Protein AF-A0A8J3FQP3-F1 (afdb_monomer_lite)

Sequence (859 aa):
MRSQRRPSPRPSPRRLLIGLLATLLMFSGGFVAVAVTGTADAAIRRCNPGDTDWPDCLPTHAQLDGALSTPRNGAYFWTGRTGGENGTSVEVPAGEIAHDRGGITLESAIEAHGFAMPDFPAPDAQLSQADRDRIVEIWTYASRSLALHASGIVFVVTSDWRRPNNIWDTQEQPRIINENPDTVAIFQINVLTMGESLIWHRPGYTEDQVWLARAQMQAERLCPLLEAAGFPRASTWSSPTSTGAFSTVDATPIQGAYTGQYWGVSSTSSSVTYTLYQEDRASRTTNMPPSYRENIAARPTITAHLSHGGPPEYFELGWGGYPGEAGYEGLLYEPEELNCKHYDGELKRAVAAPLAGKRIRLMPLGDSITFGVQSSDGNGYRDRLHDLLDRAGATVDFVGSEQGGSMSDNDNEGHPGWRIDQVAEVAACTVPQYQPNVVTLHIGTNDANQNYQISTAADRVTSVIEKILADSPHAVVLVSQVITTGKAGLQPRIDEINFAVNDAVRGLRQAGKHVMMVSQEDVWQSDGLQDDAHPTDAGYDKMAGNFDDTLTALKDWITDPDPVRSTSPDCDPGATALGPGWRKLGVIAPGTSDPGRVELADVDGDHRDDYIKVHREGSFRVLLNQRSDTPGQPHFVDVGTYKPYGISQVPVDPDAEVPSDGFRFADLNGDGRADLINVTPTGKSSAFLNLPGTDGALNFVKWGILFDEAEIKRGHIRFADIDGDGCADLLQVGDEGNVHAYFNVPNDDPFTLPTWRMKKNWAPGAQGGTLTSLRFGDVNGDGAADYLTVGSDGSVHAYFNNGGLDAGGFTPHLNFAYASDYPREYVQFHDISGDGKADYLVVYKGGAIRAWLNRGGNQ

pLDDT: mean 74.04, std 22.8, range [21.62, 98.88]

Structure (mmCIF, N/CA/C/O backbone):
data_AF-A0A8J3FQP3-F1
#
_entry.id   AF-A0A8J3FQP3-F1
#
loop_
_atom_site.group_PDB
_atom_site.id
_atom_site.type_symbol
_atom_site.label_atom_id
_atom_site.label_alt_id
_atom_site.label_comp_id
_atom_site.label_asym_id
_atom_site.label_entity_id
_atom_site.label_seq_id
_atom_site.pdbx_PDB_ins_code
_atom_site.Cartn_x
_atom_site.Cartn_y
_atom_site.Cartn_z
_atom_site.occupancy
_atom_site.B_iso_or_equiv
_atom_site.auth_seq_id
_atom_site.auth_comp_id
_atom_site.auth_asym_id
_atom_site.auth_atom_id
_atom_site.pdbx_PDB_model_num
ATOM 1 N N . MET A 1 1 ? 79.219 2.221 52.721 1.00 32.69 1 MET A N 1
ATOM 2 C CA . MET A 1 1 ? 79.752 1.059 51.967 1.00 32.69 1 MET A CA 1
ATOM 3 C C . MET A 1 1 ? 78.556 0.196 51.572 1.00 32.69 1 MET A C 1
ATOM 5 O O . MET A 1 1 ? 77.772 -0.108 52.454 1.00 32.69 1 MET A O 1
ATOM 9 N N . ARG A 1 2 ? 78.174 0.162 50.280 1.00 30.98 2 ARG A N 1
ATOM 10 C CA . ARG A 1 2 ? 78.252 -1.016 49.367 1.00 30.98 2 ARG A CA 1
ATOM 11 C C . ARG A 1 2 ? 77.770 -2.328 50.028 1.00 30.98 2 ARG A C 1
ATOM 13 O O . ARG A 1 2 ? 78.287 -2.660 51.076 1.00 30.98 2 ARG A O 1
ATOM 20 N N . SER A 1 3 ? 76.872 -3.148 49.476 1.00 29.02 3 SER A N 1
ATOM 21 C CA . SER A 1 3 ? 76.318 -3.277 48.119 1.00 29.02 3 SER A CA 1
ATOM 22 C C . SER A 1 3 ? 75.169 -4.310 48.102 1.00 29.02 3 SER A C 1
ATOM 24 O O . SER A 1 3 ? 75.239 -5.269 48.856 1.00 29.02 3 SER A O 1
ATOM 26 N N . GLN A 1 4 ? 74.204 -4.115 47.187 1.00 31.45 4 GLN A N 1
ATOM 27 C CA . GLN A 1 4 ? 73.529 -5.077 46.276 1.00 31.45 4 GLN A CA 1
ATOM 28 C C . GLN A 1 4 ? 73.244 -6.521 46.773 1.00 31.45 4 GLN A C 1
ATOM 30 O O . GLN A 1 4 ? 74.153 -7.230 47.174 1.00 31.45 4 GLN A O 1
ATOM 35 N N . ARG A 1 5 ? 72.035 -7.083 46.614 1.00 29.34 5 ARG A N 1
ATOM 36 C CA . ARG A 1 5 ? 71.374 -7.391 45.326 1.00 29.34 5 ARG A CA 1
ATOM 37 C C . ARG A 1 5 ? 69.857 -7.629 45.495 1.00 29.34 5 ARG A C 1
ATOM 39 O O . ARG A 1 5 ? 69.413 -8.190 46.487 1.00 29.34 5 ARG A O 1
ATOM 46 N N . ARG A 1 6 ? 69.096 -7.209 44.478 1.00 30.39 6 ARG A N 1
ATOM 47 C CA . ARG A 1 6 ? 67.696 -7.569 44.133 1.00 30.39 6 ARG A CA 1
ATOM 48 C C . ARG A 1 6 ? 67.713 -8.812 43.198 1.00 30.39 6 ARG A C 1
ATOM 50 O O . ARG A 1 6 ? 68.798 -9.052 42.662 1.00 30.39 6 ARG A O 1
ATOM 57 N N . PRO A 1 7 ? 66.611 -9.571 42.948 1.00 33.78 7 PRO A N 1
ATOM 58 C CA . PRO A 1 7 ? 65.351 -9.034 42.395 1.00 33.78 7 PRO A CA 1
ATOM 59 C C . PRO A 1 7 ? 64.001 -9.636 42.876 1.00 33.78 7 PRO A C 1
ATOM 61 O O . PRO A 1 7 ? 63.887 -10.811 43.185 1.00 33.78 7 PRO A O 1
ATOM 64 N N . SER A 1 8 ? 63.008 -8.729 42.925 1.00 29.00 8 SER A N 1
ATOM 65 C CA . SER A 1 8 ? 61.578 -8.774 42.506 1.00 29.00 8 SER A CA 1
ATOM 66 C C . SER A 1 8 ? 60.904 -10.128 42.161 1.00 29.00 8 SER A C 1
ATOM 68 O O . SER A 1 8 ? 61.552 -10.954 41.529 1.00 29.00 8 SER A O 1
ATOM 70 N N . PRO A 1 9 ? 59.578 -10.302 42.407 1.00 30.58 9 PRO A N 1
ATOM 71 C CA . PRO A 1 9 ? 58.563 -9.326 42.000 1.00 30.58 9 PRO A CA 1
ATOM 72 C C . PRO A 1 9 ? 57.554 -8.831 43.041 1.00 30.58 9 PRO A C 1
ATOM 74 O O . PRO A 1 9 ? 57.414 -9.306 44.159 1.00 30.58 9 PRO A O 1
ATOM 77 N N . ARG A 1 10 ? 56.952 -7.739 42.584 1.00 25.67 10 ARG A N 1
ATOM 78 C CA . ARG A 1 10 ? 56.065 -6.719 43.146 1.00 25.67 10 ARG A CA 1
ATOM 79 C C . ARG A 1 10 ? 54.655 -6.950 42.502 1.00 25.67 10 ARG A C 1
ATOM 81 O O . ARG A 1 10 ? 54.570 -7.802 41.624 1.00 25.67 10 ARG A O 1
ATOM 88 N N . PRO A 1 11 ? 53.594 -6.167 42.788 1.00 34.72 11 PRO A N 1
ATOM 89 C CA . PRO A 1 11 ? 52.684 -6.325 43.935 1.00 34.72 11 PRO A CA 1
ATOM 90 C C . PRO A 1 11 ? 51.175 -6.190 43.471 1.00 34.72 11 PRO A C 1
ATOM 92 O O . PRO A 1 11 ? 50.920 -5.902 42.312 1.00 34.72 11 PRO A O 1
ATOM 95 N N . SER A 1 12 ? 50.145 -6.618 44.220 1.00 25.02 12 SER A N 1
ATOM 96 C CA . SER A 1 12 ? 49.260 -5.807 45.103 1.00 25.02 12 SER A CA 1
ATOM 97 C C . SER A 1 12 ? 48.110 -4.988 44.426 1.00 25.02 12 SER A C 1
ATOM 99 O O . SER A 1 12 ? 48.017 -4.986 43.205 1.00 25.02 12 SER A O 1
ATOM 101 N N . PRO A 1 13 ? 47.171 -4.362 45.188 1.00 34.47 13 PRO A N 1
ATOM 102 C CA . PRO A 1 13 ? 45.721 -4.431 44.945 1.00 34.47 13 PRO A CA 1
ATOM 103 C C . PRO A 1 13 ? 45.033 -3.032 44.887 1.00 34.47 13 PRO A C 1
ATOM 105 O O . PRO A 1 13 ? 45.696 -2.004 44.915 1.00 34.47 13 PRO A O 1
ATOM 108 N N . ARG A 1 14 ? 43.687 -3.025 44.837 1.00 25.77 14 ARG A N 1
ATOM 109 C CA . ARG A 1 14 ? 42.698 -2.014 45.311 1.00 25.77 14 ARG A CA 1
ATOM 110 C C . ARG A 1 14 ? 43.084 -0.511 45.434 1.00 25.77 14 ARG A C 1
ATOM 112 O O . ARG A 1 14 ? 43.859 -0.137 46.302 1.00 25.77 14 ARG A O 1
ATOM 119 N N . ARG A 1 15 ? 42.279 0.309 44.725 1.00 28.75 15 ARG A N 1
ATOM 120 C CA . ARG A 1 15 ? 41.677 1.636 45.057 1.00 28.75 15 ARG A CA 1
ATOM 121 C C . ARG A 1 15 ? 42.577 2.766 45.607 1.00 28.75 15 ARG A C 1
ATOM 123 O O . ARG A 1 15 ? 42.942 2.705 46.772 1.00 28.75 15 ARG A O 1
ATOM 130 N N . LEU A 1 16 ? 42.693 3.885 44.867 1.00 23.48 16 LEU A N 1
ATOM 131 C CA . LEU A 1 16 ? 42.246 5.232 45.301 1.00 23.48 16 LEU A CA 1
ATOM 132 C C . LEU A 1 16 ? 42.415 6.322 44.205 1.00 23.48 16 LEU A C 1
ATOM 134 O O . LEU A 1 16 ? 43.480 6.437 43.614 1.00 23.48 16 LEU A O 1
ATOM 138 N N . LEU A 1 17 ? 41.389 7.182 44.109 1.00 22.47 17 LEU A N 1
ATOM 139 C CA . LEU A 1 17 ? 41.417 8.645 43.890 1.00 22.47 17 LEU A CA 1
ATOM 140 C C . LEU A 1 17 ? 41.414 9.290 42.470 1.00 22.47 17 LEU A C 1
ATOM 142 O O . LEU A 1 17 ? 42.444 9.434 41.828 1.00 22.47 17 LEU A O 1
ATOM 146 N N . ILE A 1 18 ? 40.214 9.762 42.082 1.00 23.78 18 ILE A N 1
ATOM 147 C CA . ILE A 1 18 ? 39.804 11.142 41.698 1.00 23.78 18 ILE A CA 1
ATOM 148 C C . ILE A 1 18 ? 40.692 11.962 40.730 1.00 23.78 18 ILE A C 1
ATOM 150 O O . ILE A 1 18 ? 41.783 12.383 41.098 1.00 23.78 18 ILE A O 1
ATOM 154 N N . GLY A 1 19 ? 40.083 12.413 39.616 1.00 22.44 19 GLY A N 1
ATOM 155 C CA . GLY A 1 19 ? 40.128 13.837 39.226 1.00 22.44 19 GLY A CA 1
ATOM 156 C C . GLY A 1 19 ? 40.543 14.205 37.790 1.00 22.44 19 GLY A C 1
ATOM 157 O O . GLY A 1 19 ? 41.708 14.084 37.443 1.00 22.44 19 GLY A O 1
ATOM 158 N N . LEU A 1 20 ? 39.592 14.819 37.065 1.00 21.62 20 LEU A N 1
ATOM 159 C CA . LEU A 1 20 ? 39.712 15.718 35.894 1.00 21.62 20 LEU A CA 1
ATOM 160 C C . LEU A 1 20 ? 40.091 15.135 34.515 1.00 21.62 20 LEU A C 1
ATOM 162 O O . LEU A 1 20 ? 41.256 14.893 34.231 1.00 21.62 20 LEU A O 1
ATOM 166 N N . LEU A 1 21 ? 39.123 15.088 33.588 1.00 22.70 21 LEU A N 1
ATOM 167 C CA . LEU A 1 21 ? 38.858 16.148 32.588 1.00 22.70 21 LEU A CA 1
ATOM 168 C C . LEU A 1 21 ? 37.839 15.628 31.557 1.00 22.70 21 LEU A C 1
ATOM 170 O O . LEU A 1 21 ? 38.165 14.809 30.705 1.00 22.70 21 LEU A O 1
ATOM 174 N N . ALA A 1 22 ? 36.605 16.126 31.628 1.00 22.23 22 ALA A N 1
ATOM 175 C CA . ALA A 1 22 ? 35.580 15.914 30.614 1.00 22.23 22 ALA A CA 1
ATOM 176 C C . ALA A 1 22 ? 35.019 17.272 30.194 1.00 22.23 22 ALA A C 1
ATOM 178 O O . ALA A 1 22 ? 34.221 17.847 30.926 1.00 22.23 22 ALA A O 1
ATOM 179 N N . THR A 1 23 ? 35.445 17.787 29.038 1.00 22.95 23 THR A N 1
ATOM 180 C CA . THR A 1 23 ? 34.562 18.455 28.062 1.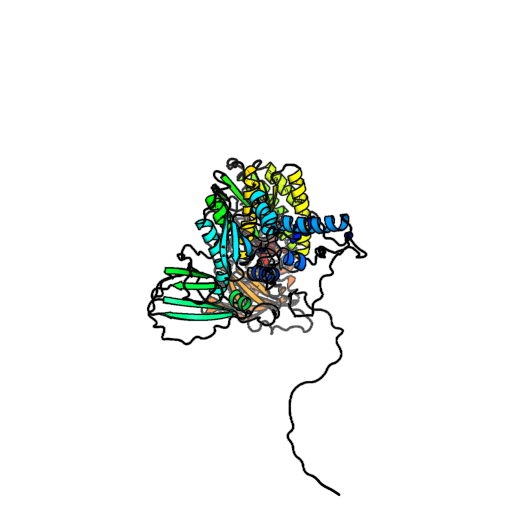00 22.95 23 THR A CA 1
ATOM 181 C C . THR A 1 23 ? 35.318 18.645 26.745 1.00 22.95 23 THR A C 1
ATOM 183 O O . THR A 1 23 ? 36.294 19.386 26.705 1.00 22.95 23 THR A O 1
ATOM 186 N N . LEU A 1 24 ? 34.903 17.928 25.696 1.00 22.06 24 LEU A N 1
ATOM 187 C CA . LEU A 1 24 ? 34.370 18.439 24.419 1.00 22.06 24 LEU A CA 1
ATOM 188 C C . LEU A 1 24 ? 34.621 17.405 23.303 1.00 22.06 24 LEU A C 1
ATOM 190 O O . LEU A 1 24 ? 35.728 17.302 22.787 1.00 22.06 24 LEU A O 1
ATOM 194 N N . LEU A 1 25 ? 33.578 16.665 22.924 1.00 22.41 25 LEU A N 1
ATOM 195 C CA . LEU A 1 25 ? 33.352 16.177 21.560 1.00 22.41 25 LEU A CA 1
ATOM 196 C C . LEU A 1 25 ? 31.883 15.751 21.465 1.00 22.41 25 LEU A C 1
ATOM 198 O O . LEU A 1 25 ? 31.471 14.735 22.019 1.00 22.41 25 LEU A O 1
ATOM 202 N N . MET A 1 26 ? 31.089 16.618 20.838 1.00 23.08 26 MET A N 1
ATOM 203 C CA . MET A 1 26 ? 29.721 16.342 20.416 1.00 23.08 26 MET A CA 1
ATOM 204 C C . MET A 1 26 ? 29.710 15.484 19.146 1.00 23.08 26 MET A C 1
ATOM 206 O O . MET A 1 26 ? 30.633 15.577 18.338 1.00 23.08 26 MET A O 1
ATOM 210 N N . PHE A 1 27 ? 28.580 14.784 18.993 1.00 25.98 27 PHE A N 1
ATOM 211 C CA . PHE A 1 27 ? 27.892 14.303 17.783 1.00 25.98 27 PHE A CA 1
ATOM 212 C C . PHE A 1 27 ? 27.745 12.776 17.696 1.00 25.98 27 PHE A C 1
ATOM 214 O O . PHE A 1 27 ? 28.558 12.080 17.100 1.00 25.98 27 PHE A O 1
ATOM 221 N N . SER A 1 28 ? 26.663 12.267 18.301 1.00 23.45 28 SER A N 1
ATOM 222 C CA . SER A 1 28 ? 26.054 10.953 18.030 1.00 23.45 28 SER A CA 1
ATOM 223 C C . SER A 1 28 ? 24.590 10.932 18.511 1.00 23.45 28 SER A C 1
ATOM 225 O O . SER A 1 28 ? 24.175 11.813 19.263 1.00 23.45 28 SER A O 1
ATOM 227 N N . GLY A 1 29 ? 23.818 9.980 17.976 1.00 25.95 29 GLY A N 1
ATOM 228 C CA . GLY A 1 29 ? 22.355 9.915 17.942 1.00 25.95 29 GLY A CA 1
ATOM 229 C C . GLY A 1 29 ? 21.610 10.026 19.274 1.00 25.95 29 GLY A C 1
ATOM 230 O O . GLY A 1 29 ? 22.061 9.565 20.319 1.00 25.95 29 GLY A O 1
ATOM 231 N N . GLY A 1 30 ? 20.420 10.620 19.201 1.00 21.86 30 GLY A N 1
ATOM 232 C CA . GLY A 1 30 ? 19.485 10.738 20.312 1.00 21.86 30 GLY A CA 1
ATOM 233 C C . GLY A 1 30 ? 18.588 9.510 20.424 1.00 21.86 30 GLY A C 1
ATOM 234 O O . GLY A 1 30 ? 17.418 9.573 20.075 1.00 21.86 30 GLY A O 1
ATOM 235 N N . PHE A 1 31 ? 19.135 8.408 20.933 1.00 23.02 31 PHE A N 1
ATOM 236 C CA . PHE A 1 31 ? 18.340 7.462 21.711 1.00 23.02 31 PHE A CA 1
ATOM 237 C C . PHE A 1 31 ? 18.042 8.132 23.055 1.00 23.02 31 PHE A C 1
ATOM 239 O O . PHE A 1 31 ? 18.968 8.374 23.832 1.00 23.02 31 PHE A O 1
ATOM 246 N N . VAL A 1 32 ? 16.773 8.392 23.375 1.00 23.17 32 VAL A N 1
ATOM 247 C CA . VAL A 1 32 ? 16.373 8.518 24.783 1.00 23.17 32 VAL A CA 1
ATOM 248 C C . VAL A 1 32 ? 16.172 7.100 25.298 1.00 23.17 32 VAL A C 1
ATOM 250 O O . VAL A 1 32 ? 15.065 6.591 25.421 1.00 23.17 32 VAL A O 1
ATOM 253 N N . ALA A 1 33 ? 17.289 6.437 25.586 1.00 22.44 33 ALA A N 1
ATOM 254 C CA . ALA A 1 33 ? 17.277 5.440 26.633 1.00 22.44 33 ALA A CA 1
ATOM 255 C C . ALA A 1 33 ? 16.957 6.201 27.923 1.00 22.44 33 ALA A C 1
ATOM 257 O O . ALA A 1 33 ? 17.767 7.021 28.365 1.00 22.44 33 ALA A O 1
ATOM 258 N N . VAL A 1 34 ? 15.805 5.940 28.546 1.00 24.98 34 VAL A N 1
ATOM 259 C CA . VAL A 1 34 ? 15.650 6.241 29.973 1.00 24.98 34 VAL A CA 1
ATOM 260 C C . VAL A 1 34 ? 16.537 5.245 30.708 1.00 24.98 34 VAL A C 1
ATOM 262 O O . VAL A 1 34 ? 16.121 4.204 31.209 1.00 24.98 34 VAL A O 1
ATOM 265 N N . ALA A 1 35 ? 17.829 5.551 30.710 1.00 21.75 35 ALA A N 1
ATOM 266 C CA . ALA A 1 35 ? 18.754 4.986 31.648 1.00 21.75 35 ALA A CA 1
ATOM 267 C C . ALA A 1 35 ? 18.282 5.452 33.026 1.00 21.75 35 ALA A C 1
ATOM 269 O O . ALA A 1 35 ? 18.516 6.591 33.425 1.00 21.75 35 ALA A O 1
ATOM 270 N N . VAL A 1 36 ? 17.658 4.556 33.789 1.00 25.92 36 VAL A N 1
ATOM 271 C CA . VAL A 1 36 ? 17.627 4.671 35.250 1.00 25.92 36 VAL A CA 1
ATOM 272 C C . VAL A 1 36 ? 19.046 4.375 35.749 1.00 25.92 36 VAL A C 1
ATOM 274 O O . VAL A 1 36 ? 19.318 3.388 36.431 1.00 25.92 36 VAL A O 1
ATOM 277 N N . THR A 1 37 ? 19.999 5.221 35.360 1.00 24.67 37 THR A N 1
ATOM 278 C CA . THR A 1 37 ? 21.215 5.423 36.128 1.00 24.67 37 THR A CA 1
ATOM 279 C C . THR A 1 37 ? 20.770 6.137 37.385 1.00 24.67 37 THR A C 1
ATOM 281 O O . THR A 1 37 ? 20.272 7.255 37.311 1.00 24.67 37 THR A O 1
ATOM 284 N N . GLY A 1 38 ? 20.906 5.473 38.532 1.00 29.91 38 GLY A N 1
ATOM 285 C CA . GLY A 1 38 ? 20.730 6.108 39.829 1.00 29.91 38 GLY A CA 1
ATOM 286 C C . GLY A 1 38 ? 21.684 7.292 39.955 1.00 29.91 38 GLY A C 1
ATOM 287 O O . GLY A 1 38 ? 22.847 7.130 40.318 1.00 29.91 38 GLY A O 1
ATOM 288 N N . THR A 1 39 ? 21.186 8.475 39.627 1.00 26.80 39 THR A N 1
ATOM 289 C CA . THR A 1 39 ? 21.735 9.764 40.022 1.00 26.80 39 THR A CA 1
ATOM 290 C C . THR A 1 39 ? 20.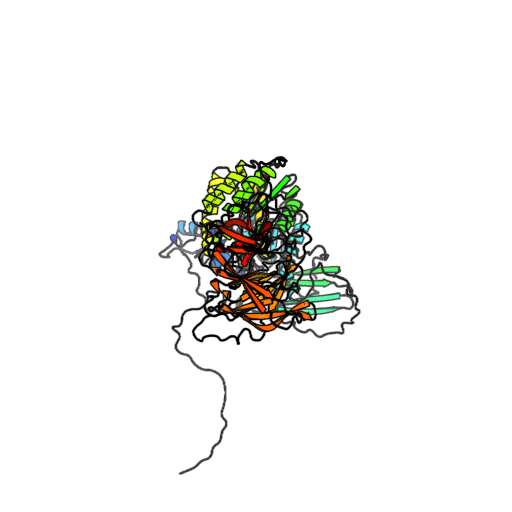832 10.299 41.121 1.00 26.80 39 THR A C 1
ATOM 292 O O . THR A 1 39 ? 19.616 10.193 41.016 1.00 26.80 39 THR A O 1
ATOM 295 N N . ALA A 1 40 ? 21.444 10.793 42.194 1.00 30.52 40 ALA A N 1
ATOM 296 C CA . ALA A 1 40 ? 20.788 11.266 43.408 1.00 30.52 40 ALA A CA 1
ATOM 297 C C . ALA A 1 40 ? 19.536 12.129 43.149 1.00 30.52 40 ALA A C 1
ATOM 299 O O . ALA A 1 40 ? 19.561 12.983 42.265 1.00 30.52 40 ALA A O 1
ATOM 300 N N . ASP A 1 41 ? 18.501 11.900 43.967 1.00 34.34 41 ASP A N 1
ATOM 301 C CA . ASP A 1 41 ? 17.242 12.647 44.072 1.00 34.34 41 ASP A CA 1
ATOM 302 C C . ASP A 1 41 ? 17.385 14.142 43.745 1.00 34.34 41 ASP A C 1
ATOM 304 O O . ASP A 1 41 ? 17.852 14.937 44.566 1.00 34.34 41 ASP A O 1
ATOM 308 N N . ALA A 1 42 ? 16.917 14.552 42.566 1.00 38.78 42 ALA A N 1
ATOM 309 C CA . ALA A 1 42 ? 16.453 15.916 42.365 1.00 38.78 42 ALA A CA 1
ATOM 310 C C . ALA A 1 42 ? 14.971 15.927 42.752 1.00 38.78 42 ALA A C 1
ATOM 312 O O . ALA A 1 42 ? 14.113 15.622 41.931 1.00 38.78 42 ALA A O 1
ATOM 313 N N . ALA A 1 43 ? 14.678 16.203 44.024 1.00 54.91 43 ALA A N 1
ATOM 314 C CA . ALA A 1 43 ? 13.304 16.312 44.502 1.00 54.91 43 ALA A CA 1
ATOM 315 C C . ALA A 1 43 ? 12.526 17.316 43.634 1.00 54.91 43 ALA A C 1
ATOM 317 O O . ALA A 1 43 ? 12.964 18.460 43.472 1.00 54.91 43 ALA A O 1
ATOM 318 N N . ILE A 1 44 ? 11.383 16.894 43.080 1.00 64.38 44 ILE A N 1
ATOM 319 C CA . ILE A 1 44 ? 10.469 17.786 42.359 1.00 64.38 44 ILE A CA 1
ATOM 320 C C . ILE A 1 44 ? 10.116 18.948 43.290 1.00 64.38 44 ILE A C 1
ATOM 322 O O . ILE A 1 44 ? 9.691 18.747 44.431 1.00 64.38 44 ILE A O 1
ATOM 326 N N . ARG A 1 45 ? 10.323 20.179 42.812 1.00 78.75 45 ARG A N 1
ATOM 327 C CA . ARG A 1 45 ? 9.964 21.391 43.552 1.00 78.75 45 ARG A CA 1
ATOM 328 C C . ARG A 1 45 ? 8.452 21.382 43.803 1.00 78.75 45 ARG A C 1
ATOM 330 O O . ARG A 1 45 ? 7.679 21.371 42.852 1.00 78.75 45 ARG A O 1
ATOM 337 N N . ARG A 1 46 ? 8.035 21.401 45.071 1.00 83.69 46 ARG A N 1
ATOM 338 C CA . ARG A 1 46 ? 6.626 21.572 45.473 1.00 83.69 46 ARG A CA 1
ATOM 339 C C . ARG A 1 46 ? 6.181 23.021 45.224 1.00 83.69 46 ARG A C 1
ATOM 341 O O . ARG A 1 46 ? 7.009 23.921 45.328 1.00 83.69 46 ARG A O 1
ATOM 348 N N . CYS A 1 47 ? 4.903 23.225 44.898 1.00 88.56 47 CYS A N 1
ATOM 349 C CA . CYS A 1 47 ? 4.268 24.543 44.752 1.00 88.56 47 CYS A CA 1
ATOM 350 C C . CYS A 1 47 ? 3.422 24.802 46.002 1.00 88.56 47 CYS A C 1
ATOM 352 O O . CYS A 1 47 ? 2.307 24.300 46.098 1.00 88.56 47 CYS A O 1
ATOM 354 N N . ASN A 1 48 ? 3.961 25.517 46.987 1.00 88.56 48 ASN A N 1
ATOM 355 C CA . ASN A 1 48 ? 3.347 25.694 48.302 1.00 88.56 48 ASN A CA 1
ATOM 356 C C . ASN A 1 48 ? 2.934 27.155 48.564 1.00 88.56 48 ASN A C 1
ATOM 358 O O . ASN A 1 48 ? 3.558 28.086 48.046 1.00 88.56 48 ASN A O 1
ATOM 362 N N . PRO A 1 49 ? 1.926 27.398 49.427 1.00 85.00 49 PRO A N 1
ATOM 363 C CA . PRO A 1 49 ? 1.606 28.748 49.879 1.00 85.00 49 PRO A CA 1
ATOM 364 C C . PRO A 1 49 ? 2.828 29.432 50.507 1.00 85.00 49 PRO A C 1
ATOM 366 O O . PRO A 1 49 ? 3.408 28.929 51.471 1.00 85.00 49 PRO A O 1
ATOM 369 N N . GLY A 1 50 ? 3.201 30.594 49.967 1.00 80.12 50 GLY A N 1
ATOM 370 C CA . GLY A 1 50 ? 4.402 31.339 50.361 1.00 80.12 50 GLY A CA 1
ATOM 371 C C . GLY A 1 50 ? 5.541 31.293 49.337 1.00 80.12 50 GLY A C 1
ATOM 372 O O . GLY A 1 50 ? 6.478 32.085 49.463 1.00 80.12 50 GLY A O 1
ATOM 373 N N . ASP A 1 51 ? 5.445 30.443 48.310 1.00 84.56 51 ASP A N 1
ATOM 374 C CA . ASP A 1 51 ? 6.336 30.495 47.151 1.00 84.56 51 ASP A CA 1
ATOM 375 C C . ASP A 1 51 ? 6.084 31.753 46.305 1.00 84.56 51 ASP A C 1
ATOM 377 O O . ASP A 1 51 ? 4.967 32.267 46.224 1.00 84.56 51 ASP A O 1
ATOM 381 N N . THR A 1 52 ? 7.133 32.269 45.657 1.00 85.75 52 THR A N 1
ATOM 382 C CA . THR A 1 52 ? 7.072 33.526 44.884 1.00 85.75 52 THR A CA 1
ATOM 383 C C . THR A 1 52 ? 6.146 33.468 43.670 1.00 85.75 52 THR A C 1
ATOM 385 O O . THR A 1 52 ? 5.730 34.507 43.169 1.00 85.75 52 THR A O 1
ATOM 388 N N . ASP A 1 53 ? 5.867 32.265 43.187 1.00 87.38 53 ASP A N 1
ATOM 389 C CA . ASP A 1 53 ? 5.023 31.924 42.045 1.00 87.38 53 ASP A CA 1
ATOM 390 C C . ASP A 1 53 ? 3.714 31.235 42.472 1.00 87.38 53 ASP A C 1
ATOM 392 O O . ASP A 1 53 ? 2.988 30.725 41.625 1.00 87.38 53 ASP A O 1
ATOM 396 N N . TRP A 1 54 ? 3.369 31.236 43.765 1.00 86.25 54 TRP A N 1
ATOM 397 C CA . TRP A 1 54 ? 2.056 30.783 44.228 1.00 86.25 54 TRP A CA 1
ATOM 398 C C . TRP A 1 54 ? 0.957 31.792 43.841 1.00 86.25 54 TRP A C 1
ATOM 400 O O . TRP A 1 54 ? 1.120 32.987 44.109 1.00 86.25 54 TRP A O 1
ATOM 410 N N . PRO A 1 55 ? -0.200 31.363 43.292 1.00 82.50 55 PRO A N 1
ATOM 411 C CA . PRO A 1 55 ? -0.614 29.992 42.961 1.00 82.50 55 PRO A CA 1
ATOM 412 C C . PRO A 1 55 ? -0.371 29.601 41.488 1.00 82.50 55 PRO A C 1
ATOM 414 O O . PRO A 1 55 ? -0.854 28.558 41.050 1.00 82.50 55 PRO A O 1
ATOM 417 N N . ASP A 1 56 ? 0.314 30.439 40.710 1.00 87.19 56 ASP A N 1
ATOM 418 C CA . ASP A 1 56 ? 0.522 30.269 39.264 1.00 87.19 56 ASP A CA 1
ATOM 419 C C . ASP A 1 56 ? 1.419 29.067 38.917 1.00 87.19 56 ASP A C 1
ATOM 421 O O . ASP A 1 56 ? 1.408 28.597 37.782 1.00 87.19 56 ASP A O 1
ATOM 425 N N . CYS A 1 57 ? 2.165 28.535 39.889 1.00 86.94 57 CYS A N 1
ATOM 426 C CA . CYS A 1 57 ? 2.926 27.294 39.745 1.00 86.94 57 CYS A CA 1
ATOM 427 C C . CYS A 1 57 ? 2.073 26.010 39.746 1.00 86.94 57 CYS A C 1
ATOM 429 O O . CYS A 1 57 ? 2.623 24.937 39.492 1.00 86.94 57 CYS A O 1
ATOM 431 N N . LEU A 1 58 ? 0.764 26.084 40.031 1.00 88.88 58 LEU A N 1
ATOM 432 C CA . LEU A 1 58 ? -0.122 24.916 40.013 1.00 88.88 58 LEU A CA 1
ATOM 433 C C . LEU A 1 58 ? -0.434 24.465 38.574 1.00 88.88 58 LEU A C 1
ATOM 435 O O . LEU A 1 58 ? -0.629 25.310 37.697 1.00 88.88 58 LEU A O 1
ATOM 439 N N . PRO A 1 59 ? -0.554 23.147 38.319 1.00 89.25 59 PRO A N 1
ATOM 440 C CA . PRO A 1 59 ? -0.990 22.652 37.019 1.00 89.25 59 PRO A CA 1
ATOM 441 C C . PRO A 1 59 ? -2.435 23.076 36.728 1.00 89.25 59 PRO A C 1
ATOM 443 O O . PRO A 1 59 ? -3.282 23.158 37.619 1.00 89.25 59 PRO A O 1
ATOM 446 N N . THR A 1 60 ? -2.733 23.325 35.455 1.00 87.69 60 THR A N 1
ATOM 447 C CA . THR A 1 60 ? -4.108 23.560 35.000 1.00 87.69 60 THR A CA 1
ATOM 448 C C . THR A 1 60 ? -4.902 22.255 34.961 1.00 87.69 60 THR A C 1
ATOM 450 O O . THR A 1 60 ? -4.344 21.171 34.795 1.00 87.69 60 THR A O 1
ATOM 453 N N . HIS A 1 61 ? -6.230 22.356 35.038 1.00 85.06 61 HIS A N 1
ATOM 454 C CA . HIS A 1 61 ? -7.137 21.211 34.894 1.00 85.06 61 HIS A CA 1
ATOM 455 C C . HIS A 1 61 ? -6.906 20.422 33.599 1.00 85.06 61 HIS A C 1
ATOM 457 O O . HIS A 1 61 ? -6.811 19.204 33.651 1.00 85.06 61 HIS A O 1
ATOM 463 N N . ALA A 1 62 ? -6.699 21.100 32.466 1.00 74.75 62 ALA A N 1
ATOM 464 C CA . ALA A 1 62 ? -6.423 20.442 31.186 1.00 74.75 62 ALA A CA 1
ATOM 465 C C . ALA A 1 62 ? -5.088 19.670 31.180 1.00 74.75 62 ALA A C 1
ATOM 467 O O . ALA A 1 62 ? -4.991 18.610 30.567 1.00 74.75 62 ALA A O 1
ATOM 468 N N . GLN A 1 63 ? -4.063 20.180 31.874 1.00 83.75 63 GLN A N 1
ATOM 469 C CA . GLN A 1 63 ? -2.795 19.461 32.042 1.00 83.75 63 GLN A CA 1
ATOM 470 C C . GLN A 1 63 ? -2.969 18.219 32.920 1.00 83.75 63 GLN A C 1
ATOM 472 O O . GLN A 1 63 ? -2.399 17.177 32.607 1.00 83.75 63 GLN A O 1
ATOM 477 N N . LEU A 1 64 ? -3.772 18.315 33.986 1.00 82.56 64 LEU A N 1
ATOM 478 C CA . LEU A 1 64 ? -4.110 17.167 34.828 1.00 82.56 64 LEU A CA 1
ATOM 479 C C . LEU A 1 64 ? -4.929 16.124 34.059 1.00 82.56 64 LEU A C 1
ATOM 481 O O . LEU A 1 64 ? -4.614 14.946 34.158 1.00 82.56 64 LEU A O 1
ATOM 485 N N . ASP A 1 65 ? -5.906 16.538 33.251 1.00 80.31 65 ASP A N 1
ATOM 486 C CA . ASP A 1 65 ? -6.725 15.626 32.444 1.00 80.31 65 ASP A CA 1
ATOM 487 C C . ASP A 1 65 ? -5.906 14.850 31.410 1.00 80.31 65 ASP A C 1
ATOM 489 O O . ASP A 1 65 ? -6.094 13.645 31.268 1.00 80.31 65 ASP A O 1
ATOM 493 N N . GLY A 1 66 ? -4.956 15.509 30.740 1.00 72.75 66 GLY A N 1
ATOM 494 C CA . GLY A 1 66 ? -4.040 14.828 29.824 1.00 72.75 66 GLY A CA 1
ATOM 495 C C . GLY A 1 66 ? -3.100 13.848 30.535 1.00 72.75 66 GLY A C 1
ATOM 496 O O . GLY A 1 66 ? -2.887 12.740 30.056 1.00 72.75 66 GLY A O 1
ATOM 497 N N . ALA A 1 67 ? -2.561 14.234 31.694 1.00 76.88 67 ALA A N 1
ATOM 498 C CA . ALA A 1 67 ? -1.577 13.432 32.423 1.00 76.88 67 ALA A CA 1
ATOM 499 C C . ALA A 1 67 ? -2.172 12.273 33.237 1.00 76.88 67 ALA A C 1
ATOM 501 O O . ALA A 1 67 ? -1.467 11.311 33.536 1.00 76.88 67 ALA A O 1
ATOM 502 N N . LEU A 1 68 ? -3.440 12.385 33.648 1.00 83.81 68 LEU A N 1
ATOM 503 C CA . LEU A 1 68 ? -4.147 11.393 34.466 1.00 83.81 68 LEU A CA 1
ATOM 504 C C . LEU A 1 68 ? -5.067 10.489 33.637 1.00 83.81 68 LEU A C 1
ATOM 506 O O . LEU A 1 68 ? -5.860 9.737 34.202 1.00 83.81 68 LEU A O 1
ATOM 510 N N . SER A 1 69 ? -4.938 10.531 32.309 1.00 78.94 69 SER A N 1
ATOM 511 C CA . SER A 1 69 ? -5.502 9.515 31.428 1.00 78.94 69 SER A CA 1
ATOM 512 C C . SER A 1 69 ? -4.740 8.200 31.599 1.00 78.94 69 SER A C 1
ATOM 514 O O . SER A 1 69 ? -3.514 8.159 31.490 1.00 78.94 69 SER A O 1
ATOM 516 N N . THR A 1 70 ? -5.453 7.118 31.906 1.00 72.00 70 THR A N 1
ATOM 517 C CA . THR A 1 70 ? -4.846 5.799 32.131 1.00 72.00 70 THR A CA 1
ATOM 518 C C . THR A 1 70 ? -5.056 4.905 30.914 1.00 72.00 70 THR A C 1
ATOM 520 O O . THR A 1 70 ? -6.166 4.904 30.372 1.00 72.00 70 THR A O 1
ATOM 523 N N . PRO A 1 71 ? -4.084 4.048 30.550 1.00 65.00 71 PRO A N 1
ATOM 524 C CA . PRO A 1 71 ? -4.367 2.894 29.706 1.00 65.00 71 PRO A CA 1
ATOM 525 C C . PRO A 1 71 ? -5.524 2.084 30.292 1.00 65.00 71 PRO A C 1
ATOM 527 O O . PRO A 1 71 ? -5.737 2.070 31.512 1.00 65.00 71 PRO A O 1
ATOM 530 N N . ARG A 1 72 ? -6.254 1.367 29.440 1.00 70.69 72 ARG A N 1
ATOM 531 C CA . ARG A 1 72 ? -7.305 0.473 29.916 1.00 70.69 72 ARG A CA 1
ATOM 532 C C . ARG A 1 72 ? -6.739 -0.536 30.925 1.00 70.69 72 ARG A C 1
ATOM 534 O O . ARG A 1 72 ? -5.674 -1.106 30.716 1.00 70.69 72 ARG A O 1
ATOM 541 N N . ASN A 1 73 ? -7.442 -0.718 32.042 1.00 74.75 73 ASN A N 1
ATOM 542 C CA . ASN A 1 73 ? -7.023 -1.500 33.214 1.00 74.75 73 ASN A CA 1
ATOM 543 C C . ASN A 1 73 ? -5.763 -1.005 33.950 1.00 74.75 73 ASN A C 1
ATOM 545 O O . ASN A 1 73 ? -5.181 -1.728 34.764 1.00 74.75 73 ASN A O 1
ATOM 549 N N . GLY A 1 74 ? -5.312 0.213 33.655 1.00 76.75 74 GLY A N 1
ATOM 550 C CA . GLY A 1 74 ? -4.082 0.786 34.191 1.00 76.75 74 GLY A CA 1
ATOM 551 C C . GLY A 1 74 ? -4.269 1.635 35.447 1.00 76.75 74 GLY A C 1
ATOM 552 O O . GLY A 1 74 ? -3.280 2.141 35.964 1.00 76.75 74 GLY A O 1
ATOM 553 N N . ALA A 1 75 ? -5.495 1.821 35.945 1.00 88.94 75 ALA A N 1
ATOM 554 C CA . ALA A 1 75 ? -5.771 2.725 37.064 1.00 88.94 75 ALA A CA 1
ATOM 555 C C . ALA A 1 75 ? -5.660 2.024 38.433 1.00 88.94 75 ALA A C 1
ATOM 557 O O . ALA A 1 75 ? -6.401 1.078 38.720 1.00 88.94 75 ALA A O 1
ATOM 558 N N . TYR A 1 76 ? -4.764 2.529 39.291 1.00 92.94 76 TYR A N 1
ATOM 559 C CA . TYR A 1 76 ? -4.534 2.038 40.654 1.00 92.94 76 TYR A CA 1
ATOM 560 C C . TYR A 1 76 ? -4.791 3.138 41.691 1.00 92.94 76 TYR A C 1
ATOM 562 O O . TYR A 1 76 ? -4.176 4.203 41.672 1.00 92.94 76 TYR A O 1
ATOM 570 N N . PHE A 1 77 ? -5.670 2.845 42.643 1.00 93.69 77 PHE A N 1
ATOM 571 C CA . PHE A 1 77 ? -6.005 3.687 43.790 1.00 93.69 77 PHE A CA 1
ATOM 572 C C . PHE A 1 77 ? -5.474 3.069 45.082 1.00 93.69 77 PHE A C 1
ATOM 574 O O . PHE A 1 77 ? -5.064 1.907 45.110 1.00 93.69 77 PHE A O 1
ATOM 581 N N . TRP A 1 78 ? -5.495 3.819 46.182 1.00 90.06 78 TRP A N 1
ATOM 582 C CA . TRP A 1 78 ? -5.061 3.305 47.480 1.00 90.06 78 TRP A CA 1
ATOM 583 C C . TRP A 1 78 ? -5.773 3.999 48.646 1.00 90.06 78 TRP A C 1
ATOM 585 O O . TRP A 1 78 ? -6.129 5.171 48.583 1.00 90.06 78 TRP A O 1
ATOM 595 N N . THR A 1 79 ? -5.977 3.286 49.759 1.00 83.69 79 THR A N 1
ATOM 596 C CA . THR A 1 79 ? -6.825 3.753 50.883 1.00 83.69 79 THR A CA 1
ATOM 597 C C . THR A 1 79 ? -6.212 4.836 51.784 1.00 83.69 79 THR A C 1
ATOM 599 O O . THR A 1 79 ? -6.727 5.109 52.872 1.00 83.69 79 THR A O 1
ATOM 602 N N . GLY A 1 80 ? -5.112 5.470 51.384 1.00 72.56 80 GLY A N 1
ATOM 603 C CA . GLY A 1 80 ? -4.445 6.480 52.204 1.00 72.56 80 GLY A CA 1
ATOM 604 C C . GLY A 1 80 ? -3.463 5.914 53.246 1.00 72.56 80 GLY A C 1
ATOM 605 O O . GLY A 1 80 ? -3.251 4.706 53.382 1.00 72.56 80 GLY A O 1
ATOM 606 N N . ARG A 1 81 ? -2.825 6.820 54.001 1.00 65.88 81 ARG A N 1
ATOM 607 C CA . ARG A 1 81 ? -1.847 6.491 55.056 1.00 65.88 81 ARG A CA 1
ATOM 608 C C . ARG A 1 81 ? -2.551 5.896 56.280 1.00 65.88 81 ARG A C 1
ATOM 610 O O . ARG A 1 81 ? -3.504 6.488 56.794 1.00 65.88 81 ARG A O 1
ATOM 617 N N . THR A 1 82 ? -2.073 4.746 56.762 1.00 56.25 82 THR A N 1
ATOM 618 C CA . THR A 1 82 ? -2.675 4.048 57.908 1.00 56.25 82 THR A CA 1
ATOM 619 C C . THR A 1 82 ? -2.101 4.540 59.241 1.00 56.25 82 THR A C 1
ATOM 621 O O . THR A 1 82 ? -0.901 4.755 59.374 1.00 56.25 82 THR A O 1
ATOM 624 N N . GLY A 1 83 ? -2.967 4.791 60.224 1.00 48.06 83 GLY A N 1
ATOM 625 C CA . GLY A 1 83 ? -2.663 5.436 61.507 1.00 48.06 83 GLY A CA 1
ATOM 626 C C . GLY A 1 83 ? -2.713 4.492 62.713 1.00 48.06 83 GLY A C 1
ATOM 627 O O . GLY A 1 83 ? -3.048 4.938 63.807 1.00 48.06 83 GLY A O 1
ATOM 628 N N . GLY A 1 84 ? -2.448 3.197 62.521 1.00 47.41 84 GLY A N 1
ATOM 629 C CA . GLY A 1 84 ? -2.288 2.224 63.613 1.00 47.41 84 GLY A CA 1
ATOM 630 C C . GLY A 1 84 ? -0.853 2.175 64.156 1.00 47.41 84 GLY A C 1
ATOM 631 O O . GLY A 1 84 ? 0.051 2.729 63.536 1.00 47.41 84 GLY A O 1
ATOM 632 N N . GLU A 1 85 ? -0.637 1.482 65.284 1.00 42.72 85 GLU A N 1
ATOM 633 C CA . GLU A 1 85 ? 0.600 1.458 66.107 1.00 42.72 85 GLU A CA 1
ATOM 634 C C . GLU A 1 85 ? 1.921 1.094 65.383 1.00 42.72 85 GLU A C 1
ATOM 636 O O . GLU A 1 85 ? 2.976 1.180 66.000 1.00 42.72 85 GLU A O 1
ATOM 641 N N . ASN A 1 86 ? 1.901 0.786 64.078 1.00 48.88 86 ASN A N 1
ATOM 642 C CA . ASN A 1 86 ? 3.086 0.562 63.235 1.00 48.88 86 ASN A CA 1
ATOM 643 C C . ASN A 1 86 ? 3.125 1.386 61.921 1.00 48.88 86 ASN A C 1
ATOM 645 O O . ASN A 1 86 ? 3.860 1.023 61.003 1.00 48.88 86 ASN A O 1
ATOM 649 N N . GLY A 1 87 ? 2.356 2.480 61.810 1.00 50.75 87 GLY A N 1
ATOM 650 C CA . GLY A 1 87 ? 2.582 3.619 60.895 1.00 50.75 87 GLY A CA 1
ATOM 651 C C . GLY A 1 87 ? 3.034 3.329 59.454 1.00 50.75 87 GLY A C 1
ATOM 652 O O . GLY A 1 87 ? 3.881 4.053 58.932 1.00 50.75 87 GLY A O 1
ATOM 653 N N . THR A 1 88 ? 2.524 2.281 58.808 1.00 52.97 88 THR A N 1
ATOM 654 C CA . THR A 1 88 ? 2.988 1.851 57.480 1.00 52.97 88 THR A CA 1
ATOM 655 C C . THR A 1 88 ? 2.105 2.464 56.390 1.00 52.97 88 THR A C 1
ATOM 657 O O . THR A 1 88 ? 0.882 2.306 56.385 1.00 52.97 88 THR A O 1
ATOM 660 N N . SER A 1 89 ? 2.713 3.231 55.481 1.00 63.22 89 SER A N 1
ATOM 661 C CA . SER A 1 89 ? 2.008 3.840 54.347 1.00 63.22 89 SER A CA 1
ATOM 662 C C . SER A 1 89 ? 1.717 2.793 53.268 1.00 63.22 89 SER A C 1
ATOM 664 O O . SER A 1 89 ? 2.617 2.038 52.910 1.00 63.22 89 SER A O 1
ATOM 666 N N . VAL A 1 90 ? 0.491 2.777 52.729 1.00 69.25 90 VAL A N 1
ATOM 667 C CA . VAL A 1 90 ? 0.116 1.954 51.557 1.00 69.25 90 VAL A CA 1
ATOM 668 C C . VAL A 1 90 ? 0.557 2.623 50.244 1.00 69.25 90 VAL A C 1
ATOM 670 O O . VAL A 1 90 ? 0.622 1.963 49.220 1.00 69.25 90 VAL A O 1
ATOM 673 N N . GLU A 1 91 ? 0.943 3.902 50.286 1.00 65.94 91 GLU A N 1
ATOM 674 C CA . GLU A 1 91 ? 1.372 4.717 49.135 1.00 65.94 91 GLU A CA 1
ATOM 675 C C . GLU A 1 91 ? 2.554 4.098 48.370 1.00 65.94 91 GLU A C 1
ATOM 677 O O . GLU A 1 91 ? 2.462 3.869 47.168 1.00 65.94 91 GLU A O 1
ATOM 682 N N . VAL A 1 92 ? 3.648 3.777 49.074 1.00 65.50 92 VAL A N 1
ATOM 683 C CA . VAL A 1 92 ? 4.862 3.220 48.449 1.00 65.50 92 VAL A CA 1
ATOM 684 C C . VAL A 1 92 ? 4.586 1.834 47.850 1.00 65.50 92 VAL A C 1
ATOM 686 O O . VAL A 1 92 ? 4.858 1.655 46.665 1.00 65.50 92 VAL A O 1
ATOM 689 N N . PRO A 1 93 ? 3.966 0.884 48.583 1.00 70.31 93 PRO A N 1
ATOM 690 C CA . PRO A 1 93 ? 3.562 -0.386 47.986 1.00 70.31 93 PRO A CA 1
ATOM 691 C C . PRO A 1 93 ? 2.576 -0.241 46.823 1.00 70.31 93 PRO A C 1
ATOM 693 O O . PRO A 1 93 ? 2.661 -1.002 45.870 1.00 70.31 93 PRO A O 1
ATOM 696 N N . ALA A 1 94 ? 1.641 0.713 46.870 1.00 77.69 94 ALA A N 1
ATOM 697 C CA . ALA A 1 94 ? 0.670 0.906 45.797 1.00 77.69 94 ALA A CA 1
ATOM 698 C C . ALA A 1 94 ? 1.329 1.394 44.504 1.00 77.69 94 ALA A C 1
ATOM 700 O O . ALA A 1 94 ? 1.001 0.883 43.436 1.00 77.69 94 ALA A O 1
ATOM 701 N N . GLY A 1 95 ? 2.275 2.334 44.601 1.00 68.56 95 GLY A N 1
ATOM 702 C CA . GLY A 1 95 ? 3.065 2.786 43.455 1.00 68.56 95 GLY A CA 1
ATOM 703 C C . GLY A 1 95 ? 3.904 1.662 42.843 1.00 68.56 95 GLY A C 1
ATOM 704 O O . GLY A 1 95 ? 3.923 1.511 41.625 1.00 68.56 95 GLY A O 1
ATOM 705 N N . GLU A 1 96 ? 4.539 0.833 43.678 1.00 68.25 96 GLU A N 1
ATOM 706 C CA . GLU A 1 96 ? 5.317 -0.331 43.227 1.00 68.25 96 GLU A CA 1
ATOM 707 C C . GLU A 1 96 ? 4.422 -1.395 42.569 1.00 68.25 96 GLU A C 1
ATOM 709 O O . GLU A 1 96 ? 4.697 -1.815 41.448 1.00 68.25 96 GLU A O 1
ATOM 714 N N . ILE A 1 97 ? 3.300 -1.760 43.202 1.00 69.94 97 ILE A N 1
ATOM 715 C CA . ILE A 1 97 ? 2.326 -2.716 42.653 1.00 69.94 97 ILE A CA 1
ATOM 716 C C . ILE A 1 97 ? 1.769 -2.219 41.319 1.00 69.94 97 ILE A C 1
ATOM 718 O O . ILE A 1 97 ? 1.664 -3.008 40.383 1.00 69.94 97 ILE A O 1
ATOM 722 N N . ALA A 1 98 ? 1.403 -0.939 41.223 1.00 74.62 98 ALA A N 1
ATOM 723 C CA . ALA A 1 98 ? 0.906 -0.353 39.985 1.00 74.62 98 ALA A CA 1
ATOM 724 C C . ALA A 1 98 ? 1.973 -0.423 38.888 1.00 74.62 98 ALA A C 1
ATOM 726 O O . ALA A 1 98 ? 1.693 -0.944 37.813 1.00 74.62 98 ALA A O 1
ATOM 727 N N . HIS A 1 99 ? 3.205 0.004 39.180 1.00 69.44 99 HIS A N 1
ATOM 728 C CA . HIS A 1 99 ? 4.316 -0.014 38.229 1.00 69.44 99 HIS A CA 1
ATOM 729 C C . HIS A 1 99 ? 4.640 -1.426 37.721 1.00 69.44 99 HIS A C 1
ATOM 731 O O . HIS A 1 99 ? 4.662 -1.655 36.511 1.00 69.44 99 HIS A O 1
ATOM 737 N N . ASP A 1 100 ? 4.818 -2.389 38.631 1.00 61.50 100 ASP A N 1
ATOM 738 C CA . ASP A 1 100 ? 5.082 -3.796 38.295 1.00 61.50 100 ASP A CA 1
ATOM 739 C C . ASP A 1 100 ? 3.934 -4.401 37.488 1.00 61.50 100 ASP A C 1
ATOM 741 O O . ASP A 1 100 ? 4.110 -5.315 36.677 1.00 61.50 100 ASP A O 1
ATOM 745 N N . ARG A 1 101 ? 2.734 -3.857 37.693 1.00 66.88 101 ARG A N 1
ATOM 746 C CA . ARG A 1 101 ? 1.540 -4.225 36.963 1.00 66.88 101 ARG A CA 1
ATOM 747 C C . ARG A 1 101 ? 1.182 -3.237 35.863 1.00 66.88 101 ARG A C 1
ATOM 749 O O . ARG A 1 101 ? -0.005 -3.138 35.552 1.00 66.88 101 ARG A O 1
ATOM 756 N N . GLY A 1 102 ? 2.162 -2.567 35.255 1.00 66.06 102 GLY A N 1
ATOM 757 C CA . GLY A 1 102 ? 1.991 -1.738 34.054 1.00 66.06 102 GLY A CA 1
ATOM 758 C C . GLY A 1 102 ? 0.891 -0.676 34.157 1.00 66.06 102 GLY A C 1
ATOM 759 O O . GLY A 1 102 ? 0.322 -0.284 33.144 1.00 66.06 102 GLY A O 1
ATOM 760 N N . GLY A 1 103 ? 0.541 -0.283 35.375 1.00 76.94 103 GLY A N 1
ATOM 761 C CA . GLY A 1 103 ? -0.462 0.713 35.701 1.00 76.94 103 GLY A CA 1
ATOM 762 C C . GLY A 1 103 ? 0.164 1.905 36.409 1.00 76.94 103 GLY A C 1
ATOM 763 O O . GLY A 1 103 ? 1.373 1.968 36.639 1.00 76.94 103 GLY A O 1
ATOM 764 N N . ILE A 1 104 ? -0.685 2.862 36.757 1.00 82.56 104 ILE A N 1
ATOM 765 C CA . ILE A 1 104 ? -0.296 4.124 37.371 1.00 82.56 104 ILE A CA 1
ATOM 766 C C . ILE A 1 104 ? -1.204 4.442 38.558 1.00 82.56 104 ILE A C 1
ATOM 768 O O . ILE A 1 104 ? -2.410 4.186 38.541 1.00 82.56 104 ILE A O 1
ATOM 772 N N . THR A 1 105 ? -0.605 5.025 39.591 1.00 89.88 105 THR A N 1
ATOM 773 C CA . THR A 1 105 ? -1.312 5.745 40.654 1.00 89.88 105 THR A CA 1
ATOM 774 C C . THR A 1 105 ? -1.349 7.239 40.353 1.00 89.88 105 THR A C 1
ATOM 776 O O . THR A 1 105 ? -0.533 7.740 39.571 1.00 89.88 105 THR A O 1
ATOM 779 N N . LEU A 1 106 ? -2.242 7.965 41.029 1.00 89.81 106 LEU A N 1
ATOM 780 C CA . LEU A 1 106 ? -2.329 9.424 40.956 1.00 89.81 106 LEU A CA 1
ATOM 781 C C . LEU A 1 106 ? -0.965 10.091 41.178 1.00 89.81 106 LEU A C 1
ATOM 783 O O . LEU A 1 106 ? -0.544 10.933 40.387 1.00 89.81 106 LEU A O 1
ATOM 787 N N . GLU A 1 107 ? -0.249 9.685 42.226 1.00 85.50 107 GLU A N 1
ATOM 788 C CA . GLU A 1 107 ? 1.050 10.254 42.576 1.00 85.50 107 GLU A CA 1
ATOM 789 C C . GLU A 1 107 ? 2.111 9.942 41.517 1.00 85.50 107 GLU A C 1
ATOM 791 O O . GLU A 1 107 ? 2.845 10.844 41.115 1.00 85.50 107 GLU A O 1
ATOM 796 N N . SER A 1 108 ? 2.153 8.702 41.014 1.00 82.81 108 SER A N 1
ATOM 797 C CA . SER A 1 108 ? 3.127 8.302 39.989 1.00 82.81 108 SER A CA 1
ATOM 798 C C . SER A 1 108 ? 2.924 9.044 38.664 1.00 82.81 108 SER A C 1
ATOM 800 O O . SER A 1 108 ? 3.894 9.417 38.008 1.00 82.81 108 SER A O 1
ATOM 802 N N . ALA A 1 109 ? 1.671 9.317 38.293 1.00 84.31 109 ALA A N 1
ATOM 803 C CA . ALA A 1 109 ? 1.330 10.037 37.073 1.00 84.31 109 ALA A CA 1
ATOM 804 C C . ALA A 1 109 ? 1.706 11.522 37.169 1.00 84.31 109 ALA A C 1
ATOM 806 O O . ALA A 1 109 ? 2.290 12.082 36.241 1.00 84.31 109 ALA A O 1
ATOM 807 N N . ILE A 1 110 ? 1.433 12.145 38.319 1.00 85.81 110 ILE A N 1
ATOM 808 C CA . ILE A 1 110 ? 1.828 13.526 38.625 1.00 85.81 110 ILE A CA 1
ATOM 809 C C . ILE A 1 110 ? 3.355 13.667 38.617 1.00 85.81 110 ILE A C 1
ATOM 811 O O . ILE A 1 110 ? 3.883 14.626 38.048 1.00 85.81 110 ILE A O 1
ATOM 815 N N . GLU A 1 111 ? 4.065 12.710 39.220 1.00 82.75 111 GLU A N 1
ATOM 816 C CA . GLU A 1 111 ? 5.528 12.687 39.272 1.00 82.75 111 GLU A CA 1
ATOM 817 C C . GLU A 1 111 ? 6.151 12.501 37.882 1.00 82.75 111 GLU A C 1
ATOM 819 O O . GLU A 1 111 ? 7.046 13.262 37.512 1.00 82.75 111 GLU A O 1
ATOM 824 N N . ALA A 1 112 ? 5.640 11.564 37.075 1.00 79.25 112 ALA A N 1
ATOM 825 C CA . ALA A 1 112 ? 6.125 11.310 35.717 1.00 79.25 112 ALA A CA 1
ATOM 826 C C . ALA A 1 112 ? 6.009 12.537 34.794 1.00 79.25 112 ALA A C 1
ATOM 828 O O . ALA A 1 112 ? 6.857 12.739 33.925 1.00 79.25 112 ALA A O 1
ATOM 829 N N . HIS A 1 113 ? 4.997 13.381 35.013 1.00 82.69 113 HIS A N 1
ATOM 830 C CA . HIS A 1 113 ? 4.781 14.622 34.262 1.00 82.69 113 HIS A CA 1
ATOM 831 C C . HIS A 1 113 ? 5.439 15.852 34.905 1.00 82.69 113 HIS A C 1
ATOM 833 O O . HIS A 1 113 ? 5.312 16.966 34.394 1.00 82.69 113 HIS A O 1
ATOM 839 N N . GLY A 1 114 ? 6.164 15.673 36.015 1.00 85.19 114 GLY A N 1
ATOM 840 C CA . GLY A 1 114 ? 6.909 16.742 36.677 1.00 85.19 114 GLY A CA 1
ATOM 841 C C . GLY A 1 114 ? 6.029 17.835 37.286 1.00 85.19 114 GLY A C 1
ATOM 842 O O . GLY A 1 114 ? 6.479 18.975 37.420 1.00 85.19 114 GLY A O 1
ATOM 843 N N . PHE A 1 115 ? 4.777 17.531 37.639 1.00 86.94 115 PHE A N 1
ATOM 844 C CA . PHE A 1 115 ? 3.862 18.529 38.186 1.00 86.94 115 PHE A CA 1
ATOM 845 C C . PHE A 1 115 ? 4.191 18.882 39.640 1.00 86.94 115 PHE A C 1
ATOM 847 O O . PHE A 1 115 ? 4.278 18.028 40.525 1.00 86.94 115 PHE A O 1
ATOM 854 N N . ALA A 1 116 ? 4.313 20.182 39.904 1.00 84.81 116 ALA A N 1
ATOM 855 C CA . ALA A 1 116 ? 4.561 20.731 41.229 1.00 84.81 116 ALA A CA 1
ATOM 856 C C . ALA A 1 116 ? 3.259 20.786 42.049 1.00 84.81 116 ALA A C 1
ATOM 858 O O . ALA A 1 116 ? 2.611 21.825 42.136 1.00 84.81 116 ALA A O 1
ATOM 859 N N . MET A 1 117 ? 2.852 19.667 42.655 1.00 87.81 117 MET A N 1
ATOM 860 C CA . MET A 1 117 ? 1.666 19.638 43.525 1.00 87.81 117 MET A CA 1
ATOM 861 C C . MET A 1 117 ? 1.965 20.171 44.937 1.00 87.81 117 MET A C 1
ATOM 863 O O . MET A 1 117 ? 3.046 19.878 45.464 1.00 87.81 117 MET A O 1
ATOM 867 N N . PRO A 1 118 ? 1.026 20.903 45.572 1.00 89.38 118 PRO A N 1
ATOM 868 C CA . PRO A 1 118 ? 1.187 21.433 46.925 1.00 89.38 118 PRO A CA 1
ATOM 869 C C . PRO A 1 118 ? 1.190 20.322 47.975 1.00 89.38 118 PRO A C 1
ATOM 871 O O . PRO A 1 118 ? 0.488 19.318 47.831 1.00 89.38 118 PRO A O 1
ATOM 874 N N . ASP A 1 119 ? 1.909 20.532 49.074 1.00 84.62 119 ASP A N 1
ATOM 875 C CA . ASP A 1 119 ? 1.834 19.656 50.238 1.00 84.62 119 ASP A CA 1
ATOM 876 C C . ASP A 1 119 ? 0.464 19.772 50.918 1.00 84.62 119 ASP A C 1
ATOM 878 O O . ASP A 1 119 ? -0.091 20.863 51.092 1.00 84.62 119 ASP A O 1
ATOM 882 N N . PHE A 1 120 ? -0.083 18.634 51.351 1.00 78.75 120 PHE A N 1
ATOM 883 C CA . PHE A 1 120 ? -1.323 18.646 52.118 1.00 78.75 120 PHE A CA 1
ATOM 884 C C . PHE A 1 120 ? -1.063 19.258 53.506 1.00 78.75 120 PHE A C 1
ATOM 886 O O . PHE A 1 120 ? -0.147 18.814 54.208 1.00 78.75 120 PHE A O 1
ATOM 893 N N . PRO A 1 121 ? -1.840 20.265 53.940 1.00 75.12 121 PRO A N 1
ATOM 894 C CA . PRO A 1 121 ? -1.512 21.010 55.144 1.00 75.12 121 PRO A CA 1
ATOM 895 C C . PRO A 1 121 ? -1.687 20.169 56.409 1.00 75.12 121 PRO A C 1
ATOM 897 O O . PRO A 1 121 ? -2.694 19.479 56.585 1.00 75.12 121 PRO A O 1
ATOM 900 N N . ALA A 1 122 ? -0.731 20.289 57.335 1.00 73.00 122 ALA A N 1
ATOM 901 C CA . ALA A 1 122 ? -0.892 19.765 58.686 1.00 73.00 122 ALA A CA 1
ATOM 902 C C . ALA A 1 122 ? -2.098 20.437 59.382 1.00 73.00 122 ALA A C 1
ATOM 904 O O . ALA A 1 122 ? -2.399 21.603 59.093 1.00 73.00 122 ALA A O 1
ATOM 905 N N . PRO A 1 123 ? -2.793 19.749 60.311 1.00 69.25 123 PRO A N 1
ATOM 906 C CA . PRO A 1 123 ? -3.965 20.306 60.993 1.00 69.25 123 PRO A CA 1
ATOM 907 C C . PRO A 1 123 ? -3.709 21.653 61.689 1.00 69.25 123 PRO A C 1
ATOM 909 O O . PRO A 1 123 ? -4.620 22.467 61.815 1.00 69.25 123 PRO A O 1
ATOM 912 N N . ASP A 1 124 ? -2.472 21.898 62.116 1.00 75.94 124 ASP A N 1
ATOM 913 C CA . ASP A 1 124 ? -1.998 23.096 62.809 1.00 75.94 124 ASP A CA 1
ATOM 914 C C . ASP A 1 124 ? -1.270 24.107 61.901 1.00 75.94 124 ASP A C 1
ATOM 916 O O . ASP A 1 124 ? -0.855 25.166 62.377 1.00 75.94 124 ASP A O 1
ATOM 920 N N . ALA A 1 125 ? -1.141 23.832 60.596 1.00 78.56 125 ALA A N 1
ATOM 921 C CA . ALA A 1 125 ? -0.494 24.742 59.653 1.00 78.56 125 ALA A CA 1
ATOM 922 C C . ALA A 1 125 ? -1.207 26.103 59.642 1.00 78.56 125 ALA A C 1
ATOM 924 O O . ALA A 1 125 ? -2.429 26.152 59.530 1.00 78.56 125 ALA A O 1
ATOM 925 N N . GLN A 1 126 ? -0.479 27.220 59.728 1.00 82.12 126 GLN A N 1
ATOM 926 C CA . GLN A 1 126 ? -1.069 28.564 59.667 1.00 82.12 126 GLN A CA 1
ATOM 927 C C . GLN A 1 126 ? -1.269 29.024 58.215 1.00 82.12 126 GLN A C 1
ATOM 929 O O . GLN A 1 126 ? -0.492 29.815 57.694 1.00 82.12 126 GLN A O 1
ATOM 934 N N . LEU A 1 127 ? -2.321 28.521 57.564 1.00 84.06 127 LEU A N 1
ATOM 935 C CA . LEU A 1 127 ? -2.721 28.910 56.204 1.00 84.06 127 LEU A CA 1
ATOM 936 C C . LEU A 1 127 ? -4.032 29.699 56.195 1.00 84.06 127 LEU A C 1
ATOM 938 O O . LEU A 1 127 ? -4.930 29.420 57.003 1.00 84.06 127 LEU A O 1
ATOM 942 N N . SER A 1 128 ? -4.151 30.641 55.251 1.00 88.38 128 SER A N 1
ATOM 943 C CA . SER A 1 128 ? -5.412 31.331 54.969 1.00 88.38 128 SER A CA 1
ATOM 944 C C . SER A 1 128 ? -6.467 30.330 54.482 1.00 88.38 128 SER A C 1
ATOM 946 O O . SER A 1 128 ? -6.130 29.288 53.919 1.00 88.38 128 SER A O 1
ATOM 948 N N . GLN A 1 129 ? -7.753 30.627 54.688 1.00 84.81 129 GLN A N 1
ATOM 949 C CA . GLN A 1 129 ? -8.816 29.733 54.215 1.00 84.81 129 GLN A CA 1
ATOM 950 C C . GLN A 1 129 ? -8.782 29.576 52.687 1.00 84.81 129 GLN A C 1
ATOM 952 O O . GLN A 1 129 ? -8.938 28.468 52.196 1.00 84.81 129 GLN A O 1
ATOM 957 N N . ALA A 1 130 ? -8.481 30.651 51.951 1.00 84.50 130 ALA A N 1
ATOM 958 C CA . ALA A 1 130 ? -8.376 30.618 50.494 1.00 84.50 130 ALA A CA 1
ATOM 959 C C . ALA A 1 130 ? -7.246 29.695 50.000 1.00 84.50 130 ALA A C 1
ATOM 961 O O . ALA A 1 130 ? -7.440 28.959 49.036 1.00 84.50 130 ALA A O 1
ATOM 962 N N . ASP A 1 131 ? -6.090 29.687 50.675 1.00 88.38 131 ASP A N 1
ATOM 963 C CA . ASP A 1 131 ? -4.991 28.776 50.323 1.00 88.38 131 ASP A CA 1
ATOM 964 C C . ASP A 1 131 ? -5.354 27.321 50.635 1.00 88.38 131 ASP A C 1
ATOM 966 O O . ASP A 1 131 ? -5.056 26.428 49.844 1.00 88.38 131 ASP A O 1
ATOM 970 N N . ARG A 1 132 ? -6.052 27.070 51.754 1.00 84.50 132 ARG A N 1
ATOM 971 C CA . ARG A 1 132 ? -6.559 25.726 52.079 1.00 84.50 132 ARG A CA 1
ATOM 972 C C . ARG A 1 132 ? -7.556 25.237 51.040 1.00 84.50 132 ARG A C 1
ATOM 974 O O . ARG A 1 132 ? -7.426 24.107 50.581 1.00 84.50 132 ARG A O 1
ATOM 981 N N . ASP A 1 133 ? -8.515 26.080 50.666 1.00 83.62 133 ASP A N 1
ATOM 982 C CA . ASP A 1 133 ? -9.538 25.742 49.677 1.00 83.62 133 ASP A CA 1
ATOM 983 C C . ASP A 1 133 ? -8.891 25.419 48.325 1.00 83.62 133 ASP A C 1
ATOM 985 O O . ASP A 1 133 ? -9.291 24.462 47.670 1.00 83.62 133 ASP A O 1
ATOM 989 N N . ARG A 1 134 ? -7.834 26.148 47.941 1.00 87.31 134 ARG A N 1
ATOM 990 C CA . ARG A 1 134 ? -7.110 25.924 46.683 1.00 87.31 134 ARG A CA 1
ATOM 991 C C . ARG A 1 134 ? -6.280 24.639 46.673 1.00 87.31 134 ARG A C 1
ATOM 993 O O . ARG A 1 134 ? -6.274 23.935 45.670 1.00 87.31 134 ARG A O 1
ATOM 1000 N N . ILE A 1 135 ? -5.624 24.298 47.785 1.00 86.12 135 ILE A N 1
ATOM 1001 C CA . ILE A 1 135 ? -4.930 23.006 47.923 1.00 86.12 135 ILE A CA 1
ATOM 1002 C C . ILE A 1 135 ? -5.936 21.853 47.846 1.00 86.12 135 ILE A C 1
ATOM 1004 O O . ILE A 1 135 ? -5.700 20.868 47.149 1.00 86.12 135 ILE A O 1
ATOM 1008 N N . VAL A 1 136 ? -7.064 21.967 48.550 1.00 83.81 136 VAL A N 1
ATOM 1009 C CA . VAL A 1 136 ? -8.109 20.937 48.527 1.00 83.81 136 VAL A CA 1
ATOM 1010 C C . VAL A 1 136 ? -8.696 20.797 47.125 1.00 83.81 136 VAL A C 1
ATOM 1012 O O . VAL A 1 136 ? -8.879 19.673 46.666 1.00 83.81 136 VAL A O 1
ATOM 1015 N N . GLU A 1 137 ? -8.955 21.904 46.431 1.00 86.12 137 GLU A N 1
ATOM 1016 C CA . GLU A 1 137 ? -9.518 21.914 45.081 1.00 86.12 137 GLU A CA 1
ATOM 1017 C C . GLU A 1 137 ? -8.623 21.189 44.071 1.00 86.12 137 GLU A C 1
ATOM 1019 O O . GLU A 1 137 ? -9.109 20.270 43.413 1.00 86.12 137 GLU A O 1
ATOM 1024 N N . ILE A 1 138 ? -7.323 21.500 44.007 1.00 86.94 138 ILE A N 1
ATOM 1025 C CA . ILE A 1 138 ? -6.436 20.901 42.998 1.00 86.94 138 ILE A CA 1
ATOM 1026 C C . ILE A 1 138 ? -6.210 19.399 43.227 1.00 86.94 138 ILE A C 1
ATOM 1028 O O . ILE A 1 138 ? -6.232 18.616 42.277 1.00 86.94 138 ILE A O 1
ATOM 1032 N N . TRP A 1 139 ? -6.071 18.964 44.487 1.00 87.12 139 TRP A N 1
ATOM 1033 C CA . TRP A 1 139 ? -5.985 17.538 44.826 1.00 87.12 139 TRP A CA 1
ATOM 1034 C C . TRP A 1 139 ? -7.307 16.807 44.563 1.00 87.12 139 TRP A C 1
ATOM 1036 O O . TRP A 1 139 ? -7.302 15.680 44.068 1.00 87.12 139 TRP A O 1
ATOM 1046 N N . THR A 1 140 ? -8.446 17.457 44.832 1.00 85.38 140 THR A N 1
ATOM 1047 C CA . THR A 1 140 ? -9.773 16.905 44.514 1.00 85.38 140 THR A CA 1
ATOM 1048 C C . THR A 1 140 ? -9.965 16.773 43.004 1.00 85.38 140 THR A C 1
ATOM 1050 O O . THR A 1 140 ? -10.507 15.767 42.549 1.00 85.38 140 THR A O 1
ATOM 1053 N N . TYR A 1 141 ? -9.506 17.753 42.219 1.00 86.06 141 TYR A N 1
ATOM 1054 C CA . TYR A 1 141 ? -9.579 17.700 40.761 1.00 86.06 141 TYR A CA 1
ATOM 1055 C C . TYR A 1 141 ? -8.714 16.575 40.196 1.00 86.06 141 TYR A C 1
ATOM 1057 O O . TYR A 1 141 ? -9.204 15.797 39.385 1.00 86.06 141 TYR A O 1
ATOM 1065 N N . ALA A 1 142 ? -7.466 16.441 40.654 1.00 87.94 142 ALA A N 1
ATOM 1066 C CA . ALA A 1 142 ? -6.580 15.359 40.226 1.00 87.94 142 ALA A CA 1
ATOM 1067 C C . ALA A 1 142 ? -7.192 13.976 40.523 1.00 87.94 142 ALA A C 1
ATOM 1069 O O . ALA A 1 142 ? -7.296 13.135 39.633 1.00 87.94 142 ALA A O 1
ATOM 1070 N N . SER A 1 143 ? -7.692 13.765 41.745 1.00 88.88 143 SER A N 1
ATOM 1071 C CA . SER A 1 143 ? -8.369 12.516 42.134 1.00 88.88 143 SER A CA 1
ATOM 1072 C C . SER A 1 143 ? -9.605 12.240 41.268 1.00 88.88 143 SER A C 1
ATOM 1074 O O . SER A 1 143 ? -9.785 11.130 40.763 1.00 88.88 143 SER A O 1
ATOM 1076 N N . ARG A 1 144 ? -10.417 13.271 40.992 1.00 87.62 144 ARG A N 1
ATOM 1077 C CA . ARG A 1 144 ? -11.556 13.175 40.068 1.00 87.62 144 ARG A CA 1
ATOM 1078 C C . ARG A 1 144 ? -11.121 12.819 38.646 1.00 87.62 144 ARG A C 1
ATOM 1080 O O . ARG A 1 144 ? -11.782 12.002 38.015 1.00 87.62 144 ARG A O 1
ATOM 1087 N N . SER A 1 145 ? -10.072 13.453 38.137 1.00 86.06 145 SER A N 1
ATOM 1088 C CA . SER A 1 145 ? -9.594 13.260 36.769 1.00 86.06 145 SER A CA 1
ATOM 1089 C C . SER A 1 145 ? -9.150 11.813 36.548 1.00 86.06 145 SER A C 1
ATOM 1091 O O . SER A 1 145 ? -9.661 11.153 35.645 1.00 86.06 145 SER A O 1
ATOM 1093 N N . LEU A 1 146 ? -8.338 11.263 37.462 1.00 89.12 146 LEU A N 1
ATOM 1094 C CA . LEU A 1 146 ? -7.957 9.848 37.424 1.00 89.12 146 LEU A CA 1
ATOM 1095 C C . LEU A 1 146 ? -9.185 8.923 37.486 1.00 89.12 146 LEU A C 1
ATOM 1097 O O . LEU A 1 146 ? -9.290 7.970 36.719 1.00 89.12 146 LEU A O 1
ATOM 1101 N N . ALA A 1 147 ? -10.141 9.211 38.376 1.00 89.56 147 ALA A N 1
ATOM 1102 C CA . ALA A 1 147 ? -11.357 8.411 38.526 1.00 89.56 147 ALA A CA 1
ATOM 1103 C C . ALA A 1 147 ? -12.258 8.411 37.281 1.00 89.56 147 ALA A C 1
ATOM 1105 O O . ALA A 1 147 ? -12.925 7.409 37.034 1.00 89.56 147 ALA A O 1
ATOM 1106 N N . LEU A 1 148 ? -12.303 9.501 36.511 1.00 84.00 148 LEU A N 1
ATOM 1107 C CA . LEU A 1 148 ? -13.141 9.611 35.312 1.00 84.00 148 LEU A CA 1
ATOM 1108 C C . LEU A 1 148 ? -12.458 9.117 34.037 1.00 84.00 148 LEU A C 1
ATOM 1110 O O . LEU A 1 148 ? -13.161 8.676 33.135 1.00 84.00 148 LEU A O 1
ATOM 1114 N N . HIS A 1 149 ? -11.127 9.162 33.967 1.00 81.38 149 HIS A N 1
ATOM 1115 C CA . HIS A 1 149 ? -10.371 8.632 32.830 1.00 81.38 149 HIS A CA 1
ATOM 1116 C C . HIS A 1 149 ? -9.928 7.172 33.013 1.00 81.38 149 HIS A C 1
ATOM 1118 O O . HIS A 1 149 ? -9.385 6.569 32.088 1.00 81.38 149 HIS A O 1
ATOM 1124 N N . ALA A 1 150 ? -10.187 6.575 34.180 1.00 83.88 150 ALA A N 1
ATOM 1125 C CA . ALA A 1 150 ? -10.053 5.138 34.380 1.00 83.88 150 ALA A CA 1
ATOM 1126 C C . ALA A 1 150 ? -11.009 4.354 33.463 1.00 83.88 150 ALA A C 1
ATOM 1128 O O . ALA A 1 150 ? -12.159 4.741 33.266 1.00 83.88 150 ALA A O 1
ATOM 1129 N N . SER A 1 151 ? -10.575 3.212 32.935 1.00 81.12 151 SER A N 1
ATOM 1130 C CA . SER A 1 151 ? -11.428 2.355 32.103 1.00 81.12 151 SER A CA 1
ATOM 1131 C C . SER A 1 151 ? -11.112 0.873 32.306 1.00 81.12 151 SER A C 1
ATOM 1133 O O . SER A 1 151 ? -9.986 0.501 32.633 1.00 81.12 151 SER A O 1
ATOM 1135 N N . GLY A 1 152 ? -12.115 0.005 32.122 1.00 80.56 152 GLY A N 1
ATOM 1136 C CA . GLY A 1 152 ? -11.959 -1.441 32.316 1.00 80.56 152 GLY A CA 1
ATOM 1137 C C . GLY A 1 152 ? -11.956 -1.850 33.793 1.00 80.56 152 GLY A C 1
ATOM 1138 O O . GLY A 1 152 ? -12.872 -1.484 34.531 1.00 80.56 152 GLY A O 1
ATOM 1139 N N . ILE A 1 153 ? -10.979 -2.648 34.214 1.00 83.69 153 ILE A N 1
ATOM 1140 C CA . ILE A 1 153 ? -10.794 -3.084 35.599 1.00 83.69 153 ILE A CA 1
ATOM 1141 C C . ILE A 1 153 ? -9.927 -2.071 36.352 1.00 83.69 153 ILE A C 1
ATOM 1143 O O . ILE A 1 153 ? -8.792 -1.798 35.976 1.00 83.69 153 ILE A O 1
ATOM 1147 N N . VAL A 1 154 ? -10.457 -1.543 37.451 1.00 92.12 154 VAL A N 1
ATOM 1148 C CA . VAL A 1 154 ? -9.744 -0.633 38.352 1.00 92.12 154 VAL A CA 1
ATOM 1149 C C . VAL A 1 154 ? -9.272 -1.392 39.584 1.00 92.12 154 VAL A C 1
ATOM 1151 O O . VAL A 1 154 ? -9.969 -2.274 40.087 1.00 92.12 154 VAL A O 1
ATOM 1154 N N . PHE A 1 155 ? -8.105 -1.025 40.106 1.00 92.44 155 PHE A N 1
ATOM 1155 C CA . PHE A 1 155 ? -7.545 -1.646 41.299 1.00 92.44 155 PHE A CA 1
ATOM 1156 C C . PHE A 1 155 ? -7.496 -0.666 42.465 1.00 92.44 155 PHE A C 1
ATOM 1158 O O . PHE A 1 155 ? -7.163 0.503 42.290 1.00 92.44 155 PHE A O 1
ATOM 1165 N N . VAL A 1 156 ? -7.769 -1.153 43.672 1.00 93.25 156 VAL A N 1
ATOM 1166 C CA . VAL A 1 156 ? -7.493 -0.432 44.916 1.00 93.25 156 VAL A CA 1
ATOM 1167 C C . VAL A 1 156 ? -6.558 -1.243 45.800 1.00 93.25 156 VAL A C 1
ATOM 1169 O O . VAL A 1 156 ? -6.842 -2.382 46.163 1.00 93.25 156 VAL A O 1
ATOM 1172 N N . VAL A 1 157 ? -5.442 -0.641 46.192 1.00 88.12 157 VAL A N 1
ATOM 1173 C CA . VAL A 1 157 ? -4.482 -1.229 47.122 1.00 88.12 157 VAL A CA 1
ATOM 1174 C C . VAL A 1 157 ? -4.858 -0.839 48.549 1.00 88.12 157 VAL A C 1
ATOM 1176 O O . VAL A 1 157 ? -5.036 0.334 48.887 1.00 88.12 157 VAL A O 1
ATOM 1179 N N . THR A 1 158 ? -5.002 -1.844 49.403 1.00 84.75 158 THR A N 1
ATOM 1180 C CA . THR A 1 158 ? -5.518 -1.709 50.769 1.00 84.75 158 THR A CA 1
ATOM 1181 C C . THR A 1 158 ? -4.653 -2.483 51.755 1.00 84.75 158 THR A C 1
ATOM 1183 O O . THR A 1 158 ? -3.840 -3.311 51.356 1.00 84.75 158 THR A O 1
ATOM 1186 N N . SER A 1 159 ? -4.845 -2.250 53.050 1.00 75.56 159 SER A N 1
ATOM 1187 C CA . SER A 1 159 ? -4.336 -3.119 54.116 1.00 75.56 159 SER A CA 1
ATOM 1188 C C . SER A 1 159 ? -5.464 -3.494 55.084 1.00 75.56 159 SER A C 1
ATOM 1190 O O . SER A 1 159 ? -6.585 -2.985 54.971 1.00 75.56 159 SER A O 1
ATOM 1192 N N . ASP A 1 160 ? -5.161 -4.357 56.060 1.00 72.12 160 ASP A N 1
ATOM 1193 C CA . ASP A 1 160 ? -6.101 -4.772 57.116 1.00 72.12 160 ASP A CA 1
ATOM 1194 C C . ASP A 1 160 ? -6.590 -3.601 57.986 1.00 72.12 160 ASP A C 1
ATOM 1196 O O . ASP A 1 160 ? -7.603 -3.709 58.678 1.00 72.12 160 ASP A O 1
ATOM 1200 N N . TRP A 1 161 ? -5.892 -2.462 57.951 1.00 70.19 161 TRP A N 1
ATOM 1201 C CA . TRP A 1 161 ? -6.306 -1.247 58.638 1.00 70.19 161 TRP A CA 1
ATOM 1202 C C . TRP A 1 161 ? -6.685 -0.168 57.626 1.00 70.19 161 TRP A C 1
ATOM 1204 O O . TRP A 1 161 ? -5.845 0.316 56.871 1.00 70.19 161 TRP A O 1
ATOM 1214 N N . ARG A 1 162 ? -7.941 0.286 57.659 1.00 68.69 162 ARG A N 1
ATOM 1215 C CA . ARG A 1 162 ? -8.414 1.430 56.866 1.00 68.69 162 ARG A CA 1
ATOM 1216 C C . ARG A 1 162 ? -8.819 2.571 57.774 1.00 68.69 162 ARG A C 1
ATOM 1218 O O . ARG A 1 162 ? -9.556 2.380 58.741 1.00 68.69 162 ARG A O 1
ATOM 1225 N N . ARG A 1 163 ? -8.363 3.779 57.444 1.00 69.88 163 ARG A N 1
ATOM 1226 C CA . ARG A 1 163 ? -8.791 4.982 58.157 1.00 69.88 163 ARG A CA 1
ATOM 1227 C C . ARG A 1 163 ? -10.281 5.216 57.878 1.00 69.88 163 ARG A C 1
ATOM 1229 O O . ARG A 1 163 ? -10.646 5.268 56.702 1.00 69.88 163 ARG A O 1
ATOM 1236 N N . PRO A 1 164 ? -11.128 5.435 58.899 1.00 75.00 164 PRO A N 1
ATOM 1237 C CA . PRO A 1 164 ? -12.488 5.908 58.670 1.00 75.00 164 PRO A CA 1
ATOM 1238 C C . PRO A 1 164 ? -12.479 7.217 57.870 1.00 75.00 164 PRO A C 1
ATOM 1240 O O . PRO A 1 164 ? -11.682 8.111 58.168 1.00 75.00 164 PRO A O 1
ATOM 1243 N N . ASN A 1 165 ? -13.377 7.339 56.891 1.00 77.25 165 ASN A N 1
ATOM 1244 C CA . ASN A 1 165 ? -13.495 8.498 55.997 1.00 77.25 165 ASN A CA 1
ATOM 1245 C C . ASN A 1 165 ? -12.240 8.768 55.141 1.00 77.25 165 ASN A C 1
ATOM 1247 O O . ASN A 1 165 ? -11.841 9.921 54.968 1.00 77.25 165 ASN A O 1
ATOM 1251 N N . ASN A 1 166 ? -11.582 7.721 54.637 1.00 80.81 166 ASN A N 1
ATOM 1252 C CA . ASN A 1 166 ? -10.517 7.888 53.645 1.00 80.81 166 ASN A CA 1
ATOM 1253 C C . ASN A 1 166 ? -11.085 8.349 52.285 1.00 80.81 166 ASN A C 1
ATOM 1255 O O . ASN A 1 166 ? -12.284 8.223 52.017 1.00 80.81 166 ASN A O 1
ATOM 1259 N N . ILE A 1 167 ? -10.217 8.923 51.445 1.00 83.56 167 ILE A N 1
ATOM 1260 C CA . ILE A 1 167 ? -10.595 9.507 50.148 1.00 83.56 167 ILE A CA 1
ATOM 1261 C C . ILE A 1 167 ? -11.159 8.446 49.201 1.00 83.56 167 ILE A C 1
ATOM 1263 O O . ILE A 1 167 ? -12.170 8.707 48.549 1.00 83.56 167 ILE A O 1
ATOM 1267 N N . TRP A 1 168 ? -10.586 7.241 49.208 1.00 89.38 168 TRP A N 1
ATOM 1268 C CA . TRP A 1 168 ? -11.078 6.127 48.407 1.00 89.38 168 TRP A CA 1
ATOM 1269 C C . TRP A 1 168 ? -12.557 5.819 48.694 1.00 89.38 168 TRP A C 1
ATOM 1271 O O . TRP A 1 168 ? -13.393 5.933 47.798 1.00 89.38 168 TRP A O 1
ATOM 1281 N N . ASP A 1 169 ? -12.905 5.535 49.953 1.00 87.94 169 ASP A N 1
ATOM 1282 C CA . ASP A 1 169 ? -14.273 5.151 50.338 1.00 87.94 169 ASP A CA 1
ATOM 1283 C C . ASP A 1 169 ? -15.286 6.302 50.165 1.00 87.94 169 ASP A C 1
ATOM 1285 O O . ASP A 1 169 ? -16.468 6.070 49.911 1.00 87.94 169 ASP A O 1
ATOM 1289 N N . THR A 1 170 ? -14.857 7.557 50.345 1.00 87.00 170 THR A N 1
ATOM 1290 C CA . THR A 1 170 ? -15.778 8.712 50.413 1.00 87.00 170 THR A CA 1
ATOM 1291 C C . THR A 1 170 ? -15.881 9.526 49.128 1.00 87.00 170 THR A C 1
ATOM 1293 O O . THR A 1 170 ? -16.849 10.272 48.978 1.00 87.00 170 THR A O 1
ATOM 1296 N N . GLN A 1 171 ? -14.909 9.424 48.220 1.00 86.19 171 GLN A N 1
ATOM 1297 C CA . GLN A 1 171 ? -14.837 10.239 47.005 1.00 86.19 171 GLN A CA 1
ATOM 1298 C C . GLN A 1 171 ? -14.569 9.388 45.762 1.00 86.19 171 GLN A C 1
ATOM 1300 O O . GLN A 1 171 ? -15.379 9.411 44.841 1.00 86.19 171 GLN A O 1
ATOM 1305 N N . GLU A 1 172 ? -13.469 8.636 45.717 1.00 92.88 172 GLU A N 1
ATOM 1306 C CA . GLU A 1 172 ? -13.014 7.981 44.478 1.00 92.88 172 GLU A CA 1
ATOM 1307 C C . GLU A 1 172 ? -13.907 6.809 44.087 1.00 92.88 172 GLU A C 1
ATOM 1309 O O . GLU A 1 172 ? -14.417 6.781 42.968 1.00 92.88 172 GLU A O 1
ATOM 1314 N N . GLN A 1 173 ? -14.188 5.889 45.013 1.00 94.56 173 GLN A N 1
ATOM 1315 C CA . GLN A 1 173 ? -15.042 4.739 44.730 1.00 94.56 173 GLN A CA 1
ATOM 1316 C C . GLN A 1 173 ? -16.465 5.166 44.321 1.00 94.56 173 GLN A C 1
ATOM 1318 O O . GLN A 1 173 ? -16.934 4.706 43.277 1.00 94.56 173 GLN A O 1
ATOM 1323 N N . PRO A 1 174 ? -17.163 6.070 45.043 1.00 93.81 174 PRO A N 1
ATOM 1324 C CA . PRO A 1 174 ? -18.457 6.570 44.585 1.00 93.81 174 PRO A CA 1
ATOM 1325 C C . PRO A 1 174 ? -18.408 7.245 43.210 1.00 93.81 174 PRO A C 1
ATOM 1327 O O . PRO A 1 174 ? -19.359 7.094 42.447 1.00 93.81 174 PRO A O 1
ATOM 1330 N N . ARG A 1 175 ? -17.332 7.965 42.864 1.00 91.44 175 ARG A N 1
ATOM 1331 C CA . ARG A 1 175 ? -17.183 8.587 41.535 1.00 91.44 175 ARG A CA 1
ATOM 1332 C C . ARG A 1 175 ? -17.011 7.549 40.438 1.00 91.44 175 ARG A C 1
ATOM 1334 O O . ARG A 1 175 ? -17.702 7.621 39.429 1.00 91.44 175 ARG A O 1
ATOM 1341 N N . ILE A 1 176 ? -16.153 6.558 40.657 1.00 92.56 176 ILE A N 1
ATOM 1342 C CA . ILE A 1 176 ? -15.948 5.459 39.708 1.00 92.56 176 ILE A CA 1
ATOM 1343 C C . ILE A 1 176 ? -17.270 4.721 39.459 1.00 92.56 176 ILE A C 1
ATOM 1345 O O . ILE A 1 176 ? -17.627 4.452 38.317 1.00 92.56 176 ILE A O 1
ATOM 1349 N N . ILE A 1 177 ? -18.030 4.438 40.520 1.00 91.12 177 ILE A N 1
ATOM 1350 C CA . ILE A 1 177 ? -19.287 3.686 40.421 1.00 91.12 177 ILE A CA 1
ATOM 1351 C C . ILE A 1 177 ? -20.399 4.503 39.747 1.00 91.12 177 ILE A C 1
ATOM 1353 O O . ILE A 1 177 ? -21.164 3.950 38.957 1.00 91.12 177 ILE A O 1
ATOM 1357 N N . ASN A 1 178 ? -20.528 5.794 40.072 1.00 87.50 178 ASN A N 1
ATOM 1358 C CA . ASN A 1 178 ? -21.704 6.587 39.690 1.00 87.50 178 ASN A CA 1
ATOM 1359 C C . ASN A 1 178 ? -21.477 7.538 38.506 1.00 87.50 178 ASN A C 1
ATOM 1361 O O . ASN A 1 178 ? -22.446 7.910 37.849 1.00 87.50 178 ASN A O 1
ATOM 1365 N N . GLU A 1 179 ? -20.239 7.966 38.248 1.00 85.69 179 GLU A N 1
ATOM 1366 C CA . GLU A 1 179 ? -19.922 9.014 37.264 1.00 85.69 179 GLU A CA 1
ATOM 1367 C C . GLU A 1 179 ? -19.092 8.499 36.078 1.00 85.69 179 GLU A C 1
ATOM 1369 O O . GLU A 1 179 ? -19.175 9.079 34.998 1.00 85.69 179 GLU A O 1
ATOM 1374 N N . ASN A 1 180 ? -18.328 7.414 36.238 1.00 83.38 180 ASN A N 1
ATOM 1375 C CA . ASN A 1 180 ? -17.504 6.843 35.172 1.00 83.38 180 ASN A CA 1
ATOM 1376 C C . ASN A 1 180 ? -18.239 5.673 34.486 1.00 83.38 180 ASN A C 1
ATOM 1378 O O . ASN A 1 180 ? -18.449 4.645 35.130 1.00 83.38 180 ASN A O 1
ATOM 1382 N N . PRO A 1 181 ? -18.635 5.764 33.201 1.00 76.06 181 PRO A N 1
ATOM 1383 C CA . PRO A 1 181 ? -19.314 4.679 32.494 1.00 76.06 181 PRO A CA 1
ATOM 1384 C C . PRO A 1 181 ? -18.389 3.553 31.987 1.00 76.06 181 PRO A C 1
ATOM 1386 O O . PRO A 1 181 ? -18.877 2.467 31.666 1.00 76.06 181 PRO A O 1
ATOM 1389 N N . ASP A 1 182 ? -17.079 3.772 31.952 1.00 77.31 182 ASP A N 1
ATOM 1390 C CA . ASP A 1 182 ? -16.108 2.907 31.278 1.00 77.31 182 ASP A CA 1
ATOM 1391 C C . ASP A 1 182 ? -15.466 1.865 32.206 1.00 77.31 182 ASP A C 1
ATOM 1393 O O . ASP A 1 182 ? -14.922 0.853 31.734 1.00 77.31 182 ASP A O 1
ATOM 1397 N N . THR A 1 183 ? -15.593 2.050 33.525 1.00 83.62 183 THR A N 1
ATOM 1398 C CA . THR A 1 183 ? -15.160 1.075 34.540 1.00 83.62 183 THR A CA 1
ATOM 1399 C C . THR A 1 183 ? -16.142 -0.099 34.663 1.00 83.62 183 THR A C 1
ATOM 1401 O O . THR A 1 183 ? -17.345 0.088 34.865 1.00 83.62 183 THR A O 1
ATOM 1404 N N . VAL A 1 184 ? -15.628 -1.325 34.570 1.00 78.56 184 VAL A N 1
ATOM 1405 C CA . VAL A 1 184 ? -16.376 -2.594 34.639 1.00 78.56 184 VAL A CA 1
ATOM 1406 C C . VAL A 1 184 ? -16.381 -3.177 36.031 1.00 78.56 184 VAL A C 1
ATOM 1408 O O . VAL A 1 184 ? -17.411 -3.666 36.478 1.00 78.56 184 VAL A O 1
ATOM 1411 N N . ALA A 1 185 ? -15.232 -3.161 36.694 1.00 85.19 185 ALA A N 1
ATOM 1412 C CA . ALA A 1 185 ? -15.057 -3.799 37.979 1.00 85.19 185 ALA A CA 1
ATOM 1413 C C . ALA A 1 185 ? -13.975 -3.103 38.787 1.00 85.19 185 ALA A C 1
ATOM 1415 O O . ALA A 1 185 ? -13.089 -2.450 38.235 1.00 85.19 185 ALA A O 1
ATOM 1416 N N . ILE A 1 186 ? -14.067 -3.265 40.099 1.00 93.88 186 ILE A N 1
ATOM 1417 C CA . ILE A 1 186 ? -13.071 -2.807 41.047 1.00 93.88 186 ILE A CA 1
ATOM 1418 C C . ILE A 1 186 ? -12.565 -4.027 41.808 1.00 93.88 186 ILE A C 1
ATOM 1420 O O . ILE A 1 186 ? -13.329 -4.680 42.527 1.00 93.88 186 ILE A O 1
ATOM 1424 N N . PHE A 1 187 ? -11.274 -4.302 41.666 1.00 88.00 187 PHE A N 1
ATOM 1425 C CA . PHE A 1 187 ? -10.570 -5.299 42.456 1.00 88.00 187 PHE A CA 1
ATOM 1426 C C . PHE A 1 187 ? -9.806 -4.630 43.583 1.00 88.00 187 PHE A C 1
ATOM 1428 O O . PHE A 1 187 ? -9.134 -3.616 43.413 1.00 88.00 187 PHE A O 1
ATOM 1435 N N . GLN A 1 188 ? -9.887 -5.234 44.751 1.00 88.06 188 GLN A N 1
ATOM 1436 C CA . GLN A 1 188 ? -9.079 -4.878 45.891 1.00 88.06 188 GLN A CA 1
ATOM 1437 C C . GLN A 1 188 ? -7.846 -5.769 45.941 1.00 88.06 188 GLN A C 1
ATOM 1439 O O . GLN A 1 188 ? -7.964 -6.979 45.802 1.00 88.06 188 GLN A O 1
ATOM 1444 N N . ILE A 1 189 ? -6.689 -5.180 46.225 1.00 81.88 189 ILE A N 1
ATOM 1445 C CA . ILE A 1 189 ? -5.438 -5.884 46.498 1.00 81.88 189 ILE A CA 1
ATOM 1446 C C . ILE A 1 189 ? -5.082 -5.624 47.959 1.00 81.88 189 ILE A C 1
ATOM 1448 O O . ILE A 1 189 ? -4.944 -4.469 48.373 1.00 81.88 189 ILE A O 1
ATOM 1452 N N . ASN A 1 190 ? -4.956 -6.673 48.768 1.00 77.88 190 ASN A N 1
ATOM 1453 C CA . ASN A 1 190 ? -4.439 -6.529 50.126 1.00 77.88 190 ASN A CA 1
ATOM 1454 C C . ASN A 1 190 ? -2.909 -6.565 50.086 1.00 77.88 190 ASN A C 1
ATOM 1456 O O . ASN A 1 190 ? -2.321 -7.572 49.721 1.00 77.88 190 ASN A O 1
ATOM 1460 N N . VAL A 1 191 ? -2.257 -5.481 50.492 1.00 71.94 191 VAL A N 1
ATOM 1461 C CA . VAL A 1 191 ? -0.795 -5.341 50.468 1.00 71.94 191 VAL A CA 1
ATOM 1462 C C . VAL A 1 191 ? -0.063 -6.336 51.382 1.00 71.94 191 VAL A C 1
ATOM 1464 O O . VAL A 1 191 ? 1.121 -6.592 51.192 1.00 71.94 191 VAL A O 1
ATOM 1467 N N . LEU A 1 192 ? -0.742 -6.888 52.394 1.00 65.44 192 LEU A N 1
ATOM 1468 C CA . LEU A 1 192 ? -0.154 -7.856 53.318 1.00 65.44 192 LEU A CA 1
ATOM 1469 C C . LEU A 1 192 ? -0.170 -9.267 52.750 1.00 65.44 192 LEU A C 1
ATOM 1471 O O . LEU A 1 192 ? 0.797 -9.988 52.951 1.00 65.44 192 LEU A O 1
ATOM 1475 N N . THR A 1 193 ? -1.245 -9.672 52.076 1.00 61.78 193 THR A N 1
ATOM 1476 C CA . THR A 1 193 ? -1.390 -11.038 51.545 1.00 61.78 193 THR A CA 1
ATOM 1477 C C . THR A 1 193 ? -1.129 -11.125 50.047 1.00 61.78 193 THR A C 1
ATOM 1479 O O . THR A 1 193 ? -1.018 -12.219 49.511 1.00 61.78 193 THR A O 1
ATOM 1482 N N . MET A 1 194 ? -1.088 -9.983 49.360 1.00 63.88 194 MET A N 1
ATOM 1483 C CA . MET A 1 194 ? -1.200 -9.855 47.904 1.00 63.88 194 MET A CA 1
ATOM 1484 C C . MET A 1 194 ? -2.466 -10.496 47.313 1.00 63.88 194 MET A C 1
ATOM 1486 O O . MET A 1 194 ? -2.586 -10.616 46.095 1.00 63.88 194 MET A O 1
ATOM 1490 N N . GLY A 1 195 ? -3.428 -10.864 48.165 1.00 62.78 195 GLY A N 1
ATOM 1491 C CA . GLY A 1 195 ? -4.696 -11.446 47.759 1.00 62.78 195 GLY A CA 1
ATOM 1492 C C . GLY A 1 195 ? -5.577 -10.414 47.068 1.00 62.78 195 GLY A C 1
ATOM 1493 O O . GLY A 1 195 ? -5.694 -9.272 47.532 1.00 62.78 195 GLY A O 1
ATOM 1494 N N . GLU A 1 196 ? -6.197 -10.839 45.971 1.00 76.06 196 GLU A N 1
ATOM 1495 C CA . GLU A 1 196 ? -7.159 -10.040 45.225 1.00 76.06 196 GLU A CA 1
ATOM 1496 C C . GLU A 1 196 ? -8.586 -10.442 45.569 1.00 76.06 196 GLU A C 1
ATOM 1498 O O . GLU A 1 196 ? -8.888 -11.621 45.733 1.00 76.06 196 GLU A O 1
ATOM 1503 N N . SER A 1 197 ? -9.481 -9.464 45.652 1.00 80.44 197 SER A N 1
ATOM 1504 C CA . SER A 1 197 ? -10.910 -9.722 45.776 1.00 80.44 197 SER A CA 1
ATOM 1505 C C . SER A 1 197 ? -11.718 -8.755 44.926 1.00 80.44 197 SER A C 1
ATOM 1507 O O . SER A 1 197 ? -11.426 -7.559 44.864 1.00 80.44 197 SER A O 1
ATOM 1509 N N . LEU A 1 198 ? -12.761 -9.265 44.277 1.00 83.50 198 LEU A N 1
ATOM 1510 C CA . LEU A 1 198 ? -13.738 -8.432 43.595 1.00 83.50 198 LEU A CA 1
ATOM 1511 C C . LEU A 1 198 ? -14.587 -7.701 44.643 1.00 83.50 198 LEU A C 1
ATOM 1513 O O . LEU A 1 198 ? -15.218 -8.336 45.485 1.00 83.50 198 LEU A O 1
ATOM 1517 N N . ILE A 1 199 ? -14.601 -6.366 44.612 1.00 90.62 199 ILE A N 1
ATOM 1518 C CA . ILE A 1 199 ? -15.390 -5.559 45.564 1.00 90.62 199 ILE A CA 1
ATOM 1519 C C . ILE A 1 199 ? -16.561 -4.829 44.910 1.00 90.62 199 ILE A C 1
ATOM 1521 O O . ILE A 1 199 ? -17.482 -4.397 45.602 1.00 90.62 199 ILE A O 1
ATOM 1525 N N . TRP A 1 200 ? -16.541 -4.688 43.586 1.00 93.38 200 TRP A N 1
ATOM 1526 C CA . TRP A 1 200 ? -17.660 -4.165 42.813 1.00 93.38 200 TRP A CA 1
ATOM 1527 C C . TRP A 1 200 ? -17.532 -4.577 41.350 1.00 93.38 200 TRP A C 1
ATOM 1529 O O . TRP A 1 200 ? -16.431 -4.587 40.805 1.00 93.38 200 TRP A O 1
ATOM 1539 N N . HIS A 1 201 ? -18.659 -4.827 40.695 1.00 87.94 201 HIS A N 1
ATOM 1540 C CA . HIS A 1 201 ? -18.747 -4.872 39.244 1.00 87.94 201 HIS A CA 1
ATOM 1541 C C . HIS A 1 201 ? -20.003 -4.143 38.775 1.00 87.94 201 HIS A C 1
ATOM 1543 O O . HIS A 1 201 ? -20.992 -4.006 39.503 1.00 87.94 201 HIS A O 1
ATOM 1549 N N . ARG A 1 202 ? -19.966 -3.662 37.537 1.00 84.31 202 ARG A N 1
ATOM 1550 C CA . ARG A 1 202 ? -21.069 -2.939 36.924 1.00 84.31 202 ARG A CA 1
ATOM 1551 C C . ARG A 1 202 ? -22.285 -3.865 36.771 1.00 84.31 202 ARG A C 1
ATOM 1553 O O . ARG A 1 202 ? -22.126 -5.034 36.398 1.00 84.31 202 ARG A O 1
ATOM 1560 N N . PRO A 1 203 ? -23.510 -3.362 37.006 1.00 76.00 203 PRO A N 1
ATOM 1561 C CA . PRO A 1 203 ? -24.722 -4.099 36.669 1.00 76.00 203 PRO A CA 1
ATOM 1562 C C . PRO A 1 203 ? -24.721 -4.502 35.186 1.00 76.00 203 PRO A C 1
ATOM 1564 O O . PRO A 1 203 ? -24.528 -3.651 34.320 1.00 76.00 203 PRO A O 1
ATOM 1567 N N . GLY A 1 204 ? -24.915 -5.793 34.903 1.00 55.00 204 GLY A N 1
ATOM 1568 C CA . GLY A 1 204 ? -24.832 -6.369 33.551 1.00 55.00 204 GLY A CA 1
ATOM 1569 C C . GLY A 1 204 ? -23.639 -7.305 33.326 1.00 55.00 204 GLY A C 1
ATOM 1570 O O . GLY A 1 204 ? -23.639 -8.037 32.345 1.00 55.00 204 GLY A O 1
ATOM 1571 N N . TYR A 1 205 ? -22.677 -7.332 34.251 1.00 50.28 205 TYR A N 1
ATOM 1572 C CA . TYR A 1 205 ? -21.579 -8.304 34.281 1.00 50.28 205 TYR A CA 1
ATOM 1573 C C . TYR A 1 205 ? -21.811 -9.309 35.415 1.00 50.28 205 TYR A C 1
ATOM 1575 O O . TYR A 1 205 ? -22.373 -8.947 36.449 1.00 50.28 205 TYR A O 1
ATOM 1583 N N . THR A 1 206 ? -21.400 -10.559 35.224 1.00 64.75 206 THR A N 1
ATOM 1584 C CA . THR A 1 206 ? -21.354 -11.585 36.280 1.00 64.75 206 THR A CA 1
ATOM 1585 C C . THR A 1 206 ? -19.970 -11.626 36.924 1.00 64.75 206 THR A C 1
ATOM 1587 O O . THR A 1 206 ? -18.986 -11.196 36.323 1.00 64.75 206 THR A O 1
ATOM 1590 N N . GLU A 1 207 ? -19.889 -12.149 38.145 1.00 62.25 207 GLU A N 1
ATOM 1591 C CA . GLU A 1 207 ? -18.620 -12.316 38.859 1.00 62.25 207 GLU A CA 1
ATOM 1592 C C . GLU A 1 207 ? -17.636 -13.202 38.072 1.00 62.25 207 GLU A C 1
ATOM 1594 O O . GLU A 1 207 ? -16.488 -12.804 37.884 1.00 62.25 207 GLU A O 1
ATOM 1599 N N . ASP A 1 208 ? -18.107 -14.311 37.492 1.00 52.31 208 ASP A N 1
ATOM 1600 C CA . ASP A 1 208 ? -17.289 -15.213 36.666 1.00 52.31 208 ASP A CA 1
ATOM 1601 C C . ASP A 1 208 ? -16.692 -14.505 35.439 1.00 52.31 208 ASP A C 1
ATOM 1603 O O . ASP A 1 208 ? -15.510 -14.657 35.139 1.00 52.31 208 ASP A O 1
ATOM 1607 N N . GLN A 1 209 ? -17.477 -13.666 34.751 1.00 50.03 209 GLN A N 1
ATOM 1608 C CA . GLN A 1 209 ? -17.000 -12.891 33.595 1.00 50.03 209 GLN A CA 1
ATOM 1609 C C . GLN A 1 209 ? -15.895 -11.902 33.975 1.00 50.03 209 GLN A C 1
ATOM 1611 O O . GLN A 1 209 ? -14.962 -11.671 33.207 1.00 50.03 209 GLN A O 1
ATOM 1616 N N . VAL A 1 210 ? -16.010 -11.300 35.157 1.00 58.25 210 VAL A N 1
ATOM 1617 C CA . VAL A 1 210 ? -15.044 -10.323 35.657 1.00 58.25 210 VAL A CA 1
ATOM 1618 C C . VAL A 1 210 ? -13.757 -11.011 36.120 1.00 58.25 210 VAL A C 1
ATOM 1620 O O . VAL A 1 210 ? -12.666 -10.511 35.843 1.00 58.25 210 VAL A O 1
ATOM 1623 N N . TRP A 1 211 ? -13.861 -12.174 36.767 1.00 60.03 211 TRP A N 1
ATOM 1624 C CA . TRP A 1 211 ? -12.703 -12.991 37.135 1.00 60.03 211 TRP A CA 1
ATOM 1625 C C . TRP A 1 211 ? -11.983 -13.580 35.920 1.00 60.03 211 TRP A C 1
ATOM 1627 O O . TRP A 1 211 ? -10.754 -13.554 35.886 1.00 60.03 211 TRP A O 1
ATOM 1637 N N . LEU A 1 212 ? -12.715 -14.010 34.889 1.00 50.12 212 LEU A N 1
ATOM 1638 C CA . LEU A 1 212 ? -12.129 -14.470 33.628 1.00 50.12 212 LEU A CA 1
ATOM 1639 C C . LEU A 1 212 ? -11.329 -13.356 32.937 1.00 50.12 212 LEU A C 1
ATOM 1641 O O . LEU A 1 212 ? -10.168 -13.561 32.581 1.00 50.12 212 LEU A O 1
ATOM 1645 N N . ALA A 1 213 ? -11.905 -12.153 32.828 1.00 53.50 213 ALA A N 1
ATOM 1646 C CA . ALA A 1 213 ? -11.202 -10.987 32.288 1.00 53.50 213 ALA A CA 1
ATOM 1647 C C . ALA A 1 213 ? -9.934 -10.668 33.100 1.00 53.50 213 ALA A C 1
ATOM 1649 O O . ALA A 1 213 ? -8.867 -10.403 32.542 1.00 53.50 213 ALA A O 1
ATOM 1650 N N . ARG A 1 214 ? -10.010 -10.766 34.435 1.00 65.69 214 ARG A N 1
ATOM 1651 C CA . ARG A 1 214 ? -8.858 -10.560 35.320 1.00 65.69 214 ARG A CA 1
ATOM 1652 C C . ARG A 1 214 ? -7.746 -11.591 35.100 1.00 65.69 214 ARG A C 1
ATOM 1654 O O . ARG A 1 214 ? -6.572 -11.216 35.179 1.00 65.69 214 ARG A O 1
ATOM 1661 N N . ALA A 1 215 ? -8.099 -12.848 34.835 1.00 52.44 215 ALA A N 1
ATOM 1662 C CA . ALA A 1 215 ? -7.156 -13.929 34.550 1.00 52.44 215 ALA A CA 1
ATOM 1663 C C . ALA A 1 215 ? -6.456 -13.732 33.197 1.00 52.44 215 ALA A C 1
ATOM 1665 O O . ALA A 1 215 ? -5.234 -13.856 33.100 1.00 52.44 215 ALA A O 1
ATOM 1666 N N . GLN A 1 216 ? -7.211 -13.335 32.172 1.00 51.31 216 GLN A N 1
ATOM 1667 C CA . GLN A 1 216 ? -6.693 -13.051 30.830 1.00 51.31 216 GLN A CA 1
ATOM 1668 C C . GLN A 1 216 ? -5.706 -11.873 30.831 1.00 51.31 216 GLN A C 1
ATOM 1670 O O . GLN A 1 216 ? -4.622 -11.994 30.261 1.00 51.31 216 GLN A O 1
ATOM 1675 N N . MET A 1 217 ? -5.976 -10.813 31.608 1.00 59.06 217 MET A N 1
ATOM 1676 C CA . MET A 1 217 ? -5.015 -9.715 31.824 1.00 59.06 217 MET A CA 1
ATOM 1677 C C . MET A 1 217 ? -3.656 -10.180 32.375 1.00 59.06 217 MET A C 1
ATOM 1679 O O . MET A 1 217 ? -2.632 -9.521 32.186 1.00 59.06 217 MET A O 1
ATOM 1683 N N . GLN A 1 218 ? -3.626 -11.275 33.143 1.00 55.38 218 GLN A N 1
ATOM 1684 C CA . GLN A 1 218 ? -2.361 -11.850 33.604 1.00 55.38 218 GLN A CA 1
ATOM 1685 C C . GLN A 1 218 ? -1.697 -12.689 32.522 1.00 55.38 218 GLN A C 1
ATOM 1687 O O . GLN A 1 218 ? -0.481 -12.594 32.355 1.00 55.38 218 GLN A O 1
ATOM 1692 N N . ALA A 1 219 ? -2.486 -13.474 31.788 1.00 49.72 219 ALA A N 1
ATOM 1693 C CA . ALA A 1 219 ? -2.006 -14.305 30.695 1.00 49.72 219 ALA A CA 1
ATOM 1694 C C . ALA A 1 219 ? -1.240 -13.481 29.648 1.00 49.72 219 ALA A C 1
ATOM 1696 O O . ALA A 1 219 ? -0.136 -13.856 29.273 1.00 49.72 219 ALA A O 1
ATOM 1697 N N . GLU A 1 220 ? -1.742 -12.309 29.259 1.00 49.91 220 GLU A N 1
ATOM 1698 C CA . GLU A 1 220 ? -1.119 -11.428 28.254 1.00 49.91 220 GLU A CA 1
ATOM 1699 C C . GLU A 1 220 ? 0.285 -10.943 28.632 1.00 49.91 220 GLU A C 1
ATOM 1701 O O . GLU A 1 220 ? 1.143 -10.770 27.770 1.00 49.91 220 GLU A O 1
ATOM 1706 N N . ARG A 1 221 ? 0.563 -10.759 29.927 1.00 50.84 221 ARG A N 1
ATOM 1707 C CA . ARG A 1 221 ? 1.917 -10.418 30.403 1.00 50.84 221 ARG A CA 1
ATOM 1708 C C . ARG A 1 221 ? 2.864 -11.601 30.383 1.00 50.84 221 ARG A C 1
ATOM 1710 O O . ARG A 1 221 ? 4.080 -11.426 30.357 1.00 50.84 221 ARG A O 1
ATOM 1717 N N . LEU A 1 222 ? 2.298 -12.796 30.451 1.00 48.56 222 LEU A N 1
ATOM 1718 C CA . LEU A 1 222 ? 3.020 -14.049 30.570 1.00 48.56 222 LEU A CA 1
ATOM 1719 C C . LEU A 1 222 ? 3.252 -14.681 29.187 1.00 48.56 222 LEU A C 1
ATOM 1721 O O . LEU A 1 222 ? 4.292 -15.305 29.004 1.00 48.56 222 LEU A O 1
ATOM 1725 N N . CYS A 1 223 ? 2.378 -14.460 28.194 1.00 49.34 223 CYS A N 1
ATOM 1726 C CA . CYS A 1 223 ? 2.497 -15.030 26.843 1.00 49.34 223 CYS A CA 1
ATOM 1727 C C . CYS A 1 223 ? 3.835 -14.669 26.145 1.00 49.34 223 CYS A C 1
ATOM 1729 O O . CYS A 1 223 ? 4.509 -15.595 25.696 1.00 49.34 223 CYS A O 1
ATOM 1731 N N . PRO A 1 224 ? 4.325 -13.408 26.140 1.00 45.62 224 PRO A N 1
ATOM 1732 C CA . PRO A 1 224 ? 5.635 -13.081 25.557 1.00 45.62 224 PRO A CA 1
ATOM 1733 C C . PRO A 1 224 ? 6.811 -13.756 26.282 1.00 45.62 224 PRO A C 1
ATOM 1735 O O . PRO A 1 224 ? 7.826 -14.088 25.672 1.00 45.62 224 PRO A O 1
ATOM 1738 N N . LEU A 1 225 ? 6.680 -13.982 27.595 1.00 45.34 225 LEU A N 1
ATOM 1739 C CA . LEU A 1 225 ? 7.696 -14.659 28.409 1.00 45.34 225 LEU A CA 1
ATOM 1740 C C . LEU A 1 225 ? 7.704 -16.175 28.167 1.00 45.34 225 LEU A C 1
ATOM 1742 O O . LEU A 1 225 ? 8.770 -16.789 28.183 1.00 45.34 225 LEU A O 1
ATOM 1746 N N . LEU A 1 226 ? 6.536 -16.772 27.915 1.00 44.53 226 LEU A N 1
ATOM 1747 C CA . LEU A 1 226 ? 6.387 -18.180 27.540 1.00 44.53 226 LEU A CA 1
ATOM 1748 C C . LEU A 1 226 ? 6.937 -18.445 26.129 1.00 44.53 226 LEU A C 1
ATOM 1750 O O . LEU A 1 226 ? 7.660 -19.423 25.936 1.00 44.53 226 LEU A O 1
ATOM 1754 N N . GLU A 1 227 ? 6.684 -17.544 25.174 1.00 46.69 227 GLU A N 1
ATOM 1755 C CA . GLU A 1 227 ? 7.262 -17.608 23.824 1.00 46.69 227 GLU A CA 1
ATOM 1756 C C . GLU A 1 227 ? 8.794 -17.460 23.857 1.00 46.69 227 GLU A C 1
ATOM 1758 O O . GLU A 1 227 ? 9.512 -18.265 23.261 1.00 46.69 227 GLU A O 1
ATOM 1763 N N . ALA A 1 228 ? 9.322 -16.500 24.628 1.00 40.41 228 ALA A N 1
ATOM 1764 C CA . ALA A 1 228 ? 10.766 -16.321 24.815 1.00 40.41 228 ALA A CA 1
ATOM 1765 C C . ALA A 1 228 ? 11.445 -17.515 25.517 1.00 40.41 228 ALA A C 1
ATOM 1767 O O . ALA A 1 228 ? 12.640 -17.750 25.325 1.00 40.41 228 ALA A O 1
ATOM 1768 N N . ALA A 1 229 ? 10.694 -18.283 26.313 1.00 39.19 229 ALA A N 1
ATOM 1769 C CA . ALA A 1 229 ? 11.152 -19.511 26.962 1.00 39.19 229 ALA A CA 1
ATOM 1770 C C . ALA A 1 229 ? 11.045 -20.764 26.065 1.00 39.19 229 ALA A C 1
ATOM 1772 O O . ALA A 1 229 ? 11.408 -21.856 26.505 1.00 39.19 229 ALA A O 1
ATOM 1773 N N . GLY A 1 230 ? 10.597 -20.622 24.811 1.00 35.16 230 GLY A N 1
ATOM 1774 C CA . GLY A 1 230 ? 10.564 -21.703 23.823 1.00 35.16 230 GLY A CA 1
ATOM 1775 C C . GLY A 1 230 ? 9.326 -22.600 23.882 1.00 35.16 230 GLY A C 1
ATOM 1776 O O . GLY A 1 230 ? 9.352 -23.691 23.309 1.00 35.16 230 GLY A O 1
ATOM 1777 N N . PHE A 1 231 ? 8.246 -22.174 24.547 1.00 37.56 231 PHE A N 1
ATOM 1778 C CA . PHE A 1 231 ? 6.965 -22.879 24.477 1.00 37.56 231 PHE A CA 1
ATOM 1779 C C . PHE A 1 231 ? 6.233 -22.532 23.163 1.00 37.56 231 PHE A C 1
ATOM 1781 O O . PHE A 1 231 ? 6.127 -21.353 22.821 1.00 37.56 231 PHE A O 1
ATOM 1788 N N . PRO A 1 232 ? 5.732 -23.526 22.403 1.00 36.44 232 PRO A N 1
ATOM 1789 C CA . PRO A 1 232 ? 4.994 -23.282 21.166 1.00 36.44 232 PRO A CA 1
ATOM 1790 C C . PRO A 1 232 ? 3.636 -22.603 21.416 1.00 36.44 232 PRO A C 1
ATOM 1792 O O . PRO A 1 232 ? 2.996 -22.818 22.446 1.00 36.44 232 PRO A O 1
ATOM 1795 N N . ARG A 1 233 ? 3.174 -21.812 20.433 1.00 36.88 233 ARG A N 1
ATOM 1796 C CA . ARG A 1 233 ? 1.835 -21.195 20.410 1.00 36.88 233 ARG A CA 1
ATOM 1797 C C . ARG A 1 233 ? 0.746 -22.264 20.578 1.00 36.88 233 ARG A C 1
ATOM 1799 O O . ARG A 1 233 ? 0.866 -23.362 20.043 1.00 36.88 233 ARG A O 1
ATOM 1806 N N . ALA A 1 234 ? -0.358 -21.931 21.252 1.00 34.59 234 ALA A N 1
ATOM 1807 C CA . ALA A 1 234 ? -1.495 -22.840 21.472 1.00 34.59 234 ALA A CA 1
ATOM 1808 C C . ALA A 1 234 ? -2.053 -23.486 20.178 1.00 34.59 234 ALA A C 1
ATOM 1810 O O . ALA A 1 234 ? -2.639 -24.562 20.223 1.00 34.59 234 ALA A O 1
ATOM 1811 N N . SER A 1 235 ? -1.804 -22.895 19.005 1.00 30.33 235 SER A N 1
ATOM 1812 C CA . SER A 1 235 ? -2.194 -23.439 17.700 1.00 30.33 235 SER A CA 1
ATOM 1813 C C . SER A 1 235 ? -1.264 -24.518 17.121 1.00 30.33 235 SER A C 1
ATOM 1815 O O . SER A 1 235 ? -1.596 -25.088 16.084 1.00 30.33 235 SER A O 1
ATOM 1817 N N . THR A 1 236 ? -0.113 -24.822 17.736 1.00 30.88 236 THR A N 1
ATOM 1818 C CA . THR A 1 236 ? 0.871 -25.791 17.202 1.00 30.88 236 THR A CA 1
ATOM 1819 C C . THR A 1 236 ? 1.116 -27.003 18.097 1.00 30.88 236 THR A C 1
ATOM 1821 O O . THR A 1 236 ? 2.108 -27.713 17.910 1.00 30.88 236 THR A O 1
ATOM 1824 N N . TRP A 1 237 ? 0.188 -27.318 19.006 1.00 28.91 237 TRP A N 1
ATOM 1825 C CA . TRP A 1 237 ? 0.187 -28.587 19.744 1.00 28.91 237 TRP A CA 1
ATOM 1826 C C . TRP A 1 237 ? -0.155 -29.749 18.800 1.00 28.91 237 TRP A C 1
ATOM 1828 O O . TRP A 1 237 ? -1.233 -30.333 18.833 1.00 28.91 237 TRP A O 1
ATOM 1838 N N . SER A 1 238 ? 0.780 -30.079 17.914 1.00 27.62 238 SER A N 1
ATOM 1839 C CA . SER A 1 238 ? 0.792 -31.343 17.192 1.00 27.62 238 SER A CA 1
ATOM 1840 C C . SER A 1 238 ? 1.416 -32.402 18.096 1.00 27.62 238 SER A C 1
ATOM 1842 O O . SER A 1 238 ? 2.430 -32.172 18.755 1.00 27.62 238 SER A O 1
ATOM 1844 N N . SER A 1 239 ? 0.768 -33.561 18.175 1.00 24.72 239 SER A N 1
ATOM 1845 C CA . SER A 1 239 ? 1.207 -34.694 18.985 1.00 24.72 239 SER A CA 1
ATOM 1846 C C . SER A 1 239 ? 2.668 -35.052 18.662 1.00 24.72 239 SER A C 1
ATOM 1848 O O . SER A 1 239 ? 2.959 -35.350 17.500 1.00 24.72 239 SER A O 1
ATOM 1850 N N . PRO A 1 240 ? 3.602 -35.092 19.632 1.00 27.03 240 PRO A N 1
ATOM 1851 C CA . PRO A 1 240 ? 4.950 -35.554 19.346 1.00 27.03 240 PRO A CA 1
ATOM 1852 C C . PRO A 1 240 ? 4.931 -37.074 19.158 1.00 27.03 240 PRO A C 1
ATOM 1854 O O . PRO A 1 240 ? 4.840 -37.844 20.116 1.00 27.03 240 PRO A O 1
ATOM 1857 N N . THR A 1 241 ? 5.066 -37.543 17.919 1.00 27.61 241 THR A N 1
ATOM 1858 C CA . THR A 1 241 ? 5.448 -38.930 17.629 1.00 27.61 241 THR A CA 1
ATOM 1859 C C . THR A 1 241 ? 6.942 -39.121 17.889 1.00 27.61 241 THR A C 1
ATOM 1861 O O . THR A 1 241 ? 7.721 -39.286 16.957 1.00 27.61 241 THR A O 1
ATOM 1864 N N . SER A 1 242 ? 7.370 -39.105 19.150 1.00 25.91 242 SER A N 1
ATOM 1865 C CA . SER A 1 242 ? 8.620 -39.764 19.546 1.00 25.91 242 SER A CA 1
ATOM 1866 C C . SER A 1 242 ? 8.679 -39.968 21.055 1.00 25.91 242 SER A C 1
ATOM 1868 O O . SER A 1 242 ? 8.784 -39.021 21.830 1.00 25.91 242 SER A O 1
ATOM 1870 N N . THR A 1 243 ? 8.670 -41.233 21.462 1.00 29.27 243 THR A N 1
ATOM 1871 C CA . THR A 1 243 ? 9.000 -41.701 22.809 1.00 29.27 243 THR A CA 1
ATOM 1872 C C . THR A 1 243 ? 10.479 -41.432 23.107 1.00 29.27 243 THR A C 1
ATOM 1874 O O . THR A 1 243 ? 11.331 -42.286 22.862 1.00 29.27 243 THR A O 1
ATOM 1877 N N . GLY A 1 244 ? 10.798 -40.241 23.608 1.00 23.94 244 GLY A N 1
ATOM 1878 C CA . GLY A 1 244 ? 12.091 -39.919 24.209 1.00 23.94 244 GLY A CA 1
ATOM 1879 C C . GLY A 1 244 ? 11.930 -39.805 25.720 1.00 23.94 244 GLY A C 1
ATOM 1880 O O . GLY A 1 244 ? 11.281 -38.884 26.202 1.00 23.94 244 GLY A O 1
ATOM 1881 N N . ALA A 1 245 ? 12.477 -40.757 26.474 1.00 23.70 245 ALA A N 1
ATOM 1882 C CA . ALA A 1 245 ? 12.470 -40.717 27.932 1.00 23.70 245 ALA A CA 1
ATOM 1883 C C . ALA A 1 245 ? 13.294 -39.517 28.435 1.00 23.70 245 ALA A C 1
ATOM 1885 O O . ALA A 1 245 ? 14.513 -39.495 28.268 1.00 23.70 245 ALA A O 1
ATOM 1886 N N . PHE A 1 246 ? 12.647 -38.542 29.076 1.00 24.75 246 PHE A N 1
ATOM 1887 C CA . PHE A 1 246 ? 13.342 -37.510 29.844 1.00 24.75 246 PHE A CA 1
ATOM 1888 C C . PHE A 1 246 ? 13.766 -38.106 31.191 1.00 24.75 246 PHE A C 1
ATOM 1890 O O . PHE A 1 246 ? 12.959 -38.286 32.100 1.00 24.75 246 PHE A O 1
ATOM 1897 N N . SER A 1 247 ? 15.044 -38.467 31.311 1.00 24.78 247 SER A N 1
ATOM 1898 C CA . SER A 1 247 ? 15.668 -38.763 32.601 1.00 24.78 247 SER A CA 1
ATOM 1899 C C . SER A 1 247 ? 15.870 -37.467 33.382 1.00 24.78 247 SER A C 1
ATOM 1901 O O . SER A 1 247 ? 16.355 -36.500 32.806 1.00 24.78 247 SER A O 1
ATOM 1903 N N . THR A 1 248 ? 15.544 -37.491 34.676 1.00 29.88 248 THR A N 1
ATOM 1904 C CA . THR A 1 248 ? 15.893 -36.511 35.723 1.00 29.88 248 THR A CA 1
ATOM 1905 C C . THR A 1 248 ? 17.061 -35.588 35.352 1.00 29.88 248 THR A C 1
ATOM 1907 O O . THR A 1 248 ? 18.210 -36.035 35.349 1.00 29.88 248 THR A O 1
ATOM 1910 N N . VAL A 1 249 ? 16.775 -34.315 35.065 1.00 27.19 249 VAL A N 1
ATOM 1911 C CA . VAL A 1 249 ? 17.797 -33.270 34.912 1.00 27.19 249 VAL A CA 1
ATOM 1912 C C . VAL A 1 249 ? 17.621 -32.249 36.027 1.00 27.19 249 VAL A C 1
ATOM 1914 O O . VAL A 1 249 ? 16.531 -31.724 36.244 1.00 27.19 249 VAL A O 1
ATOM 1917 N N . ASP A 1 250 ? 18.723 -32.026 36.736 1.00 26.95 250 ASP A N 1
ATOM 1918 C CA . ASP A 1 250 ? 18.942 -30.986 37.729 1.00 26.95 250 ASP A CA 1
ATOM 1919 C C . ASP A 1 250 ? 18.415 -29.613 37.287 1.00 26.95 250 ASP A C 1
ATOM 1921 O O . ASP A 1 250 ? 18.550 -29.222 36.124 1.00 26.95 250 ASP A O 1
ATOM 1925 N N . ALA A 1 251 ? 17.879 -28.858 38.252 1.00 29.52 251 ALA A N 1
ATOM 1926 C CA . ALA A 1 251 ? 17.528 -27.449 38.116 1.00 29.52 251 ALA A CA 1
ATOM 1927 C C . ALA A 1 251 ? 18.685 -26.668 37.468 1.00 29.52 251 ALA A C 1
ATOM 1929 O O . ALA A 1 251 ? 19.673 -26.327 38.119 1.00 29.52 251 ALA A O 1
ATOM 1930 N N . THR A 1 252 ? 18.572 -26.407 36.168 1.00 29.02 252 THR A N 1
ATOM 1931 C CA . THR A 1 252 ? 19.544 -25.628 35.405 1.00 29.02 252 THR A CA 1
ATOM 1932 C C . THR A 1 252 ? 18.904 -24.290 35.035 1.00 29.02 252 THR A C 1
ATOM 1934 O O . THR A 1 252 ? 17.863 -24.278 34.381 1.00 29.02 252 THR A O 1
ATOM 1937 N N . PRO A 1 253 ? 19.483 -23.153 35.465 1.00 30.94 253 PRO A N 1
ATOM 1938 C CA . PRO A 1 253 ? 18.992 -21.827 35.106 1.00 30.94 253 PRO A CA 1
ATOM 1939 C C . PRO A 1 253 ? 19.025 -21.628 33.584 1.00 30.94 253 PRO A C 1
ATOM 1941 O O . PRO A 1 253 ? 20.099 -21.675 32.984 1.00 30.94 253 PRO A O 1
ATOM 1944 N N . ILE A 1 254 ? 17.876 -21.365 32.957 1.00 33.53 254 ILE A N 1
ATOM 1945 C CA . ILE A 1 254 ? 17.827 -20.841 31.585 1.00 33.53 254 ILE A CA 1
ATOM 1946 C C . ILE A 1 254 ? 17.965 -19.321 31.690 1.00 33.53 254 ILE A C 1
ATOM 1948 O O . ILE A 1 254 ? 17.071 -18.641 32.189 1.00 33.53 254 ILE A O 1
ATOM 1952 N N . GLN A 1 255 ? 19.117 -18.792 31.281 1.00 30.61 255 GLN A N 1
ATOM 1953 C CA . GLN A 1 255 ? 19.431 -17.368 31.365 1.00 30.61 255 GLN A CA 1
ATOM 1954 C C . GLN A 1 255 ? 18.916 -16.654 30.102 1.00 30.61 255 GLN A C 1
ATOM 1956 O O . GLN A 1 255 ? 19.563 -16.688 29.057 1.00 30.61 255 GLN A O 1
ATOM 1961 N N . GLY A 1 256 ? 17.737 -16.031 30.185 1.00 31.44 256 GLY A N 1
ATOM 1962 C CA . GLY A 1 256 ? 17.210 -15.149 29.137 1.00 31.44 256 GLY A CA 1
ATOM 1963 C C . GLY A 1 256 ? 17.911 -13.787 29.152 1.00 31.44 256 GLY A C 1
ATOM 1964 O O . GLY A 1 256 ? 18.211 -13.239 30.216 1.00 31.44 256 GLY A O 1
ATOM 1965 N N . ALA A 1 257 ? 18.213 -13.241 27.975 1.00 31.62 257 ALA A N 1
ATOM 1966 C CA . ALA A 1 257 ? 18.930 -11.979 27.841 1.00 31.62 257 ALA A CA 1
ATOM 1967 C C . ALA A 1 257 ? 18.126 -10.801 28.447 1.00 31.62 257 ALA A C 1
ATOM 1969 O O . ALA A 1 257 ? 17.003 -10.531 28.042 1.00 31.62 257 ALA A O 1
ATOM 1970 N N . TYR A 1 258 ? 18.754 -10.080 29.386 1.00 30.53 258 TYR A N 1
ATOM 1971 C CA . TYR A 1 258 ? 18.418 -8.730 29.884 1.00 30.53 258 TYR A CA 1
ATOM 1972 C C . TYR A 1 258 ? 17.368 -8.474 30.996 1.00 30.53 258 TYR A C 1
ATOM 1974 O O . TYR A 1 258 ? 17.146 -7.300 31.287 1.00 30.53 258 TYR A O 1
ATOM 1982 N N . THR A 1 259 ? 16.822 -9.451 31.738 1.00 34.50 259 THR A N 1
ATOM 1983 C CA . THR A 1 259 ? 15.853 -9.117 32.831 1.00 34.50 259 THR A CA 1
ATOM 1984 C C . THR A 1 259 ? 16.044 -9.786 34.195 1.00 34.50 259 THR A C 1
ATOM 1986 O O . THR A 1 259 ? 15.262 -9.514 35.106 1.00 34.50 259 THR A O 1
ATOM 1989 N N . GLY A 1 260 ? 17.083 -10.601 34.402 1.00 34.28 260 GLY A N 1
ATOM 1990 C CA . GLY A 1 260 ? 17.313 -11.234 35.708 1.00 34.28 260 GLY A CA 1
ATOM 1991 C C . GLY A 1 260 ? 16.149 -12.132 36.138 1.00 34.28 260 GLY A C 1
ATOM 1992 O O . GLY A 1 260 ? 15.726 -12.059 37.276 1.00 34.28 260 GLY A O 1
ATOM 1993 N N . GLN A 1 261 ? 15.583 -12.939 35.240 1.00 39.53 261 GLN A N 1
ATOM 1994 C CA . GLN A 1 261 ? 14.543 -13.930 35.548 1.00 39.53 261 GLN A CA 1
ATOM 1995 C C . GLN A 1 261 ? 15.102 -15.362 35.426 1.00 39.53 261 GLN A C 1
ATOM 1997 O O . GLN A 1 261 ? 15.980 -15.610 34.601 1.00 39.53 261 GLN A O 1
ATOM 2002 N N . TYR A 1 262 ? 14.607 -16.298 36.243 1.00 39.31 262 TYR A N 1
ATOM 2003 C CA . TYR A 1 262 ? 14.959 -17.723 36.257 1.00 39.31 262 TYR A CA 1
ATOM 2004 C C . TYR A 1 262 ? 13.707 -18.600 36.182 1.00 39.31 262 TYR A C 1
ATOM 2006 O O . TYR A 1 262 ? 12.628 -18.175 36.568 1.00 39.31 262 TYR A O 1
ATOM 2014 N N . TRP A 1 263 ? 13.853 -19.855 35.768 1.00 39.19 263 TRP A N 1
ATOM 2015 C CA . TRP A 1 263 ? 12.771 -20.842 35.766 1.00 39.19 263 TRP A CA 1
ATOM 2016 C C . TRP A 1 263 ? 13.104 -22.006 36.707 1.00 39.19 263 TRP A C 1
ATOM 2018 O O . TRP A 1 263 ? 14.237 -22.487 36.726 1.00 39.19 263 TRP A O 1
ATOM 2028 N N . GLY A 1 264 ? 12.125 -22.458 37.489 1.00 37.78 264 GLY A N 1
ATOM 2029 C CA . GLY A 1 264 ? 12.150 -23.704 38.253 1.00 37.78 264 GLY A CA 1
ATOM 2030 C C . GLY A 1 264 ? 11.251 -24.739 37.607 1.00 37.78 264 GLY A C 1
ATOM 2031 O O . GLY A 1 264 ? 10.136 -24.419 37.209 1.00 37.78 264 GLY A O 1
ATOM 2032 N N . VAL A 1 265 ? 11.719 -25.980 37.516 1.00 38.22 265 VAL A N 1
ATOM 2033 C CA . VAL A 1 265 ? 10.903 -27.107 37.057 1.00 38.22 265 VAL A CA 1
ATOM 2034 C C . VAL A 1 265 ? 10.859 -28.139 38.174 1.00 38.22 265 VAL A C 1
ATOM 2036 O O . VAL A 1 265 ? 11.905 -28.562 38.667 1.00 38.22 265 VAL A O 1
ATOM 2039 N N . SER A 1 266 ? 9.661 -28.542 38.587 1.00 39.66 266 SER A N 1
ATOM 2040 C CA . SER A 1 266 ? 9.463 -29.669 39.503 1.00 39.66 266 SER A CA 1
ATOM 2041 C C . SER A 1 266 ? 8.514 -30.679 38.869 1.00 39.66 266 SER A C 1
ATOM 2043 O O . SER A 1 266 ? 7.646 -30.308 38.088 1.00 39.66 266 SER A O 1
ATOM 2045 N N . SER A 1 267 ? 8.707 -31.969 39.131 1.00 35.72 267 SER A N 1
ATOM 2046 C CA . SER A 1 267 ? 7.859 -33.021 38.561 1.00 35.72 267 SER A CA 1
ATOM 2047 C C . SER A 1 267 ? 7.460 -34.037 39.622 1.00 35.72 267 SER A C 1
ATOM 2049 O O . SER A 1 267 ? 8.233 -34.350 40.530 1.00 35.72 267 SER A O 1
ATOM 2051 N N . THR A 1 268 ? 6.239 -34.547 39.500 1.00 42.31 268 THR A N 1
ATOM 2052 C CA . THR A 1 268 ? 5.738 -35.714 40.234 1.00 42.31 268 THR A CA 1
ATOM 2053 C C . THR A 1 268 ? 5.478 -36.861 39.254 1.00 42.31 268 THR A C 1
ATOM 2055 O O . THR A 1 268 ? 5.668 -36.718 38.047 1.00 42.31 268 THR A O 1
ATOM 2058 N N . SER A 1 269 ? 5.012 -38.016 39.741 1.00 35.91 269 SER A N 1
ATOM 2059 C CA . SER A 1 269 ? 4.616 -39.139 38.876 1.00 35.91 269 SER A CA 1
ATOM 2060 C C . SER A 1 269 ? 3.447 -38.824 37.928 1.00 35.91 269 SER A C 1
ATOM 2062 O O . SER A 1 269 ? 3.175 -39.631 37.043 1.00 35.91 269 SER A O 1
ATOM 2064 N N . SER A 1 270 ? 2.743 -37.703 38.118 1.00 33.53 270 SER A N 1
ATOM 2065 C CA . SER A 1 270 ? 1.514 -37.354 37.391 1.00 33.53 270 SER A CA 1
ATOM 2066 C C . SER A 1 270 ? 1.452 -35.912 36.874 1.00 33.53 270 SER A C 1
ATOM 2068 O O . SER A 1 270 ? 0.471 -35.578 36.226 1.00 33.53 270 SER A O 1
ATOM 2070 N N . SER A 1 271 ? 2.447 -35.059 37.144 1.00 39.44 271 SER A N 1
ATOM 2071 C CA . SER A 1 271 ? 2.444 -33.654 36.705 1.00 39.44 271 SER A CA 1
ATOM 2072 C C . SER A 1 271 ? 3.857 -33.081 36.559 1.00 39.44 271 SER A C 1
ATOM 2074 O O . SER A 1 271 ? 4.795 -33.529 37.227 1.00 39.44 271 SER A O 1
ATOM 2076 N N . VAL A 1 272 ? 4.009 -32.074 35.694 1.00 39.50 272 VAL A N 1
ATOM 2077 C CA . VAL A 1 272 ? 5.231 -31.265 35.552 1.00 39.50 272 VAL A CA 1
ATOM 2078 C C . VAL A 1 272 ? 4.870 -29.806 35.796 1.00 39.50 272 VAL A C 1
ATOM 2080 O O . VAL A 1 272 ? 4.070 -29.244 35.065 1.00 39.50 272 VAL A O 1
ATOM 2083 N N . THR A 1 273 ? 5.477 -29.197 36.807 1.00 44.59 273 THR A N 1
ATOM 2084 C CA . THR A 1 273 ? 5.242 -27.824 37.252 1.00 44.59 273 THR A CA 1
ATOM 2085 C C . THR A 1 273 ? 6.383 -26.922 36.793 1.00 44.59 273 THR A C 1
ATOM 2087 O O . THR A 1 273 ? 7.548 -27.195 37.091 1.00 44.59 273 THR A O 1
ATOM 2090 N N . TYR A 1 274 ? 6.045 -25.818 36.128 1.00 43.47 274 TYR A N 1
ATOM 2091 C CA . TYR A 1 274 ? 6.976 -24.753 35.751 1.00 43.47 274 TYR A CA 1
ATOM 2092 C C . TYR A 1 274 ? 6.756 -23.546 36.661 1.00 43.47 274 TYR A C 1
ATOM 2094 O O . TYR A 1 274 ? 5.625 -23.167 36.907 1.00 43.47 274 TYR A O 1
ATOM 2102 N N . THR A 1 275 ? 7.809 -22.922 37.175 1.00 43.09 275 THR A N 1
ATOM 2103 C CA . THR A 1 275 ? 7.709 -21.754 38.061 1.00 43.09 275 THR A CA 1
ATOM 2104 C C . THR A 1 275 ? 8.644 -20.661 37.567 1.00 43.09 275 THR A C 1
ATOM 2106 O O . THR A 1 275 ? 9.848 -20.882 37.476 1.00 43.09 275 THR A O 1
ATOM 2109 N N . LEU A 1 276 ? 8.115 -19.478 37.257 1.00 40.03 276 LEU A N 1
ATOM 2110 C CA . LEU A 1 276 ? 8.932 -18.314 36.911 1.00 40.03 276 LEU A CA 1
ATOM 2111 C C . LEU A 1 276 ? 9.415 -17.605 38.188 1.00 40.03 276 LEU A C 1
ATOM 2113 O O . LEU A 1 276 ? 8.656 -17.344 39.120 1.00 40.03 276 LEU A O 1
ATOM 2117 N N . TYR A 1 277 ? 10.694 -17.259 38.217 1.00 41.25 277 TYR A N 1
ATOM 2118 C CA . TYR A 1 277 ? 11.378 -16.524 39.272 1.00 41.25 277 TYR A CA 1
ATOM 2119 C C . TYR A 1 277 ? 11.957 -15.227 38.691 1.00 41.25 277 TYR A C 1
ATOM 2121 O O . TYR A 1 277 ? 12.476 -15.229 37.584 1.00 41.25 277 TYR A O 1
ATOM 2129 N N . GLN A 1 278 ? 11.957 -14.129 39.444 1.00 38.38 278 GLN A N 1
ATOM 2130 C CA . GLN A 1 278 ? 12.734 -12.928 39.113 1.00 38.38 278 GLN A CA 1
ATOM 2131 C C . GLN A 1 278 ? 13.773 -12.670 40.213 1.00 38.38 278 GLN A C 1
ATOM 2133 O O . GLN A 1 278 ? 13.530 -12.946 41.392 1.00 38.38 278 GLN A O 1
ATOM 2138 N N . GLU A 1 279 ? 14.968 -12.246 39.822 1.00 36.59 279 GLU A N 1
ATOM 2139 C CA . GLU A 1 279 ? 16.100 -11.940 40.683 1.00 36.59 279 GLU A CA 1
ATOM 2140 C C . GLU A 1 279 ? 15.972 -10.528 41.261 1.00 36.59 279 GLU A C 1
ATOM 2142 O O . GLU A 1 279 ? 15.369 -9.613 40.703 1.00 36.59 279 GLU A O 1
ATOM 2147 N N . ASP A 1 280 ? 16.532 -10.419 42.450 1.00 38.03 280 ASP A N 1
ATOM 2148 C CA . ASP A 1 280 ? 16.247 -9.469 43.501 1.00 38.03 280 ASP A CA 1
ATOM 2149 C C . ASP A 1 280 ? 16.739 -8.032 43.207 1.00 38.03 280 ASP A C 1
ATOM 2151 O O . ASP A 1 280 ? 17.910 -7.803 42.890 1.00 38.03 280 ASP A O 1
ATOM 2155 N N . ARG A 1 281 ? 15.867 -7.031 43.407 1.00 35.66 281 ARG A N 1
ATOM 2156 C CA . ARG A 1 281 ? 16.245 -5.620 43.636 1.00 35.66 281 ARG A CA 1
ATOM 2157 C C . ARG A 1 281 ? 15.978 -5.213 45.096 1.00 35.66 281 ARG A C 1
ATOM 2159 O O . ARG A 1 281 ? 15.539 -4.099 45.365 1.00 35.66 281 ARG A O 1
ATOM 2166 N N . ALA A 1 282 ? 16.365 -6.044 46.066 1.00 33.75 282 ALA A N 1
ATOM 2167 C CA . ALA A 1 282 ? 16.409 -5.725 47.503 1.00 33.75 282 ALA A CA 1
ATOM 2168 C C . ALA A 1 282 ? 17.286 -4.509 47.895 1.00 33.75 282 ALA A C 1
ATOM 2170 O O . ALA A 1 282 ? 17.499 -4.248 49.079 1.00 33.75 282 ALA A O 1
ATOM 2171 N N . SER A 1 283 ? 17.806 -3.725 46.946 1.00 37.25 283 SER A N 1
ATOM 2172 C CA . SER A 1 283 ? 18.655 -2.565 47.227 1.00 37.25 283 SER A CA 1
ATOM 2173 C C . SER A 1 283 ? 17.918 -1.224 47.351 1.00 37.25 283 SER A C 1
ATOM 2175 O O . SER A 1 283 ? 18.584 -0.235 47.652 1.00 37.25 283 SER A O 1
ATOM 2177 N N . ARG A 1 284 ? 16.585 -1.147 47.170 1.00 38.94 284 ARG A N 1
ATOM 2178 C CA . ARG A 1 284 ? 15.855 0.146 47.223 1.00 38.94 284 ARG A CA 1
ATOM 2179 C C . ARG A 1 284 ? 14.954 0.410 48.435 1.00 38.94 284 ARG A C 1
ATOM 2181 O O . ARG A 1 284 ? 14.591 1.561 48.636 1.00 38.94 284 ARG A O 1
ATOM 2188 N N . THR A 1 285 ? 14.631 -0.562 49.288 1.00 40.78 285 THR A N 1
ATOM 2189 C CA . THR A 1 285 ? 13.552 -0.376 50.284 1.00 40.78 285 THR A CA 1
ATOM 2190 C C . THR A 1 285 ? 14.021 -0.507 51.732 1.00 40.78 285 THR A C 1
ATOM 2192 O O . THR A 1 285 ? 13.615 -1.416 52.443 1.00 40.78 285 THR A O 1
ATOM 2195 N N . THR A 1 286 ? 14.844 0.411 52.248 1.00 40.72 286 THR A N 1
ATOM 2196 C CA . THR A 1 286 ? 15.324 0.375 53.652 1.00 40.72 286 THR A CA 1
ATOM 2197 C C . THR A 1 286 ? 14.251 0.641 54.724 1.00 40.72 286 THR A C 1
ATOM 2199 O O . THR A 1 286 ? 14.514 0.361 55.890 1.00 40.72 286 THR A O 1
ATOM 2202 N N . ASN A 1 287 ? 13.035 1.072 54.356 1.00 41.94 287 ASN A N 1
ATOM 2203 C CA . ASN A 1 287 ? 12.005 1.556 55.296 1.00 41.94 287 ASN A CA 1
ATOM 2204 C C . ASN A 1 287 ? 10.723 0.694 55.424 1.00 41.94 287 ASN A C 1
ATOM 2206 O O . ASN A 1 287 ? 9.725 1.182 55.949 1.00 41.94 287 ASN A O 1
ATOM 2210 N N . MET A 1 288 ? 10.716 -0.573 54.988 1.00 45.09 288 MET A N 1
ATOM 2211 C CA . MET A 1 288 ? 9.546 -1.467 55.123 1.00 45.09 288 MET A CA 1
ATOM 2212 C C . MET A 1 288 ? 9.721 -2.538 56.218 1.00 45.09 288 MET A C 1
ATOM 2214 O O . MET A 1 288 ? 10.846 -3.011 56.421 1.00 45.09 288 MET A O 1
ATOM 2218 N N . PRO A 1 289 ? 8.637 -2.983 56.890 1.00 46.72 289 PRO A N 1
ATOM 2219 C CA . PRO A 1 289 ? 8.673 -4.153 57.766 1.00 46.72 289 PRO A CA 1
ATOM 2220 C C . PRO A 1 289 ? 9.042 -5.432 56.983 1.00 46.72 289 PRO A C 1
ATOM 2222 O O . PRO A 1 289 ? 8.605 -5.583 55.842 1.00 46.72 289 PRO A O 1
ATOM 2225 N N . PRO A 1 290 ? 9.793 -6.384 57.573 1.00 46.00 290 PRO A N 1
ATOM 2226 C CA . PRO A 1 290 ? 10.224 -7.615 56.896 1.00 46.00 290 PRO A CA 1
ATOM 2227 C C . PRO A 1 290 ? 9.091 -8.432 56.256 1.00 46.00 290 PRO A C 1
ATOM 2229 O O . PRO A 1 290 ? 9.265 -8.935 55.152 1.00 46.00 290 PRO A O 1
ATOM 2232 N N . SER A 1 291 ? 7.914 -8.481 56.889 1.00 45.91 291 SER A N 1
ATOM 2233 C CA . SER A 1 291 ? 6.737 -9.197 56.376 1.00 45.91 291 SER A CA 1
ATOM 2234 C C . SER A 1 291 ? 6.174 -8.612 55.074 1.00 45.91 291 SER A C 1
ATOM 2236 O O . SER A 1 291 ? 5.645 -9.352 54.256 1.00 45.91 291 SER A O 1
ATOM 2238 N N . TYR A 1 292 ? 6.316 -7.300 54.844 1.00 46.47 292 TYR A N 1
ATOM 2239 C CA . TYR A 1 292 ? 5.915 -6.667 53.580 1.00 46.47 292 TYR A CA 1
ATOM 2240 C C . TYR A 1 292 ? 6.882 -7.027 52.449 1.00 46.47 292 TYR A C 1
ATOM 2242 O O . TYR A 1 292 ? 6.451 -7.263 51.326 1.00 46.47 292 TYR A O 1
ATOM 2250 N N . ARG A 1 293 ? 8.189 -7.113 52.740 1.00 49.19 293 ARG A N 1
ATOM 2251 C CA . ARG A 1 293 ? 9.198 -7.472 51.731 1.00 49.19 293 ARG A CA 1
ATOM 2252 C C . ARG A 1 293 ? 9.051 -8.916 51.256 1.00 49.19 293 ARG A C 1
ATOM 2254 O O . ARG A 1 293 ? 9.237 -9.166 50.074 1.00 49.19 293 ARG A O 1
ATOM 2261 N N . GLU A 1 294 ? 8.721 -9.845 52.154 1.00 44.81 294 GLU A N 1
ATOM 2262 C CA . GLU A 1 294 ? 8.530 -11.260 51.804 1.00 44.81 294 GLU A CA 1
ATOM 2263 C C . GLU A 1 294 ? 7.267 -11.492 50.958 1.00 44.81 294 GLU A C 1
ATOM 2265 O O . GLU A 1 294 ? 7.319 -12.275 50.013 1.00 44.81 294 GLU A O 1
ATOM 2270 N N . ASN A 1 295 ? 6.176 -10.759 51.221 1.00 42.28 295 ASN A N 1
ATOM 2271 C CA . ASN A 1 295 ? 4.907 -10.928 50.503 1.00 42.28 295 ASN A CA 1
ATOM 2272 C C . ASN A 1 295 ? 4.818 -10.122 49.199 1.00 42.28 295 ASN A C 1
ATOM 2274 O O . ASN A 1 295 ? 4.279 -10.632 48.226 1.00 42.28 295 ASN A O 1
ATOM 2278 N N . ILE A 1 296 ? 5.421 -8.929 49.110 1.00 40.72 296 ILE A N 1
ATOM 2279 C CA . ILE A 1 296 ? 5.604 -8.226 47.821 1.00 40.72 296 ILE A CA 1
ATOM 2280 C C . ILE A 1 296 ? 6.547 -9.031 46.907 1.00 40.72 296 ILE A C 1
ATOM 2282 O O . ILE A 1 296 ? 6.380 -9.051 45.692 1.00 40.72 296 ILE A O 1
ATOM 2286 N N . ALA A 1 297 ? 7.506 -9.759 47.491 1.00 37.66 297 ALA A N 1
ATOM 2287 C CA . ALA A 1 297 ? 8.345 -10.707 46.764 1.00 37.66 297 ALA A CA 1
ATOM 2288 C C . ALA A 1 297 ? 7.651 -12.050 46.455 1.00 37.66 297 ALA A C 1
ATOM 2290 O O . ALA A 1 297 ? 8.250 -12.864 45.740 1.00 37.66 297 ALA A O 1
ATOM 2291 N N . ALA A 1 298 ? 6.441 -12.305 46.979 1.00 41.50 298 ALA A N 1
ATOM 2292 C CA . ALA A 1 298 ? 5.660 -13.508 46.704 1.00 41.50 298 ALA A CA 1
ATOM 2293 C C . ALA A 1 298 ? 4.987 -13.383 45.330 1.00 41.50 298 ALA A C 1
ATOM 2295 O O . ALA A 1 298 ? 4.272 -12.432 45.022 1.00 41.50 298 ALA A O 1
ATOM 2296 N N . ARG A 1 299 ? 5.313 -14.343 44.468 1.00 49.44 299 ARG A N 1
ATOM 2297 C CA . ARG A 1 299 ? 5.325 -14.188 43.009 1.00 49.44 299 ARG A CA 1
ATOM 2298 C C . ARG A 1 299 ? 4.023 -14.709 42.397 1.00 49.44 299 ARG A C 1
ATOM 2300 O O . ARG A 1 299 ? 3.434 -15.629 42.964 1.00 49.44 299 ARG A O 1
ATOM 2307 N N . PRO A 1 300 ? 3.591 -14.203 41.228 1.00 43.12 300 PRO A N 1
ATOM 2308 C CA . PRO A 1 300 ? 2.611 -14.913 40.417 1.00 43.12 300 PRO A CA 1
ATOM 2309 C C . PRO A 1 300 ? 3.164 -16.307 40.102 1.00 43.12 300 PRO A C 1
ATOM 2311 O O . PRO A 1 300 ? 4.278 -16.430 39.589 1.00 43.12 300 PRO A O 1
ATOM 2314 N N . THR A 1 301 ? 2.412 -17.352 40.431 1.00 46.59 301 THR A N 1
ATOM 2315 C CA . THR A 1 301 ? 2.767 -18.733 40.078 1.00 46.59 301 THR A CA 1
ATOM 2316 C C . THR A 1 301 ? 1.796 -19.230 39.020 1.00 46.59 301 THR A C 1
ATOM 2318 O O . THR A 1 301 ? 0.589 -19.094 39.186 1.00 46.59 301 THR A O 1
ATOM 2321 N N . ILE A 1 302 ? 2.313 -19.786 37.925 1.00 45.97 302 ILE A N 1
ATOM 2322 C CA . ILE A 1 302 ? 1.510 -20.564 36.979 1.00 45.97 302 ILE A CA 1
ATOM 2323 C C . ILE A 1 302 ? 1.874 -22.018 37.209 1.00 45.97 302 ILE A C 1
ATOM 2325 O O . ILE A 1 302 ? 3.046 -22.361 37.117 1.00 45.97 302 ILE A O 1
ATOM 2329 N N . THR A 1 303 ? 0.897 -22.874 37.458 1.00 46.94 303 THR A N 1
ATOM 2330 C CA . THR A 1 303 ? 1.099 -24.320 37.473 1.00 46.94 303 THR A CA 1
ATOM 2331 C C . THR A 1 303 ? 0.391 -24.898 36.257 1.00 46.94 303 THR A C 1
ATOM 2333 O O . THR A 1 303 ? -0.833 -24.940 36.201 1.00 46.94 303 THR A O 1
ATOM 2336 N N . ALA A 1 304 ? 1.158 -25.311 35.249 1.00 41.81 304 ALA A N 1
ATOM 2337 C CA . ALA A 1 304 ? 0.626 -26.120 34.157 1.00 41.81 304 ALA A CA 1
ATOM 2338 C C . ALA A 1 304 ? 0.524 -27.575 34.632 1.00 41.81 304 ALA A C 1
ATOM 2340 O O . ALA A 1 304 ? 1.501 -28.112 35.155 1.00 41.81 304 ALA A O 1
ATOM 2341 N N . HIS A 1 305 ? -0.630 -28.218 34.461 1.00 44.09 305 HIS A N 1
ATOM 2342 C CA . HIS A 1 305 ? -0.803 -29.634 34.792 1.00 44.09 305 HIS A CA 1
ATOM 2343 C C . HIS A 1 305 ? -0.835 -30.455 33.498 1.00 44.09 305 HIS A C 1
ATOM 2345 O O . HIS A 1 305 ? -1.723 -30.300 32.663 1.00 44.09 305 HIS A O 1
ATOM 2351 N N . LEU A 1 306 ? 0.189 -31.293 33.302 1.00 40.94 306 LEU A N 1
ATOM 2352 C CA . LEU A 1 306 ? 0.407 -32.090 32.089 1.00 40.94 306 LEU A CA 1
ATOM 2353 C C . LEU A 1 306 ? 0.198 -33.581 32.381 1.00 40.94 306 LEU A C 1
ATOM 2355 O O . LEU A 1 306 ? 0.896 -34.133 33.238 1.00 40.94 306 LEU A O 1
ATOM 2359 N N . SER A 1 307 ? -0.661 -34.259 31.616 1.00 37.62 307 SER A N 1
ATOM 2360 C CA . SER A 1 307 ? -0.644 -35.722 31.519 1.00 37.62 307 SER A CA 1
ATOM 2361 C C . SER A 1 307 ? 0.452 -36.170 30.538 1.00 37.62 307 SER A C 1
ATOM 2363 O O . SER A 1 307 ? 0.764 -35.486 29.564 1.00 37.62 307 SER A O 1
ATOM 2365 N N . HIS A 1 308 ? 1.127 -37.290 30.832 1.00 35.91 308 HIS A N 1
ATOM 2366 C CA . HIS A 1 308 ? 2.328 -37.749 30.113 1.00 35.91 308 HIS A CA 1
ATOM 2367 C C . HIS A 1 308 ? 2.118 -37.804 28.582 1.00 35.91 308 HIS A C 1
ATOM 2369 O O . HIS A 1 308 ? 1.557 -38.764 28.058 1.00 35.91 308 HIS A O 1
ATOM 2375 N N . GLY A 1 309 ? 2.625 -36.789 27.869 1.00 38.84 309 GLY A N 1
ATOM 2376 C CA . GLY A 1 309 ? 2.632 -36.709 26.404 1.00 38.84 309 GLY A CA 1
ATOM 2377 C C . GLY A 1 309 ? 1.415 -36.041 25.745 1.00 38.84 309 GLY A C 1
ATOM 2378 O O . GLY A 1 309 ? 1.324 -36.096 24.520 1.00 38.84 309 GLY A O 1
ATOM 2379 N N . GLY A 1 310 ? 0.504 -35.430 26.513 1.00 33.97 310 GLY A N 1
ATOM 2380 C CA . GLY A 1 310 ? -0.642 -34.662 26.002 1.00 33.97 310 GLY A CA 1
ATOM 2381 C C . GLY A 1 310 ? -0.488 -33.138 26.156 1.00 33.97 310 GLY A C 1
ATOM 2382 O O . GLY A 1 310 ? 0.441 -32.686 26.832 1.00 33.97 310 GLY A O 1
ATOM 2383 N N . PRO A 1 311 ? -1.373 -32.334 25.529 1.00 34.53 311 PRO A N 1
ATOM 2384 C CA . PRO A 1 311 ? -1.520 -30.916 25.868 1.00 34.53 311 PRO A CA 1
ATOM 2385 C C . PRO A 1 311 ? -1.877 -30.737 27.359 1.00 34.53 311 PRO A C 1
ATOM 2387 O O . PRO A 1 311 ? -2.364 -31.688 27.972 1.00 34.53 311 PRO A O 1
ATOM 2390 N N . PRO A 1 312 ? -1.602 -29.566 27.971 1.00 40.47 312 PRO A N 1
ATOM 2391 C CA . PRO A 1 312 ? -1.978 -29.284 29.356 1.00 40.47 312 PRO A CA 1
ATOM 2392 C C . PRO A 1 312 ? -3.474 -29.531 29.537 1.00 40.47 312 PRO A C 1
ATOM 2394 O O . PRO A 1 312 ? -4.249 -29.162 28.667 1.00 40.47 312 PRO A O 1
ATOM 2397 N N . GLU A 1 313 ? -3.870 -30.177 30.634 1.00 39.00 313 GLU A N 1
ATOM 2398 C CA . GLU A 1 313 ? -5.292 -30.400 30.937 1.00 39.00 313 GLU A CA 1
ATOM 2399 C C . GLU A 1 313 ? -5.919 -29.131 31.517 1.00 39.00 313 GLU A C 1
ATOM 2401 O O . GLU A 1 313 ? -7.062 -28.832 31.222 1.00 39.00 313 GLU A O 1
ATOM 2406 N N . TYR A 1 314 ? -5.166 -28.354 32.300 1.00 42.75 314 TYR A N 1
ATOM 2407 C CA . TYR A 1 314 ? -5.583 -27.047 32.809 1.00 42.75 314 TYR A CA 1
ATOM 2408 C C . TYR A 1 314 ? -4.371 -26.238 33.299 1.00 42.75 314 TYR A C 1
ATOM 2410 O O . TYR A 1 314 ? -3.303 -26.787 33.609 1.00 42.75 314 TYR A O 1
ATOM 2418 N N . PHE A 1 315 ? -4.543 -24.919 33.392 1.00 43.41 315 PHE A N 1
ATOM 2419 C CA . PHE A 1 315 ? -3.615 -24.005 34.055 1.00 43.41 315 PHE A CA 1
ATOM 2420 C C . PHE A 1 315 ? -4.185 -23.581 35.408 1.00 43.41 315 PHE A C 1
ATOM 2422 O O . PHE A 1 315 ? -5.341 -23.177 35.511 1.00 43.41 315 PHE A O 1
ATOM 2429 N N . GLU A 1 316 ? -3.361 -23.644 36.448 1.00 45.59 316 GLU A N 1
ATOM 2430 C CA . GLU A 1 316 ? -3.686 -23.133 37.777 1.00 45.59 316 GLU A CA 1
ATOM 2431 C C . GLU A 1 316 ? -2.874 -21.857 38.022 1.00 45.59 316 GLU A C 1
ATOM 2433 O O . GLU A 1 316 ? -1.641 -21.881 38.087 1.00 45.59 316 GLU A O 1
ATOM 2438 N N . LEU A 1 317 ? -3.569 -20.724 38.122 1.00 46.78 317 LEU A N 1
ATOM 2439 C CA . LEU A 1 317 ? -2.965 -19.435 38.456 1.00 46.78 317 LEU A CA 1
ATOM 2440 C C . LEU A 1 317 ? -3.011 -19.249 39.977 1.00 46.78 317 LEU A C 1
ATOM 2442 O O . LEU A 1 317 ? -4.078 -19.079 40.566 1.00 46.78 317 LEU A O 1
ATOM 2446 N N . GLY A 1 318 ? -1.842 -19.309 40.615 1.00 44.62 318 GLY A N 1
ATOM 2447 C CA . GLY A 1 318 ? -1.678 -19.137 42.054 1.00 44.62 318 GLY A CA 1
ATOM 2448 C C . GLY A 1 318 ? -1.267 -17.712 42.419 1.00 44.62 318 GLY A C 1
ATOM 2449 O O . GLY A 1 318 ? -0.277 -17.182 41.899 1.00 44.62 318 GLY A O 1
ATOM 2450 N N . TRP A 1 319 ? -1.996 -17.121 43.365 1.00 44.41 319 TRP A N 1
ATOM 2451 C CA . TRP A 1 319 ? -1.733 -15.802 43.937 1.00 44.41 319 TRP A CA 1
ATOM 2452 C C . TRP A 1 319 ? -0.978 -15.945 45.267 1.00 44.41 319 TRP A C 1
ATOM 2454 O O . TRP A 1 319 ? -1.574 -16.373 46.244 1.00 44.41 319 TRP A O 1
ATOM 2464 N N . GLY A 1 320 ? 0.314 -15.597 45.304 1.00 39.03 320 GLY A N 1
ATOM 2465 C CA . GLY A 1 320 ? 1.061 -15.244 46.528 1.00 39.03 320 GLY A CA 1
ATOM 2466 C C . GLY A 1 320 ? 1.179 -16.294 47.652 1.00 39.03 320 GLY A C 1
ATOM 2467 O O . GLY A 1 320 ? 0.271 -16.454 48.459 1.00 39.03 320 GLY A O 1
ATOM 2468 N N . GLY A 1 321 ? 2.362 -16.925 47.765 1.00 39.75 321 GLY A N 1
ATOM 2469 C CA . GLY A 1 321 ? 2.712 -17.914 48.809 1.00 39.75 321 GLY A CA 1
ATOM 2470 C C . GLY A 1 321 ? 3.424 -19.176 48.269 1.00 39.75 321 GLY A C 1
ATOM 2471 O O . GLY A 1 321 ? 3.579 -19.368 47.061 1.00 39.75 321 GLY A O 1
ATOM 2472 N N . TYR A 1 322 ? 3.935 -20.024 49.167 1.00 34.84 322 TYR A N 1
ATOM 2473 C CA . TYR A 1 322 ? 4.537 -21.313 48.797 1.00 34.84 322 TYR A CA 1
ATOM 2474 C C . TYR A 1 322 ? 3.435 -22.359 48.538 1.00 34.84 322 TYR A C 1
ATOM 2476 O O . TYR A 1 322 ? 2.472 -22.409 49.306 1.00 34.84 322 TYR A O 1
ATOM 2484 N N . PRO A 1 323 ? 3.575 -23.245 47.531 1.00 31.92 323 PRO A N 1
ATOM 2485 C CA . PRO A 1 323 ? 2.613 -24.324 47.306 1.00 31.92 323 PRO A CA 1
ATOM 2486 C C . PRO A 1 323 ? 2.449 -25.189 48.571 1.00 31.92 323 PRO A C 1
ATOM 2488 O O . PRO A 1 323 ? 3.420 -25.802 49.020 1.00 31.92 323 PRO A O 1
ATOM 2491 N N . GLY A 1 324 ? 1.236 -25.247 49.144 1.00 35.22 324 GLY A N 1
ATOM 2492 C CA . GLY A 1 324 ? 0.889 -26.158 50.250 1.00 35.22 324 GLY A CA 1
ATOM 2493 C C . GLY A 1 324 ? 0.328 -25.543 51.542 1.00 35.22 324 GLY A C 1
ATOM 2494 O O . GLY A 1 324 ? 0.058 -26.301 52.476 1.00 35.22 324 GLY A O 1
ATOM 2495 N N . GLU A 1 325 ? 0.123 -24.225 51.637 1.00 33.56 325 GLU A N 1
ATOM 2496 C CA . GLU A 1 325 ? -0.568 -23.623 52.791 1.00 33.56 325 GLU A CA 1
ATOM 2497 C C . GLU A 1 325 ? -2.101 -23.635 52.635 1.00 33.56 325 GLU A C 1
ATOM 2499 O O . GLU A 1 325 ? -2.654 -23.400 51.561 1.00 33.56 325 GLU A O 1
ATOM 2504 N N . ALA A 1 326 ? -2.809 -23.944 53.726 1.00 25.44 326 ALA A N 1
ATOM 2505 C CA . ALA A 1 326 ? -4.267 -24.039 53.744 1.00 25.44 326 ALA A CA 1
ATOM 2506 C C . ALA A 1 326 ? -4.915 -22.654 53.565 1.00 25.44 326 ALA A C 1
ATOM 2508 O O . ALA A 1 326 ? -4.698 -21.763 54.384 1.00 25.44 326 ALA A O 1
ATOM 2509 N N . GLY A 1 327 ? -5.736 -22.503 52.521 1.00 32.72 327 GLY A N 1
ATOM 2510 C CA . GLY A 1 327 ? -6.370 -21.236 52.121 1.00 32.72 327 GLY A CA 1
ATOM 2511 C C . GLY A 1 327 ? -6.074 -20.817 50.676 1.00 32.72 327 GLY A C 1
ATOM 2512 O O . GLY A 1 327 ? -6.622 -19.827 50.207 1.00 32.72 327 GLY A O 1
ATOM 2513 N N . TYR A 1 328 ? -5.233 -21.579 49.977 1.00 36.88 328 TYR A N 1
ATOM 2514 C CA . TYR A 1 328 ? -4.973 -21.447 48.549 1.00 36.88 328 TYR A CA 1
ATOM 2515 C C . TYR A 1 328 ? -6.153 -21.951 47.706 1.00 36.88 328 TYR A C 1
ATOM 2517 O O . TYR A 1 328 ? -6.349 -23.158 47.579 1.00 36.88 328 TYR A O 1
ATOM 2525 N N . GLU A 1 329 ? -6.918 -21.040 47.108 1.00 36.25 329 GLU A N 1
ATOM 2526 C CA . GLU A 1 329 ? -7.855 -21.355 46.025 1.00 36.25 329 GLU A CA 1
ATOM 2527 C C . GLU A 1 329 ? -7.269 -20.814 44.714 1.00 36.25 329 GLU A C 1
ATOM 2529 O O . GLU A 1 329 ? -7.406 -19.637 44.384 1.00 36.25 329 GLU A O 1
ATOM 2534 N N . GLY A 1 330 ? -6.528 -21.661 43.995 1.00 41.03 330 GLY A N 1
ATOM 2535 C CA . GLY A 1 330 ? -6.155 -21.390 42.609 1.00 41.03 330 GLY A CA 1
ATOM 2536 C C . GLY A 1 330 ? -7.378 -21.559 41.710 1.00 41.03 330 GLY A C 1
ATOM 2537 O O . GLY A 1 330 ? -8.110 -22.541 41.836 1.00 41.03 330 GLY A O 1
ATOM 2538 N N . LEU A 1 331 ? -7.614 -20.604 40.809 1.00 41.19 331 LEU A N 1
ATOM 2539 C CA . LEU A 1 331 ? -8.634 -20.746 39.768 1.00 41.19 331 LEU A CA 1
ATOM 2540 C C . LEU A 1 331 ? -8.081 -21.666 38.668 1.00 41.19 331 LEU A C 1
ATOM 2542 O O . LEU A 1 331 ? -6.951 -21.476 38.207 1.00 41.19 331 LEU A O 1
ATOM 2546 N N . LEU A 1 332 ? -8.868 -22.677 38.299 1.00 40.41 332 LEU A N 1
ATOM 2547 C CA . LEU A 1 332 ? -8.551 -23.662 37.264 1.00 40.41 332 LEU A CA 1
ATOM 2548 C C . LEU A 1 332 ? -9.111 -23.165 35.928 1.00 40.41 332 LEU A C 1
ATOM 2550 O O . LEU A 1 332 ? -10.298 -22.856 35.862 1.00 40.41 332 LEU A O 1
ATOM 2554 N N . TYR A 1 333 ? -8.275 -23.106 34.892 1.00 41.00 333 TYR A N 1
ATOM 2555 C CA . TYR A 1 333 ? -8.684 -22.698 33.543 1.00 41.00 333 TYR A CA 1
ATOM 2556 C C . TYR A 1 333 ? -8.334 -23.769 32.514 1.00 41.00 333 TYR A C 1
ATOM 2558 O O . TYR A 1 333 ? -7.214 -24.293 32.525 1.00 41.00 333 TYR A O 1
ATOM 2566 N N . GLU A 1 334 ? -9.259 -24.052 31.599 1.00 36.81 334 GLU A N 1
ATOM 2567 C CA . GLU A 1 334 ? -9.014 -24.950 30.469 1.00 36.81 334 GLU A CA 1
ATOM 2568 C C . GLU A 1 334 ? -8.110 -24.252 29.419 1.00 36.81 334 GLU A C 1
ATOM 2570 O O . GLU A 1 334 ? -8.185 -23.031 29.240 1.00 36.81 334 GLU A O 1
ATOM 2575 N N . PRO A 1 335 ? -7.247 -24.977 28.679 1.00 37.28 335 PRO A N 1
ATOM 2576 C CA . PRO A 1 335 ? -6.317 -24.390 27.699 1.00 37.28 335 PRO A CA 1
ATOM 2577 C C . PRO A 1 335 ? -6.991 -23.584 26.580 1.00 37.28 335 PRO A C 1
ATOM 2579 O O . PRO A 1 335 ? -6.375 -22.697 25.994 1.00 37.28 335 PRO A O 1
ATOM 2582 N N . GLU A 1 336 ? -8.249 -23.901 26.277 1.00 37.16 336 GLU A N 1
ATOM 2583 C CA . GLU A 1 336 ? -9.066 -23.236 25.258 1.00 37.16 336 GLU A CA 1
ATOM 2584 C C . GLU A 1 336 ? -9.565 -21.850 25.724 1.00 37.16 336 GLU A C 1
ATOM 2586 O O . GLU A 1 336 ? -9.832 -20.978 24.897 1.00 37.16 336 GLU A O 1
ATOM 2591 N N . GLU A 1 337 ? -9.633 -21.616 27.041 1.00 37.84 337 GLU A N 1
ATOM 2592 C CA . GLU A 1 337 ? -10.101 -20.367 27.666 1.00 37.84 337 GLU A CA 1
ATOM 2593 C C . GLU A 1 337 ? -8.974 -19.322 27.819 1.00 37.84 337 GLU A C 1
ATOM 2595 O O . GLU A 1 337 ? -9.229 -18.114 27.880 1.00 37.84 337 GLU A O 1
ATOM 2600 N N . LEU A 1 338 ? -7.713 -19.779 27.816 1.00 41.25 338 LEU A N 1
ATOM 2601 C CA . LEU A 1 338 ? -6.486 -18.973 27.839 1.00 41.25 338 LEU A CA 1
ATOM 2602 C C . LEU A 1 338 ? -5.893 -18.835 26.421 1.00 41.25 338 LEU A C 1
ATOM 2604 O O . LEU A 1 338 ? -4.791 -19.288 26.112 1.00 41.25 338 LEU A O 1
ATOM 2608 N N . ASN A 1 339 ? -6.634 -18.195 25.519 1.00 40.31 339 ASN A N 1
ATOM 2609 C CA . ASN A 1 339 ? -6.160 -17.944 24.159 1.00 40.31 339 ASN A CA 1
ATOM 2610 C C . ASN A 1 339 ? -5.313 -16.655 24.098 1.00 40.31 339 ASN A C 1
ATOM 2612 O O . ASN A 1 339 ? -5.862 -15.556 24.124 1.00 40.31 339 ASN A O 1
ATOM 2616 N N . CYS A 1 340 ? -3.986 -16.778 23.946 1.00 42.19 340 CYS A N 1
ATOM 2617 C CA . CYS A 1 340 ? -3.017 -15.666 23.813 1.00 42.19 340 CYS A CA 1
ATOM 2618 C C . CYS A 1 340 ? -3.246 -14.721 22.599 1.00 42.19 340 CYS A C 1
ATOM 2620 O O . CYS A 1 340 ? -2.380 -13.902 22.306 1.00 42.19 340 CYS A O 1
ATOM 2622 N N . LYS A 1 341 ? -4.363 -14.827 21.862 1.00 38.34 341 LYS A N 1
ATOM 2623 C CA . LYS A 1 341 ? -4.689 -13.985 20.695 1.00 38.34 341 LYS A CA 1
ATOM 2624 C C . LYS A 1 341 ? -5.612 -12.790 20.974 1.00 38.34 341 LYS A C 1
ATOM 2626 O O . LYS A 1 341 ? -5.842 -12.012 20.058 1.00 38.34 341 LYS A O 1
ATOM 2631 N N . HIS A 1 342 ? -6.184 -12.637 22.167 1.00 38.50 342 HIS A N 1
ATOM 2632 C CA . HIS A 1 342 ? -7.363 -11.776 22.302 1.00 38.50 342 HIS A CA 1
ATOM 2633 C C . HIS A 1 342 ? -7.342 -10.908 23.564 1.00 38.50 342 HIS A C 1
ATOM 2635 O O . HIS A 1 342 ? -7.642 -11.390 24.652 1.00 38.50 342 HIS A O 1
ATOM 2641 N N . TYR A 1 343 ? -7.020 -9.618 23.389 1.00 39.28 343 TYR A N 1
ATOM 2642 C CA . TYR A 1 343 ? -7.087 -8.607 24.450 1.00 39.28 343 TYR A CA 1
ATOM 2643 C C . TYR A 1 343 ? -8.522 -8.110 24.699 1.00 39.28 343 TYR A C 1
ATOM 2645 O O . TYR A 1 343 ? -9.292 -7.877 23.764 1.00 39.28 343 TYR A O 1
ATOM 2653 N N . ASP A 1 344 ? -8.805 -7.904 25.990 1.00 42.00 344 ASP A N 1
ATOM 2654 C CA . ASP A 1 344 ? -9.909 -7.327 26.792 1.00 42.00 344 ASP A CA 1
ATOM 2655 C C . ASP A 1 344 ? -11.028 -6.459 26.130 1.00 42.00 344 ASP A C 1
ATOM 2657 O O . ASP A 1 344 ? -12.043 -6.147 26.754 1.00 42.00 344 ASP A O 1
ATOM 2661 N N . GLY A 1 345 ? -10.954 -6.035 24.867 1.00 41.53 345 GLY A N 1
ATOM 2662 C CA . GLY A 1 345 ? -12.042 -5.343 24.135 1.00 41.53 345 GLY A CA 1
ATOM 2663 C C . GLY A 1 345 ? -13.283 -6.198 23.865 1.00 41.53 345 GLY A C 1
ATOM 2664 O O . GLY A 1 345 ? -14.391 -5.672 23.727 1.00 41.53 345 GLY A O 1
ATOM 2665 N N . GLU A 1 346 ? -13.096 -7.511 23.803 1.00 42.75 346 GLU A N 1
ATOM 2666 C CA . GLU A 1 346 ? -14.037 -8.425 23.160 1.00 42.75 346 GLU A CA 1
ATOM 2667 C C . GLU A 1 346 ? -15.110 -8.973 24.091 1.00 42.75 346 GLU A C 1
ATOM 2669 O O . GLU A 1 346 ? -16.249 -9.127 23.667 1.00 42.75 346 GLU A O 1
ATOM 2674 N N . LEU A 1 347 ? -14.800 -9.200 25.370 1.00 36.12 347 LEU A N 1
ATOM 2675 C CA . LEU A 1 347 ? -15.772 -9.718 26.342 1.00 36.12 347 LEU A CA 1
ATOM 2676 C C . LEU A 1 347 ? -16.855 -8.681 26.699 1.00 36.12 347 LEU A C 1
ATOM 2678 O O . LEU A 1 347 ? -18.017 -9.046 26.870 1.00 36.12 347 LEU A O 1
ATOM 2682 N N . LYS A 1 348 ? -16.518 -7.378 26.723 1.00 37.28 348 LYS A N 1
ATOM 2683 C CA . LYS A 1 348 ? -17.511 -6.283 26.800 1.00 37.28 348 LYS A CA 1
ATOM 2684 C C . LYS A 1 348 ? -18.442 -6.272 25.577 1.00 37.28 348 LYS A C 1
ATOM 2686 O O . LYS A 1 348 ? -19.651 -6.108 25.730 1.00 37.28 348 LYS A O 1
ATOM 2691 N N . ARG A 1 349 ? -17.876 -6.401 24.369 1.00 44.88 349 ARG A N 1
ATOM 2692 C CA . ARG A 1 349 ? -18.584 -6.230 23.085 1.00 44.88 349 ARG A CA 1
ATOM 2693 C C . ARG A 1 349 ? -19.429 -7.439 22.699 1.00 44.88 349 ARG A C 1
ATOM 2695 O O . ARG A 1 349 ? -20.588 -7.241 22.351 1.00 44.88 349 ARG A O 1
ATOM 2702 N N . ALA A 1 350 ? -18.909 -8.652 22.881 1.00 39.78 350 ALA A N 1
ATOM 2703 C CA . ALA A 1 350 ? -19.613 -9.908 22.615 1.00 39.78 350 ALA A CA 1
ATOM 2704 C C . ALA A 1 350 ? -20.884 -10.086 23.462 1.00 39.78 350 ALA A C 1
ATOM 2706 O O . ALA A 1 350 ? -21.840 -10.718 23.022 1.00 39.78 350 ALA A O 1
ATOM 2707 N N . VAL A 1 351 ? -20.918 -9.514 24.672 1.00 36.88 351 VAL A N 1
ATOM 2708 C CA . VAL A 1 351 ? -22.048 -9.658 25.607 1.00 36.88 351 VAL A CA 1
ATOM 2709 C C . VAL A 1 351 ? -23.024 -8.477 25.538 1.00 36.88 351 VAL A C 1
ATOM 2711 O O . VAL A 1 351 ? -24.229 -8.677 25.676 1.00 36.88 351 VAL A O 1
ATOM 2714 N N . ALA A 1 352 ? -22.543 -7.250 25.304 1.00 49.25 352 ALA A N 1
ATOM 2715 C CA . ALA A 1 352 ? -23.413 -6.081 25.145 1.00 49.25 352 ALA A CA 1
ATOM 2716 C C . ALA A 1 352 ? -23.984 -5.935 23.724 1.00 49.25 352 ALA A C 1
ATOM 2718 O O . ALA A 1 352 ? -24.976 -5.226 23.559 1.00 49.25 352 ALA A O 1
ATOM 2719 N N . ALA A 1 353 ? -23.344 -6.564 22.728 1.00 63.97 353 ALA A N 1
ATOM 2720 C CA . ALA A 1 353 ? -23.622 -6.423 21.301 1.00 63.97 353 ALA A CA 1
ATOM 2721 C C . ALA A 1 353 ? -23.985 -4.966 20.935 1.00 63.97 353 ALA A C 1
ATOM 2723 O O . ALA A 1 353 ? -25.102 -4.685 20.496 1.00 63.97 353 ALA A O 1
ATOM 2724 N N . PRO A 1 354 ? -23.093 -3.988 21.192 1.00 74.81 354 PRO A N 1
ATOM 2725 C CA . PRO A 1 354 ? -23.424 -2.565 21.081 1.00 74.81 354 PRO A CA 1
ATOM 2726 C C . PRO A 1 354 ? -23.794 -2.129 19.656 1.00 74.81 354 PRO A C 1
ATOM 2728 O O . PRO A 1 354 ? -24.395 -1.067 19.481 1.00 74.81 354 PRO A O 1
ATOM 2731 N N . LEU A 1 355 ? -23.460 -2.944 18.655 1.00 84.81 355 LEU A N 1
ATOM 2732 C CA . LEU A 1 355 ? -23.815 -2.773 17.251 1.00 84.81 355 LEU A CA 1
ATOM 2733 C C . LEU A 1 355 ? -24.871 -3.796 16.792 1.00 84.81 355 LEU A C 1
ATOM 2735 O O . LEU A 1 355 ? -25.089 -3.946 15.592 1.00 84.81 355 LEU A O 1
ATOM 2739 N N . ALA A 1 356 ? -25.561 -4.467 17.724 1.00 86.19 356 ALA A N 1
ATOM 2740 C CA . ALA A 1 356 ? -26.607 -5.443 17.435 1.00 86.19 356 ALA A CA 1
ATOM 2741 C C . ALA A 1 356 ? -27.620 -4.911 16.416 1.00 86.19 356 ALA A C 1
ATOM 2743 O O . ALA A 1 356 ? -28.275 -3.886 16.627 1.00 86.19 356 ALA A O 1
ATOM 2744 N N . GLY A 1 357 ? -27.770 -5.645 15.313 1.00 85.81 357 GLY A N 1
ATOM 2745 C CA . GLY A 1 357 ? -28.721 -5.316 14.252 1.00 85.81 357 GLY A CA 1
ATOM 2746 C C . GLY A 1 357 ? -28.298 -4.151 13.353 1.00 85.81 357 GLY A C 1
ATOM 2747 O O . GLY A 1 357 ? -29.080 -3.749 12.492 1.00 85.81 357 GLY A O 1
ATOM 2748 N N . LYS A 1 358 ? -27.084 -3.610 13.513 1.00 94.19 358 LYS A N 1
ATOM 2749 C CA . LYS A 1 358 ? -26.487 -2.694 12.538 1.00 94.19 358 LYS A CA 1
ATOM 2750 C C . LYS A 1 358 ? -25.936 -3.498 11.364 1.00 94.19 358 LYS A C 1
ATOM 2752 O O . LYS A 1 358 ? -25.218 -4.476 11.557 1.00 94.19 358 LYS A O 1
ATOM 2757 N N . ARG A 1 359 ? -26.243 -3.060 10.144 1.00 97.06 359 ARG A N 1
ATOM 2758 C CA . ARG A 1 359 ? -25.575 -3.537 8.930 1.00 97.06 359 ARG A CA 1
ATOM 2759 C C . ARG A 1 359 ? -24.468 -2.560 8.583 1.00 97.06 359 ARG A C 1
ATOM 2761 O O . ARG A 1 359 ? -24.744 -1.380 8.386 1.00 97.06 359 ARG A O 1
ATOM 2768 N N . ILE A 1 360 ? -23.237 -3.036 8.540 1.00 98.25 360 ILE A N 1
ATOM 2769 C CA . ILE A 1 360 ? -22.048 -2.244 8.261 1.00 98.25 360 ILE A CA 1
ATOM 2770 C C . ILE A 1 360 ? -21.493 -2.715 6.924 1.00 98.25 360 ILE A C 1
ATOM 2772 O O . ILE A 1 360 ? -20.934 -3.799 6.831 1.00 98.25 360 ILE A O 1
ATOM 2776 N N . ARG A 1 361 ? -21.647 -1.875 5.902 1.00 98.44 361 ARG A N 1
ATOM 2777 C CA . ARG A 1 361 ? -20.862 -1.950 4.679 1.00 98.44 361 ARG A CA 1
ATOM 2778 C C . ARG A 1 361 ? -19.664 -1.022 4.823 1.00 98.44 361 ARG A C 1
ATOM 2780 O O . ARG A 1 361 ? -19.808 0.200 4.693 1.00 98.44 361 ARG A O 1
ATOM 2787 N N . LEU A 1 362 ? -18.515 -1.605 5.137 1.00 98.69 362 LEU A N 1
ATOM 2788 C CA . LEU A 1 362 ? -17.296 -0.871 5.441 1.00 98.69 362 LEU A CA 1
ATOM 2789 C C . LEU A 1 362 ? -16.393 -0.833 4.211 1.00 98.69 362 LEU A C 1
ATOM 2791 O O . LEU A 1 362 ? -16.075 -1.869 3.648 1.00 98.69 362 LEU A O 1
ATOM 2795 N N . MET A 1 363 ? -15.951 0.355 3.807 1.00 98.69 363 MET A N 1
ATOM 2796 C CA . MET A 1 363 ? -14.892 0.505 2.806 1.00 98.69 363 MET A CA 1
ATOM 2797 C C . MET A 1 363 ? -13.577 0.876 3.501 1.00 98.69 363 MET A C 1
ATOM 2799 O O . MET A 1 363 ? -13.460 2.011 3.981 1.00 98.69 363 MET A O 1
ATOM 2803 N N . PRO A 1 364 ? -12.589 -0.036 3.562 1.00 98.75 364 PRO A N 1
ATOM 2804 C CA . PRO A 1 364 ? -11.238 0.304 3.976 1.00 98.75 364 PRO A CA 1
ATOM 2805 C C . PRO A 1 364 ? -10.560 1.098 2.860 1.00 98.75 364 PRO A C 1
ATOM 2807 O O . PRO A 1 364 ? -10.090 0.518 1.887 1.00 98.75 364 PRO A O 1
ATOM 2810 N N . LEU A 1 365 ? -10.524 2.425 2.978 1.00 98.50 365 LEU A N 1
ATOM 2811 C CA . LEU A 1 365 ? -9.996 3.330 1.958 1.00 98.50 365 LEU A CA 1
ATOM 2812 C C . LEU A 1 365 ? -8.633 3.882 2.380 1.00 98.50 365 LEU A C 1
ATOM 2814 O O . LEU A 1 365 ? -8.511 4.596 3.381 1.00 98.50 365 LEU A O 1
ATOM 2818 N N . GLY A 1 366 ? -7.589 3.599 1.605 1.00 97.31 366 GLY A N 1
ATOM 2819 C CA . GLY A 1 366 ? -6.264 4.075 1.982 1.00 97.31 366 GLY A CA 1
ATOM 2820 C C . GLY A 1 366 ? -5.122 3.674 1.069 1.00 97.31 366 GLY A C 1
ATOM 2821 O O . GLY A 1 366 ? -5.294 3.433 -0.121 1.00 97.31 366 GLY A O 1
ATOM 2822 N N . ASP A 1 367 ? -3.926 3.647 1.648 1.00 92.06 367 ASP A N 1
ATOM 2823 C CA . ASP A 1 367 ? -2.688 3.263 0.975 1.00 92.06 367 ASP A CA 1
ATOM 2824 C C . ASP A 1 367 ? -2.233 1.834 1.346 1.00 92.06 367 ASP A C 1
ATOM 2826 O O . ASP A 1 367 ? -3.049 0.971 1.678 1.00 92.06 367 ASP A O 1
ATOM 2830 N N . SER A 1 368 ? -0.924 1.564 1.291 1.00 90.44 368 SER A N 1
ATOM 2831 C CA . SER A 1 368 ? -0.334 0.262 1.620 1.00 90.44 368 SER A CA 1
ATOM 2832 C C . SER A 1 368 ? -0.627 -0.204 3.045 1.00 90.44 368 SER A C 1
ATOM 2834 O O . SER A 1 368 ? -0.697 -1.410 3.273 1.00 90.44 368 SER A O 1
ATOM 2836 N N . ILE A 1 369 ? -0.837 0.719 3.988 1.00 95.25 369 ILE A N 1
ATOM 2837 C CA . ILE A 1 369 ? -1.190 0.387 5.374 1.00 95.25 369 ILE A CA 1
ATOM 2838 C C . ILE A 1 369 ? -2.622 -0.161 5.436 1.00 95.25 369 ILE A C 1
ATOM 2840 O O . ILE A 1 369 ? -2.910 -1.078 6.195 1.00 95.25 369 ILE A O 1
ATOM 2844 N N . THR A 1 370 ? -3.527 0.340 4.591 1.00 97.69 370 THR A N 1
ATOM 2845 C CA . THR A 1 370 ? -4.884 -0.225 4.485 1.00 97.69 370 THR A CA 1
ATOM 2846 C C . THR A 1 370 ? -4.890 -1.544 3.716 1.00 97.69 370 THR A C 1
ATOM 2848 O O . THR A 1 370 ? -5.585 -2.475 4.118 1.00 97.69 370 THR A O 1
ATOM 2851 N N . PHE A 1 371 ? -4.068 -1.661 2.668 1.00 91.31 371 PHE A N 1
ATOM 2852 C CA . PHE A 1 371 ? -3.906 -2.920 1.936 1.00 91.31 371 PHE A CA 1
ATOM 2853 C C . PHE A 1 371 ? -3.333 -4.041 2.822 1.00 91.31 371 PHE A C 1
ATOM 2855 O O . PHE A 1 371 ? -3.681 -5.197 2.628 1.00 91.31 371 PHE A O 1
ATOM 2862 N N . GLY A 1 372 ? -2.509 -3.715 3.824 1.00 87.62 372 GLY A N 1
ATOM 2863 C CA . GLY A 1 372 ? -1.933 -4.688 4.763 1.00 87.62 372 GLY A CA 1
ATOM 2864 C C . GLY A 1 372 ? -0.493 -5.092 4.450 1.00 87.62 372 GLY A C 1
ATOM 2865 O O . GLY A 1 372 ? -0.048 -6.179 4.808 1.00 87.62 372 GLY A O 1
ATOM 2866 N N . VAL A 1 373 ? 0.264 -4.224 3.775 1.00 83.50 373 VAL A N 1
ATOM 2867 C CA . VAL A 1 373 ? 1.681 -4.471 3.470 1.00 83.50 373 VAL A CA 1
ATOM 2868 C C . VAL A 1 373 ? 2.474 -4.644 4.775 1.00 83.50 373 VAL A C 1
ATOM 2870 O O . VAL A 1 373 ? 2.314 -3.854 5.703 1.00 83.50 373 VAL A O 1
ATOM 2873 N N . GLN A 1 374 ? 3.339 -5.664 4.826 1.00 80.94 374 GLN A N 1
ATOM 2874 C CA . GLN A 1 374 ? 4.136 -6.092 5.993 1.00 80.94 374 GLN A CA 1
ATOM 2875 C C . GLN A 1 374 ? 3.371 -6.777 7.143 1.00 80.94 374 GLN A C 1
ATOM 2877 O O . GLN A 1 374 ? 4.024 -7.165 8.113 1.00 80.94 374 GLN A O 1
ATOM 2882 N N . SER A 1 375 ? 2.049 -6.996 7.053 1.00 80.56 375 SER A N 1
ATOM 2883 C CA . SER A 1 375 ? 1.408 -7.954 7.970 1.00 80.56 375 SER A CA 1
ATOM 2884 C C . SER A 1 375 ? 1.737 -9.385 7.542 1.00 80.56 375 SER A C 1
ATOM 2886 O O . SER A 1 375 ? 1.879 -9.669 6.348 1.00 80.56 375 SER A O 1
ATOM 2888 N N . SER A 1 376 ? 1.878 -10.300 8.501 1.00 76.12 376 SER A N 1
ATOM 2889 C CA . SER A 1 376 ? 2.295 -11.685 8.224 1.00 76.12 376 SER A CA 1
ATOM 2890 C C . SER A 1 376 ? 1.303 -12.481 7.364 1.00 76.12 376 SER A C 1
ATOM 2892 O O . SER A 1 376 ? 1.677 -13.478 6.746 1.00 76.12 376 SER A O 1
ATOM 2894 N N . ASP A 1 377 ? 0.058 -12.018 7.293 1.00 70.00 377 ASP A N 1
ATOM 2895 C CA . ASP A 1 377 ? -1.070 -12.608 6.572 1.00 70.00 377 ASP A CA 1
ATOM 2896 C C . ASP A 1 377 ? -1.601 -11.734 5.416 1.00 70.00 377 ASP A C 1
ATOM 2898 O O . ASP A 1 377 ? -2.546 -12.119 4.726 1.00 70.00 377 ASP A O 1
ATOM 2902 N N . GLY A 1 378 ? -1.011 -10.553 5.201 1.00 78.50 378 GLY A N 1
ATOM 2903 C CA . GLY A 1 378 ? -1.454 -9.554 4.227 1.00 78.50 378 GLY A CA 1
ATOM 2904 C C . GLY A 1 378 ? -2.797 -8.873 4.535 1.00 78.50 378 GLY A C 1
ATOM 2905 O O . GLY A 1 378 ? -3.308 -8.160 3.674 1.00 78.50 378 GLY A O 1
ATOM 2906 N N . ASN A 1 379 ? -3.398 -9.085 5.711 1.00 80.50 379 ASN A N 1
ATOM 2907 C CA . ASN A 1 379 ? -4.690 -8.502 6.087 1.00 80.50 379 ASN A CA 1
ATOM 2908 C C . ASN A 1 379 ? -4.582 -7.070 6.642 1.00 80.50 379 ASN A C 1
ATOM 2910 O O . ASN A 1 379 ? -5.556 -6.314 6.616 1.00 80.50 379 ASN A O 1
ATOM 2914 N N . GLY A 1 380 ? -3.422 -6.663 7.163 1.00 91.62 380 GLY A N 1
ATOM 2915 C CA . GLY A 1 380 ? -3.302 -5.410 7.915 1.00 91.62 380 GLY A CA 1
ATOM 2916 C C . GLY A 1 380 ? -4.256 -5.370 9.116 1.00 91.62 380 GLY A C 1
ATOM 2917 O O . GLY A 1 380 ? -4.445 -6.368 9.802 1.00 91.62 380 GLY A O 1
ATOM 2918 N N . TYR A 1 381 ? -4.903 -4.225 9.362 1.00 94.38 381 TYR A N 1
ATOM 2919 C CA . TYR A 1 381 ? -5.877 -4.085 10.459 1.00 94.38 381 TYR A CA 1
ATOM 2920 C C . TYR A 1 381 ? -7.254 -4.706 10.152 1.00 94.38 381 TYR A C 1
ATOM 2922 O O . TYR A 1 381 ? -8.128 -4.732 11.020 1.00 94.38 381 TYR A O 1
ATOM 2930 N N . ARG A 1 382 ? -7.490 -5.148 8.908 1.00 97.75 382 ARG A N 1
ATOM 2931 C CA . ARG A 1 382 ? -8.829 -5.447 8.374 1.00 97.75 382 ARG A CA 1
ATOM 2932 C C . ARG A 1 382 ? -9.466 -6.673 9.022 1.00 97.75 382 ARG A C 1
ATOM 2934 O O . ARG A 1 382 ? -10.604 -6.572 9.468 1.00 97.75 382 ARG A O 1
ATOM 2941 N N . ASP A 1 383 ? -8.727 -7.775 9.139 1.00 87.19 383 ASP A N 1
ATOM 2942 C CA . ASP A 1 383 ? -9.225 -9.025 9.739 1.00 87.19 383 ASP A CA 1
ATOM 2943 C C . ASP A 1 383 ? -9.605 -8.823 11.207 1.00 87.19 383 ASP A C 1
ATOM 2945 O O . ASP A 1 383 ? -10.733 -9.083 11.626 1.00 87.19 383 ASP A O 1
ATOM 2949 N N . ARG A 1 384 ? -8.701 -8.195 11.967 1.00 84.38 384 ARG A N 1
ATOM 2950 C CA . ARG A 1 384 ? -8.939 -7.853 13.369 1.00 84.38 384 ARG A CA 1
ATOM 2951 C C . ARG A 1 384 ? -10.145 -6.928 13.549 1.00 84.38 384 ARG A C 1
ATOM 2953 O O . ARG A 1 384 ? -10.937 -7.130 14.468 1.00 84.38 384 ARG A O 1
ATOM 2960 N N . LEU A 1 385 ? -10.295 -5.915 12.693 1.00 93.38 385 LEU A N 1
ATOM 2961 C CA . LEU A 1 385 ? -11.433 -4.995 12.739 1.00 93.38 385 LEU A CA 1
ATOM 2962 C C . LEU A 1 385 ? -12.745 -5.711 12.399 1.00 93.38 385 LEU A C 1
ATOM 2964 O O . LEU A 1 385 ? -13.741 -5.501 13.087 1.00 93.38 385 LEU A O 1
ATOM 2968 N N . HIS A 1 386 ? -12.750 -6.562 11.373 1.00 92.94 386 HIS A N 1
ATOM 2969 C CA . HIS A 1 386 ? -13.918 -7.354 10.997 1.00 92.94 386 HIS A CA 1
ATOM 2970 C C . HIS A 1 386 ? -14.399 -8.216 12.177 1.00 92.94 386 HIS A C 1
ATOM 2972 O O . HIS A 1 386 ? -15.566 -8.132 12.565 1.00 92.94 386 HIS A O 1
ATOM 2978 N N . ASP A 1 387 ? -13.487 -8.958 12.809 1.00 80.94 387 ASP A N 1
ATOM 2979 C CA . ASP A 1 387 ? -13.765 -9.783 13.991 1.00 80.94 387 ASP A CA 1
ATOM 2980 C C . ASP A 1 387 ? -14.351 -8.980 15.158 1.00 80.94 387 ASP A C 1
ATOM 2982 O O . ASP A 1 387 ? -15.293 -9.418 15.823 1.00 80.94 387 ASP A O 1
ATOM 2986 N N . LEU A 1 388 ? -13.798 -7.796 15.423 1.00 78.81 388 LEU A N 1
ATOM 2987 C CA . LEU A 1 388 ? -14.268 -6.923 16.493 1.00 78.81 388 LEU A CA 1
ATOM 2988 C C . LEU A 1 388 ? -15.704 -6.430 16.249 1.00 78.81 388 LEU A C 1
ATOM 2990 O O . LEU A 1 388 ? -16.521 -6.417 17.175 1.00 78.81 388 LEU A O 1
ATOM 2994 N N . LEU A 1 389 ? -16.032 -6.075 15.005 1.00 89.06 389 LEU A N 1
ATOM 2995 C CA . LEU A 1 389 ? -17.359 -5.594 14.618 1.00 89.06 389 LEU A CA 1
ATOM 2996 C C . LEU A 1 389 ? -18.412 -6.712 14.601 1.00 89.06 389 LEU A C 1
ATOM 2998 O O . LEU A 1 389 ? -19.529 -6.495 15.083 1.00 89.06 389 LEU A O 1
ATOM 3002 N N . ASP A 1 390 ? -18.057 -7.905 14.116 1.00 82.44 390 ASP A N 1
ATOM 3003 C CA . ASP A 1 390 ? -18.925 -9.090 14.169 1.00 82.44 390 ASP A CA 1
ATOM 3004 C C . ASP A 1 390 ? -19.254 -9.451 15.626 1.00 82.44 390 ASP A C 1
ATOM 3006 O O . ASP A 1 390 ? -20.421 -9.560 16.015 1.00 82.44 390 ASP A O 1
ATOM 3010 N N . ARG A 1 391 ? -18.236 -9.476 16.498 1.00 71.38 391 ARG A N 1
ATOM 3011 C CA . ARG A 1 391 ? -18.424 -9.694 17.943 1.00 71.38 391 ARG A CA 1
ATOM 3012 C C . ARG A 1 391 ? -19.235 -8.587 18.608 1.00 71.38 391 ARG A C 1
ATOM 3014 O O . ARG A 1 391 ? -19.944 -8.856 19.571 1.00 71.38 391 ARG A O 1
ATOM 3021 N N . ALA A 1 392 ? -19.186 -7.354 18.113 1.00 75.25 392 ALA A N 1
ATOM 3022 C CA . ALA A 1 392 ? -20.053 -6.277 18.585 1.00 75.25 392 ALA A CA 1
ATOM 3023 C C . ALA A 1 392 ? -21.526 -6.426 18.135 1.00 75.25 392 ALA A C 1
ATOM 3025 O O . ALA A 1 392 ? -22.363 -5.604 18.519 1.00 75.25 392 ALA A O 1
ATOM 3026 N N . GLY A 1 393 ? -21.866 -7.470 17.371 1.00 77.00 393 GLY A N 1
ATOM 3027 C CA . GLY A 1 393 ? -23.221 -7.811 16.934 1.00 77.00 393 GLY A CA 1
ATOM 3028 C C . GLY A 1 393 ? -23.644 -7.180 15.605 1.00 77.00 393 GLY A C 1
ATOM 3029 O O . GLY A 1 393 ? -24.834 -7.221 15.270 1.00 77.00 393 GLY A O 1
ATOM 3030 N N . ALA A 1 394 ? -22.710 -6.570 14.871 1.00 91.00 394 ALA A N 1
ATOM 3031 C CA . ALA A 1 394 ? -22.977 -6.040 13.541 1.00 91.00 394 ALA A CA 1
ATOM 3032 C C . ALA A 1 394 ? -22.971 -7.157 12.488 1.00 91.00 394 ALA A C 1
ATOM 3034 O O . ALA A 1 394 ? -22.297 -8.166 12.637 1.00 91.00 394 ALA A O 1
ATOM 3035 N N . THR A 1 395 ? -23.685 -6.954 11.382 1.00 94.56 395 THR A N 1
ATOM 3036 C CA . THR A 1 395 ? -23.430 -7.702 10.143 1.00 94.56 395 THR A CA 1
ATOM 3037 C C . THR A 1 395 ? -22.468 -6.888 9.296 1.00 94.56 395 THR A C 1
ATOM 3039 O O . THR A 1 395 ? -22.810 -5.758 8.940 1.00 94.56 395 THR A O 1
ATOM 3042 N N . VAL A 1 396 ? -21.296 -7.440 8.999 1.00 96.31 396 VAL A N 1
ATOM 3043 C CA . VAL A 1 396 ? -20.202 -6.737 8.319 1.00 96.31 396 VAL A CA 1
ATOM 3044 C C . VAL A 1 396 ? -20.064 -7.242 6.878 1.00 96.31 396 VAL A C 1
ATOM 3046 O O . VAL A 1 396 ? -20.239 -8.428 6.621 1.00 96.31 396 VAL A O 1
ATOM 3049 N N . ASP A 1 397 ? -19.831 -6.309 5.959 1.00 97.12 397 ASP A N 1
ATOM 3050 C CA . ASP A 1 397 ? -19.610 -6.495 4.519 1.00 97.12 397 ASP A CA 1
ATOM 3051 C C . ASP A 1 397 ? -18.503 -5.510 4.124 1.00 97.12 397 ASP A C 1
ATOM 3053 O O . ASP A 1 397 ? -18.735 -4.294 4.097 1.00 97.12 397 ASP A O 1
ATOM 3057 N N . PHE A 1 398 ? -17.275 -5.988 3.942 1.00 98.31 398 PHE A N 1
ATOM 3058 C CA . PHE A 1 398 ? -16.202 -5.149 3.425 1.00 98.31 398 PHE A CA 1
ATOM 3059 C C . PHE A 1 398 ? -16.384 -4.970 1.919 1.00 98.31 398 PHE A C 1
ATOM 3061 O O . PHE A 1 398 ? -16.860 -5.849 1.214 1.00 98.31 398 PHE A O 1
ATOM 3068 N N . VAL A 1 399 ? -16.084 -3.772 1.419 1.00 96.06 399 VAL A N 1
ATOM 3069 C CA . VAL A 1 399 ? -16.249 -3.448 -0.001 1.00 96.06 399 VAL A CA 1
ATOM 3070 C C . VAL A 1 399 ? -15.100 -2.608 -0.523 1.00 96.06 399 VAL A C 1
ATOM 3072 O O . VAL A 1 399 ? -14.559 -1.741 0.166 1.00 96.06 399 VAL A O 1
ATOM 3075 N N . GLY A 1 400 ? -14.796 -2.813 -1.795 1.00 90.69 400 GLY A N 1
ATOM 3076 C CA . GLY A 1 400 ? -13.829 -2.039 -2.552 1.00 90.69 400 GLY A CA 1
ATOM 3077 C C . GLY A 1 400 ? -13.465 -2.761 -3.843 1.00 90.69 400 GLY A C 1
ATOM 3078 O O . GLY A 1 400 ? -14.045 -3.795 -4.174 1.00 90.69 400 GLY A O 1
ATOM 3079 N N . SER A 1 401 ? -12.586 -2.170 -4.643 1.00 84.50 401 SER A N 1
ATOM 3080 C CA . SER A 1 401 ? -12.139 -2.759 -5.909 1.00 84.50 401 SER A CA 1
ATOM 3081 C C . SER A 1 401 ? -10.920 -3.679 -5.781 1.00 84.50 401 SER A C 1
ATOM 3083 O O . SER A 1 401 ? -10.644 -4.440 -6.708 1.00 84.50 401 SER A O 1
ATOM 3085 N N . GLU A 1 402 ? -10.226 -3.641 -4.643 1.00 86.75 402 GLU A N 1
ATOM 3086 C CA . GLU A 1 402 ? -9.034 -4.437 -4.353 1.00 86.75 402 GLU A CA 1
ATOM 3087 C C . GLU A 1 402 ? -9.362 -5.636 -3.460 1.00 86.75 402 GLU A C 1
ATOM 3089 O O . GLU A 1 402 ? -10.295 -5.606 -2.660 1.00 86.75 402 GLU A O 1
ATOM 3094 N N . GLN A 1 403 ? -8.540 -6.682 -3.558 1.00 86.69 403 GLN A N 1
ATOM 3095 C CA . GLN A 1 403 ? -8.594 -7.863 -2.694 1.00 86.69 403 GLN A CA 1
ATOM 3096 C C . GLN A 1 403 ? -7.187 -8.194 -2.198 1.00 86.69 403 GLN A C 1
ATOM 3098 O O . GLN A 1 403 ? -6.243 -8.244 -2.987 1.00 86.69 403 GLN A O 1
ATOM 3103 N N . GLY A 1 404 ? -7.023 -8.417 -0.892 1.00 80.06 404 GLY A N 1
ATOM 3104 C CA . GLY A 1 404 ? -5.702 -8.682 -0.315 1.00 80.06 404 GLY A CA 1
ATOM 3105 C C . GLY A 1 404 ? -5.748 -9.337 1.060 1.00 80.06 404 GLY A C 1
ATOM 3106 O O . GLY A 1 404 ? -6.591 -8.994 1.888 1.00 80.06 404 GLY A O 1
ATOM 3107 N N . GLY A 1 405 ? -4.807 -10.246 1.312 1.00 83.00 405 GLY A N 1
ATOM 3108 C CA . GLY A 1 405 ? -4.694 -10.990 2.567 1.00 83.00 405 GLY A CA 1
ATOM 3109 C C . GLY A 1 405 ? -5.529 -12.275 2.618 1.00 83.00 405 GLY A C 1
ATOM 3110 O O . GLY A 1 405 ? -6.279 -12.589 1.690 1.00 83.00 405 GLY A O 1
ATOM 3111 N N . SER A 1 406 ? -5.346 -13.052 3.688 1.00 82.19 406 SER A N 1
ATOM 3112 C CA . SER A 1 406 ? -5.962 -14.372 3.879 1.00 82.19 406 SER A CA 1
ATOM 3113 C C . SER A 1 406 ? -7.346 -14.372 4.547 1.00 82.19 406 SER A C 1
ATOM 3115 O O . SER A 1 406 ? -7.882 -15.455 4.787 1.00 82.19 406 SER A O 1
ATOM 3117 N N . MET A 1 407 ? -7.897 -13.210 4.916 1.00 87.88 407 MET A N 1
ATOM 3118 C CA . MET A 1 407 ? -9.216 -13.108 5.556 1.00 87.88 407 MET A CA 1
ATOM 3119 C C . MET A 1 407 ? -10.361 -13.511 4.615 1.00 87.88 407 MET A C 1
ATOM 3121 O O . MET A 1 407 ? -10.219 -13.483 3.394 1.00 87.88 407 MET A O 1
ATOM 3125 N N . SER A 1 408 ? -11.511 -13.894 5.183 1.00 86.88 408 SER A N 1
ATOM 3126 C CA . SER A 1 408 ? -12.647 -14.388 4.386 1.00 86.88 408 SER A CA 1
ATOM 3127 C C . SER A 1 408 ? -13.287 -13.311 3.510 1.00 86.88 408 SER A C 1
ATOM 3129 O O . SER A 1 408 ? -13.708 -13.620 2.398 1.00 86.88 408 SER A O 1
ATOM 3131 N N . ASP A 1 409 ? -13.414 -12.093 4.030 1.00 89.75 409 ASP A N 1
ATOM 3132 C CA . ASP A 1 409 ? -13.937 -10.933 3.311 1.00 89.75 409 ASP A CA 1
ATOM 3133 C C . ASP A 1 409 ? -12.788 -9.948 3.092 1.00 89.75 409 ASP A C 1
ATOM 3135 O O . ASP A 1 409 ? -12.521 -9.063 3.903 1.00 89.75 409 ASP A O 1
ATOM 3139 N N . ASN A 1 410 ? -12.003 -10.199 2.049 1.00 92.12 410 ASN A N 1
ATOM 3140 C CA . ASN A 1 410 ? -10.751 -9.490 1.812 1.00 92.12 410 ASN A CA 1
ATOM 3141 C C . ASN A 1 410 ? -10.893 -8.276 0.881 1.00 92.12 410 ASN A C 1
ATOM 3143 O O . ASN A 1 410 ? -9.870 -7.695 0.490 1.00 92.12 410 ASN A O 1
ATOM 3147 N N . ASP A 1 411 ? -12.130 -7.877 0.574 1.00 92.31 411 ASP A N 1
ATOM 3148 C CA . ASP A 1 411 ? -12.442 -6.696 -0.221 1.00 92.31 411 ASP A CA 1
ATOM 3149 C C . ASP A 1 411 ? -11.944 -5.430 0.497 1.00 92.31 411 ASP A C 1
ATOM 3151 O O . ASP A 1 411 ? -12.086 -5.247 1.709 1.00 92.31 411 ASP A O 1
ATOM 3155 N N . ASN A 1 412 ? -11.284 -4.545 -0.245 1.00 96.44 412 ASN A N 1
ATOM 3156 C CA . ASN A 1 412 ? -10.768 -3.287 0.276 1.00 96.44 412 ASN A CA 1
ATOM 3157 C C . ASN A 1 412 ? -10.532 -2.256 -0.833 1.00 96.44 412 ASN A C 1
ATOM 3159 O O . ASN A 1 412 ? -10.655 -2.531 -2.022 1.00 96.44 412 ASN A O 1
ATOM 3163 N N . GLU A 1 413 ? -10.186 -1.038 -0.436 1.00 95.44 413 GLU A N 1
ATOM 3164 C CA . GLU A 1 413 ? -9.788 0.051 -1.326 1.00 95.44 413 GLU A CA 1
ATOM 3165 C C . GLU A 1 413 ? -8.437 0.634 -0.864 1.00 95.44 413 GLU A C 1
ATOM 3167 O O . GLU A 1 413 ? -8.233 1.851 -0.796 1.00 95.44 413 GLU A O 1
ATOM 3172 N N . GLY A 1 414 ? -7.519 -0.253 -0.464 1.00 92.25 414 GLY A N 1
ATOM 3173 C CA . GLY A 1 414 ? -6.147 0.069 -0.089 1.00 92.25 414 GLY A CA 1
ATOM 3174 C C . GLY A 1 414 ? -5.216 0.012 -1.296 1.00 92.25 414 GLY A C 1
ATOM 3175 O O . GLY A 1 414 ? -5.086 -1.023 -1.934 1.00 92.25 414 GLY A O 1
ATOM 3176 N N . HIS A 1 415 ? -4.514 1.104 -1.595 1.00 84.62 415 HIS A N 1
ATOM 3177 C CA . HIS A 1 415 ? -3.682 1.212 -2.796 1.00 84.62 415 HIS A CA 1
ATOM 3178 C C . HIS A 1 415 ? -2.211 1.490 -2.452 1.00 84.62 415 HIS A C 1
ATOM 3180 O O . HIS A 1 415 ? -1.834 2.643 -2.196 1.00 84.62 415 HIS A O 1
ATOM 3186 N N . PRO A 1 416 ? -1.331 0.469 -2.446 1.00 82.31 416 PRO A N 1
ATOM 3187 C CA . PRO A 1 416 ? 0.066 0.641 -2.071 1.00 82.31 416 PRO A CA 1
ATOM 3188 C C . PRO A 1 416 ? 0.783 1.762 -2.833 1.00 82.31 416 PRO A C 1
ATOM 3190 O O . PRO A 1 416 ? 0.767 1.826 -4.062 1.00 82.31 416 PRO A O 1
ATOM 3193 N N . GLY A 1 417 ? 1.427 2.668 -2.093 1.00 74.06 417 GLY A N 1
ATOM 3194 C CA . GLY A 1 417 ? 2.187 3.792 -2.653 1.00 74.06 417 GLY A CA 1
ATOM 3195 C C . GLY A 1 417 ? 1.359 4.992 -3.142 1.00 74.06 417 GLY A C 1
ATOM 3196 O O . GLY A 1 417 ? 1.948 5.966 -3.625 1.00 74.06 417 GLY A O 1
ATOM 3197 N N . TRP A 1 418 ? 0.027 4.956 -3.038 1.00 83.56 418 TRP A N 1
ATOM 3198 C CA . TRP A 1 418 ? -0.831 6.045 -3.508 1.00 83.56 418 TRP A CA 1
ATOM 3199 C C . TRP A 1 418 ? -0.918 7.198 -2.508 1.00 83.56 418 TRP A C 1
ATOM 3201 O O . TRP A 1 418 ? -0.952 7.003 -1.292 1.00 83.56 418 TRP A O 1
ATOM 3211 N N . ARG A 1 419 ? -0.943 8.415 -3.054 1.00 90.94 419 ARG A N 1
ATOM 3212 C CA . ARG A 1 419 ? -1.154 9.676 -2.329 1.00 90.94 419 ARG A CA 1
ATOM 3213 C C . ARG A 1 419 ? -2.639 10.031 -2.225 1.00 90.94 419 ARG A C 1
ATOM 3215 O O . ARG A 1 419 ? -3.470 9.443 -2.915 1.00 90.94 419 ARG A O 1
ATOM 3222 N N . ILE A 1 420 ? -2.952 11.062 -1.439 1.00 90.44 420 ILE A N 1
ATOM 3223 C CA . ILE A 1 420 ? -4.320 11.582 -1.257 1.00 90.44 420 ILE A CA 1
ATOM 3224 C C . ILE A 1 420 ? -5.029 11.869 -2.597 1.00 90.44 420 ILE A C 1
ATOM 3226 O O . ILE A 1 420 ? -6.191 11.511 -2.747 1.00 90.44 420 ILE A O 1
ATOM 3230 N N . ASP A 1 421 ? -4.356 12.493 -3.573 1.00 75.19 421 ASP A N 1
ATOM 3231 C CA . ASP A 1 421 ? -4.940 12.831 -4.886 1.00 75.19 421 ASP A CA 1
ATOM 3232 C C . ASP A 1 421 ? -5.358 11.587 -5.680 1.00 75.19 421 ASP A C 1
ATOM 3234 O O . ASP A 1 421 ? -6.425 11.558 -6.279 1.00 75.19 421 ASP A O 1
ATOM 3238 N N . GLN A 1 422 ? -4.560 10.527 -5.608 1.00 76.69 422 GLN A N 1
ATOM 3239 C CA . GLN A 1 422 ? -4.810 9.286 -6.339 1.00 76.69 422 GLN A CA 1
ATOM 3240 C C . GLN A 1 422 ? -5.913 8.461 -5.666 1.00 76.69 422 GLN A C 1
ATOM 3242 O O . GLN A 1 422 ? -6.762 7.882 -6.337 1.00 76.69 422 GLN A O 1
ATOM 3247 N N . VAL A 1 423 ? -5.941 8.444 -4.328 1.00 86.00 423 VAL A N 1
ATOM 3248 C CA . VAL A 1 423 ? -7.046 7.826 -3.580 1.00 86.00 423 VAL A CA 1
ATOM 3249 C C . VAL A 1 423 ? -8.359 8.581 -3.832 1.00 86.00 423 VAL A C 1
ATOM 3251 O O . VAL A 1 423 ? -9.414 7.961 -3.932 1.00 86.00 423 VAL A O 1
ATOM 3254 N N . ALA A 1 424 ? -8.311 9.906 -4.013 1.00 85.75 424 ALA A N 1
ATOM 3255 C CA . ALA A 1 424 ? -9.487 10.696 -4.375 1.00 85.75 424 ALA A CA 1
ATOM 3256 C C . ALA A 1 424 ? -10.088 10.279 -5.729 1.00 85.75 424 ALA A C 1
ATOM 3258 O O . ALA A 1 424 ? -11.311 10.234 -5.861 1.00 85.75 424 ALA A O 1
ATOM 3259 N N . GLU A 1 425 ? -9.246 9.963 -6.718 1.00 77.94 425 GLU A N 1
ATOM 3260 C CA . GLU A 1 425 ? -9.685 9.527 -8.049 1.00 77.94 425 GLU A CA 1
ATOM 3261 C C . GLU A 1 425 ? -10.462 8.209 -7.996 1.00 77.94 425 GLU A C 1
ATOM 3263 O O . GLU A 1 425 ? -11.539 8.118 -8.583 1.00 77.94 425 GLU A O 1
ATOM 3268 N N . VAL A 1 426 ? -9.963 7.209 -7.259 1.00 78.25 426 VAL A N 1
ATOM 3269 C CA . VAL A 1 426 ? -10.672 5.926 -7.116 1.00 78.25 426 VAL A CA 1
ATOM 3270 C C . VAL A 1 426 ? -11.913 6.063 -6.230 1.00 78.25 426 VAL A C 1
ATOM 3272 O O . VAL A 1 426 ? -12.980 5.572 -6.589 1.00 78.25 426 VAL A O 1
ATOM 3275 N N . ALA A 1 427 ? -11.846 6.829 -5.137 1.00 88.81 427 ALA A N 1
ATOM 3276 C CA . ALA A 1 427 ? -13.005 7.058 -4.273 1.00 88.81 427 ALA A CA 1
ATOM 3277 C C . ALA A 1 427 ? -14.166 7.739 -5.020 1.00 88.81 427 ALA A C 1
ATOM 3279 O O . ALA A 1 427 ? -15.332 7.436 -4.760 1.00 88.81 427 ALA A O 1
ATOM 3280 N N . ALA A 1 428 ? -13.867 8.618 -5.985 1.00 84.06 428 ALA A N 1
ATOM 3281 C CA . ALA A 1 428 ? -14.875 9.296 -6.799 1.00 84.06 428 ALA A CA 1
ATOM 3282 C C . ALA A 1 428 ? -15.746 8.338 -7.630 1.00 84.06 428 ALA A C 1
ATOM 3284 O O . ALA A 1 428 ? -16.820 8.752 -8.079 1.00 84.06 428 ALA A O 1
ATOM 3285 N N . CYS A 1 429 ? -15.307 7.090 -7.830 1.00 77.38 429 CYS A N 1
ATOM 3286 C CA . CYS A 1 429 ? -16.019 6.083 -8.606 1.00 77.38 429 CYS A CA 1
ATOM 3287 C C . CYS A 1 429 ? -16.457 4.869 -7.757 1.00 77.38 429 CYS A C 1
ATOM 3289 O O . CYS A 1 429 ? -17.583 4.389 -7.922 1.00 77.38 429 CYS A O 1
ATOM 3291 N N . THR A 1 430 ? -15.658 4.435 -6.776 1.00 86.44 430 THR A N 1
ATOM 3292 C CA . THR A 1 430 ? -15.971 3.262 -5.940 1.00 86.44 430 THR A CA 1
ATOM 3293 C C . THR A 1 430 ? -16.957 3.576 -4.816 1.00 86.44 430 THR A C 1
ATOM 3295 O O . THR A 1 430 ? -17.855 2.773 -4.556 1.00 86.44 430 THR A O 1
ATOM 3298 N N . VAL A 1 431 ? -16.910 4.766 -4.207 1.00 94.12 431 VAL A N 1
ATOM 3299 C CA . VAL A 1 431 ? -17.903 5.185 -3.198 1.00 94.12 431 VAL A CA 1
ATOM 3300 C C . VAL A 1 431 ? -19.324 5.236 -3.777 1.00 94.12 431 VAL A C 1
ATOM 3302 O O . VAL A 1 431 ? -20.218 4.622 -3.185 1.00 94.12 431 VAL A O 1
ATOM 3305 N N . PRO A 1 432 ? -19.589 5.886 -4.933 1.00 88.12 432 PRO A N 1
ATOM 3306 C CA . PRO A 1 432 ? -20.931 5.876 -5.504 1.00 88.12 432 PRO A CA 1
ATOM 3307 C C . PRO A 1 432 ? -21.377 4.482 -5.973 1.00 88.12 432 PRO A C 1
ATOM 3309 O O . PRO A 1 432 ? -22.582 4.224 -5.979 1.00 88.12 432 PRO A O 1
ATOM 3312 N N . GLN A 1 433 ? -20.450 3.586 -6.330 1.00 85.12 433 GLN A N 1
ATOM 3313 C CA . GLN A 1 433 ? -20.744 2.204 -6.716 1.00 85.12 433 GLN A CA 1
ATOM 3314 C C . GLN A 1 433 ? -21.139 1.340 -5.513 1.00 85.12 433 GLN A C 1
ATOM 3316 O O . GLN A 1 433 ? -22.240 0.786 -5.489 1.00 85.12 433 GLN A O 1
ATOM 3321 N N . TYR A 1 434 ? -20.260 1.235 -4.517 1.00 91.38 434 TYR A N 1
ATOM 3322 C CA . TYR A 1 434 ? -20.428 0.320 -3.389 1.00 91.38 434 TYR A CA 1
ATOM 3323 C C . TYR A 1 434 ? -21.346 0.874 -2.291 1.00 91.38 434 TYR A C 1
ATOM 3325 O O . TYR A 1 434 ? -21.917 0.094 -1.530 1.00 91.38 434 TYR A O 1
ATOM 3333 N N . GLN A 1 435 ? -21.558 2.196 -2.241 1.00 94.06 435 GLN A N 1
ATOM 3334 C CA . GLN A 1 435 ? -22.402 2.864 -1.238 1.00 94.06 435 GLN A CA 1
ATOM 3335 C C . GLN A 1 435 ? -22.056 2.430 0.207 1.00 94.06 435 GLN A C 1
ATOM 3337 O O . GLN A 1 435 ? -22.921 1.895 0.910 1.00 94.06 435 GLN A O 1
ATOM 3342 N N . PRO A 1 436 ? -20.794 2.588 0.663 1.00 97.94 436 PRO A N 1
ATOM 3343 C CA . PRO A 1 436 ? -20.414 2.226 2.026 1.00 97.94 436 PRO A CA 1
ATOM 3344 C C . PRO A 1 436 ? -21.080 3.160 3.042 1.00 97.94 436 PRO A C 1
ATOM 3346 O O . PRO A 1 436 ? -21.098 4.377 2.849 1.00 97.94 436 PRO A O 1
ATOM 3349 N N . ASN A 1 437 ? -21.603 2.620 4.142 1.00 98.38 437 ASN A N 1
ATOM 3350 C CA . ASN A 1 437 ? -22.115 3.426 5.259 1.00 98.38 437 ASN A CA 1
ATOM 3351 C C . ASN A 1 437 ? -21.069 3.637 6.366 1.00 98.38 437 ASN A C 1
ATOM 3353 O O . ASN A 1 437 ? -21.288 4.443 7.268 1.00 98.38 437 ASN A O 1
ATOM 3357 N N . VAL A 1 438 ? -19.922 2.962 6.287 1.00 98.81 438 VAL A N 1
ATOM 3358 C CA . VAL A 1 438 ? -18.742 3.233 7.110 1.00 98.81 438 VAL A CA 1
ATOM 3359 C C . VAL A 1 438 ? -17.518 3.275 6.201 1.00 98.81 438 VAL A C 1
ATOM 3361 O O . VAL A 1 438 ? -17.348 2.415 5.343 1.00 98.81 438 VAL A O 1
ATOM 3364 N N . VAL A 1 439 ? -16.653 4.270 6.376 1.00 98.88 439 VAL A N 1
ATOM 3365 C CA . VAL A 1 439 ? -15.375 4.360 5.657 1.00 98.88 439 VAL A CA 1
ATOM 3366 C C . VAL A 1 439 ? -14.264 4.556 6.674 1.00 98.88 439 VAL A C 1
ATOM 3368 O O . VAL A 1 439 ? -14.285 5.547 7.405 1.00 98.88 439 VAL A O 1
ATOM 3371 N N . THR A 1 440 ? -13.293 3.645 6.720 1.00 98.81 440 THR A N 1
ATOM 3372 C CA . THR A 1 440 ? -12.019 3.903 7.402 1.00 98.81 440 THR A CA 1
ATOM 3373 C C . THR A 1 440 ? -11.085 4.561 6.396 1.00 98.81 440 THR A C 1
ATOM 3375 O O . THR A 1 440 ? -10.859 4.028 5.315 1.00 98.81 440 THR A O 1
ATOM 3378 N N . LEU A 1 441 ? -10.589 5.756 6.717 1.00 98.75 441 LEU A N 1
ATOM 3379 C CA . LEU A 1 441 ? -9.776 6.564 5.812 1.00 98.75 441 LEU A CA 1
ATOM 3380 C C . LEU A 1 441 ? -8.378 6.757 6.398 1.00 98.75 441 LEU A C 1
ATOM 3382 O O . LEU A 1 441 ? -8.194 7.587 7.287 1.00 98.75 441 LEU A O 1
ATOM 3386 N N . HIS A 1 442 ? -7.391 6.015 5.893 1.00 98.38 442 HIS A N 1
ATOM 3387 C CA . HIS A 1 442 ? -5.984 6.165 6.282 1.00 98.38 442 HIS A CA 1
ATOM 3388 C C . HIS A 1 442 ? -5.130 6.553 5.066 1.00 98.38 442 HIS A C 1
ATOM 3390 O O . HIS A 1 442 ? -4.695 5.697 4.292 1.00 98.38 442 HIS A O 1
ATOM 3396 N N . ILE A 1 443 ? -4.883 7.858 4.903 1.00 96.56 443 ILE A N 1
ATOM 3397 C CA . ILE A 1 443 ? -4.153 8.446 3.768 1.00 96.56 443 ILE A CA 1
ATOM 3398 C C . ILE A 1 443 ? -3.249 9.602 4.210 1.00 96.56 443 ILE A C 1
ATOM 3400 O O . ILE A 1 443 ? -3.553 10.311 5.164 1.00 96.56 443 ILE A O 1
ATOM 3404 N N . GLY A 1 444 ? -2.151 9.818 3.481 1.00 94.12 444 GLY A N 1
ATOM 3405 C CA . GLY A 1 444 ? -1.190 10.906 3.723 1.00 94.12 444 GLY A CA 1
ATOM 3406 C C . GLY A 1 444 ? 0.242 10.432 3.987 1.00 94.12 444 GLY A C 1
ATOM 3407 O O . GLY A 1 444 ? 1.184 11.213 3.838 1.00 94.12 444 GLY A O 1
ATOM 3408 N N . THR A 1 445 ? 0.443 9.142 4.278 1.00 91.88 445 THR A N 1
ATOM 3409 C CA . THR A 1 445 ? 1.773 8.528 4.449 1.00 91.88 445 THR A CA 1
ATOM 3410 C C . THR A 1 445 ? 2.645 8.739 3.213 1.00 91.88 445 THR A C 1
ATOM 3412 O O . THR A 1 445 ? 3.807 9.140 3.302 1.00 91.88 445 THR A O 1
ATOM 3415 N N . ASN A 1 446 ? 2.072 8.508 2.030 1.00 85.69 446 ASN A N 1
ATOM 3416 C CA . ASN A 1 446 ? 2.782 8.652 0.764 1.00 85.69 446 ASN A CA 1
ATOM 3417 C C . ASN A 1 446 ? 3.036 10.107 0.383 1.00 85.69 446 ASN A C 1
ATOM 3419 O O . ASN A 1 446 ? 4.084 10.392 -0.186 1.00 85.69 446 ASN A O 1
ATOM 3423 N N . ASP A 1 447 ? 2.157 11.036 0.746 1.00 91.88 447 ASP A N 1
ATOM 3424 C CA . ASP A 1 447 ? 2.407 12.469 0.593 1.00 91.88 447 ASP A CA 1
ATOM 3425 C C . ASP A 1 447 ? 3.617 12.901 1.431 1.00 91.88 447 ASP A C 1
ATOM 3427 O O . ASP A 1 447 ? 4.538 13.532 0.904 1.00 91.88 447 ASP A O 1
ATOM 3431 N N . ALA A 1 448 ? 3.687 12.466 2.696 1.00 88.75 448 ALA A N 1
ATOM 3432 C CA . ALA A 1 448 ? 4.841 12.695 3.566 1.00 88.75 448 ALA A CA 1
ATOM 3433 C C . ALA A 1 448 ? 6.126 12.068 3.000 1.00 88.75 448 ALA A C 1
ATOM 3435 O O . ALA A 1 448 ? 7.162 12.738 2.904 1.00 88.75 448 ALA A O 1
ATOM 3436 N N . ASN A 1 449 ? 6.060 10.804 2.575 1.00 83.06 449 ASN A N 1
ATOM 3437 C CA . ASN A 1 449 ? 7.192 10.063 2.019 1.00 83.06 449 ASN A CA 1
ATOM 3438 C C . ASN A 1 449 ? 7.707 10.679 0.705 1.00 83.06 449 ASN A C 1
ATOM 3440 O O . ASN A 1 449 ? 8.914 10.788 0.496 1.00 83.06 449 ASN A O 1
ATOM 3444 N N . GLN A 1 450 ? 6.799 11.135 -0.158 1.00 81.81 450 GLN A N 1
ATOM 3445 C CA . GLN A 1 450 ? 7.108 11.723 -1.465 1.00 81.81 450 GLN A CA 1
ATOM 3446 C C . GLN A 1 450 ? 7.356 13.241 -1.392 1.00 81.81 450 GLN A C 1
ATOM 3448 O O . GLN A 1 450 ? 7.665 13.856 -2.410 1.00 81.81 450 GLN A O 1
ATOM 3453 N N . ASN A 1 451 ? 7.257 13.846 -0.200 1.00 84.50 451 ASN A N 1
ATOM 3454 C CA . ASN A 1 451 ? 7.323 15.296 0.013 1.00 84.50 451 ASN A CA 1
ATOM 3455 C C . ASN A 1 451 ? 6.354 16.079 -0.892 1.00 84.50 451 ASN A C 1
ATOM 3457 O O . ASN A 1 451 ? 6.705 17.119 -1.455 1.00 84.50 451 ASN A O 1
ATOM 3461 N N . TYR A 1 452 ? 5.154 15.543 -1.090 1.00 82.25 452 TYR A N 1
ATOM 3462 C CA . TYR A 1 452 ? 4.206 16.058 -2.064 1.00 82.25 452 TYR A CA 1
ATOM 3463 C C . TYR A 1 452 ? 3.156 16.931 -1.380 1.00 82.25 452 TYR A C 1
ATOM 3465 O O . TYR A 1 452 ? 2.336 16.436 -0.615 1.00 82.25 452 TYR A O 1
ATOM 3473 N N . GLN A 1 453 ? 3.186 18.233 -1.679 1.00 89.62 453 GLN A N 1
ATOM 3474 C CA . GLN A 1 453 ? 2.154 19.204 -1.296 1.00 89.62 453 GLN A CA 1
ATOM 3475 C C . GLN A 1 453 ? 1.662 19.072 0.163 1.00 89.62 453 GLN A C 1
ATOM 3477 O O . GLN A 1 453 ? 0.460 19.011 0.425 1.00 89.62 453 GLN A O 1
ATOM 3482 N N . ILE A 1 454 ? 2.600 19.018 1.117 1.00 92.12 454 ILE A N 1
ATOM 3483 C CA . ILE A 1 454 ? 2.300 18.826 2.548 1.00 92.12 454 ILE A CA 1
ATOM 3484 C C . ILE A 1 454 ? 1.356 19.920 3.066 1.00 92.12 454 ILE A C 1
ATOM 3486 O O . ILE A 1 454 ? 0.351 19.624 3.705 1.00 92.12 454 ILE A O 1
ATOM 3490 N N . SER A 1 455 ? 1.609 21.175 2.683 1.00 90.00 455 SER A N 1
ATOM 3491 C CA . SER A 1 455 ? 0.841 22.339 3.135 1.00 90.00 455 SER A CA 1
ATOM 3492 C C . SER A 1 455 ? -0.632 22.342 2.706 1.00 90.00 455 SER A C 1
ATOM 3494 O O . SER A 1 455 ? -1.423 23.065 3.298 1.00 90.00 455 SER A O 1
ATOM 3496 N N . THR A 1 456 ? -1.004 21.587 1.665 1.00 92.31 456 THR A N 1
ATOM 3497 C CA . THR A 1 456 ? -2.391 21.473 1.166 1.00 92.31 456 THR A CA 1
ATOM 3498 C C . THR A 1 456 ? -2.976 20.076 1.389 1.00 92.31 456 THR A C 1
ATOM 3500 O O . THR A 1 456 ? -4.035 19.749 0.853 1.00 92.31 456 THR A O 1
ATOM 3503 N N . ALA A 1 457 ? -2.308 19.219 2.170 1.00 93.31 457 ALA A N 1
ATOM 3504 C CA . ALA A 1 457 ? -2.791 17.870 2.457 1.00 93.31 457 ALA A CA 1
ATOM 3505 C C . ALA A 1 4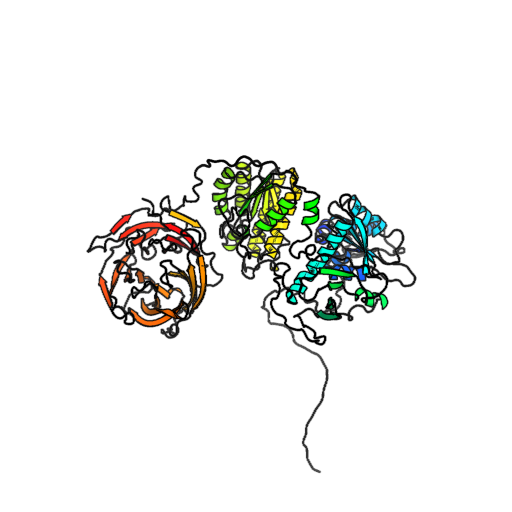57 ? -4.168 17.889 3.142 1.00 93.31 457 ALA A C 1
ATOM 3507 O O . ALA A 1 457 ? -5.055 17.142 2.736 1.00 93.31 457 ALA A O 1
ATOM 3508 N N . ALA A 1 458 ? -4.383 18.790 4.109 1.00 94.38 458 ALA A N 1
ATOM 3509 C CA . ALA A 1 458 ? -5.663 18.920 4.808 1.00 94.38 458 ALA A CA 1
ATOM 3510 C C . ALA A 1 458 ? -6.822 19.315 3.875 1.00 94.38 458 ALA A C 1
ATOM 3512 O O . ALA A 1 458 ? -7.901 18.733 3.977 1.00 94.38 458 ALA A O 1
ATOM 3513 N N . ASP A 1 459 ? -6.598 20.228 2.923 1.00 95.56 459 ASP A N 1
ATOM 3514 C CA . ASP A 1 459 ? -7.612 20.622 1.932 1.00 95.56 459 ASP A CA 1
ATOM 3515 C C . ASP A 1 459 ? -7.990 19.446 1.018 1.00 95.56 459 ASP A C 1
ATOM 3517 O O . ASP A 1 459 ? -9.165 19.223 0.711 1.00 95.56 459 ASP A O 1
ATOM 3521 N N . ARG A 1 460 ? -6.995 18.651 0.605 1.00 97.62 460 ARG A N 1
ATOM 3522 C CA . ARG A 1 460 ? -7.219 17.470 -0.238 1.00 97.62 460 ARG A CA 1
ATOM 3523 C C . ARG A 1 460 ? -7.940 16.356 0.520 1.00 97.62 460 ARG A C 1
ATOM 3525 O O . ARG A 1 460 ? -8.900 15.807 -0.010 1.00 97.62 460 ARG A O 1
ATOM 3532 N N . VAL A 1 461 ? -7.555 16.070 1.768 1.00 98.44 461 VAL A N 1
ATOM 3533 C CA . VAL A 1 461 ? -8.274 15.113 2.632 1.00 98.44 461 VAL A CA 1
ATOM 3534 C C . VAL A 1 461 ? -9.711 15.581 2.877 1.00 98.44 461 VAL A C 1
ATOM 3536 O O . VAL A 1 461 ? -10.641 14.792 2.741 1.00 98.44 461 VAL A O 1
ATOM 3539 N N . THR A 1 462 ? -9.915 16.873 3.150 1.00 97.88 462 THR A N 1
ATOM 3540 C CA . THR A 1 462 ? -11.252 17.476 3.297 1.00 97.88 462 THR A CA 1
ATOM 3541 C C . THR A 1 462 ? -12.095 17.258 2.044 1.00 97.88 462 THR A C 1
ATOM 3543 O O . THR A 1 462 ? -13.232 16.805 2.146 1.00 97.88 462 THR A O 1
ATOM 3546 N N . SER A 1 463 ? -11.519 17.487 0.861 1.00 95.88 463 SER A N 1
ATOM 3547 C CA . SER A 1 463 ? -12.204 17.273 -0.419 1.00 95.88 463 SER A CA 1
ATOM 3548 C C . SER A 1 463 ? -12.626 15.811 -0.615 1.00 95.88 463 SER A C 1
ATOM 3550 O O . SER A 1 463 ? -13.734 15.549 -1.082 1.00 95.88 463 SER A O 1
ATOM 3552 N N . VAL A 1 464 ? -11.780 14.852 -0.217 1.00 97.56 464 VAL A N 1
ATOM 3553 C CA . VAL A 1 464 ? -12.115 13.417 -0.237 1.00 97.56 464 VAL A CA 1
ATOM 3554 C C . VAL A 1 464 ? -13.275 13.115 0.714 1.00 97.56 464 VAL A C 1
ATOM 3556 O O . VAL A 1 464 ? -14.247 12.488 0.300 1.00 97.56 464 VAL A O 1
ATOM 3559 N N . ILE A 1 465 ? -13.223 13.602 1.959 1.00 98.56 465 ILE A N 1
ATOM 3560 C CA . ILE A 1 465 ? -14.287 13.399 2.958 1.00 98.56 465 ILE A CA 1
ATOM 3561 C C . ILE A 1 465 ? -15.622 13.964 2.460 1.00 98.56 465 ILE A C 1
ATOM 3563 O O . ILE A 1 465 ? -16.651 13.293 2.530 1.00 98.56 465 ILE A O 1
ATOM 3567 N N . GLU A 1 466 ? -15.624 15.194 1.946 1.00 97.62 466 GLU A N 1
ATOM 3568 C CA . GLU A 1 466 ? -16.837 15.831 1.434 1.00 97.62 466 GLU A CA 1
ATOM 3569 C C . GLU A 1 466 ? -17.415 15.079 0.234 1.00 97.62 466 GLU A C 1
ATOM 3571 O O . GLU A 1 466 ? -18.636 14.928 0.152 1.00 97.62 466 GLU A O 1
ATOM 3576 N N . LYS A 1 467 ? -16.560 14.561 -0.658 1.00 93.19 467 LYS A N 1
ATOM 3577 C CA . LYS A 1 467 ? -16.992 13.733 -1.788 1.00 93.19 467 LYS A CA 1
ATOM 3578 C C . LYS A 1 467 ? -17.597 12.411 -1.319 1.00 93.19 467 LYS A C 1
ATOM 3580 O O . LYS A 1 467 ? -18.682 12.070 -1.782 1.00 93.19 467 LYS A O 1
ATOM 3585 N N . ILE A 1 468 ? -16.969 11.729 -0.355 1.00 98.19 468 ILE A N 1
ATOM 3586 C CA . ILE A 1 468 ? -17.504 10.496 0.244 1.00 98.19 468 ILE A CA 1
ATOM 3587 C C . ILE A 1 468 ? -18.909 10.740 0.800 1.00 98.19 468 ILE A C 1
ATOM 3589 O O . ILE A 1 468 ? -19.846 10.026 0.454 1.00 98.19 468 ILE A O 1
ATOM 3593 N N . LEU A 1 469 ? -19.070 11.784 1.618 1.00 97.62 469 LEU A N 1
ATOM 3594 C CA . LEU A 1 469 ? -20.350 12.129 2.242 1.00 97.62 469 LEU A CA 1
ATOM 3595 C C . LEU A 1 469 ? -21.407 12.600 1.229 1.00 97.62 469 LEU A C 1
ATOM 3597 O O . LEU A 1 469 ? -22.602 12.528 1.511 1.00 97.62 469 LEU A O 1
ATOM 3601 N N . ALA A 1 470 ? -20.990 13.119 0.072 1.00 95.50 470 ALA A N 1
ATOM 3602 C CA . ALA A 1 470 ? -21.897 13.490 -1.010 1.00 95.50 470 ALA A CA 1
ATOM 3603 C C . ALA A 1 470 ? -22.363 12.270 -1.822 1.00 95.50 470 ALA A C 1
ATOM 3605 O O . ALA A 1 470 ? -23.533 12.199 -2.200 1.00 95.50 470 ALA A O 1
ATOM 3606 N N . ASP A 1 471 ? -21.464 11.320 -2.087 1.00 93.38 471 ASP A N 1
ATOM 3607 C CA . ASP A 1 471 ? -21.734 10.147 -2.925 1.00 93.38 471 ASP A CA 1
ATOM 3608 C C . ASP A 1 471 ? -22.377 8.983 -2.164 1.00 93.38 471 ASP A C 1
ATOM 3610 O O . ASP A 1 471 ? -23.124 8.206 -2.766 1.00 93.38 471 ASP A O 1
ATOM 3614 N N . SER A 1 472 ? -22.096 8.878 -0.862 1.00 96.44 472 SER A N 1
ATOM 3615 C CA . SER A 1 472 ? -22.714 7.944 0.080 1.00 96.44 472 SER A CA 1
ATOM 3616 C C . SER A 1 472 ? -23.261 8.719 1.292 1.00 96.44 472 SER A C 1
ATOM 3618 O O . SER A 1 472 ? -22.578 8.880 2.306 1.00 96.44 472 SER A O 1
ATOM 3620 N N . PRO A 1 473 ? -24.500 9.242 1.214 1.00 94.25 473 PRO A N 1
ATOM 3621 C CA . PRO A 1 473 ? -25.058 10.136 2.235 1.00 94.25 473 PRO A CA 1
ATOM 3622 C C . PRO A 1 473 ? -25.245 9.516 3.628 1.00 94.25 473 PRO A C 1
ATOM 3624 O O . PRO A 1 473 ? -25.405 10.250 4.603 1.00 94.25 473 PRO A O 1
ATOM 3627 N N . HIS A 1 474 ? -25.246 8.184 3.734 1.00 95.88 474 HIS A N 1
ATOM 3628 C CA . HIS A 1 474 ? -25.319 7.452 5.005 1.00 95.88 474 HIS A CA 1
ATOM 3629 C C . HIS A 1 474 ? -23.940 7.135 5.606 1.00 95.88 474 HIS A C 1
ATOM 3631 O O . HIS A 1 474 ? -23.875 6.507 6.663 1.00 95.88 474 HIS A O 1
ATOM 3637 N N . ALA A 1 475 ? -22.847 7.552 4.958 1.00 98.06 475 ALA A N 1
ATOM 3638 C CA . ALA A 1 475 ? -21.497 7.254 5.412 1.00 98.06 475 ALA A CA 1
ATOM 3639 C C . ALA A 1 475 ? -21.145 7.946 6.738 1.00 98.06 475 ALA A C 1
ATOM 3641 O O . ALA A 1 475 ? -21.314 9.156 6.908 1.00 98.06 475 ALA A O 1
ATOM 3642 N N . VAL A 1 476 ? -20.567 7.166 7.649 1.00 98.56 476 VAL A N 1
ATOM 3643 C CA . VAL A 1 476 ? -19.734 7.638 8.756 1.00 98.56 476 VAL A CA 1
ATOM 3644 C C . VAL A 1 476 ? -18.275 7.510 8.327 1.00 98.56 476 VAL A C 1
ATOM 3646 O O . VAL A 1 476 ? -17.815 6.410 8.025 1.00 98.56 476 VAL A O 1
ATOM 3649 N N . VAL A 1 477 ? -17.542 8.624 8.293 1.00 98.81 477 VAL A N 1
ATOM 3650 C CA . VAL A 1 477 ? -16.135 8.638 7.861 1.00 98.81 477 VAL A CA 1
ATOM 3651 C C . VAL A 1 477 ? -15.214 8.696 9.079 1.00 98.81 477 VAL A C 1
ATOM 3653 O O . VAL A 1 477 ? -15.191 9.687 9.813 1.00 98.81 477 VAL A O 1
ATOM 3656 N N . LEU A 1 478 ? -14.454 7.625 9.291 1.00 98.75 478 LEU A N 1
ATOM 3657 C CA . LEU A 1 478 ? -13.456 7.478 10.344 1.00 98.75 478 LEU A CA 1
ATOM 3658 C C . LEU A 1 478 ? -12.079 7.828 9.775 1.00 98.75 478 LEU A C 1
ATOM 3660 O O . LEU A 1 478 ? -11.426 7.003 9.136 1.00 98.75 478 LEU A O 1
ATOM 3664 N N . VAL A 1 479 ? -11.654 9.072 9.969 1.00 98.62 479 VAL A N 1
ATOM 3665 C CA . VAL A 1 479 ? -10.389 9.592 9.439 1.00 98.62 479 VAL A CA 1
ATOM 3666 C C . VAL A 1 479 ? -9.276 9.243 10.408 1.00 98.62 479 VAL A C 1
ATOM 3668 O O . VAL A 1 479 ? -9.269 9.723 11.537 1.00 98.62 479 VAL A O 1
ATOM 3671 N N . SER A 1 480 ? -8.339 8.406 9.987 1.00 96.81 480 SER A N 1
ATOM 3672 C CA . SER A 1 480 ? -7.221 8.011 10.831 1.00 96.81 480 SER A CA 1
ATOM 3673 C C . SER A 1 480 ? -6.163 9.095 10.899 1.00 96.81 480 SER A C 1
ATOM 3675 O O . SER A 1 480 ? -5.782 9.679 9.883 1.00 96.81 480 SER A O 1
ATOM 3677 N N . GLN A 1 481 ? -5.606 9.281 12.092 1.00 90.69 481 GLN A N 1
ATOM 3678 C CA . GLN A 1 481 ? -4.263 9.824 12.223 1.00 90.69 481 GLN A CA 1
ATOM 3679 C C . GLN A 1 481 ? -3.297 8.956 11.409 1.00 90.69 481 GLN A C 1
ATOM 3681 O O . GLN A 1 481 ? -3.372 7.727 11.473 1.00 90.69 481 GLN A O 1
ATOM 3686 N N . VAL A 1 482 ? -2.406 9.585 10.640 1.00 94.88 482 VAL A N 1
ATOM 3687 C CA . VAL A 1 482 ? -1.288 8.880 10.011 1.00 94.88 482 VAL A CA 1
ATOM 3688 C C . VAL A 1 482 ? -0.360 8.426 11.131 1.00 94.88 482 VAL A C 1
ATOM 3690 O O . VAL A 1 482 ? 0.091 9.248 11.934 1.00 94.88 482 VAL A O 1
ATOM 3693 N N . ILE A 1 483 ? -0.113 7.122 11.200 1.00 89.12 483 ILE A N 1
ATOM 3694 C CA . ILE A 1 483 ? 0.676 6.493 12.262 1.00 89.12 483 ILE A CA 1
ATOM 3695 C C . ILE A 1 483 ? 2.102 7.052 12.365 1.00 89.12 483 ILE A C 1
ATOM 3697 O O . ILE A 1 483 ? 2.687 7.559 11.402 1.00 89.12 483 ILE A O 1
ATOM 3701 N N . THR A 1 484 ? 2.685 6.915 13.552 1.00 82.44 484 THR A N 1
ATOM 3702 C CA . THR A 1 484 ? 4.087 7.258 13.810 1.00 82.44 484 THR A CA 1
ATOM 3703 C C . THR A 1 484 ? 5.017 6.277 13.085 1.00 82.44 484 THR A C 1
ATOM 3705 O O . THR A 1 484 ? 4.743 5.082 13.035 1.00 82.44 484 THR A O 1
ATOM 3708 N N . THR A 1 485 ? 6.150 6.748 12.554 1.00 80.06 485 THR A N 1
ATOM 3709 C CA . THR A 1 485 ? 7.119 5.900 11.830 1.00 80.06 485 THR A CA 1
ATOM 3710 C C . THR A 1 485 ? 8.552 6.123 12.307 1.00 80.06 485 THR A C 1
ATOM 3712 O O . THR A 1 485 ? 8.959 7.243 12.619 1.00 80.06 485 THR A O 1
ATOM 3715 N N . GLY A 1 486 ? 9.343 5.045 12.324 1.00 72.75 486 GLY A N 1
ATOM 3716 C CA . GLY A 1 486 ? 10.792 5.102 12.535 1.00 72.75 486 GLY A CA 1
ATOM 3717 C C . GLY A 1 486 ? 11.586 5.546 11.298 1.00 72.75 486 GLY A C 1
ATOM 3718 O O . GLY A 1 486 ? 12.798 5.737 11.385 1.00 72.75 486 GLY A O 1
ATOM 3719 N N . LYS A 1 487 ? 10.938 5.720 10.139 1.00 76.94 487 LYS A N 1
ATOM 3720 C CA . LYS A 1 487 ? 11.602 6.064 8.880 1.00 76.94 487 LYS A CA 1
ATOM 3721 C C . LYS A 1 487 ? 12.150 7.491 8.897 1.00 76.94 487 LYS A C 1
ATOM 3723 O O . LYS A 1 487 ? 11.421 8.475 9.064 1.00 76.94 487 LYS A O 1
ATOM 3728 N N . ALA A 1 488 ? 13.458 7.609 8.670 1.00 75.62 488 ALA A N 1
ATOM 3729 C CA . ALA A 1 488 ? 14.179 8.872 8.769 1.00 75.62 488 ALA A CA 1
ATOM 3730 C C . ALA A 1 488 ? 13.567 9.982 7.888 1.00 75.62 488 ALA A C 1
ATOM 3732 O O . ALA A 1 488 ? 13.421 9.841 6.674 1.00 75.62 488 ALA A O 1
ATOM 3733 N N . GLY A 1 489 ? 13.248 11.122 8.510 1.00 76.75 489 GLY A N 1
ATOM 3734 C CA . GLY A 1 489 ? 12.790 12.337 7.827 1.00 76.75 489 GLY A CA 1
ATOM 3735 C C . GLY A 1 489 ? 11.290 12.420 7.516 1.00 76.75 489 GLY A C 1
ATOM 3736 O O . GLY A 1 489 ? 10.855 13.471 7.046 1.00 76.75 489 GLY A O 1
ATOM 3737 N N . LEU A 1 490 ? 10.496 11.376 7.791 1.00 84.12 490 LEU A N 1
ATOM 3738 C CA . LEU A 1 490 ? 9.042 11.397 7.557 1.00 84.12 490 LEU A CA 1
ATOM 3739 C C . LEU A 1 490 ? 8.252 12.026 8.709 1.00 84.12 490 LEU A C 1
ATOM 3741 O O . LEU A 1 490 ? 7.316 12.778 8.443 1.00 84.12 490 LEU A O 1
ATOM 3745 N N . GLN A 1 491 ? 8.641 11.764 9.963 1.00 85.31 491 GLN A N 1
ATOM 3746 C CA . GLN A 1 491 ? 7.840 12.134 11.138 1.00 85.31 491 GLN A CA 1
ATOM 3747 C C . GLN A 1 491 ? 7.430 13.619 11.187 1.00 85.31 491 GLN A C 1
ATOM 3749 O O . GLN A 1 491 ? 6.244 13.874 11.351 1.00 85.31 491 GLN A O 1
ATOM 3754 N N . PRO A 1 492 ? 8.311 14.609 10.924 1.00 84.44 492 PRO A N 1
ATOM 3755 C CA . PRO A 1 492 ? 7.899 16.016 10.976 1.00 84.44 492 PRO A CA 1
ATOM 3756 C C . PRO A 1 492 ? 6.800 16.383 9.968 1.00 84.44 492 PRO A C 1
ATOM 3758 O O . PRO A 1 492 ? 5.978 17.253 10.237 1.00 84.44 492 PRO A O 1
ATOM 3761 N N . ARG A 1 493 ? 6.772 15.725 8.800 1.00 90.44 493 ARG A N 1
ATOM 3762 C CA . ARG A 1 493 ? 5.725 15.940 7.787 1.00 90.44 493 ARG A CA 1
ATOM 3763 C C . ARG A 1 493 ? 4.424 15.257 8.187 1.00 90.44 493 ARG A C 1
ATOM 3765 O O . ARG A 1 493 ? 3.357 15.797 7.930 1.00 90.44 493 ARG A O 1
ATOM 3772 N N . ILE A 1 494 ? 4.519 14.081 8.806 1.00 89.56 494 ILE A N 1
ATOM 3773 C CA . ILE A 1 494 ? 3.368 13.374 9.376 1.00 89.56 494 ILE A CA 1
ATOM 3774 C C . ILE A 1 494 ? 2.739 14.214 10.489 1.00 89.56 494 ILE A C 1
ATOM 3776 O O . ILE A 1 494 ? 1.525 14.377 10.497 1.00 89.56 494 ILE A O 1
ATOM 3780 N N . ASP A 1 495 ? 3.548 14.813 11.364 1.00 85.69 495 ASP A N 1
ATOM 3781 C CA . ASP A 1 495 ? 3.070 15.700 12.428 1.00 85.69 495 ASP A CA 1
ATOM 3782 C C . ASP A 1 495 ? 2.329 16.919 11.851 1.00 85.69 495 ASP A C 1
ATOM 3784 O O . ASP A 1 495 ? 1.247 17.265 12.324 1.00 85.69 495 ASP A O 1
ATOM 3788 N N . GLU A 1 496 ? 2.867 17.536 10.789 1.00 87.56 496 GLU A N 1
ATOM 3789 C CA . GLU A 1 496 ? 2.222 18.654 10.084 1.00 87.56 496 GLU A CA 1
ATOM 3790 C C . GLU A 1 496 ? 0.878 18.244 9.457 1.00 87.56 496 GLU A C 1
ATOM 3792 O O . GLU A 1 496 ? -0.127 18.936 9.644 1.00 87.56 496 GLU A O 1
ATOM 3797 N N . ILE A 1 497 ? 0.834 17.095 8.769 1.00 91.31 497 ILE A N 1
ATOM 3798 C CA . ILE A 1 497 ? -0.398 16.548 8.180 1.00 91.31 497 ILE A CA 1
ATOM 3799 C C . ILE A 1 497 ? -1.425 16.249 9.273 1.00 91.31 497 ILE A C 1
ATOM 3801 O O . ILE A 1 497 ? -2.561 16.709 9.181 1.00 91.31 497 ILE A O 1
ATOM 3805 N N . ASN A 1 498 ? -1.039 15.516 10.318 1.00 90.31 498 ASN A N 1
ATOM 3806 C CA . ASN A 1 498 ? -1.931 15.114 11.403 1.00 90.31 498 ASN A CA 1
ATOM 3807 C C . ASN A 1 498 ? -2.513 16.320 12.136 1.00 90.31 498 ASN A C 1
ATOM 3809 O O . ASN A 1 498 ? -3.711 16.346 12.417 1.00 90.31 498 ASN A O 1
ATOM 3813 N N . PHE A 1 499 ? -1.692 17.337 12.410 1.00 84.69 499 PHE A N 1
ATOM 3814 C CA . PHE A 1 499 ? -2.153 18.571 13.033 1.00 84.69 499 PHE A CA 1
ATOM 3815 C C . PHE A 1 499 ? -3.226 19.263 12.180 1.00 84.69 499 PHE A C 1
ATOM 3817 O O . PHE A 1 499 ? -4.309 19.572 12.681 1.00 84.69 499 PHE A O 1
ATOM 3824 N N . ALA A 1 500 ? -2.953 19.461 10.886 1.00 81.31 500 ALA A N 1
ATOM 3825 C CA . ALA A 1 500 ? -3.859 20.168 9.985 1.00 81.31 500 ALA A CA 1
ATOM 3826 C C . ALA A 1 500 ? -5.143 19.371 9.680 1.00 81.31 500 ALA A C 1
ATOM 3828 O O . ALA A 1 500 ? -6.237 19.936 9.670 1.00 81.31 500 ALA A O 1
ATOM 3829 N N . VAL A 1 501 ? -5.038 18.053 9.474 1.00 91.75 501 VAL A N 1
ATOM 3830 C CA . VAL A 1 501 ? -6.191 17.173 9.217 1.00 91.75 501 VAL A CA 1
ATOM 3831 C C . VAL A 1 501 ? -7.094 17.074 10.446 1.00 91.75 501 VAL A C 1
ATOM 3833 O O . VAL A 1 501 ? -8.313 17.143 10.304 1.00 91.75 501 VAL A O 1
ATOM 3836 N N . ASN A 1 502 ? -6.533 16.977 11.656 1.00 86.56 502 ASN A N 1
ATOM 3837 C CA . ASN A 1 502 ? -7.324 16.946 12.888 1.00 86.56 502 ASN A CA 1
ATOM 3838 C C . ASN A 1 502 ? -8.155 18.231 13.061 1.00 86.56 502 ASN A C 1
ATOM 3840 O O . ASN A 1 502 ? -9.336 18.160 13.402 1.00 86.56 502 ASN A O 1
ATOM 3844 N N . ASP A 1 503 ? -7.574 19.403 12.783 1.00 77.75 503 ASP A N 1
ATOM 3845 C CA . ASP A 1 503 ? -8.311 20.672 12.822 1.00 77.75 503 ASP A CA 1
ATOM 3846 C C . ASP A 1 503 ? -9.439 20.717 11.773 1.00 77.75 503 ASP A C 1
ATOM 3848 O O . ASP A 1 503 ? -10.588 21.028 12.103 1.00 77.75 503 ASP A O 1
ATOM 3852 N N . ALA A 1 504 ? -9.159 20.288 10.538 1.00 85.19 504 ALA A N 1
ATOM 3853 C CA . ALA A 1 504 ? -10.156 20.219 9.468 1.00 85.19 504 ALA A CA 1
ATOM 3854 C C . ALA A 1 504 ? -11.323 19.266 9.800 1.00 85.19 504 ALA A C 1
ATOM 3856 O O . ALA A 1 504 ? -12.495 19.633 9.668 1.00 85.19 504 ALA A O 1
ATOM 3857 N N . VAL A 1 505 ? -11.027 18.063 10.306 1.00 90.75 505 VAL A N 1
ATOM 3858 C CA . VAL A 1 505 ? -12.036 17.072 10.720 1.00 90.75 505 VAL A CA 1
ATOM 3859 C C . VAL A 1 505 ? -12.889 17.597 11.876 1.00 90.75 505 VAL A C 1
ATOM 3861 O O . VAL A 1 505 ? -14.113 17.429 11.864 1.00 90.75 505 VAL A O 1
ATOM 3864 N N . ARG A 1 506 ? -12.289 18.292 12.854 1.00 86.81 506 ARG A N 1
ATOM 3865 C CA . ARG A 1 506 ? -13.040 18.971 13.925 1.00 86.81 506 ARG A CA 1
ATOM 3866 C C . ARG A 1 506 ? -14.001 20.013 13.357 1.00 86.81 506 ARG A C 1
ATOM 3868 O O . ARG A 1 506 ? -15.153 20.051 13.792 1.00 86.81 506 ARG A O 1
ATOM 3875 N N . GLY A 1 507 ? -13.564 20.808 12.380 1.00 81.44 507 GLY A N 1
ATOM 3876 C CA . GLY A 1 507 ? -14.408 21.781 11.684 1.00 81.44 507 GLY A CA 1
ATOM 3877 C C . GLY A 1 507 ? -15.608 21.134 10.982 1.00 81.44 507 GLY A C 1
ATOM 3878 O O . GLY A 1 507 ? -16.750 21.546 11.198 1.00 81.44 507 GLY A O 1
ATOM 3879 N N . LEU A 1 508 ? -15.381 20.066 10.212 1.00 90.12 508 LEU A N 1
ATOM 3880 C CA . LEU A 1 508 ? -16.448 19.315 9.535 1.00 90.12 508 LEU A CA 1
ATOM 3881 C C . LEU A 1 508 ? -17.446 18.698 10.528 1.00 90.12 508 LEU A C 1
ATOM 3883 O O . LEU A 1 508 ? -18.661 18.778 10.327 1.00 90.12 508 LEU A O 1
ATOM 3887 N N . ARG A 1 509 ? -16.952 18.129 11.632 1.00 94.19 509 ARG A N 1
ATOM 3888 C CA . ARG A 1 509 ? -17.799 17.575 12.695 1.00 94.19 509 ARG A CA 1
ATOM 3889 C C . ARG A 1 509 ? -18.655 18.656 13.360 1.00 94.19 509 ARG A C 1
ATOM 3891 O O . ARG A 1 509 ? -19.843 18.439 13.586 1.00 94.19 509 ARG A O 1
ATOM 3898 N N . GLN A 1 510 ? -18.090 19.833 13.641 1.00 89.56 510 GLN A N 1
ATOM 3899 C CA . GLN A 1 510 ? -18.843 20.979 14.176 1.00 89.56 510 GLN A CA 1
ATOM 3900 C C . GLN A 1 510 ? -19.899 21.499 13.190 1.00 89.56 510 GLN A C 1
ATOM 3902 O O . GLN A 1 510 ? -20.946 21.984 13.616 1.00 89.56 510 GLN A O 1
ATOM 3907 N N . ALA A 1 511 ? -19.669 21.335 11.885 1.00 92.19 511 ALA A N 1
ATOM 3908 C CA . ALA A 1 511 ? -20.654 21.600 10.839 1.00 92.19 511 ALA A CA 1
ATOM 3909 C C . ALA A 1 511 ? -21.743 20.508 10.718 1.00 92.19 511 ALA A C 1
ATOM 3911 O O . ALA A 1 511 ? -22.579 20.570 9.816 1.00 92.19 511 ALA A O 1
ATOM 3912 N N . GLY A 1 512 ? -21.757 19.517 11.617 1.00 92.69 512 GLY A N 1
ATOM 3913 C CA . GLY A 1 512 ? -22.774 18.466 11.685 1.00 92.69 512 GLY A CA 1
ATOM 3914 C C . GLY A 1 512 ? -22.547 17.298 10.726 1.00 92.69 512 GLY A C 1
ATOM 3915 O O . GLY A 1 512 ? -23.462 16.504 10.518 1.00 92.69 512 GLY A O 1
ATOM 3916 N N . LYS A 1 513 ? -21.360 17.178 10.120 1.00 96.31 513 LYS A N 1
ATOM 3917 C CA . LYS A 1 513 ? -21.005 16.019 9.291 1.00 96.31 513 LYS A CA 1
ATOM 3918 C C . LYS A 1 513 ? -20.680 14.809 10.173 1.00 96.31 513 LYS A C 1
ATOM 3920 O O . LYS A 1 513 ? -20.045 14.960 11.217 1.00 96.31 513 LYS A O 1
ATOM 3925 N N . HIS A 1 514 ? -21.067 13.608 9.735 1.00 97.88 514 HIS A N 1
ATOM 3926 C CA . HIS A 1 514 ? -20.719 12.342 10.394 1.00 97.88 514 HIS A CA 1
ATOM 3927 C C . HIS A 1 514 ? -19.274 11.933 10.076 1.00 97.88 514 HIS A C 1
ATOM 3929 O O . HIS A 1 514 ? -19.010 10.962 9.371 1.00 97.88 514 HIS A O 1
ATOM 3935 N N . VAL A 1 515 ? -18.328 12.714 10.587 1.00 98.12 515 VAL A N 1
ATOM 3936 C CA . VAL A 1 515 ? -16.893 12.469 10.460 1.00 98.12 515 VAL A CA 1
ATOM 3937 C C . VAL A 1 515 ? -16.242 12.516 11.837 1.00 98.12 515 VAL A C 1
ATOM 3939 O O . VAL A 1 515 ? -16.585 13.360 12.672 1.00 98.12 515 VAL A O 1
ATOM 3942 N N . MET A 1 516 ? -15.317 11.594 12.087 1.00 96.19 516 MET A N 1
ATOM 3943 C CA . MET A 1 516 ? -14.563 11.526 13.334 1.00 96.19 516 MET A CA 1
ATOM 3944 C C . MET A 1 516 ? -13.093 11.241 13.061 1.00 96.19 516 MET A C 1
ATOM 3946 O O . MET A 1 516 ? -12.768 10.420 12.209 1.00 96.19 516 MET A O 1
ATOM 3950 N N . MET A 1 517 ? -12.222 11.908 13.819 1.00 93.94 517 MET A N 1
ATOM 3951 C CA . MET A 1 517 ? -10.800 11.592 13.853 1.00 93.94 517 MET A CA 1
ATOM 3952 C C . MET A 1 517 ? -10.575 10.361 14.736 1.00 93.94 517 MET A C 1
ATOM 3954 O O . MET A 1 517 ? -11.012 10.351 15.886 1.00 93.94 517 MET A O 1
ATOM 3958 N N . VAL A 1 518 ? -9.885 9.355 14.212 1.00 89.88 518 VAL A N 1
ATOM 3959 C CA . VAL A 1 518 ? -9.439 8.169 14.948 1.00 89.88 518 VAL A CA 1
ATOM 3960 C C . VAL A 1 518 ? -8.010 8.420 15.411 1.00 89.88 518 VAL A C 1
ATOM 3962 O O . VAL A 1 518 ? -7.115 8.634 14.588 1.00 89.88 518 VAL A O 1
ATOM 3965 N N . SER A 1 519 ? -7.812 8.430 16.730 1.00 81.06 519 SER A N 1
ATOM 3966 C CA . SER A 1 519 ? -6.473 8.514 17.316 1.00 81.06 519 SER A CA 1
ATOM 3967 C C . SER A 1 519 ? -5.690 7.242 17.002 1.00 81.06 519 SER A C 1
ATOM 3969 O O . SER A 1 519 ? -6.254 6.153 17.032 1.00 81.06 519 SER A O 1
ATOM 3971 N N . GLN A 1 520 ? -4.400 7.393 16.707 1.00 83.69 520 GLN A N 1
ATOM 3972 C CA . GLN A 1 520 ? -3.444 6.284 16.585 1.00 83.69 520 GLN A CA 1
ATOM 3973 C C . GLN A 1 520 ? -2.224 6.518 17.490 1.00 83.69 520 GLN A C 1
ATOM 3975 O O . GLN A 1 520 ? -1.123 6.052 17.206 1.00 83.69 520 GLN A O 1
ATOM 3980 N N . GLU A 1 521 ? -2.387 7.313 18.553 1.00 73.31 521 GLU A N 1
ATOM 3981 C CA . GLU A 1 521 ? -1.291 7.719 19.447 1.00 73.31 521 GLU A CA 1
ATOM 3982 C C . GLU A 1 521 ? -0.667 6.543 20.213 1.00 73.31 521 GLU A C 1
ATOM 3984 O O . GLU A 1 521 ? 0.487 6.617 20.631 1.00 73.31 521 GLU A O 1
ATOM 3989 N N . ASP A 1 522 ? -1.406 5.446 20.373 1.00 65.69 522 ASP A N 1
ATOM 3990 C CA . ASP A 1 522 ? -0.941 4.211 20.995 1.00 65.69 522 ASP A CA 1
ATOM 3991 C C . ASP A 1 522 ? -0.315 3.220 19.997 1.00 65.69 522 ASP A C 1
ATOM 3993 O O . ASP A 1 522 ? 0.073 2.124 20.415 1.00 65.69 522 ASP A O 1
ATOM 3997 N N . VAL A 1 523 ? -0.165 3.608 18.722 1.00 70.56 523 VAL A N 1
ATOM 3998 C CA . VAL A 1 523 ? 0.650 2.932 17.700 1.00 70.56 523 VAL A CA 1
ATOM 3999 C C . VAL A 1 523 ? 2.034 3.590 17.682 1.00 70.56 523 VAL A C 1
ATOM 4001 O O . VAL A 1 523 ? 2.275 4.628 17.055 1.00 70.56 523 VAL A O 1
ATOM 4004 N N . TRP A 1 524 ? 2.957 3.002 18.439 1.00 68.62 524 TRP A N 1
ATOM 4005 C CA . TRP A 1 524 ? 4.285 3.548 18.712 1.00 68.62 524 TRP A CA 1
ATOM 4006 C C . TRP A 1 524 ? 5.225 3.215 17.554 1.00 68.62 524 TRP A C 1
ATOM 4008 O O . TRP A 1 524 ? 5.010 2.262 16.811 1.00 68.62 524 TRP A O 1
ATOM 4018 N N . GLN A 1 525 ? 6.352 3.925 17.446 1.00 70.25 525 GLN A N 1
ATOM 4019 C CA . GLN A 1 525 ? 7.389 3.572 16.463 1.00 70.25 525 GLN A CA 1
ATOM 4020 C C . GLN A 1 525 ? 7.885 2.126 16.610 1.00 70.25 525 GLN A C 1
ATOM 4022 O O . GLN A 1 525 ? 8.266 1.518 15.617 1.00 70.25 525 GLN A O 1
ATOM 4027 N N . SER A 1 526 ? 7.876 1.577 17.831 1.00 66.88 526 SER A N 1
ATOM 4028 C CA . SER A 1 526 ? 8.230 0.176 18.100 1.00 66.88 526 SER A CA 1
ATOM 4029 C C . SER A 1 526 ? 7.232 -0.830 17.534 1.00 66.88 526 SER A C 1
ATOM 4031 O O . SER A 1 526 ? 7.577 -1.996 17.390 1.00 66.88 526 SER A O 1
ATOM 4033 N N . ASP A 1 527 ? 6.013 -0.387 17.232 1.00 64.19 527 ASP A N 1
ATOM 4034 C CA . ASP A 1 527 ? 4.982 -1.202 16.596 1.00 64.19 527 ASP A CA 1
ATOM 4035 C C . ASP A 1 527 ? 5.088 -1.153 15.063 1.00 64.19 527 ASP A C 1
ATOM 4037 O O . ASP A 1 527 ? 4.310 -1.815 14.379 1.00 64.19 527 ASP A O 1
ATOM 4041 N N . GLY A 1 528 ? 6.044 -0.392 14.518 1.00 60.69 528 GLY A N 1
ATOM 4042 C CA . GLY A 1 528 ? 6.403 -0.351 13.103 1.00 60.69 528 GLY A CA 1
ATOM 4043 C C . GLY A 1 528 ? 7.760 -0.996 12.825 1.00 60.69 528 GLY A C 1
ATOM 4044 O O . GLY A 1 528 ? 8.582 -1.201 13.721 1.00 60.69 528 GLY A O 1
ATOM 4045 N N . LEU A 1 529 ? 8.011 -1.321 11.559 1.00 57.53 529 LEU A N 1
ATOM 4046 C CA . LEU A 1 529 ? 9.311 -1.842 11.139 1.00 57.53 529 LEU A CA 1
ATOM 4047 C C . LEU A 1 529 ? 10.355 -0.714 11.065 1.00 57.53 529 LEU A C 1
ATOM 4049 O O . LEU A 1 529 ? 10.081 0.400 10.613 1.00 57.53 529 LEU A O 1
ATOM 4053 N N . GLN A 1 530 ? 11.582 -1.004 11.502 1.00 53.81 530 GLN A N 1
ATOM 4054 C CA . GLN A 1 530 ? 12.687 -0.046 11.443 1.00 53.81 530 GLN A CA 1
ATOM 4055 C C . GLN A 1 530 ? 12.986 0.347 9.984 1.00 53.81 530 GLN A C 1
ATOM 4057 O O . GLN A 1 530 ? 13.062 -0.515 9.114 1.00 53.81 530 GLN A O 1
ATOM 4062 N N . ASP A 1 531 ? 13.159 1.650 9.725 1.00 61.22 531 ASP A N 1
ATOM 4063 C CA . ASP A 1 531 ? 13.347 2.242 8.386 1.00 61.22 531 ASP A CA 1
ATOM 4064 C C . ASP A 1 531 ? 12.182 2.034 7.393 1.00 61.22 531 ASP A C 1
ATOM 4066 O O . ASP A 1 531 ? 12.296 2.373 6.209 1.00 61.22 531 ASP A O 1
ATOM 4070 N N . ASP A 1 532 ? 11.032 1.569 7.880 1.00 74.69 532 ASP A N 1
ATOM 4071 C CA . ASP A 1 532 ? 9.803 1.392 7.114 1.00 74.69 532 ASP A CA 1
ATOM 4072 C C . ASP A 1 532 ? 8.673 2.284 7.671 1.00 74.69 532 ASP A C 1
ATOM 4074 O O . ASP A 1 532 ? 8.686 2.734 8.820 1.00 74.69 532 ASP A O 1
ATOM 4078 N N . ALA A 1 533 ? 7.694 2.588 6.823 1.00 77.44 533 ALA A N 1
ATOM 4079 C CA . ALA A 1 533 ? 6.473 3.292 7.200 1.00 77.44 533 ALA A CA 1
ATOM 4080 C C . ALA A 1 533 ? 5.350 2.340 7.651 1.00 77.44 533 ALA A C 1
ATOM 4082 O O . ALA A 1 533 ? 4.336 2.818 8.149 1.00 77.44 533 ALA A O 1
ATOM 4083 N N . HIS A 1 534 ? 5.509 1.025 7.469 1.00 88.50 534 HIS A N 1
ATOM 4084 C CA . HIS A 1 534 ? 4.462 0.044 7.753 1.00 88.50 534 HIS A CA 1
ATOM 4085 C C . HIS A 1 534 ? 4.464 -0.449 9.216 1.00 88.50 534 HIS A C 1
ATOM 4087 O O . HIS A 1 534 ? 5.542 -0.649 9.796 1.00 88.50 534 HIS A O 1
ATOM 4093 N N . PRO A 1 535 ? 3.274 -0.697 9.796 1.00 84.50 535 PRO A N 1
ATOM 4094 C CA . PRO A 1 535 ? 3.120 -1.427 11.050 1.00 84.50 535 PRO A CA 1
ATOM 4095 C C . PRO A 1 535 ? 3.615 -2.875 10.978 1.00 84.50 535 PRO A C 1
ATOM 4097 O O . PRO A 1 535 ? 3.638 -3.499 9.920 1.00 84.50 535 PRO A O 1
ATOM 4100 N N . THR A 1 536 ? 3.943 -3.416 12.146 1.00 81.31 536 THR A N 1
ATOM 4101 C CA . THR A 1 536 ? 3.965 -4.858 12.429 1.00 81.31 536 THR A CA 1
ATOM 4102 C C . THR A 1 536 ? 2.547 -5.363 12.716 1.00 81.31 536 THR A C 1
ATOM 4104 O O . THR A 1 536 ? 1.637 -4.556 12.914 1.00 81.31 536 THR A O 1
ATOM 4107 N N . ASP A 1 537 ? 2.362 -6.681 12.833 1.00 75.12 537 ASP A N 1
ATOM 4108 C CA . ASP A 1 537 ? 1.081 -7.288 13.238 1.00 75.12 537 ASP A CA 1
ATOM 4109 C C . ASP A 1 537 ? 0.511 -6.649 14.524 1.00 75.12 537 ASP A C 1
ATOM 4111 O O . ASP A 1 537 ? -0.655 -6.271 14.568 1.00 75.12 537 ASP A O 1
ATOM 4115 N N . ALA A 1 538 ? 1.356 -6.402 15.533 1.00 69.75 538 ALA A N 1
ATOM 4116 C CA . ALA A 1 538 ? 0.938 -5.753 16.780 1.00 69.75 538 ALA A CA 1
ATOM 4117 C C . ALA A 1 538 ? 0.485 -4.292 16.582 1.00 69.75 538 ALA A C 1
ATOM 4119 O O . ALA A 1 538 ? -0.407 -3.811 17.282 1.00 69.75 538 ALA A O 1
ATOM 4120 N N . GLY A 1 539 ? 1.090 -3.574 15.633 1.00 73.62 539 GLY A N 1
ATOM 4121 C CA . GLY A 1 539 ? 0.661 -2.226 15.267 1.00 73.62 539 GLY A CA 1
ATOM 4122 C C . GLY A 1 539 ? -0.680 -2.232 14.534 1.00 73.62 539 GLY A C 1
ATOM 4123 O O . GLY A 1 539 ? -1.552 -1.424 14.849 1.00 73.62 539 GLY A O 1
ATOM 4124 N N . TYR A 1 540 ? -0.877 -3.177 13.613 1.00 84.88 540 TYR A N 1
ATOM 4125 C CA . TYR A 1 540 ? -2.154 -3.368 12.924 1.00 84.88 540 TYR A CA 1
ATOM 4126 C C . TYR A 1 540 ? -3.293 -3.746 13.881 1.00 84.88 540 TYR A C 1
ATOM 4128 O O . TYR A 1 540 ? -4.396 -3.212 13.746 1.00 84.88 540 TYR A O 1
ATOM 4136 N N . ASP A 1 541 ? -3.021 -4.577 14.888 1.00 77.62 541 ASP A N 1
ATOM 4137 C CA . ASP A 1 541 ? -4.001 -4.940 15.917 1.00 77.62 541 ASP A CA 1
ATOM 4138 C C . ASP A 1 541 ? -4.495 -3.723 16.711 1.00 77.62 541 ASP A C 1
ATOM 4140 O O . ASP A 1 541 ? -5.694 -3.579 16.972 1.00 77.62 541 ASP A O 1
ATOM 4144 N N . LYS A 1 542 ? -3.586 -2.809 17.065 1.00 75.75 542 LYS A N 1
ATOM 4145 C CA . LYS A 1 542 ? -3.933 -1.558 17.754 1.00 75.75 542 LYS A CA 1
ATOM 4146 C C . LYS A 1 542 ? -4.758 -0.633 16.869 1.00 75.75 542 LYS A C 1
ATOM 4148 O O . LYS A 1 542 ? -5.786 -0.124 17.308 1.00 75.75 542 LYS A O 1
ATOM 4153 N N . MET A 1 543 ? -4.369 -0.489 15.599 1.00 91.56 543 MET A N 1
ATOM 4154 C CA . MET A 1 543 ? -5.149 0.288 14.632 1.00 91.56 543 MET A CA 1
ATOM 4155 C C . MET A 1 543 ? -6.587 -0.227 14.519 1.00 91.56 543 MET A C 1
ATOM 4157 O O . MET A 1 543 ? -7.522 0.575 14.527 1.00 91.56 543 MET A O 1
ATOM 4161 N N . ALA A 1 544 ? -6.771 -1.549 14.449 1.00 87.81 544 ALA A N 1
ATOM 4162 C CA . ALA A 1 544 ? -8.091 -2.171 14.421 1.00 87.81 544 ALA A CA 1
ATOM 4163 C C . ALA A 1 544 ? -8.908 -1.837 15.677 1.00 87.81 544 ALA A C 1
ATOM 4165 O O . ALA A 1 544 ? -10.067 -1.434 15.562 1.00 87.81 544 ALA A O 1
ATOM 4166 N N . GLY A 1 545 ? -8.290 -1.936 16.859 1.00 76.56 545 GLY A N 1
ATOM 4167 C CA . GLY A 1 545 ? -8.906 -1.548 18.129 1.00 76.56 545 GLY A CA 1
ATOM 4168 C C . GLY A 1 545 ? -9.358 -0.086 18.145 1.00 76.56 545 GLY A C 1
ATOM 4169 O O . GLY A 1 545 ? -10.497 0.199 18.504 1.00 76.56 545 GLY A O 1
ATOM 4170 N N . ASN A 1 546 ? -8.519 0.833 17.668 1.00 78.00 546 ASN A N 1
ATOM 4171 C CA . ASN A 1 546 ? -8.836 2.262 17.618 1.00 78.00 546 ASN A CA 1
ATOM 4172 C C . ASN A 1 546 ? -10.007 2.582 16.678 1.00 78.00 546 ASN A C 1
ATOM 4174 O O . ASN A 1 546 ? -10.872 3.406 17.007 1.00 78.00 546 ASN A O 1
ATOM 4178 N N . PHE A 1 547 ? -10.063 1.928 15.512 1.00 94.25 547 PHE A N 1
ATOM 4179 C CA . PHE A 1 547 ? -11.193 2.066 14.592 1.00 94.25 547 PHE A CA 1
ATOM 4180 C C . PHE A 1 547 ? -12.493 1.545 15.209 1.00 94.25 547 PHE A C 1
ATOM 4182 O O . PHE A 1 547 ? -13.505 2.248 15.173 1.00 94.25 547 PHE A O 1
ATOM 4189 N N . ASP A 1 548 ? -12.462 0.350 15.798 1.00 88.19 548 ASP A N 1
ATOM 4190 C CA . ASP A 1 548 ? -13.619 -0.264 16.448 1.00 88.19 548 ASP A CA 1
ATOM 4191 C C . ASP A 1 548 ? -14.116 0.563 17.647 1.00 88.19 548 ASP A C 1
ATOM 4193 O O . ASP A 1 548 ? -15.306 0.869 17.737 1.00 88.19 548 ASP A O 1
ATOM 4197 N N . ASP A 1 549 ? -13.221 1.007 18.533 1.00 78.81 549 ASP A N 1
ATOM 4198 C CA . ASP A 1 549 ? -13.554 1.872 19.674 1.00 78.81 549 ASP A CA 1
ATOM 4199 C C . ASP A 1 549 ? -14.275 3.138 19.232 1.00 78.81 549 ASP A C 1
ATOM 4201 O O . ASP A 1 549 ? -15.337 3.492 19.762 1.00 78.81 549 ASP A O 1
ATOM 4205 N N . THR A 1 550 ? -13.730 3.790 18.207 1.00 85.00 550 THR A N 1
ATOM 4206 C CA . THR A 1 550 ? -14.319 5.007 17.660 1.00 85.00 550 THR A CA 1
ATOM 4207 C C . THR A 1 550 ? -15.688 4.726 17.041 1.00 85.00 550 THR A C 1
ATOM 4209 O O . THR A 1 550 ? -16.642 5.461 17.300 1.00 85.00 550 THR A O 1
ATOM 4212 N N . LEU A 1 551 ? -15.827 3.657 16.253 1.00 93.38 551 LEU A N 1
ATOM 4213 C CA . LEU A 1 551 ? -17.089 3.323 15.593 1.00 93.38 551 LEU A CA 1
ATOM 4214 C C . LEU A 1 551 ? -18.175 2.912 16.593 1.00 93.38 551 LEU A C 1
ATOM 4216 O O . LEU A 1 551 ? -19.312 3.377 16.503 1.00 93.38 551 LEU A O 1
ATOM 4220 N N . THR A 1 552 ? -17.821 2.094 17.581 1.00 86.62 552 THR A N 1
ATOM 4221 C CA . THR A 1 552 ? -18.716 1.646 18.651 1.00 86.62 552 THR A CA 1
ATOM 4222 C C . THR A 1 552 ? -19.218 2.830 19.487 1.00 86.62 552 THR A C 1
ATOM 4224 O O . THR A 1 552 ? -20.412 2.902 19.813 1.00 86.62 552 THR A O 1
ATOM 4227 N N . ALA A 1 553 ? -18.360 3.815 19.777 1.00 81.69 553 ALA A N 1
ATOM 4228 C CA . ALA A 1 553 ? -18.769 5.063 20.427 1.00 81.69 553 ALA A CA 1
ATOM 4229 C C . ALA A 1 553 ? -19.764 5.879 19.576 1.00 81.69 553 ALA A C 1
ATOM 4231 O O . ALA A 1 553 ? -20.601 6.603 20.119 1.00 81.69 553 ALA A O 1
ATOM 4232 N N . LEU A 1 554 ? -19.720 5.717 18.251 1.00 91.31 554 LEU A N 1
ATOM 4233 C CA . LEU A 1 554 ? -20.551 6.408 17.263 1.00 91.31 554 LEU A CA 1
ATOM 4234 C C . LEU A 1 554 ? -21.707 5.559 16.716 1.00 91.31 554 LEU A C 1
ATOM 4236 O O . LEU A 1 554 ? -22.299 5.920 15.700 1.00 91.31 554 LEU A O 1
ATOM 4240 N N . LYS A 1 555 ? -22.089 4.467 17.391 1.00 91.50 555 LYS A N 1
ATOM 4241 C CA . LYS A 1 555 ? -23.169 3.551 16.963 1.00 91.50 555 LYS A CA 1
ATOM 4242 C C . LYS A 1 555 ? -24.481 4.232 16.546 1.00 91.50 555 LYS A C 1
ATOM 4244 O O . LYS A 1 555 ? -25.218 3.710 15.706 1.00 91.50 555 LYS A O 1
ATOM 4249 N N . ASP A 1 556 ? -24.778 5.396 17.121 1.00 94.00 556 ASP A N 1
ATOM 4250 C CA . ASP A 1 556 ? -25.996 6.162 16.848 1.00 94.00 556 ASP A CA 1
ATOM 4251 C C . ASP A 1 556 ? -25.946 6.906 15.502 1.00 94.00 556 ASP A C 1
ATOM 4253 O O . ASP A 1 556 ? -26.988 7.284 14.974 1.00 94.00 556 ASP A O 1
ATOM 4257 N N . TRP A 1 557 ? -24.758 7.085 14.916 1.00 96.50 557 TRP A N 1
ATOM 4258 C CA . TRP A 1 557 ? -24.581 7.651 13.574 1.00 96.50 557 TRP A CA 1
ATOM 4259 C C . TRP A 1 557 ? -24.777 6.610 12.468 1.00 96.50 557 TRP A C 1
ATOM 4261 O O . TRP A 1 557 ? -25.057 6.972 11.326 1.00 96.50 557 TRP A O 1
ATOM 4271 N N . ILE A 1 558 ? -24.647 5.322 12.800 1.00 96.56 558 ILE A N 1
ATOM 4272 C CA . ILE A 1 558 ? -24.701 4.226 11.832 1.00 96.56 558 ILE A CA 1
ATOM 4273 C C . ILE A 1 558 ? -26.154 3.976 11.421 1.00 96.56 558 ILE A C 1
ATOM 4275 O O . ILE A 1 558 ? -26.998 3.586 12.240 1.00 96.56 558 ILE A O 1
ATOM 4279 N N . THR A 1 559 ? -26.424 4.153 10.132 1.00 95.31 559 THR A N 1
ATOM 4280 C CA . THR A 1 559 ? -27.697 3.835 9.470 1.00 95.31 559 THR A CA 1
ATOM 4281 C C . THR A 1 559 ? -27.462 2.789 8.386 1.00 95.31 559 THR A C 1
ATOM 4283 O O . THR A 1 559 ? -26.319 2.568 8.005 1.00 95.31 559 THR A O 1
ATOM 4286 N N . ASP A 1 560 ? -28.506 2.102 7.922 1.00 95.31 560 ASP A N 1
ATOM 4287 C CA . ASP A 1 560 ? -28.353 1.060 6.900 1.00 95.31 560 ASP A CA 1
ATOM 4288 C C . ASP A 1 560 ? -27.730 1.607 5.598 1.00 95.31 560 ASP A C 1
ATOM 4290 O O . ASP A 1 560 ? -28.082 2.715 5.174 1.00 95.31 560 ASP A O 1
ATOM 4294 N N . PRO A 1 561 ? -26.847 0.838 4.930 1.00 95.19 561 PRO A N 1
ATOM 4295 C CA . PRO A 1 561 ? -26.253 1.270 3.674 1.00 95.19 561 PRO A CA 1
ATOM 4296 C C . PRO A 1 561 ? -27.297 1.301 2.558 1.00 95.19 561 PRO A C 1
ATOM 4298 O O . PRO A 1 561 ? -28.211 0.468 2.505 1.00 95.19 561 PRO A O 1
ATOM 4301 N N . ASP A 1 562 ? -27.124 2.239 1.629 1.00 92.12 562 ASP A N 1
ATOM 4302 C CA . ASP A 1 562 ? -27.893 2.253 0.390 1.00 92.12 562 ASP A CA 1
ATOM 4303 C C . ASP A 1 562 ? -27.565 1.009 -0.467 1.00 92.12 562 ASP A C 1
ATOM 4305 O O . ASP A 1 562 ? -26.518 0.368 -0.297 1.00 92.12 562 ASP A O 1
ATOM 4309 N N . PRO A 1 563 ? -28.450 0.602 -1.395 1.00 89.56 563 PRO A N 1
ATOM 4310 C CA . PRO A 1 563 ? -28.162 -0.508 -2.296 1.00 89.56 563 PRO A CA 1
ATOM 4311 C C . PRO A 1 563 ? -26.917 -0.238 -3.149 1.00 89.56 563 PRO A C 1
ATOM 4313 O O . PRO A 1 563 ? -26.764 0.858 -3.693 1.00 89.56 563 PRO A O 1
ATOM 4316 N N . VAL A 1 564 ? -26.079 -1.264 -3.331 1.00 84.00 564 VAL A N 1
ATOM 4317 C CA . VAL A 1 564 ? -24.972 -1.229 -4.300 1.00 84.00 564 VAL A CA 1
ATOM 4318 C C . VAL A 1 564 ? -25.532 -0.864 -5.676 1.00 84.00 564 VAL A C 1
ATOM 4320 O O . VAL A 1 564 ? -26.541 -1.425 -6.120 1.00 84.00 564 VAL A O 1
ATOM 4323 N N . ARG A 1 565 ? -24.896 0.087 -6.362 1.00 78.75 565 ARG A N 1
ATOM 4324 C CA . ARG A 1 565 ? -25.335 0.538 -7.685 1.00 78.75 565 ARG A CA 1
ATOM 4325 C C . ARG A 1 565 ? -24.697 -0.334 -8.758 1.00 78.75 565 ARG A C 1
ATOM 4327 O O . ARG A 1 565 ? -23.486 -0.334 -8.929 1.00 78.75 565 ARG A O 1
ATOM 4334 N N . SER A 1 566 ? -25.526 -1.029 -9.537 1.00 54.81 566 SER A N 1
ATOM 4335 C CA . SER A 1 566 ? -25.081 -1.910 -10.630 1.00 54.81 566 SER A CA 1
ATOM 4336 C C . SER A 1 566 ? -24.491 -1.172 -11.841 1.00 54.81 566 SER A C 1
ATOM 4338 O O . SER A 1 566 ? -23.989 -1.812 -12.758 1.00 54.81 566 SER A O 1
ATOM 4340 N N . THR A 1 567 ? -24.601 0.159 -11.887 1.00 51.50 567 THR A N 1
ATOM 4341 C CA . THR A 1 567 ? -24.086 1.012 -12.966 1.00 51.50 567 THR A CA 1
ATOM 4342 C C . THR A 1 567 ? -23.582 2.330 -12.376 1.00 51.50 567 THR A C 1
ATOM 4344 O O . THR A 1 567 ? -24.362 3.268 -12.190 1.00 51.50 567 THR A O 1
ATOM 4347 N N . SER A 1 568 ? -22.293 2.400 -12.057 1.00 44.44 568 SER A N 1
ATOM 4348 C CA . SER A 1 568 ? -21.590 3.680 -11.913 1.00 44.44 568 SER A CA 1
ATOM 4349 C C . SER A 1 568 ? -21.072 4.105 -13.298 1.00 44.44 568 SER A C 1
ATOM 4351 O O . SER A 1 568 ? -20.733 3.218 -14.089 1.00 44.44 568 SER A O 1
ATOM 4353 N N . PRO A 1 569 ? -21.051 5.405 -13.654 1.00 46.31 569 PRO A N 1
ATOM 4354 C CA . PRO A 1 569 ? -20.430 5.855 -14.896 1.00 46.31 569 PRO A CA 1
ATOM 4355 C C . PRO A 1 569 ? -18.939 5.502 -14.848 1.00 46.31 569 PRO A C 1
ATOM 4357 O O . PRO A 1 569 ? -18.249 5.910 -13.920 1.00 46.31 569 PRO A O 1
ATOM 4360 N N . ASP A 1 570 ? -18.470 4.735 -15.829 1.00 49.03 570 ASP A N 1
ATOM 4361 C CA . ASP A 1 570 ? -17.050 4.510 -16.125 1.00 49.03 570 ASP A CA 1
ATOM 4362 C C . ASP A 1 570 ? -16.170 3.963 -14.980 1.00 49.03 570 ASP A C 1
ATOM 4364 O O . ASP A 1 570 ? -14.992 4.294 -14.879 1.00 49.03 570 ASP A O 1
ATOM 4368 N N . CYS A 1 571 ? -16.693 3.052 -14.155 1.00 49.81 571 CYS A N 1
ATOM 4369 C CA . CYS A 1 571 ? -15.845 2.168 -13.345 1.00 49.81 571 CYS A CA 1
ATOM 4370 C C . CYS A 1 571 ? -15.401 0.955 -14.179 1.00 49.81 571 CYS A C 1
ATOM 4372 O O . CYS A 1 571 ? -15.859 -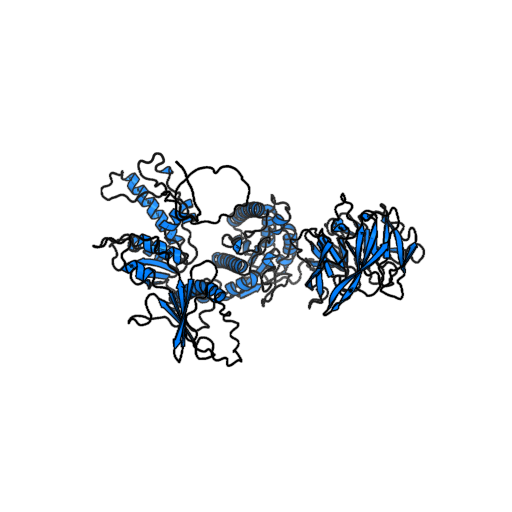0.163 -13.944 1.00 49.81 571 CYS A O 1
ATOM 4374 N N . ASP A 1 572 ? -14.539 1.159 -15.174 1.00 49.34 572 ASP A N 1
ATOM 4375 C CA . ASP A 1 572 ? -13.687 0.066 -15.646 1.00 49.34 572 ASP A CA 1
ATOM 4376 C C . ASP A 1 572 ? -12.388 0.134 -14.827 1.00 49.34 572 ASP A C 1
ATOM 4378 O O . ASP A 1 572 ? -11.578 1.026 -15.066 1.00 49.34 572 ASP A O 1
ATOM 4382 N N . PRO A 1 573 ? -12.149 -0.758 -13.849 1.00 44.38 573 PRO A N 1
ATOM 4383 C CA . PRO A 1 573 ? -10.844 -0.848 -13.184 1.00 44.38 573 PRO A CA 1
ATOM 4384 C C . PRO A 1 573 ? -9.700 -1.174 -14.171 1.00 44.38 573 PRO A C 1
ATOM 4386 O O . PRO A 1 573 ? -8.523 -1.013 -13.849 1.00 44.38 573 PRO A O 1
ATOM 4389 N N . GLY A 1 574 ? -10.034 -1.592 -15.399 1.00 46.19 574 GLY A N 1
ATOM 4390 C CA . GLY A 1 574 ? -9.139 -1.694 -16.544 1.00 46.19 574 GLY A CA 1
ATOM 4391 C C . GLY A 1 574 ? -9.001 -0.421 -17.386 1.00 46.19 574 GLY A C 1
ATOM 4392 O O . GLY A 1 574 ? -8.089 -0.388 -18.207 1.00 46.19 574 GLY A O 1
ATOM 4393 N N . ALA A 1 575 ? -9.809 0.630 -17.193 1.00 50.69 575 ALA A N 1
ATOM 4394 C CA . ALA A 1 575 ? -9.609 1.910 -17.865 1.00 50.69 575 ALA A CA 1
ATOM 4395 C C . ALA A 1 575 ? -8.361 2.576 -17.293 1.00 50.69 575 ALA A C 1
ATOM 4397 O O . ALA A 1 575 ? -8.275 2.982 -16.133 1.00 50.69 575 ALA A O 1
ATOM 4398 N N . THR A 1 576 ? -7.345 2.647 -18.135 1.00 66.56 576 THR A N 1
ATOM 4399 C CA . THR A 1 576 ? -6.048 3.198 -17.777 1.00 66.56 576 THR A CA 1
ATOM 4400 C C . THR A 1 576 ? -5.940 4.618 -18.319 1.00 66.56 576 THR A C 1
ATOM 4402 O O . THR A 1 576 ? -6.497 4.921 -19.376 1.00 66.56 576 THR A O 1
ATOM 4405 N N . ALA A 1 577 ? -5.147 5.471 -17.663 1.00 75.06 577 ALA A N 1
ATOM 4406 C CA . ALA A 1 577 ? -4.727 6.744 -18.255 1.00 75.06 577 ALA A CA 1
ATOM 4407 C C . ALA A 1 577 ? -4.051 6.543 -19.626 1.00 75.06 577 ALA A C 1
ATOM 4409 O O . ALA A 1 577 ? -4.136 7.414 -20.481 1.00 75.06 577 ALA A O 1
ATOM 4410 N N . LEU A 1 578 ? -3.454 5.365 -19.860 1.00 85.38 578 LEU A N 1
ATOM 4411 C CA . LEU A 1 578 ? -2.791 4.995 -21.108 1.00 85.38 578 LEU A CA 1
ATOM 4412 C C . LEU A 1 578 ? -3.768 4.676 -22.246 1.00 85.38 578 LEU A C 1
ATOM 4414 O O . LEU A 1 578 ? -3.315 4.588 -23.381 1.00 85.38 578 LEU A O 1
ATOM 4418 N N . GLY A 1 579 ? -5.072 4.540 -21.983 1.00 84.31 579 GLY A N 1
ATOM 4419 C CA . GLY A 1 579 ? -6.102 4.223 -22.975 1.00 84.31 579 GLY A CA 1
ATOM 4420 C C . GLY A 1 579 ? -6.587 2.762 -22.954 1.00 84.31 579 GLY A C 1
ATOM 4421 O O . GLY A 1 579 ? -6.177 1.979 -22.091 1.00 84.31 579 GLY A O 1
ATOM 4422 N N . PRO A 1 580 ? -7.503 2.395 -23.875 1.00 81.25 580 PRO A N 1
ATOM 4423 C CA . PRO A 1 580 ? -8.223 1.112 -23.868 1.00 81.25 580 PRO A CA 1
ATOM 4424 C C . PRO A 1 580 ? -7.360 -0.114 -24.202 1.00 81.25 580 PRO A C 1
ATOM 4426 O O . PRO A 1 580 ? -7.777 -1.244 -23.957 1.00 81.25 580 PRO A O 1
ATOM 4429 N N . GLY A 1 581 ? -6.168 0.089 -24.765 1.00 84.56 581 GLY A N 1
ATOM 4430 C CA . GLY A 1 581 ? -5.232 -0.981 -25.117 1.00 84.56 581 GLY A CA 1
ATOM 4431 C C . GLY A 1 581 ? -4.431 -1.563 -23.956 1.00 84.56 581 GLY A C 1
ATOM 4432 O O . GLY A 1 581 ? -3.552 -2.394 -24.175 1.00 84.56 581 GLY A O 1
ATOM 4433 N N . TRP A 1 582 ? -4.696 -1.111 -22.733 1.00 87.94 582 TRP A N 1
ATOM 4434 C CA . TRP A 1 582 ? -3.869 -1.376 -21.563 1.00 87.94 582 TRP A CA 1
ATOM 4435 C C . TRP A 1 582 ? -4.727 -1.879 -20.407 1.00 87.94 582 TRP A C 1
ATOM 4437 O O . TRP A 1 582 ? -5.885 -1.492 -20.277 1.00 87.94 582 TRP A O 1
ATOM 4447 N N . ARG A 1 583 ? -4.167 -2.728 -19.541 1.00 83.56 583 ARG A N 1
ATOM 4448 C CA . ARG A 1 583 ? -4.790 -3.112 -18.264 1.00 83.56 583 ARG A CA 1
ATOM 4449 C C . ARG A 1 583 ? -3.889 -2.715 -17.109 1.00 83.56 583 ARG A C 1
ATOM 4451 O O . ARG A 1 583 ? -2.782 -3.221 -16.999 1.00 83.56 583 ARG A O 1
ATOM 4458 N N . LYS A 1 584 ? -4.374 -1.868 -16.207 1.00 83.19 584 LYS A N 1
ATOM 4459 C CA . LYS A 1 584 ? -3.636 -1.473 -15.001 1.00 83.19 584 LYS A CA 1
ATOM 4460 C C . LYS A 1 584 ? -3.420 -2.681 -14.074 1.00 83.19 584 LYS A C 1
ATOM 4462 O O . LYS A 1 584 ? -4.366 -3.411 -13.802 1.00 83.19 584 LYS A O 1
ATOM 4467 N N . LEU A 1 585 ? -2.185 -2.870 -13.600 1.00 76.88 585 LEU A N 1
ATOM 4468 C CA . LEU A 1 585 ? -1.824 -3.837 -12.548 1.00 76.88 585 LEU A CA 1
ATOM 4469 C C . LEU A 1 585 ? -1.567 -3.180 -11.187 1.00 76.88 585 LEU A C 1
ATOM 4471 O O . LEU A 1 585 ? -1.367 -3.864 -10.191 1.00 76.88 585 LEU A O 1
ATOM 4475 N N . GLY A 1 586 ? -1.505 -1.848 -11.139 1.00 80.19 586 GLY A N 1
ATOM 4476 C CA . GLY A 1 586 ? -1.111 -1.146 -9.922 1.00 80.19 586 GLY A CA 1
ATOM 4477 C C . GLY A 1 586 ? 0.380 -1.319 -9.624 1.00 80.19 586 GLY A C 1
ATOM 4478 O O . GLY A 1 586 ? 1.197 -1.435 -10.542 1.00 80.19 586 GLY A O 1
ATOM 4479 N N . VAL A 1 587 ? 0.748 -1.224 -8.345 1.00 82.38 587 VAL A N 1
ATOM 4480 C CA . VAL A 1 587 ? 2.140 -1.383 -7.905 1.00 82.38 587 VAL A CA 1
ATOM 4481 C C . VAL A 1 587 ? 2.454 -2.870 -7.812 1.00 82.38 587 VAL A C 1
ATOM 4483 O O . VAL A 1 587 ? 1.911 -3.564 -6.963 1.00 82.38 587 VAL A O 1
ATOM 4486 N N . ILE A 1 588 ? 3.348 -3.339 -8.678 1.00 84.00 588 ILE A N 1
ATOM 4487 C CA . ILE A 1 588 ? 3.761 -4.745 -8.741 1.00 84.00 588 ILE A CA 1
ATOM 4488 C C . ILE A 1 588 ? 5.013 -5.032 -7.906 1.00 84.00 588 ILE A C 1
ATOM 4490 O O . ILE A 1 588 ? 5.276 -6.175 -7.553 1.00 84.00 588 ILE A O 1
ATOM 4494 N N . ALA A 1 589 ? 5.772 -3.991 -7.559 1.00 84.06 589 ALA A N 1
ATOM 4495 C CA . ALA A 1 589 ? 6.892 -4.071 -6.632 1.00 84.06 589 ALA A CA 1
ATOM 4496 C C . ALA A 1 589 ? 6.922 -2.794 -5.775 1.00 84.06 589 ALA A C 1
ATOM 4498 O O . ALA A 1 589 ? 6.959 -1.698 -6.338 1.00 84.06 589 ALA A O 1
ATOM 4499 N N . PRO A 1 590 ? 6.928 -2.876 -4.432 1.00 75.81 590 PRO A N 1
ATOM 4500 C CA . PRO A 1 590 ? 6.925 -1.695 -3.560 1.00 75.81 590 PRO A CA 1
ATOM 4501 C C . PRO A 1 590 ? 8.290 -0.983 -3.489 1.00 75.81 590 PRO A C 1
ATOM 4503 O O . PRO A 1 590 ? 8.390 0.119 -2.949 1.00 75.81 590 PRO A O 1
ATOM 4506 N N . GLY A 1 591 ? 9.335 -1.583 -4.065 1.00 72.69 591 GLY A N 1
ATOM 4507 C CA . GLY A 1 591 ? 10.711 -1.101 -3.995 1.00 72.69 591 GLY A CA 1
ATOM 4508 C C . GLY A 1 591 ? 11.429 -1.528 -2.722 1.00 72.69 591 GLY A C 1
ATOM 4509 O O . GLY A 1 591 ? 10.869 -2.198 -1.859 1.00 72.69 591 GLY A O 1
ATOM 4510 N N . THR A 1 592 ? 12.705 -1.165 -2.620 1.00 65.62 592 THR A N 1
ATOM 4511 C CA . THR A 1 592 ? 13.551 -1.515 -1.472 1.00 65.62 592 THR A CA 1
ATOM 4512 C C . THR A 1 592 ? 14.245 -0.266 -0.941 1.00 65.62 592 THR A C 1
ATOM 4514 O O . THR A 1 592 ? 14.516 0.674 -1.687 1.00 65.62 592 THR A O 1
ATOM 4517 N N . SER A 1 593 ? 14.556 -0.238 0.356 1.00 62.66 593 SER A N 1
ATOM 4518 C CA . SER A 1 593 ? 15.271 0.879 0.998 1.00 62.66 593 SER A CA 1
ATOM 4519 C C . SER A 1 593 ? 16.725 1.040 0.520 1.00 62.66 593 SER A C 1
ATOM 4521 O O . SER A 1 593 ? 17.379 2.031 0.843 1.00 62.66 593 SER A O 1
ATOM 4523 N N . ASP A 1 594 ? 17.230 0.096 -0.275 1.00 65.69 594 ASP A N 1
ATOM 4524 C CA . ASP A 1 594 ? 18.594 0.081 -0.791 1.00 65.69 594 ASP A CA 1
ATOM 4525 C C . ASP A 1 594 ? 18.802 1.093 -1.948 1.00 65.69 594 ASP A C 1
ATOM 4527 O O . ASP A 1 594 ? 18.000 1.121 -2.892 1.00 65.69 594 ASP A O 1
ATOM 4531 N N . PRO A 1 595 ? 19.889 1.896 -1.942 1.00 64.62 595 PRO A N 1
ATOM 4532 C CA . PRO A 1 595 ? 20.181 2.915 -2.961 1.00 64.62 595 PRO A CA 1
ATOM 4533 C C . PRO A 1 595 ? 20.570 2.399 -4.372 1.00 64.62 595 PRO A C 1
ATOM 4535 O O . PRO A 1 595 ? 21.012 3.196 -5.203 1.00 64.62 595 PRO A O 1
ATOM 4538 N N . GLY A 1 596 ? 20.421 1.107 -4.685 1.00 74.50 596 GLY A N 1
ATOM 4539 C CA . GLY A 1 596 ? 20.686 0.539 -6.021 1.00 74.50 596 GLY A CA 1
ATOM 4540 C C . GLY A 1 596 ? 19.729 0.969 -7.155 1.00 74.50 596 GLY A C 1
ATOM 4541 O O . GLY A 1 596 ? 18.612 1.437 -6.921 1.00 74.50 596 GLY A O 1
ATOM 4542 N N . ARG A 1 597 ? 20.149 0.766 -8.413 1.00 85.69 597 ARG A N 1
ATOM 4543 C CA . ARG A 1 597 ? 19.311 0.944 -9.618 1.00 85.69 597 ARG A CA 1
ATOM 4544 C C . ARG A 1 597 ? 18.535 -0.342 -9.907 1.00 85.69 597 ARG A C 1
ATOM 4546 O O . ARG A 1 597 ? 19.083 -1.420 -9.731 1.00 85.69 597 ARG A O 1
ATOM 4553 N N . VAL A 1 598 ? 17.292 -0.224 -10.365 1.00 90.25 598 VAL A N 1
ATOM 4554 C CA . VAL A 1 598 ? 16.511 -1.372 -10.843 1.00 90.25 598 VAL A CA 1
ATOM 4555 C C . VAL A 1 598 ? 16.769 -1.617 -12.328 1.00 90.25 598 VAL A C 1
ATOM 4557 O O . VAL A 1 598 ? 16.804 -0.664 -13.112 1.00 90.25 598 VAL A O 1
ATOM 4560 N N . GLU A 1 599 ? 16.964 -2.887 -12.659 1.00 92.94 599 GLU A N 1
ATOM 4561 C CA . GLU A 1 599 ? 16.909 -3.488 -13.989 1.00 92.94 599 GLU A CA 1
ATOM 4562 C C . GLU A 1 599 ? 15.829 -4.571 -13.984 1.00 92.94 599 GLU A C 1
ATOM 4564 O O . GLU A 1 599 ? 15.558 -5.166 -12.937 1.00 92.94 599 GLU A O 1
ATOM 4569 N N . LEU A 1 600 ? 15.238 -4.811 -15.150 1.00 95.38 600 LEU A N 1
ATOM 4570 C CA . LEU A 1 600 ? 14.321 -5.914 -15.392 1.00 95.38 600 LEU A CA 1
ATOM 4571 C C . LEU A 1 600 ? 14.841 -6.732 -16.568 1.00 95.38 600 LEU A C 1
ATOM 4573 O O . LEU A 1 600 ? 15.214 -6.148 -17.587 1.00 95.38 600 LEU A O 1
ATOM 4577 N N . ALA A 1 601 ? 14.934 -8.044 -16.387 1.00 96.81 601 ALA A N 1
ATOM 4578 C CA . ALA A 1 601 ? 15.333 -8.983 -17.429 1.00 96.81 601 ALA A CA 1
ATOM 4579 C C . ALA A 1 601 ? 15.046 -10.414 -16.973 1.00 96.81 601 ALA A C 1
ATOM 4581 O O . ALA A 1 601 ? 15.254 -10.717 -15.800 1.00 96.81 601 ALA A O 1
ATOM 4582 N N . ASP A 1 602 ? 14.629 -11.279 -17.888 1.00 96.25 602 ASP A N 1
ATOM 4583 C CA . ASP A 1 602 ? 14.481 -12.719 -17.658 1.00 96.25 602 ASP A CA 1
ATOM 4584 C C . ASP A 1 602 ? 15.854 -13.377 -17.425 1.00 96.25 602 ASP A C 1
ATOM 4586 O O . ASP A 1 602 ? 16.616 -13.603 -18.364 1.00 96.25 602 ASP A O 1
ATOM 4590 N N . VAL A 1 603 ? 16.230 -13.644 -16.170 1.00 96.31 603 VAL A N 1
ATOM 4591 C CA . VAL A 1 603 ? 17.518 -14.278 -15.829 1.00 96.31 603 VAL A CA 1
ATOM 4592 C C . VAL A 1 603 ? 17.395 -15.780 -15.596 1.00 96.31 603 VAL A C 1
ATOM 4594 O O . VAL A 1 603 ? 18.423 -16.472 -15.544 1.00 96.31 603 VAL A O 1
ATOM 4597 N N . ASP A 1 604 ? 16.179 -16.309 -15.458 1.00 93.88 604 ASP A N 1
ATOM 4598 C CA . ASP A 1 604 ? 15.933 -17.734 -15.245 1.00 93.88 604 ASP A CA 1
ATOM 4599 C C . ASP A 1 604 ? 15.388 -18.489 -16.476 1.00 93.88 604 ASP A C 1
ATOM 4601 O O . ASP A 1 604 ? 15.375 -19.730 -16.466 1.00 93.88 604 ASP A O 1
ATOM 4605 N N . GLY A 1 605 ? 15.111 -17.771 -17.563 1.00 93.31 605 GLY A N 1
ATOM 4606 C CA . GLY A 1 605 ? 14.676 -18.265 -18.865 1.00 93.31 605 GLY A CA 1
ATOM 4607 C C . GLY A 1 605 ? 13.216 -18.711 -18.896 1.00 93.31 605 GLY A C 1
ATOM 4608 O O . GLY A 1 605 ? 12.884 -19.628 -19.654 1.00 93.31 605 GLY A O 1
ATOM 4609 N N . ASP A 1 606 ? 12.361 -18.170 -18.025 1.00 91.62 606 ASP A N 1
ATOM 4610 C CA . ASP A 1 606 ? 10.946 -18.548 -17.924 1.00 91.62 606 ASP A CA 1
ATOM 4611 C C . ASP A 1 606 ? 9.982 -17.651 -18.736 1.00 91.62 606 ASP A C 1
ATOM 4613 O O . ASP A 1 606 ? 8.750 -17.857 -18.694 1.00 91.62 606 ASP A O 1
ATOM 4617 N N . HIS A 1 607 ? 10.572 -16.730 -19.507 1.00 90.62 607 HIS A N 1
ATOM 4618 C CA . HIS A 1 607 ? 9.990 -15.677 -20.334 1.00 90.62 607 HIS A CA 1
ATOM 4619 C C . HIS A 1 607 ? 9.308 -14.542 -19.570 1.00 90.62 607 HIS A C 1
ATOM 4621 O O . HIS A 1 607 ? 8.599 -13.756 -20.189 1.00 90.62 607 HIS A O 1
ATOM 4627 N N . ARG A 1 608 ? 9.483 -14.429 -18.250 1.00 93.75 608 ARG A N 1
ATOM 4628 C CA . ARG A 1 608 ? 9.058 -13.255 -17.480 1.00 93.75 608 ARG A CA 1
ATOM 4629 C C . ARG A 1 608 ? 10.273 -12.463 -17.035 1.00 93.75 608 ARG A C 1
ATOM 4631 O O . ARG A 1 608 ? 11.202 -13.007 -16.455 1.00 93.75 608 ARG A O 1
ATOM 4638 N N . ASP A 1 609 ? 10.224 -11.149 -17.216 1.00 96.38 609 ASP A N 1
ATOM 4639 C CA . ASP A 1 609 ? 11.301 -10.301 -16.724 1.00 96.38 609 ASP A CA 1
ATOM 4640 C C . ASP A 1 609 ? 11.344 -10.288 -15.184 1.00 96.38 609 ASP A C 1
ATOM 4642 O O . ASP A 1 609 ? 10.345 -10.025 -14.499 1.00 96.38 609 ASP A O 1
ATOM 4646 N N . ASP A 1 610 ? 12.537 -10.539 -14.642 1.00 96.12 610 ASP A N 1
ATOM 4647 C CA . ASP A 1 610 ? 12.810 -10.609 -13.210 1.00 96.12 610 ASP A CA 1
ATOM 4648 C C . ASP A 1 610 ? 13.217 -9.256 -12.634 1.00 96.12 610 ASP A C 1
ATOM 4650 O O . ASP A 1 610 ? 13.778 -8.397 -13.315 1.00 96.12 610 ASP A O 1
ATOM 4654 N N . TYR A 1 611 ? 13.008 -9.069 -11.331 1.00 95.19 611 TYR A N 1
ATOM 4655 C CA . TYR A 1 611 ? 13.412 -7.847 -10.645 1.00 95.19 611 TYR A CA 1
ATOM 4656 C C . TYR A 1 611 ? 14.871 -7.916 -10.191 1.00 95.19 611 TYR A C 1
ATOM 4658 O O . TYR A 1 611 ? 15.232 -8.707 -9.316 1.00 95.19 611 TYR A O 1
ATOM 4666 N N . ILE A 1 612 ? 15.712 -7.020 -10.716 1.00 93.75 612 ILE A N 1
ATOM 4667 C CA . ILE A 1 612 ? 17.147 -6.993 -10.422 1.00 93.75 612 ILE A CA 1
ATOM 4668 C C . ILE A 1 612 ? 17.538 -5.640 -9.829 1.00 93.75 612 ILE A C 1
ATOM 4670 O O . ILE A 1 612 ? 17.478 -4.593 -10.472 1.00 93.75 612 ILE A O 1
ATOM 4674 N N . LYS A 1 613 ? 18.001 -5.640 -8.580 1.00 90.81 613 LYS A N 1
ATOM 4675 C CA . LYS A 1 613 ? 18.507 -4.443 -7.899 1.00 90.81 613 LYS A CA 1
ATOM 4676 C C . LYS A 1 613 ? 20.029 -4.416 -7.965 1.00 90.81 613 LYS A C 1
ATOM 4678 O O . LYS A 1 613 ? 20.691 -5.154 -7.246 1.00 90.81 613 LYS A O 1
ATOM 4683 N N . VAL A 1 614 ? 20.584 -3.535 -8.791 1.00 88.12 614 VAL A N 1
ATOM 4684 C CA . VAL A 1 614 ? 22.027 -3.359 -8.994 1.00 88.12 614 VAL A CA 1
ATOM 4685 C C . VAL A 1 614 ? 22.594 -2.317 -8.031 1.00 88.12 614 VAL A C 1
ATOM 4687 O O . VAL A 1 614 ? 22.255 -1.130 -8.093 1.00 88.12 614 VAL A O 1
ATOM 4690 N N . HIS A 1 615 ? 23.508 -2.744 -7.166 1.00 82.50 615 HIS A N 1
ATOM 4691 C CA . HIS A 1 615 ? 24.196 -1.886 -6.207 1.00 82.50 615 HIS A CA 1
ATOM 4692 C C . HIS A 1 615 ? 25.393 -1.167 -6.847 1.00 82.50 615 HIS A C 1
ATOM 4694 O O . HIS A 1 615 ? 25.877 -1.515 -7.928 1.00 82.50 615 HIS A O 1
ATOM 4700 N N . ARG A 1 616 ? 25.887 -0.118 -6.182 1.00 72.56 616 ARG A N 1
ATOM 4701 C CA . ARG A 1 616 ? 26.937 0.761 -6.727 1.00 72.56 616 ARG A CA 1
ATOM 4702 C C . ARG A 1 616 ? 28.258 0.025 -6.969 1.00 72.56 616 ARG A C 1
ATOM 4704 O O . ARG A 1 616 ? 28.978 0.345 -7.903 1.00 72.56 616 ARG A O 1
ATOM 4711 N N . GLU A 1 617 ? 28.570 -0.969 -6.151 1.00 68.88 617 GLU A N 1
ATOM 4712 C CA . GLU A 1 617 ? 29.777 -1.792 -6.242 1.00 68.88 617 GLU A CA 1
ATOM 4713 C C . GLU A 1 617 ? 29.662 -2.971 -7.227 1.00 68.88 617 GLU A C 1
ATOM 4715 O O . GLU A 1 617 ? 30.569 -3.807 -7.287 1.00 68.88 617 GLU A O 1
ATOM 4720 N N . GLY A 1 618 ? 28.560 -3.044 -7.981 1.00 72.31 618 GLY A N 1
ATOM 4721 C CA . GLY A 1 618 ? 28.321 -4.039 -9.027 1.00 72.31 618 GLY A CA 1
ATOM 4722 C C . GLY A 1 618 ? 27.829 -5.398 -8.538 1.00 72.31 618 GLY A C 1
ATOM 4723 O O . GLY A 1 618 ? 27.701 -6.312 -9.346 1.00 72.31 618 GLY A O 1
ATOM 4724 N N . SER A 1 619 ? 27.553 -5.554 -7.240 1.00 85.38 619 SER A N 1
ATOM 4725 C CA . SER A 1 619 ? 26.710 -6.665 -6.791 1.00 85.38 619 SER A CA 1
ATOM 4726 C C . SER A 1 619 ? 25.250 -6.381 -7.153 1.00 85.38 619 SER A C 1
ATOM 4728 O O . SER A 1 619 ? 24.878 -5.222 -7.361 1.00 85.38 619 SER A O 1
ATOM 4730 N N . PHE A 1 620 ? 24.421 -7.414 -7.249 1.00 89.62 620 PHE A N 1
ATOM 4731 C CA . PHE A 1 620 ? 23.001 -7.246 -7.537 1.00 89.62 620 PHE A CA 1
ATOM 4732 C C . PHE A 1 620 ? 22.147 -8.292 -6.824 1.00 89.62 620 PHE A C 1
ATOM 4734 O O . PHE A 1 620 ? 22.533 -9.455 -6.726 1.00 89.62 620 PHE A O 1
ATOM 4741 N N . ARG A 1 621 ? 20.994 -7.870 -6.305 1.00 91.12 621 ARG A N 1
ATOM 4742 C CA . ARG A 1 621 ? 19.972 -8.744 -5.714 1.00 91.12 621 ARG A CA 1
ATOM 4743 C C . ARG A 1 621 ? 18.924 -9.086 -6.765 1.00 91.12 621 ARG A C 1
ATOM 4745 O O . ARG A 1 621 ? 18.501 -8.184 -7.485 1.00 91.12 621 ARG A O 1
ATOM 4752 N N . VAL A 1 622 ? 18.517 -10.348 -6.835 1.00 93.00 622 VAL A N 1
ATOM 4753 C CA . VAL A 1 622 ? 17.553 -10.841 -7.827 1.00 93.00 622 VAL A CA 1
ATOM 4754 C C . VAL A 1 622 ? 16.313 -11.374 -7.124 1.00 93.00 622 VAL A C 1
ATOM 4756 O O . VAL A 1 622 ? 16.425 -12.153 -6.178 1.00 93.00 622 VAL A O 1
ATOM 4759 N N . LEU A 1 623 ? 15.142 -10.962 -7.599 1.00 94.00 623 LEU A N 1
ATOM 4760 C CA . LEU A 1 623 ? 13.862 -11.557 -7.247 1.00 94.00 623 LEU A CA 1
ATOM 4761 C C . LEU A 1 623 ? 13.226 -12.110 -8.530 1.00 94.00 623 LEU A C 1
ATOM 4763 O O . LEU A 1 623 ? 12.895 -11.329 -9.422 1.00 94.00 623 LEU A O 1
ATOM 4767 N N . LEU A 1 624 ? 13.061 -13.432 -8.599 1.00 94.31 624 LEU A N 1
ATOM 4768 C CA . LEU A 1 624 ? 12.498 -14.122 -9.760 1.00 94.31 624 LEU A CA 1
ATOM 4769 C C . LEU A 1 624 ? 10.992 -13.900 -9.855 1.00 94.31 624 LEU A C 1
ATOM 4771 O O . LEU A 1 624 ? 10.291 -14.041 -8.851 1.00 94.31 624 LEU A O 1
ATOM 4775 N N . ASN A 1 625 ? 10.492 -13.583 -11.040 1.00 94.12 625 ASN A N 1
ATOM 4776 C CA . ASN A 1 625 ? 9.083 -13.375 -11.319 1.00 94.12 625 ASN A CA 1
ATOM 4777 C C . ASN A 1 625 ? 8.390 -14.702 -11.652 1.00 94.12 625 ASN A C 1
ATOM 4779 O O . ASN A 1 625 ? 8.222 -15.098 -12.802 1.00 94.12 625 ASN A O 1
ATOM 4783 N N . GLN A 1 626 ? 7.936 -15.393 -10.613 1.00 89.44 626 GLN A N 1
ATOM 4784 C CA . GLN A 1 626 ? 7.254 -16.668 -10.766 1.00 89.44 626 GLN A CA 1
ATOM 4785 C C . GLN A 1 626 ? 5.794 -16.482 -11.187 1.00 89.44 626 GLN A C 1
ATOM 4787 O O . GLN A 1 626 ? 5.160 -15.454 -10.940 1.00 89.44 626 GLN A O 1
ATOM 4792 N N . ARG A 1 627 ? 5.212 -17.529 -11.781 1.00 80.06 627 ARG A N 1
ATOM 4793 C CA . ARG A 1 627 ? 3.771 -17.555 -12.063 1.00 80.06 627 ARG A CA 1
ATOM 4794 C C . ARG A 1 627 ? 2.971 -17.413 -10.771 1.00 80.06 627 ARG A C 1
ATOM 4796 O O . ARG A 1 627 ? 3.240 -18.109 -9.795 1.00 80.06 627 ARG A O 1
ATOM 4803 N N . SER A 1 628 ? 1.951 -16.565 -10.809 1.00 73.31 628 SER A N 1
ATOM 4804 C CA . SER A 1 628 ? 0.943 -16.458 -9.757 1.00 73.31 628 SER A CA 1
ATOM 4805 C C . SER A 1 628 ? -0.377 -17.107 -10.187 1.00 73.31 628 SER A C 1
ATOM 4807 O O . SER A 1 628 ? -0.600 -17.375 -11.372 1.00 73.31 628 SER A O 1
ATOM 4809 N N . ASP A 1 629 ? -1.272 -17.333 -9.223 1.00 62.50 629 ASP A N 1
ATOM 4810 C CA . ASP A 1 629 ? -2.631 -17.829 -9.479 1.00 62.50 629 ASP A CA 1
ATOM 4811 C C . ASP A 1 629 ? -3.514 -16.795 -10.212 1.00 62.50 629 ASP A C 1
ATOM 4813 O O . ASP A 1 629 ? -4.571 -17.140 -10.746 1.00 62.50 629 ASP A O 1
ATOM 4817 N N . THR A 1 630 ? -3.063 -15.536 -10.294 1.00 57.06 630 THR A N 1
ATOM 4818 C CA . THR A 1 630 ? -3.743 -14.440 -10.991 1.00 57.06 630 THR A CA 1
ATOM 4819 C C . THR A 1 630 ? -3.065 -14.177 -12.343 1.00 57.06 630 THR A C 1
ATOM 4821 O O . THR A 1 630 ? -1.946 -13.665 -12.384 1.00 57.06 630 THR A O 1
ATOM 4824 N N . PRO A 1 631 ? -3.720 -14.465 -13.484 1.00 55.72 631 PRO A N 1
ATOM 4825 C CA . PRO A 1 631 ? -3.099 -14.329 -14.801 1.00 55.72 631 PRO A CA 1
ATOM 4826 C C . PRO A 1 631 ? -2.497 -12.937 -15.062 1.00 55.72 631 PRO A C 1
ATOM 4828 O O . PRO A 1 631 ? -3.183 -11.911 -14.986 1.00 55.72 631 PRO A O 1
ATOM 4831 N N . GLY A 1 632 ? -1.205 -12.916 -15.400 1.00 63.00 632 GLY A N 1
ATOM 4832 C CA . GLY A 1 632 ? -0.443 -11.702 -15.703 1.00 63.00 632 GLY A CA 1
ATOM 4833 C C . GLY A 1 632 ? -0.092 -10.832 -14.490 1.00 63.00 632 GLY A C 1
ATOM 4834 O O . GLY A 1 632 ? 0.369 -9.714 -14.687 1.00 63.00 632 GLY A O 1
ATOM 4835 N N . GLN A 1 633 ? -0.323 -11.300 -13.258 1.00 78.25 633 GLN A N 1
ATOM 4836 C CA . GLN A 1 633 ? 0.198 -10.653 -12.053 1.00 78.25 633 GLN A CA 1
ATOM 4837 C C . GLN A 1 633 ? 1.570 -11.258 -11.701 1.00 78.25 633 GLN A C 1
ATOM 4839 O O . GLN A 1 633 ? 1.647 -12.481 -11.531 1.00 78.25 633 GLN A O 1
ATOM 4844 N N . PRO A 1 634 ? 2.631 -10.446 -11.560 1.00 85.50 634 PRO A N 1
ATOM 4845 C CA . PRO A 1 634 ? 3.950 -10.950 -11.191 1.00 85.50 634 PRO A CA 1
ATOM 4846 C C . PRO A 1 634 ? 4.014 -11.392 -9.722 1.00 85.50 634 PRO A C 1
ATOM 4848 O O . PRO A 1 634 ? 3.362 -10.799 -8.858 1.00 85.50 634 PRO A O 1
ATOM 4851 N N . HIS A 1 635 ? 4.826 -12.412 -9.433 1.00 88.75 635 HIS A N 1
ATOM 4852 C CA . HIS A 1 635 ? 5.105 -12.898 -8.077 1.00 88.75 635 HIS A CA 1
ATOM 4853 C C . HIS A 1 635 ? 6.617 -13.008 -7.858 1.00 88.75 635 HIS A C 1
ATOM 4855 O O . HIS A 1 635 ? 7.259 -13.975 -8.257 1.00 88.75 635 HIS A O 1
ATOM 4861 N N . PHE A 1 636 ? 7.182 -11.986 -7.216 1.00 91.12 636 PHE A N 1
ATOM 4862 C CA . PHE A 1 636 ? 8.623 -11.851 -7.031 1.00 91.12 636 PHE A CA 1
ATOM 4863 C C . PHE A 1 636 ? 9.140 -12.662 -5.834 1.00 91.12 636 PHE A C 1
ATOM 4865 O O . PHE A 1 636 ? 8.802 -12.374 -4.685 1.00 91.12 636 PHE A O 1
ATOM 4872 N N . VAL A 1 637 ? 10.021 -13.628 -6.097 1.00 91.50 637 VAL A N 1
ATOM 4873 C CA . VAL A 1 637 ? 10.662 -14.495 -5.098 1.00 91.50 637 VAL A CA 1
ATOM 4874 C C . VAL A 1 637 ? 12.151 -14.179 -5.010 1.00 91.50 637 VAL A C 1
ATOM 4876 O O . VAL A 1 637 ? 12.892 -14.369 -5.967 1.00 91.50 637 VAL A O 1
ATOM 4879 N N . ASP A 1 638 ? 12.609 -13.709 -3.850 1.00 91.50 638 ASP A N 1
ATOM 4880 C CA . ASP A 1 638 ? 14.020 -13.377 -3.628 1.00 91.50 638 ASP A CA 1
ATOM 4881 C C . ASP A 1 638 ? 14.919 -14.618 -3.664 1.00 91.50 638 ASP A C 1
ATOM 4883 O O . ASP A 1 638 ? 14.766 -15.539 -2.860 1.00 91.50 638 ASP A O 1
ATOM 4887 N N . VAL A 1 639 ? 15.893 -14.606 -4.575 1.00 90.81 639 VAL A N 1
ATOM 4888 C CA . VAL A 1 639 ? 16.892 -15.672 -4.746 1.00 90.81 639 VAL A CA 1
ATOM 4889 C C . VAL A 1 639 ? 18.303 -15.230 -4.359 1.00 90.81 639 VAL A C 1
ATOM 4891 O O . VAL A 1 639 ? 19.279 -15.941 -4.608 1.00 90.81 639 VAL A O 1
ATOM 4894 N N . GLY A 1 640 ? 18.425 -14.071 -3.710 1.00 89.56 640 GLY A N 1
ATOM 4895 C CA . GLY A 1 640 ? 19.644 -13.607 -3.066 1.00 89.56 640 GLY A CA 1
ATOM 4896 C C . GLY A 1 640 ? 20.467 -12.610 -3.880 1.00 89.56 640 GLY A C 1
ATOM 4897 O O . GLY A 1 640 ? 20.036 -12.041 -4.885 1.00 89.56 640 GLY A O 1
ATOM 4898 N N . THR A 1 641 ? 21.680 -12.356 -3.385 1.00 90.44 641 THR A N 1
ATOM 4899 C CA . THR A 1 641 ? 22.613 -11.364 -3.933 1.00 90.44 641 THR A CA 1
ATOM 4900 C C . THR A 1 641 ? 23.794 -12.036 -4.618 1.00 90.44 641 THR A C 1
ATOM 4902 O O . THR A 1 641 ? 24.487 -12.867 -4.029 1.00 90.44 641 THR A O 1
ATOM 4905 N N . TYR A 1 642 ? 24.078 -11.597 -5.839 1.00 89.12 642 TYR A N 1
ATOM 4906 C CA . TYR A 1 642 ? 25.132 -12.110 -6.698 1.00 89.12 642 TYR A CA 1
ATOM 4907 C C . TYR A 1 642 ? 26.246 -11.077 -6.861 1.00 89.12 642 TYR A C 1
ATOM 4909 O O . TYR A 1 642 ? 26.018 -9.871 -6.980 1.00 89.12 642 TYR A O 1
ATOM 4917 N N . LYS A 1 643 ? 27.491 -11.561 -6.871 1.00 87.06 643 LYS A N 1
ATOM 4918 C CA . LYS A 1 643 ? 28.683 -10.752 -7.147 1.00 87.06 643 LYS A CA 1
ATOM 4919 C C . LYS A 1 643 ? 29.670 -11.554 -7.996 1.00 87.06 643 LYS A C 1
ATOM 4921 O O . LYS A 1 643 ? 30.535 -12.237 -7.440 1.00 87.06 643 LYS A O 1
ATOM 4926 N N . PRO A 1 644 ? 29.553 -11.492 -9.331 1.00 79.88 644 PRO A N 1
ATOM 4927 C CA . PRO A 1 644 ? 30.379 -12.294 -10.226 1.00 79.88 644 PRO A CA 1
ATOM 4928 C C . PRO A 1 644 ? 31.878 -12.008 -10.061 1.00 79.88 644 PRO A C 1
ATOM 4930 O O . PRO A 1 644 ? 32.317 -10.865 -9.884 1.00 79.88 644 PRO A O 1
ATOM 4933 N N . TYR A 1 645 ? 32.693 -13.061 -10.123 1.00 71.38 645 TYR A N 1
ATOM 4934 C CA . TYR A 1 645 ? 34.143 -12.943 -9.989 1.00 71.38 645 TYR A CA 1
ATOM 4935 C C . TYR A 1 645 ? 34.745 -12.160 -11.168 1.00 71.38 645 TYR A C 1
ATOM 4937 O O . TYR A 1 645 ? 34.483 -12.452 -12.332 1.00 71.38 645 TYR A O 1
ATOM 4945 N N . GLY A 1 646 ? 35.594 -11.171 -10.872 1.00 65.44 646 GLY A N 1
ATOM 4946 C CA . GLY A 1 646 ? 36.249 -10.333 -11.885 1.00 65.44 646 GLY A CA 1
ATOM 4947 C C . GLY A 1 646 ? 35.520 -9.029 -12.221 1.00 65.44 646 GLY A C 1
ATOM 4948 O O . GLY A 1 646 ? 36.089 -8.206 -12.937 1.00 65.44 646 GLY A O 1
ATOM 4949 N N . ILE A 1 647 ? 34.336 -8.786 -11.646 1.00 67.88 647 ILE A N 1
ATOM 4950 C CA . ILE A 1 647 ? 33.592 -7.524 -11.799 1.00 67.88 647 ILE A CA 1
ATOM 4951 C C . ILE A 1 647 ? 34.364 -6.315 -11.226 1.00 67.88 647 ILE A C 1
ATOM 4953 O O . ILE A 1 647 ? 34.284 -5.216 -11.758 1.00 67.88 647 ILE A O 1
ATOM 4957 N N . SER A 1 648 ? 35.206 -6.543 -10.206 1.00 53.81 648 SER A N 1
ATOM 4958 C CA . SER A 1 648 ? 36.090 -5.550 -9.567 1.00 53.81 648 SER A CA 1
ATOM 4959 C C . SER A 1 648 ? 37.474 -5.399 -10.219 1.00 53.81 648 SER A C 1
ATOM 4961 O O . SER A 1 648 ? 38.282 -4.595 -9.761 1.00 53.81 648 SER A O 1
ATOM 4963 N N . GLN A 1 649 ? 37.781 -6.194 -11.252 1.00 50.12 649 GLN A N 1
ATOM 4964 C CA . GLN A 1 649 ? 39.083 -6.224 -11.944 1.00 50.12 649 GLN A CA 1
ATOM 4965 C C . GLN A 1 649 ? 39.025 -5.570 -13.339 1.00 50.12 649 GLN A C 1
ATOM 4967 O O . GLN A 1 649 ? 40.024 -5.549 -14.057 1.00 50.12 649 GLN A O 1
ATOM 4972 N N . VAL A 1 650 ? 37.863 -5.040 -13.735 1.00 49.38 650 VAL A N 1
ATOM 4973 C CA . VAL A 1 650 ? 37.713 -4.165 -14.906 1.00 49.38 650 VAL A CA 1
ATOM 4974 C C . VAL A 1 650 ? 38.228 -2.785 -14.474 1.00 49.38 650 VAL A C 1
ATOM 4976 O O . VAL A 1 650 ? 37.766 -2.304 -13.443 1.00 49.38 650 VAL A O 1
ATOM 4979 N N . PRO A 1 651 ? 39.234 -2.186 -15.140 1.00 42.16 651 PRO A N 1
ATOM 4980 C CA . PRO A 1 651 ? 40.088 -1.163 -14.541 1.00 42.16 651 PRO A CA 1
ATOM 4981 C C . PRO A 1 651 ? 39.279 -0.008 -13.958 1.00 42.16 651 PRO A C 1
ATOM 4983 O O . PRO A 1 651 ? 38.597 0.712 -14.684 1.00 42.16 651 PRO A O 1
ATOM 4986 N N . VAL A 1 652 ? 39.394 0.163 -12.644 1.00 41.88 652 VAL A N 1
ATOM 4987 C CA . VAL A 1 652 ? 39.032 1.406 -11.979 1.00 41.88 652 VAL A CA 1
ATOM 4988 C C . VAL A 1 652 ? 40.130 2.376 -12.383 1.00 41.88 652 VAL A C 1
ATOM 4990 O O . VAL A 1 652 ? 41.265 2.283 -11.909 1.00 41.88 652 VAL A O 1
ATOM 4993 N N . ASP A 1 653 ? 39.823 3.236 -13.347 1.00 41.16 653 ASP A N 1
ATOM 4994 C CA . ASP A 1 653 ? 40.498 4.521 -13.428 1.00 41.16 653 ASP A CA 1
ATOM 4995 C C . ASP A 1 653 ? 40.487 5.096 -11.998 1.00 41.16 653 ASP A C 1
ATOM 4997 O O . ASP A 1 653 ? 39.404 5.201 -11.416 1.00 41.16 653 ASP A O 1
ATOM 5001 N N . PRO A 1 654 ? 41.649 5.368 -11.376 1.00 43.16 654 PRO A N 1
ATOM 5002 C CA . PRO A 1 654 ? 41.706 5.834 -9.993 1.00 43.16 654 PRO A CA 1
ATOM 5003 C C . PRO A 1 654 ? 40.918 7.135 -9.759 1.00 43.16 654 PRO A C 1
ATOM 5005 O O . PRO A 1 654 ? 40.668 7.461 -8.599 1.00 43.16 654 PRO A O 1
ATOM 5008 N N . ASP A 1 655 ? 40.472 7.805 -10.831 1.00 42.91 655 ASP A N 1
ATOM 5009 C CA . ASP A 1 655 ? 39.633 9.001 -10.796 1.00 42.91 655 ASP A CA 1
ATOM 5010 C C . ASP A 1 655 ? 38.185 8.809 -11.328 1.00 42.91 655 ASP A C 1
ATOM 5012 O O . ASP A 1 655 ? 37.435 9.786 -11.373 1.00 42.91 655 ASP A O 1
ATOM 5016 N N . ALA A 1 656 ? 37.728 7.596 -11.690 1.00 43.09 656 ALA A N 1
ATOM 5017 C CA . ALA A 1 656 ? 36.353 7.374 -12.174 1.00 43.09 656 ALA A CA 1
ATOM 5018 C C . ALA A 1 656 ? 35.512 6.493 -11.232 1.00 43.09 656 ALA A C 1
ATOM 5020 O O . ALA A 1 656 ? 35.760 5.299 -11.058 1.00 43.09 656 ALA A O 1
ATOM 5021 N N . GLU A 1 657 ? 34.455 7.074 -10.657 1.00 42.91 657 GLU A N 1
ATOM 5022 C CA . GLU A 1 657 ? 33.387 6.319 -9.996 1.00 42.91 657 GLU A CA 1
ATOM 5023 C C . GLU A 1 657 ? 32.803 5.283 -10.976 1.00 42.91 657 GLU A C 1
ATOM 5025 O O . GLU A 1 657 ? 32.450 5.650 -12.094 1.00 42.91 657 GLU A O 1
ATOM 5030 N N . VAL A 1 658 ? 32.663 4.011 -10.576 1.00 50.28 658 VAL A N 1
ATOM 5031 C CA . VAL A 1 658 ? 31.807 3.039 -11.285 1.00 50.28 658 VAL A CA 1
ATOM 5032 C C . VAL A 1 658 ? 30.398 3.203 -10.712 1.00 50.28 658 VAL A C 1
ATOM 5034 O O . VAL A 1 658 ? 30.172 2.805 -9.568 1.00 50.28 658 VAL A O 1
ATOM 5037 N N . PRO A 1 659 ? 29.449 3.846 -11.410 1.00 59.16 659 PRO A N 1
ATOM 5038 C CA . PRO A 1 659 ? 28.089 3.971 -10.922 1.00 59.16 659 PRO A CA 1
ATOM 5039 C C . PRO A 1 659 ? 27.300 2.720 -11.345 1.00 59.16 659 PRO A C 1
ATOM 5041 O O . PRO A 1 659 ? 27.634 2.050 -12.325 1.00 59.16 659 PRO A O 1
ATOM 5044 N N . SER A 1 660 ? 26.217 2.409 -10.631 1.00 59.59 660 SER A N 1
ATOM 5045 C CA . SER A 1 660 ? 25.292 1.307 -10.960 1.00 59.59 660 SER A CA 1
ATOM 5046 C C . SER A 1 660 ? 24.708 1.384 -12.385 1.00 59.59 660 SER A C 1
ATOM 5048 O O . SER A 1 660 ? 24.130 0.423 -12.882 1.00 59.59 660 SER A O 1
ATOM 5050 N N . ASP A 1 661 ? 24.883 2.509 -13.080 1.00 72.88 661 ASP A N 1
ATOM 5051 C CA . ASP A 1 661 ? 24.456 2.750 -14.456 1.00 72.88 661 ASP A CA 1
ATOM 5052 C C . ASP A 1 661 ? 25.352 2.098 -15.530 1.00 72.88 661 ASP A C 1
ATOM 5054 O O . ASP A 1 661 ? 25.071 2.258 -16.721 1.00 72.88 661 ASP A O 1
ATOM 5058 N N . GLY A 1 662 ? 26.417 1.380 -15.152 1.00 81.00 662 GLY A N 1
ATOM 5059 C CA . GLY A 1 662 ? 27.267 0.594 -16.058 1.00 81.00 662 GLY A CA 1
ATOM 5060 C C . GLY A 1 662 ? 26.741 -0.805 -16.392 1.00 81.00 662 GLY A C 1
ATOM 5061 O O . GLY A 1 662 ? 27.076 -1.333 -17.448 1.00 81.00 662 GLY A O 1
ATOM 5062 N N . PHE A 1 663 ? 25.907 -1.389 -15.531 1.00 88.75 663 PHE A N 1
ATOM 5063 C CA . PHE A 1 663 ? 25.447 -2.773 -15.679 1.00 88.75 663 PHE A CA 1
ATOM 5064 C C . PHE A 1 663 ? 24.147 -2.859 -16.479 1.00 88.75 663 PHE A C 1
ATOM 5066 O O . PHE A 1 663 ? 23.259 -2.028 -16.285 1.00 88.75 663 PHE A O 1
ATOM 5073 N N . ARG A 1 664 ? 24.065 -3.831 -17.389 1.00 92.31 664 ARG A N 1
ATOM 5074 C CA . ARG A 1 664 ? 22.888 -4.176 -18.203 1.00 92.31 664 ARG A CA 1
ATOM 5075 C C . ARG A 1 664 ? 22.689 -5.688 -18.181 1.00 92.31 664 ARG A C 1
ATOM 5077 O O . ARG A 1 664 ? 23.654 -6.414 -17.938 1.00 92.31 664 ARG A O 1
ATOM 5084 N N . PHE A 1 665 ? 21.475 -6.117 -18.493 1.00 96.06 665 PHE A N 1
ATOM 5085 C CA . PHE A 1 665 ? 21.112 -7.517 -18.666 1.00 96.06 665 PHE A CA 1
ATOM 5086 C C . PHE A 1 665 ? 20.464 -7.694 -20.039 1.00 96.06 665 PHE A C 1
ATOM 5088 O O . PHE A 1 665 ? 19.608 -6.888 -20.398 1.00 96.06 665 PHE A O 1
ATOM 5095 N N . ALA A 1 666 ? 20.932 -8.666 -20.819 1.00 96.44 666 ALA A N 1
ATOM 5096 C CA . ALA A 1 666 ? 20.367 -9.019 -22.121 1.00 96.44 666 ALA A CA 1
ATOM 5097 C C . ALA A 1 666 ? 20.864 -10.406 -22.541 1.00 96.44 666 ALA A C 1
ATOM 5099 O O . ALA A 1 666 ? 22.019 -10.724 -22.269 1.00 96.44 666 ALA A O 1
ATOM 5100 N N . ASP A 1 667 ? 20.031 -11.210 -23.196 1.00 95.38 667 ASP A N 1
ATOM 5101 C CA . ASP A 1 667 ? 20.431 -12.522 -23.722 1.00 95.38 667 ASP A CA 1
ATOM 5102 C C . ASP A 1 667 ? 21.368 -12.337 -24.925 1.00 95.38 667 ASP A C 1
ATOM 5104 O O . ASP A 1 667 ? 20.953 -11.815 -25.955 1.00 95.38 667 ASP A O 1
ATOM 5108 N N . LEU A 1 668 ? 22.652 -12.687 -24.803 1.00 95.44 668 LEU A N 1
ATOM 5109 C CA . LEU A 1 668 ? 23.627 -12.508 -25.886 1.00 95.44 668 LEU A CA 1
ATOM 5110 C C . LEU A 1 668 ? 23.900 -13.795 -26.671 1.00 95.44 668 LEU A C 1
ATOM 5112 O O . LEU A 1 668 ? 24.545 -13.712 -27.723 1.00 95.44 668 LEU A O 1
ATOM 5116 N N . ASN A 1 669 ? 23.495 -14.958 -26.155 1.00 92.62 669 ASN A N 1
ATOM 5117 C CA . ASN A 1 669 ? 23.792 -16.272 -26.731 1.00 92.62 669 ASN A CA 1
ATOM 5118 C C . ASN A 1 669 ? 22.545 -17.007 -27.264 1.00 92.62 669 ASN A C 1
ATOM 5120 O O . ASN A 1 669 ? 22.704 -18.067 -27.875 1.00 92.62 669 ASN A O 1
ATOM 5124 N N . GLY A 1 670 ? 21.350 -16.452 -27.052 1.00 92.00 670 GLY A N 1
ATOM 5125 C CA . GLY A 1 670 ? 20.068 -16.982 -27.502 1.00 92.00 670 GLY A CA 1
ATOM 5126 C C . GLY A 1 670 ? 19.566 -18.167 -26.677 1.00 92.00 670 GLY A C 1
ATOM 5127 O O . GLY A 1 670 ? 18.828 -19.003 -27.206 1.00 92.00 670 GLY A O 1
ATOM 5128 N N . ASP A 1 671 ? 20.004 -18.317 -25.421 1.00 90.81 671 ASP A N 1
ATOM 5129 C CA . ASP A 1 671 ? 19.566 -19.415 -24.546 1.00 90.81 671 ASP A CA 1
ATOM 5130 C C . ASP A 1 671 ? 18.309 -19.101 -23.713 1.00 90.81 671 ASP A C 1
ATOM 5132 O O . ASP A 1 671 ? 17.821 -19.964 -22.971 1.00 90.81 671 ASP A O 1
ATOM 5136 N N . GLY A 1 672 ? 17.757 -17.899 -23.890 1.00 92.06 672 GLY A N 1
ATOM 5137 C CA . GLY A 1 672 ? 16.595 -17.366 -23.197 1.00 92.06 672 GLY A CA 1
ATOM 5138 C C . GLY A 1 672 ? 16.925 -16.697 -21.865 1.00 92.06 672 GLY A C 1
ATOM 5139 O O . GLY A 1 672 ? 16.014 -16.172 -21.236 1.00 92.06 672 GLY A O 1
ATOM 5140 N N . ARG A 1 673 ? 18.182 -16.713 -21.400 1.00 94.94 673 ARG A N 1
ATOM 5141 C CA . ARG A 1 673 ? 18.589 -16.114 -20.123 1.00 94.94 673 ARG A CA 1
ATOM 5142 C C . ARG A 1 673 ? 19.382 -14.849 -20.371 1.00 94.94 673 ARG A C 1
ATOM 5144 O O . ARG A 1 673 ? 20.363 -14.819 -21.105 1.00 94.94 673 ARG A O 1
ATOM 5151 N N . ALA A 1 674 ? 19.034 -13.796 -19.652 1.00 96.94 674 ALA A N 1
ATOM 5152 C CA . ALA A 1 674 ? 19.765 -12.553 -19.729 1.00 96.94 674 ALA A CA 1
ATOM 5153 C C . ALA A 1 674 ? 21.175 -12.692 -19.132 1.00 96.94 674 ALA A C 1
ATOM 5155 O O . ALA A 1 674 ? 21.366 -13.065 -17.966 1.00 96.94 674 ALA A O 1
ATOM 5156 N N . ASP A 1 675 ? 22.168 -12.312 -19.932 1.00 95.75 675 ASP A N 1
ATOM 5157 C CA . ASP A 1 675 ? 23.572 -12.224 -19.558 1.00 95.75 675 ASP A CA 1
ATOM 5158 C C . ASP A 1 675 ? 23.895 -10.879 -18.920 1.00 95.75 675 ASP A C 1
ATOM 5160 O O . ASP A 1 675 ? 23.303 -9.846 -19.233 1.00 95.75 675 ASP A O 1
ATOM 5164 N N . LEU A 1 676 ? 24.913 -10.857 -18.060 1.00 94.19 676 LEU A N 1
ATOM 5165 C CA . LEU A 1 676 ? 25.368 -9.622 -17.433 1.00 94.19 676 LEU A CA 1
ATOM 5166 C C . LEU A 1 676 ? 26.400 -8.911 -18.310 1.00 94.19 676 LEU A C 1
ATOM 5168 O O . LEU A 1 676 ? 27.452 -9.456 -18.650 1.00 94.19 676 LEU A O 1
ATOM 5172 N N . ILE A 1 677 ? 26.165 -7.626 -18.560 1.00 92.81 677 ILE A N 1
ATOM 5173 C CA . ILE A 1 677 ? 27.041 -6.770 -19.358 1.00 92.81 677 ILE A CA 1
ATOM 5174 C C . ILE A 1 677 ? 27.510 -5.597 -18.504 1.00 92.81 677 ILE A C 1
ATOM 5176 O O . ILE A 1 677 ? 26.710 -4.869 -17.920 1.00 92.81 677 ILE A O 1
ATOM 5180 N N . ASN A 1 678 ? 28.821 -5.375 -18.455 1.00 88.50 678 ASN A N 1
ATOM 5181 C CA . ASN A 1 678 ? 29.415 -4.180 -17.862 1.00 88.50 678 ASN A CA 1
ATOM 5182 C C . ASN A 1 678 ? 29.908 -3.240 -18.964 1.00 88.50 678 ASN A C 1
ATOM 5184 O O . ASN A 1 678 ? 30.845 -3.585 -19.686 1.00 88.50 678 ASN A O 1
ATOM 5188 N N . VAL A 1 679 ? 29.310 -2.053 -19.051 1.00 88.50 679 VAL A N 1
ATOM 5189 C CA . VAL A 1 679 ? 29.631 -1.004 -20.023 1.00 88.50 679 VAL A CA 1
ATOM 5190 C C . VAL A 1 679 ? 30.365 0.140 -19.322 1.00 88.50 679 VAL A C 1
ATOM 5192 O O . VAL A 1 679 ? 29.811 0.837 -18.466 1.00 88.50 679 VAL A O 1
ATOM 5195 N N . THR A 1 680 ? 31.618 0.383 -19.707 1.00 84.19 680 THR A N 1
ATOM 5196 C CA . THR A 1 680 ? 32.408 1.505 -19.178 1.00 84.19 680 THR A CA 1
ATOM 5197 C C . THR A 1 680 ? 31.897 2.846 -19.722 1.00 84.19 680 THR A C 1
ATOM 5199 O O . THR A 1 680 ? 31.222 2.872 -20.752 1.00 84.19 680 THR A O 1
ATOM 5202 N N . PRO A 1 681 ? 32.250 4.000 -19.119 1.00 84.62 681 PRO A N 1
ATOM 5203 C CA . PRO A 1 681 ? 31.876 5.316 -19.652 1.00 84.62 681 PRO A CA 1
ATOM 5204 C C . PRO A 1 681 ? 32.261 5.542 -21.127 1.00 84.62 681 PRO A C 1
ATOM 5206 O O . PRO A 1 681 ? 31.559 6.256 -21.847 1.00 84.62 681 PRO A O 1
ATOM 5209 N N . THR A 1 682 ? 33.336 4.893 -21.592 1.00 84.94 682 THR A N 1
ATOM 5210 C CA . THR A 1 682 ? 33.823 4.938 -22.981 1.00 84.94 682 THR A CA 1
ATOM 5211 C C . THR A 1 682 ? 33.164 3.906 -23.903 1.00 84.94 682 THR A C 1
ATOM 5213 O O . THR A 1 682 ? 33.674 3.687 -24.993 1.00 84.94 682 THR A O 1
ATOM 5216 N N . GLY A 1 683 ? 32.107 3.221 -23.451 1.00 87.19 683 GLY A N 1
ATOM 5217 C CA . GLY A 1 683 ? 31.332 2.244 -24.228 1.00 87.19 683 GLY A CA 1
ATOM 5218 C C . GLY A 1 683 ? 31.973 0.868 -24.399 1.00 87.19 683 GLY A C 1
ATOM 5219 O O . GLY A 1 683 ? 31.332 -0.045 -24.922 1.00 87.19 683 GLY A O 1
ATOM 5220 N N . LYS A 1 684 ? 33.202 0.677 -23.909 1.00 89.25 684 LYS A N 1
ATOM 5221 C CA . LYS A 1 684 ? 33.829 -0.644 -23.880 1.00 89.25 684 LYS A CA 1
ATOM 5222 C C . LYS A 1 684 ? 33.011 -1.561 -22.981 1.00 89.25 684 LYS A C 1
ATOM 5224 O O . LYS A 1 684 ? 32.722 -1.211 -21.838 1.00 89.25 684 LYS A O 1
ATOM 5229 N N . SER A 1 685 ? 32.669 -2.735 -23.492 1.00 89.38 685 SER A N 1
ATOM 5230 C CA . SER A 1 685 ? 31.738 -3.650 -22.839 1.00 89.38 685 SER A CA 1
ATOM 5231 C C . SER A 1 685 ? 32.389 -5.002 -22.572 1.00 89.38 685 SER A C 1
ATOM 5233 O O . SER A 1 685 ? 33.109 -5.536 -23.416 1.00 89.38 685 SER A O 1
ATOM 5235 N N . SER A 1 686 ? 32.158 -5.558 -21.384 1.00 89.00 686 SER A N 1
ATOM 5236 C CA . SER A 1 686 ? 32.535 -6.932 -21.024 1.00 89.00 686 SER A CA 1
ATOM 5237 C C . SER A 1 686 ? 31.290 -7.728 -20.659 1.00 89.00 686 SER A C 1
ATOM 5239 O O . SER A 1 686 ? 30.446 -7.202 -19.938 1.00 89.00 686 SER A O 1
ATOM 5241 N N . ALA A 1 687 ? 31.203 -8.974 -21.116 1.00 92.12 687 ALA A N 1
ATOM 5242 C CA . ALA A 1 687 ? 30.070 -9.858 -20.853 1.00 92.12 687 ALA A CA 1
ATOM 5243 C C . ALA A 1 687 ? 30.422 -10.958 -19.842 1.00 92.12 687 ALA A C 1
ATOM 5245 O O . ALA A 1 687 ? 31.577 -11.403 -19.746 1.00 92.12 687 ALA A O 1
ATOM 5246 N N . PHE A 1 688 ? 29.408 -11.395 -19.106 1.00 92.94 688 PHE A N 1
ATOM 5247 C CA . PHE A 1 688 ? 29.419 -12.535 -18.205 1.00 92.94 688 PHE A CA 1
ATOM 5248 C C . PHE A 1 688 ? 28.212 -13.407 -18.547 1.00 92.94 688 PHE A C 1
ATOM 5250 O O . PHE A 1 688 ? 27.079 -12.961 -18.389 1.00 92.94 688 PHE A O 1
ATOM 5257 N N . LEU A 1 689 ? 28.494 -14.625 -18.998 1.00 93.19 689 LEU A N 1
ATOM 5258 C CA . LEU A 1 689 ? 27.511 -15.607 -19.433 1.00 93.19 689 LEU A CA 1
ATOM 5259 C C . LEU A 1 689 ? 26.726 -16.135 -18.228 1.00 93.19 689 LEU A C 1
ATOM 5261 O O . LEU A 1 689 ? 27.353 -16.573 -17.255 1.00 93.19 689 LEU A O 1
ATOM 5265 N N . ASN A 1 690 ? 25.398 -16.093 -18.282 1.00 93.94 690 ASN A N 1
ATOM 5266 C CA . ASN A 1 690 ? 24.507 -16.609 -17.250 1.00 93.94 690 ASN A CA 1
ATOM 5267 C C . ASN A 1 690 ? 24.195 -18.090 -17.497 1.00 93.94 690 ASN A C 1
ATOM 5269 O O . ASN A 1 690 ? 23.352 -18.455 -18.304 1.00 93.94 690 ASN A O 1
ATOM 5273 N N . LEU A 1 691 ? 24.884 -18.966 -16.772 1.00 89.56 691 LEU A N 1
ATOM 5274 C CA . LEU A 1 691 ? 24.691 -20.406 -16.876 1.00 89.56 691 LEU A CA 1
ATOM 5275 C C . LEU A 1 691 ? 23.722 -20.908 -15.796 1.00 89.56 691 LEU A C 1
ATOM 5277 O O . LEU A 1 691 ? 23.747 -20.406 -14.668 1.00 89.56 691 LEU A O 1
ATOM 5281 N N . PRO A 1 692 ? 22.950 -21.975 -16.066 1.00 84.56 692 PRO A N 1
ATOM 5282 C CA . PRO A 1 692 ? 22.195 -22.654 -15.023 1.00 84.56 692 PRO A CA 1
ATOM 5283 C C . PRO A 1 692 ? 23.164 -23.286 -14.012 1.00 84.56 692 PRO A C 1
ATOM 5285 O O . PRO A 1 692 ? 24.004 -24.125 -14.355 1.00 84.56 692 PRO A O 1
ATOM 5288 N N . GLY A 1 693 ? 23.081 -22.860 -12.753 1.00 76.12 693 GLY A N 1
ATOM 5289 C CA . GLY A 1 693 ? 23.847 -23.421 -11.645 1.00 76.12 693 GLY A CA 1
ATOM 5290 C C . GLY A 1 693 ? 23.249 -24.718 -11.098 1.00 76.12 693 GLY A C 1
ATOM 5291 O O . GLY A 1 693 ? 22.205 -25.205 -11.534 1.00 76.12 693 GLY A O 1
ATOM 5292 N N . THR A 1 694 ? 23.916 -25.302 -10.102 1.00 70.81 694 THR A N 1
ATOM 5293 C CA . THR A 1 694 ? 23.356 -26.431 -9.343 1.00 70.81 694 THR A CA 1
ATOM 5294 C C . THR A 1 694 ? 22.139 -25.966 -8.543 1.00 70.81 694 THR A C 1
ATOM 5296 O O . THR A 1 694 ? 22.162 -24.868 -7.991 1.00 70.81 694 THR A O 1
ATOM 5299 N N . ASP A 1 695 ? 21.097 -26.794 -8.473 1.00 67.75 695 ASP A N 1
ATOM 5300 C CA . ASP A 1 695 ? 19.837 -26.509 -7.763 1.00 67.75 695 ASP A CA 1
ATOM 5301 C C . ASP A 1 695 ? 19.061 -25.273 -8.272 1.00 67.75 695 ASP A C 1
ATOM 5303 O O . ASP A 1 695 ? 18.232 -24.725 -7.552 1.00 67.75 695 ASP A O 1
ATOM 5307 N N . GLY A 1 696 ? 19.300 -24.839 -9.519 1.00 69.81 696 GLY A N 1
ATOM 5308 C CA . GLY A 1 696 ? 18.580 -23.715 -10.137 1.00 69.81 696 GLY A CA 1
ATOM 5309 C C . GLY A 1 696 ? 19.124 -22.325 -9.785 1.00 69.81 696 GLY A C 1
ATOM 5310 O O . GLY A 1 696 ? 18.519 -21.326 -10.156 1.00 69.81 696 GLY A O 1
ATOM 5311 N N . ALA A 1 697 ? 20.264 -22.240 -9.092 1.00 82.94 697 ALA A N 1
ATOM 5312 C CA . ALA A 1 697 ? 20.920 -20.965 -8.801 1.00 82.94 697 ALA A CA 1
ATOM 5313 C C . ALA A 1 697 ? 21.494 -20.305 -10.070 1.00 82.94 697 ALA A C 1
ATOM 5315 O O . ALA A 1 697 ? 21.982 -20.997 -10.964 1.00 82.94 697 ALA A O 1
ATOM 5316 N N . LEU A 1 698 ? 21.516 -18.970 -10.120 1.00 90.69 698 LEU A N 1
ATOM 5317 C CA . LEU A 1 698 ? 22.138 -18.226 -11.223 1.00 90.69 698 LEU A CA 1
ATOM 5318 C C . LEU A 1 698 ? 23.669 -18.317 -11.144 1.00 90.69 698 LEU A C 1
ATOM 5320 O O . LEU A 1 698 ? 24.253 -18.226 -10.059 1.00 90.69 698 LEU A O 1
ATOM 5324 N N . ASN A 1 699 ? 24.346 -18.464 -12.285 1.00 90.38 699 ASN A N 1
ATOM 5325 C CA . ASN A 1 699 ? 25.803 -18.589 -12.324 1.00 90.38 699 ASN A CA 1
ATOM 5326 C C . ASN A 1 699 ? 26.427 -17.765 -13.457 1.00 90.38 699 ASN A C 1
ATOM 5328 O O . ASN A 1 699 ? 26.573 -18.228 -14.585 1.00 90.38 699 ASN A O 1
ATOM 5332 N N . PHE A 1 700 ? 26.883 -16.561 -13.117 1.00 91.00 700 PHE A N 1
ATOM 5333 C CA . PHE A 1 700 ? 27.534 -15.649 -14.056 1.00 91.00 700 PHE A CA 1
ATOM 5334 C C . PHE A 1 700 ? 29.038 -15.922 -14.169 1.00 91.00 700 PHE A C 1
ATOM 5336 O O . PHE A 1 700 ? 29.813 -15.662 -13.239 1.00 91.00 700 PHE A O 1
ATOM 5343 N N . VAL A 1 701 ? 29.473 -16.380 -15.342 1.00 89.69 701 VAL A N 1
ATOM 5344 C CA . VAL A 1 701 ? 30.876 -16.681 -15.648 1.00 89.69 701 VAL A CA 1
ATOM 5345 C C . VAL A 1 701 ? 31.433 -15.638 -16.607 1.00 89.69 701 VAL A C 1
ATOM 5347 O O . VAL A 1 701 ? 30.844 -15.345 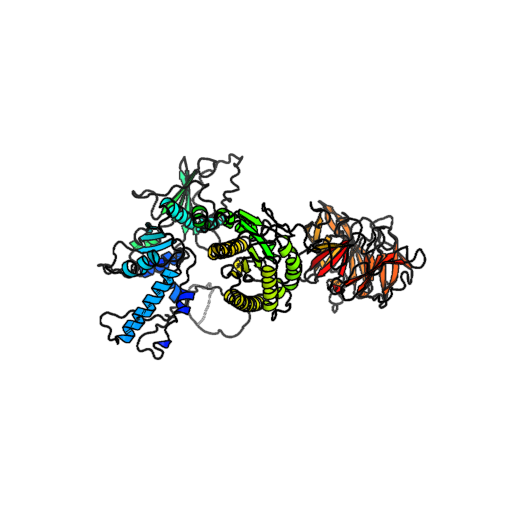-17.640 1.00 89.69 701 VAL A O 1
ATOM 5350 N N . LYS A 1 702 ? 32.602 -15.067 -16.291 1.00 89.62 702 LYS A N 1
ATOM 5351 C CA . LYS A 1 702 ? 33.250 -14.075 -17.161 1.00 89.62 702 LYS A CA 1
ATOM 5352 C C . LYS A 1 702 ? 33.462 -14.644 -18.565 1.00 89.62 702 LYS A C 1
ATOM 5354 O O . LYS A 1 702 ? 34.223 -15.596 -18.724 1.00 89.62 702 LYS A O 1
ATOM 5359 N N . TRP A 1 703 ? 32.869 -13.990 -19.560 1.00 90.50 703 TRP A N 1
ATOM 5360 C CA . TRP A 1 703 ? 32.920 -14.422 -20.952 1.00 90.50 703 TRP A CA 1
ATOM 5361 C C . TRP A 1 703 ? 34.042 -13.716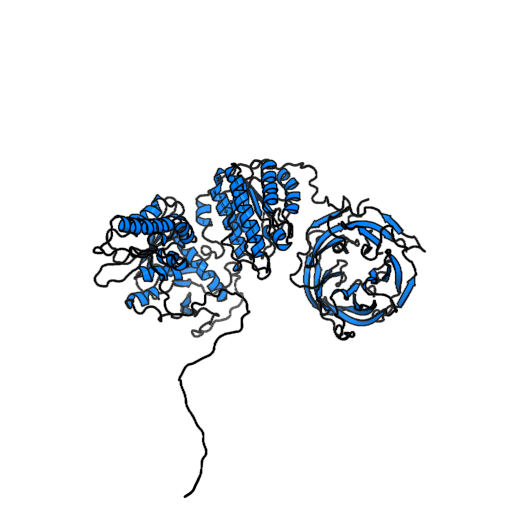 -21.723 1.00 90.50 703 TRP A C 1
ATOM 5363 O O . TRP A 1 703 ? 34.884 -14.364 -22.341 1.00 90.50 703 TRP A O 1
ATOM 5373 N N . GLY A 1 704 ? 34.150 -12.387 -21.595 1.00 88.81 704 GLY A N 1
ATOM 5374 C CA . GLY A 1 704 ? 35.258 -11.618 -22.173 1.00 88.81 704 GLY A CA 1
ATOM 5375 C C . GLY A 1 704 ? 34.891 -10.187 -22.560 1.00 88.81 704 GLY A C 1
ATOM 5376 O O . GLY A 1 704 ? 33.951 -9.613 -22.015 1.00 88.81 704 GLY A O 1
ATOM 5377 N N . ILE A 1 705 ? 35.674 -9.592 -23.466 1.00 88.94 705 ILE A N 1
ATOM 5378 C CA . ILE A 1 705 ? 35.386 -8.267 -24.035 1.00 88.94 705 ILE A CA 1
ATOM 5379 C C . ILE A 1 705 ? 34.360 -8.444 -25.151 1.00 88.94 705 ILE A C 1
ATOM 5381 O O . ILE A 1 705 ? 34.688 -8.996 -26.194 1.00 88.94 705 ILE A O 1
ATOM 5385 N N . LEU A 1 706 ? 33.144 -7.964 -24.912 1.00 90.44 706 LEU A N 1
ATOM 5386 C CA . LEU A 1 706 ? 32.016 -8.070 -25.833 1.00 90.44 706 LEU A CA 1
ATOM 5387 C C . LEU A 1 706 ? 32.145 -7.088 -27.002 1.00 90.44 706 LEU A C 1
ATOM 5389 O O . LEU A 1 706 ? 31.886 -7.430 -28.152 1.00 90.44 706 LEU A O 1
ATOM 5393 N N . PHE A 1 707 ? 32.533 -5.849 -26.694 1.00 88.12 707 PHE A N 1
ATOM 5394 C CA . PHE A 1 707 ? 32.550 -4.756 -27.659 1.00 88.12 707 PHE A CA 1
ATOM 5395 C C . PHE A 1 707 ? 33.580 -3.693 -27.258 1.00 88.12 707 PHE A C 1
ATOM 5397 O O . PHE A 1 707 ? 33.680 -3.330 -26.084 1.00 88.12 707 PHE A O 1
ATOM 5404 N N . ASP A 1 708 ? 34.367 -3.214 -28.222 1.00 88.38 708 ASP A N 1
ATOM 5405 C CA . ASP A 1 708 ? 35.471 -2.265 -28.002 1.00 88.38 708 ASP A CA 1
ATOM 5406 C C . ASP A 1 708 ? 35.686 -1.376 -29.238 1.00 88.38 708 ASP A C 1
ATOM 5408 O O . ASP A 1 708 ? 36.783 -1.299 -29.794 1.00 88.38 708 ASP A O 1
ATOM 5412 N N . GLU A 1 709 ? 34.615 -0.741 -29.721 1.00 80.50 709 GLU A N 1
ATOM 5413 C CA . GLU A 1 709 ? 34.744 0.307 -30.735 1.00 80.50 709 GLU A CA 1
ATOM 5414 C C . GLU A 1 709 ? 35.025 1.664 -30.088 1.00 80.50 709 GLU A C 1
ATOM 5416 O O . GLU A 1 709 ? 34.405 2.062 -29.100 1.00 80.50 709 GLU A O 1
ATOM 5421 N N . ALA A 1 710 ? 35.976 2.394 -30.667 1.00 71.94 710 ALA A N 1
ATOM 5422 C CA . ALA A 1 710 ? 36.307 3.734 -30.217 1.00 71.94 710 ALA A CA 1
ATOM 5423 C C . ALA A 1 710 ? 35.130 4.702 -30.450 1.00 71.94 710 ALA A C 1
ATOM 5425 O O . ALA A 1 710 ? 34.406 4.592 -31.433 1.00 71.94 710 ALA A O 1
ATOM 5426 N N . GLU A 1 711 ? 35.005 5.701 -29.571 1.00 76.38 711 GLU A N 1
ATOM 5427 C CA . GLU A 1 711 ? 34.114 6.870 -29.714 1.00 76.38 711 GLU A CA 1
ATOM 5428 C C . GLU A 1 711 ? 32.612 6.663 -29.425 1.00 76.38 711 GLU A C 1
ATOM 5430 O O . GLU A 1 711 ? 31.849 7.628 -29.503 1.00 76.38 711 GLU A O 1
ATOM 5435 N N . ILE A 1 712 ? 32.172 5.481 -28.979 1.00 87.88 712 ILE A N 1
ATOM 5436 C CA . ILE A 1 712 ? 30.784 5.272 -28.524 1.00 87.88 712 ILE A CA 1
ATOM 5437 C C . ILE A 1 712 ? 30.700 5.452 -27.006 1.00 87.88 712 ILE A C 1
ATOM 5439 O O . ILE A 1 712 ? 31.317 4.723 -26.245 1.00 87.88 712 ILE A O 1
ATOM 5443 N N . LYS A 1 713 ? 29.924 6.425 -26.521 1.00 90.44 713 LYS A N 1
ATOM 5444 C CA . LYS A 1 713 ? 29.729 6.629 -25.072 1.00 90.44 713 LYS A CA 1
ATOM 5445 C C . LYS A 1 713 ? 28.670 5.674 -24.529 1.00 90.44 713 LYS A C 1
ATOM 5447 O O . LYS A 1 713 ? 27.655 5.455 -25.184 1.00 90.44 713 LYS A O 1
ATOM 5452 N N . ARG A 1 714 ? 28.809 5.240 -23.272 1.00 88.75 714 ARG A N 1
ATOM 5453 C CA . ARG A 1 714 ? 27.824 4.384 -22.572 1.00 88.75 714 ARG A CA 1
ATOM 5454 C C . ARG A 1 714 ? 26.369 4.829 -22.728 1.00 88.75 714 ARG A C 1
ATOM 5456 O O . ARG A 1 714 ? 25.488 4.006 -22.939 1.00 88.75 714 ARG A O 1
ATOM 5463 N N . GLY A 1 715 ? 26.113 6.135 -22.615 1.00 89.75 715 GLY A N 1
ATOM 5464 C CA . GLY A 1 715 ? 24.762 6.699 -22.707 1.00 89.75 715 GLY A CA 1
ATOM 5465 C C . GLY A 1 715 ? 24.066 6.434 -24.047 1.00 89.75 715 GLY A C 1
ATOM 5466 O O . GLY A 1 715 ? 22.838 6.440 -24.089 1.00 89.75 715 GLY A O 1
ATOM 5467 N N . HIS A 1 716 ? 24.837 6.139 -25.096 1.00 93.75 716 HIS A N 1
ATOM 5468 C CA . HIS A 1 716 ? 24.374 5.865 -26.455 1.00 93.75 716 HIS A CA 1
ATOM 5469 C C . HIS A 1 716 ? 24.198 4.369 -26.748 1.00 93.75 716 HIS A C 1
ATOM 5471 O O . HIS A 1 716 ? 23.750 4.041 -27.837 1.00 93.75 716 HIS A O 1
ATOM 5477 N N . ILE A 1 717 ? 24.525 3.473 -25.810 1.00 94.00 717 ILE A N 1
ATOM 5478 C CA . ILE A 1 717 ? 24.428 2.020 -26.007 1.00 94.00 717 ILE A CA 1
ATOM 5479 C C . ILE A 1 717 ? 23.113 1.495 -25.422 1.00 94.00 717 ILE A C 1
ATOM 5481 O O . ILE A 1 717 ? 22.757 1.823 -24.283 1.00 94.00 717 ILE A O 1
ATOM 5485 N N . ARG A 1 718 ? 22.395 0.679 -26.192 1.00 95.00 718 ARG A N 1
ATOM 5486 C CA . ARG A 1 718 ? 21.251 -0.140 -25.757 1.00 95.00 718 ARG A CA 1
ATOM 5487 C C . ARG A 1 718 ? 21.441 -1.572 -26.262 1.00 95.00 718 ARG A C 1
ATOM 5489 O O . ARG A 1 718 ? 22.187 -1.768 -27.218 1.00 95.00 718 ARG A O 1
ATOM 5496 N N . PHE A 1 719 ? 20.768 -2.520 -25.620 1.00 96.56 719 PHE A N 1
ATOM 5497 C CA . PHE A 1 719 ? 20.699 -3.915 -26.048 1.00 96.56 719 PHE A CA 1
ATOM 5498 C C . PHE A 1 719 ? 19.233 -4.291 -26.253 1.00 96.56 719 PHE A C 1
ATOM 5500 O O . PHE A 1 719 ? 18.419 -3.943 -25.398 1.00 96.56 719 PHE A O 1
ATOM 5507 N N . ALA A 1 720 ? 18.910 -4.906 -27.388 1.00 96.62 720 ALA A N 1
ATOM 5508 C CA . ALA A 1 720 ? 17.583 -5.428 -27.719 1.00 96.62 720 ALA A CA 1
ATOM 5509 C C . ALA A 1 720 ? 17.698 -6.336 -28.951 1.00 96.62 720 ALA A C 1
ATOM 5511 O O . ALA A 1 720 ? 18.468 -6.004 -29.846 1.00 96.62 720 ALA A O 1
ATOM 5512 N N . ASP A 1 721 ? 16.942 -7.429 -29.010 1.00 96.12 721 ASP A N 1
ATOM 5513 C CA . ASP A 1 721 ? 16.825 -8.261 -30.216 1.00 96.12 721 ASP A CA 1
ATOM 5514 C C . ASP A 1 721 ? 15.972 -7.516 -31.253 1.00 96.12 721 ASP A C 1
ATOM 5516 O O . ASP A 1 721 ? 14.777 -7.337 -31.039 1.00 96.12 721 ASP A O 1
ATOM 5520 N N . ILE A 1 722 ? 16.567 -6.994 -32.330 1.00 95.44 722 ILE A N 1
ATOM 5521 C CA . ILE A 1 722 ? 15.847 -6.202 -33.346 1.00 95.44 722 ILE A CA 1
ATOM 5522 C C . ILE A 1 722 ? 15.641 -6.951 -34.667 1.00 95.44 722 ILE A C 1
ATOM 5524 O O . ILE A 1 722 ? 15.059 -6.373 -35.595 1.00 95.44 722 ILE A O 1
ATOM 5528 N N . ASP A 1 723 ? 16.124 -8.185 -34.806 1.00 93.81 723 ASP A N 1
ATOM 5529 C CA . ASP A 1 723 ? 15.846 -9.027 -35.976 1.00 93.81 723 ASP A CA 1
ATOM 5530 C C . ASP A 1 723 ? 15.114 -10.342 -35.666 1.00 93.81 723 ASP A C 1
ATOM 5532 O O . ASP A 1 723 ? 14.722 -11.042 -36.608 1.00 93.81 723 ASP A O 1
ATOM 5536 N N . GLY A 1 724 ? 14.790 -10.578 -34.394 1.00 93.75 724 GLY A N 1
ATOM 5537 C CA . GLY A 1 724 ? 13.939 -11.658 -33.906 1.00 93.75 724 GLY A CA 1
ATOM 5538 C C . GLY A 1 724 ? 14.636 -13.014 -33.905 1.00 93.75 724 GLY A C 1
ATOM 5539 O O . GLY A 1 724 ? 13.968 -14.042 -34.063 1.00 93.75 724 GLY A O 1
ATOM 5540 N N . ASP A 1 725 ? 15.969 -13.038 -33.824 1.00 93.31 725 ASP A N 1
ATOM 5541 C CA . ASP A 1 725 ? 16.755 -14.273 -33.813 1.00 93.31 725 ASP A CA 1
ATOM 5542 C C . ASP A 1 725 ? 16.965 -14.859 -32.403 1.00 93.31 725 ASP A C 1
ATOM 5544 O O . ASP A 1 725 ? 17.520 -15.955 -32.266 1.00 93.31 725 ASP A O 1
ATOM 5548 N N . GLY A 1 726 ? 16.452 -14.178 -31.373 1.00 92.50 726 GLY A N 1
ATOM 5549 C CA . GLY A 1 726 ? 16.562 -14.533 -29.963 1.00 92.50 726 GLY A CA 1
ATOM 5550 C C . GLY A 1 726 ? 17.820 -13.989 -29.288 1.00 92.50 726 GLY A C 1
ATOM 5551 O O . GLY A 1 726 ? 17.953 -14.131 -28.077 1.00 92.50 726 GLY A O 1
ATOM 5552 N N . CYS A 1 727 ? 18.743 -13.366 -30.026 1.00 95.00 727 CYS A N 1
ATOM 5553 C CA . CYS A 1 727 ? 19.960 -12.778 -29.484 1.00 95.00 727 CYS A CA 1
ATOM 5554 C C . CYS A 1 727 ? 19.839 -11.252 -29.439 1.00 95.00 727 CYS A C 1
ATOM 5556 O O . CYS A 1 727 ? 19.529 -10.582 -30.417 1.00 95.00 727 CYS A O 1
ATOM 5558 N N . ALA A 1 728 ? 20.177 -10.648 -28.304 1.00 96.94 728 ALA A N 1
ATOM 5559 C CA . ALA A 1 728 ? 20.185 -9.203 -28.182 1.00 96.94 728 ALA A CA 1
ATOM 5560 C C . ALA A 1 728 ? 21.288 -8.570 -29.043 1.00 96.94 728 ALA A C 1
ATOM 5562 O O . ALA A 1 728 ? 22.480 -8.895 -28.932 1.00 96.94 728 ALA A O 1
ATOM 5563 N N . ASP A 1 729 ? 20.891 -7.573 -29.829 1.00 96.88 729 ASP A N 1
ATOM 5564 C CA . ASP A 1 729 ? 21.772 -6.748 -30.641 1.00 96.88 729 ASP A CA 1
ATOM 5565 C C . ASP A 1 729 ? 22.289 -5.539 -29.868 1.00 96.88 729 ASP A C 1
ATOM 5567 O O . ASP A 1 729 ? 21.649 -5.038 -28.941 1.00 96.88 729 ASP A O 1
ATOM 5571 N N . LEU A 1 730 ? 23.434 -4.996 -30.291 1.00 96.19 730 LEU A N 1
ATOM 5572 C CA . LEU A 1 730 ? 23.951 -3.741 -29.751 1.00 96.19 730 LEU A CA 1
ATOM 5573 C C . LEU A 1 730 ? 23.489 -2.570 -30.618 1.00 96.19 730 LEU A C 1
ATOM 5575 O O . LEU A 1 730 ? 23.744 -2.501 -31.822 1.00 96.19 730 LEU A O 1
ATOM 5579 N N . LEU A 1 731 ? 22.856 -1.585 -29.987 1.00 95.62 731 LEU A N 1
ATOM 5580 C CA . LEU A 1 731 ? 22.316 -0.407 -30.657 1.00 95.62 731 LEU A CA 1
ATOM 5581 C C . LEU A 1 731 ? 23.069 0.846 -30.219 1.00 95.62 731 LEU A C 1
ATOM 5583 O O . LEU A 1 731 ? 23.100 1.190 -29.035 1.00 95.62 731 LEU A O 1
ATOM 5587 N N . GLN A 1 732 ? 23.636 1.563 -31.189 1.00 95.31 732 GLN A N 1
ATOM 5588 C CA . GLN A 1 732 ? 24.185 2.899 -30.990 1.00 95.31 732 GLN A CA 1
ATOM 5589 C C . GLN A 1 732 ? 23.127 3.945 -31.356 1.00 95.31 732 GLN A C 1
ATOM 5591 O O . GLN A 1 732 ? 22.844 4.174 -32.533 1.00 95.31 732 GLN A O 1
ATOM 5596 N N . VAL A 1 733 ? 22.582 4.616 -30.345 1.00 95.50 733 VAL A N 1
ATOM 5597 C CA . VAL A 1 733 ? 21.548 5.648 -30.480 1.00 95.50 733 VAL A CA 1
ATOM 5598 C C . VAL A 1 733 ? 22.190 7.036 -30.552 1.00 95.50 733 VAL A C 1
ATOM 5600 O O . VAL A 1 733 ? 22.981 7.407 -29.688 1.00 95.50 733 VAL A O 1
ATOM 5603 N N . GLY A 1 734 ? 21.862 7.823 -31.572 1.00 94.31 734 GLY A N 1
ATOM 5604 C CA . GLY A 1 734 ? 22.280 9.218 -31.721 1.00 94.31 734 GLY A CA 1
ATOM 5605 C C . GLY A 1 734 ? 21.411 10.200 -30.929 1.00 94.31 734 GLY A C 1
ATOM 5606 O O . GLY A 1 734 ? 20.333 9.857 -30.442 1.00 94.31 734 GLY A O 1
ATOM 5607 N N . ASP A 1 735 ? 21.864 11.451 -30.817 1.00 93.31 735 ASP A N 1
ATOM 5608 C CA . ASP A 1 735 ? 21.161 12.500 -30.057 1.00 93.31 735 ASP A CA 1
ATOM 5609 C C . ASP A 1 735 ? 19.758 12.801 -30.611 1.00 93.31 735 ASP A C 1
ATOM 5611 O O . ASP A 1 735 ? 18.834 13.079 -29.845 1.00 93.31 735 ASP A O 1
ATOM 5615 N N . GLU A 1 736 ? 19.589 12.655 -31.927 1.00 92.19 736 GLU A N 1
ATOM 5616 C CA . GLU A 1 736 ? 18.332 12.834 -32.669 1.00 92.19 736 GLU A CA 1
ATOM 5617 C C . GLU A 1 736 ? 17.511 11.529 -32.775 1.00 92.19 736 GLU A C 1
ATOM 5619 O O . GLU A 1 736 ? 16.540 11.446 -33.521 1.00 92.19 736 GLU A O 1
ATOM 5624 N N . GLY A 1 737 ? 17.899 10.479 -32.042 1.00 92.19 737 GLY A N 1
ATOM 5625 C CA . GLY A 1 737 ? 17.181 9.202 -32.007 1.00 92.19 737 GLY A CA 1
ATOM 5626 C C . GLY A 1 737 ? 17.409 8.288 -33.217 1.00 92.19 737 GLY A C 1
ATOM 5627 O O . GLY A 1 737 ? 16.753 7.250 -33.311 1.00 92.19 737 GLY A O 1
ATOM 5628 N N . ASN A 1 738 ? 18.322 8.629 -34.132 1.00 93.75 738 ASN A N 1
ATOM 5629 C CA . ASN A 1 738 ? 18.792 7.716 -35.177 1.00 93.75 738 ASN A CA 1
ATOM 5630 C C . ASN A 1 738 ? 19.608 6.562 -34.567 1.00 93.75 738 ASN A C 1
ATOM 5632 O O . ASN A 1 738 ? 20.241 6.734 -33.529 1.00 93.75 738 ASN A O 1
ATOM 5636 N N . VAL A 1 739 ? 19.621 5.389 -35.201 1.00 94.94 739 VAL A N 1
ATOM 5637 C CA . VAL A 1 739 ? 20.226 4.170 -34.641 1.00 94.94 739 VAL A CA 1
ATOM 5638 C C . VAL A 1 739 ? 21.150 3.506 -35.658 1.00 94.94 739 VAL A C 1
ATOM 5640 O O . VAL A 1 739 ? 20.746 3.215 -36.787 1.00 94.94 739 VAL A O 1
ATOM 5643 N N . HIS A 1 740 ? 22.393 3.235 -35.256 1.00 93.88 740 HIS A N 1
ATOM 5644 C CA . HIS A 1 740 ? 23.256 2.256 -35.920 1.00 93.88 740 HIS A CA 1
ATOM 5645 C C . HIS A 1 740 ? 23.120 0.922 -35.182 1.00 93.88 740 HIS A C 1
ATOM 5647 O O . HIS A 1 740 ? 23.281 0.875 -33.964 1.00 93.88 740 HIS A O 1
ATOM 5653 N N . ALA A 1 741 ? 22.799 -0.138 -35.918 1.00 94.69 741 ALA A N 1
ATOM 5654 C CA . ALA A 1 741 ? 22.622 -1.474 -35.367 1.00 94.69 741 ALA A CA 1
ATOM 5655 C C . ALA A 1 741 ? 23.896 -2.294 -35.560 1.00 94.69 741 ALA A C 1
ATOM 5657 O O . ALA A 1 741 ? 24.488 -2.281 -36.642 1.00 94.69 741 ALA A O 1
ATOM 5658 N N . TYR A 1 742 ? 24.298 -3.020 -34.531 1.00 95.75 742 TYR A N 1
ATOM 5659 C CA . TYR A 1 742 ? 25.328 -4.042 -34.580 1.00 95.75 742 TYR A CA 1
ATOM 5660 C C . TYR A 1 742 ? 24.621 -5.361 -34.321 1.00 95.75 742 TYR A C 1
ATOM 5662 O O . TYR A 1 742 ? 24.352 -5.688 -33.171 1.00 95.75 742 TYR A O 1
ATOM 5670 N N . PHE A 1 743 ? 24.295 -6.069 -35.403 1.00 95.25 743 PHE A N 1
ATOM 5671 C CA . PHE A 1 743 ? 23.583 -7.336 -35.307 1.00 95.25 743 PHE A CA 1
ATOM 5672 C C . PHE A 1 743 ? 24.488 -8.390 -34.684 1.00 95.25 743 PHE A C 1
ATOM 5674 O O . PHE A 1 743 ? 25.630 -8.552 -35.145 1.00 95.25 743 PHE A O 1
ATOM 5681 N N . ASN A 1 744 ? 23.997 -9.054 -33.649 1.00 95.44 744 ASN A N 1
ATOM 5682 C CA . ASN A 1 744 ? 24.647 -10.178 -33.014 1.00 95.44 744 ASN A CA 1
ATOM 5683 C C . ASN A 1 744 ? 24.688 -11.339 -34.019 1.00 95.44 744 ASN A C 1
ATOM 5685 O O . ASN A 1 744 ? 23.731 -11.630 -34.723 1.00 95.44 744 ASN A O 1
ATOM 5689 N N . VAL A 1 745 ? 25.858 -11.944 -34.183 1.00 93.25 745 VAL A N 1
ATOM 5690 C CA . VAL A 1 745 ? 26.026 -13.168 -34.960 1.00 93.25 745 VAL A CA 1
ATOM 5691 C C . VAL A 1 745 ? 26.555 -14.206 -33.979 1.00 93.25 745 VAL A C 1
ATOM 5693 O O . VAL A 1 745 ? 27.779 -14.228 -33.740 1.00 93.25 745 VAL A O 1
ATOM 5696 N N . PRO A 1 746 ? 25.657 -15.014 -33.381 1.00 85.19 746 PRO A N 1
ATOM 5697 C CA . PRO A 1 746 ? 26.025 -15.980 -32.361 1.00 85.19 746 PRO A CA 1
ATOM 5698 C C . PRO A 1 746 ? 26.949 -17.049 -32.942 1.00 85.19 746 PRO A C 1
ATOM 5700 O O . PRO A 1 746 ? 26.973 -17.325 -34.147 1.00 85.19 746 PRO A O 1
ATOM 5703 N N . ASN A 1 747 ? 27.765 -17.633 -32.071 1.00 85.12 747 ASN A N 1
ATOM 5704 C CA . ASN A 1 747 ? 28.629 -18.746 -32.431 1.00 85.12 747 ASN A CA 1
ATOM 5705 C C . ASN A 1 747 ? 27.918 -20.069 -32.125 1.00 85.12 747 ASN A C 1
ATOM 5707 O O . ASN A 1 747 ? 27.223 -20.164 -31.119 1.00 85.12 747 ASN A O 1
ATOM 5711 N N . ASP A 1 748 ? 28.154 -21.110 -32.932 1.00 83.88 748 ASP A N 1
ATOM 5712 C CA . ASP A 1 748 ? 27.620 -22.457 -32.654 1.00 83.88 748 ASP A CA 1
ATOM 5713 C C . ASP A 1 748 ? 28.098 -22.995 -31.287 1.00 83.88 748 ASP A C 1
ATOM 5715 O O . ASP A 1 748 ? 27.461 -23.863 -30.689 1.00 83.88 748 ASP A O 1
ATOM 5719 N N . ASP A 1 749 ? 29.247 -22.507 -30.804 1.00 85.06 749 ASP A N 1
ATOM 5720 C CA . ASP A 1 749 ? 29.725 -22.725 -29.442 1.00 85.06 749 ASP A CA 1
ATOM 5721 C C . ASP A 1 749 ? 29.234 -21.597 -28.511 1.00 85.06 749 ASP A C 1
ATOM 5723 O O . ASP A 1 749 ? 29.767 -20.485 -28.593 1.00 85.06 749 ASP A O 1
ATOM 5727 N N . PRO A 1 750 ? 28.308 -21.872 -27.570 1.00 76.81 750 PRO A N 1
ATOM 5728 C CA . PRO A 1 750 ? 27.742 -20.856 -26.678 1.00 76.81 750 PRO A CA 1
ATOM 5729 C C . PRO A 1 750 ? 28.767 -20.266 -25.697 1.00 76.81 750 PRO A C 1
ATOM 5731 O O . PRO A 1 750 ? 28.495 -19.264 -25.045 1.00 76.81 750 PRO A O 1
ATOM 5734 N N . PHE A 1 751 ? 29.964 -20.855 -25.580 1.00 83.12 751 PHE A N 1
ATOM 5735 C CA . PHE A 1 751 ? 31.056 -20.314 -24.766 1.00 83.12 751 PHE A CA 1
ATOM 5736 C C . PHE A 1 751 ? 31.992 -19.386 -25.549 1.00 83.12 751 PHE A C 1
ATOM 5738 O O . PHE A 1 751 ? 32.905 -18.792 -24.966 1.00 83.12 751 PHE A O 1
ATOM 5745 N N . THR A 1 752 ? 31.773 -19.209 -26.850 1.00 87.31 752 THR A N 1
ATOM 5746 C CA . THR A 1 752 ? 32.551 -18.305 -27.697 1.00 87.31 752 THR A CA 1
ATOM 5747 C C . THR A 1 752 ? 31.771 -17.017 -27.941 1.00 87.31 752 THR A C 1
ATOM 5749 O O . THR A 1 752 ? 30.638 -17.059 -28.401 1.00 87.31 752 THR A O 1
ATOM 5752 N N . LEU A 1 753 ? 32.393 -15.867 -27.647 1.00 88.06 753 LEU A N 1
ATOM 5753 C CA . LEU A 1 753 ? 31.762 -14.554 -27.817 1.00 88.06 753 LEU A CA 1
ATOM 5754 C C . LEU A 1 753 ? 31.209 -14.361 -29.241 1.00 88.06 753 LEU A C 1
ATOM 5756 O O . LEU A 1 753 ? 31.862 -14.782 -30.208 1.00 88.06 753 LEU A O 1
ATOM 5760 N N . PRO A 1 754 ? 30.067 -13.667 -29.378 1.00 90.31 754 PRO A N 1
ATOM 5761 C CA . PRO A 1 754 ? 29.490 -13.380 -30.678 1.00 90.31 754 PRO A CA 1
ATOM 5762 C C . PRO A 1 754 ? 30.363 -12.434 -31.505 1.00 90.31 754 PRO A C 1
ATOM 5764 O O . PRO A 1 754 ? 31.255 -11.739 -31.003 1.00 90.31 754 PRO A O 1
ATOM 5767 N N . THR A 1 755 ? 30.079 -12.390 -32.805 1.00 91.44 755 THR A N 1
ATOM 5768 C CA . THR A 1 755 ? 30.621 -11.361 -33.703 1.00 91.44 755 THR A CA 1
ATOM 5769 C C . THR A 1 755 ? 29.534 -10.371 -34.098 1.00 91.44 755 THR A C 1
ATOM 5771 O O . THR A 1 755 ? 28.356 -10.681 -34.014 1.00 91.44 755 THR A O 1
ATOM 5774 N N . TRP A 1 756 ? 29.926 -9.174 -34.535 1.00 93.75 756 TRP A N 1
ATOM 5775 C CA . TRP A 1 756 ? 28.984 -8.093 -34.822 1.00 93.75 756 TRP A CA 1
ATOM 5776 C C . TRP A 1 756 ? 28.935 -7.769 -36.313 1.00 93.75 756 TRP A C 1
ATOM 5778 O O . TRP A 1 756 ? 29.966 -7.492 -36.936 1.00 93.75 756 TRP A O 1
ATOM 5788 N N . ARG A 1 757 ? 27.732 -7.721 -36.888 1.00 94.06 757 ARG A N 1
ATOM 5789 C CA . ARG A 1 757 ? 27.491 -7.229 -38.250 1.00 94.06 757 ARG A CA 1
ATOM 5790 C C . ARG A 1 757 ? 26.851 -5.846 -38.191 1.00 94.06 757 ARG A C 1
ATOM 5792 O O . ARG A 1 757 ? 25.662 -5.702 -37.941 1.00 94.06 757 ARG A O 1
ATOM 5799 N N . MET A 1 758 ? 27.637 -4.809 -38.466 1.00 92.25 758 MET A N 1
ATOM 5800 C CA . MET A 1 758 ? 27.161 -3.428 -38.376 1.00 92.25 758 MET A CA 1
ATOM 5801 C C . MET A 1 758 ? 26.317 -2.999 -39.588 1.00 92.25 758 MET A C 1
ATOM 5803 O O . MET A 1 758 ? 26.681 -3.232 -40.745 1.00 92.25 758 MET A O 1
ATOM 5807 N N . LYS A 1 759 ? 25.217 -2.294 -39.312 1.00 91.88 759 LYS A N 1
ATOM 5808 C CA . LYS A 1 759 ? 24.359 -1.606 -40.277 1.00 91.88 759 LYS A CA 1
ATOM 5809 C C . LYS A 1 759 ? 24.164 -0.154 -39.855 1.00 91.88 759 LYS A C 1
ATOM 5811 O O . LYS A 1 759 ? 23.562 0.157 -38.824 1.00 91.88 759 LYS A O 1
ATOM 5816 N N . LYS A 1 760 ? 24.669 0.769 -40.676 1.00 91.38 760 LYS A N 1
ATOM 5817 C CA . LYS A 1 760 ? 24.544 2.199 -40.389 1.00 91.38 760 LYS A CA 1
ATOM 5818 C C . LYS A 1 760 ? 23.123 2.681 -40.643 1.00 91.38 760 LYS A C 1
ATOM 5820 O O . LYS A 1 760 ? 22.566 2.358 -41.684 1.00 91.38 760 LYS A O 1
ATOM 5825 N N . ASN A 1 761 ? 22.621 3.544 -39.757 1.00 89.75 761 ASN A N 1
ATOM 5826 C CA . ASN A 1 761 ? 21.342 4.223 -39.926 1.00 89.75 761 ASN A CA 1
ATOM 5827 C C . ASN A 1 761 ? 20.201 3.224 -40.161 1.00 89.75 761 ASN A C 1
ATOM 5829 O O . ASN A 1 761 ? 19.382 3.406 -41.054 1.00 89.75 761 ASN A O 1
ATOM 5833 N N . TRP A 1 762 ? 20.197 2.141 -39.383 1.00 92.94 762 TRP A N 1
ATOM 5834 C CA . TRP A 1 762 ? 19.161 1.115 -39.438 1.00 92.94 762 TRP A CA 1
ATOM 5835 C C . TRP A 1 762 ? 17.776 1.714 -39.144 1.00 92.94 762 TRP A C 1
ATOM 5837 O O . TRP A 1 762 ? 16.816 1.414 -39.858 1.00 92.94 762 TRP A O 1
ATOM 5847 N N . ALA A 1 763 ? 17.719 2.647 -38.185 1.00 91.88 763 ALA A N 1
ATOM 5848 C CA . ALA A 1 763 ? 16.592 3.549 -37.974 1.00 91.88 763 ALA A CA 1
ATOM 5849 C C . ALA A 1 763 ? 17.055 5.011 -38.140 1.00 91.88 763 ALA A C 1
ATOM 5851 O O . ALA A 1 763 ? 18.041 5.404 -37.514 1.00 91.88 763 ALA A O 1
ATOM 5852 N N . PRO A 1 764 ? 16.365 5.847 -38.935 1.00 87.69 764 PRO A N 1
ATOM 5853 C CA . PRO A 1 764 ? 16.772 7.231 -39.185 1.00 87.69 764 PRO A CA 1
ATOM 5854 C C . PRO A 1 764 ? 16.383 8.194 -38.056 1.00 87.69 764 PRO A C 1
ATOM 5856 O O . PRO A 1 764 ? 16.750 9.363 -38.107 1.00 87.69 764 PRO A O 1
ATOM 5859 N N . GLY A 1 765 ? 15.643 7.710 -37.056 1.00 84.19 765 GLY A N 1
ATOM 5860 C CA . GLY A 1 765 ? 14.994 8.530 -36.042 1.00 84.19 765 GLY A CA 1
ATOM 5861 C C . GLY A 1 765 ? 13.527 8.797 -36.381 1.00 84.19 765 GLY A C 1
ATOM 5862 O O . GLY A 1 765 ? 13.159 8.953 -37.547 1.00 84.19 765 GLY A O 1
ATOM 5863 N N . ALA A 1 766 ? 12.679 8.830 -35.356 1.00 83.50 766 ALA A N 1
ATOM 5864 C CA . ALA A 1 766 ? 11.291 9.262 -35.477 1.00 83.50 766 ALA A CA 1
ATOM 5865 C C . ALA A 1 766 ? 11.145 10.757 -35.158 1.00 83.50 766 ALA A C 1
ATOM 5867 O O . ALA A 1 766 ? 11.966 11.350 -34.456 1.00 83.50 766 ALA A O 1
ATOM 5868 N N . GLN A 1 767 ? 10.068 11.381 -35.638 1.00 79.06 767 GLN A N 1
ATOM 5869 C CA . GLN A 1 767 ? 9.790 12.788 -35.356 1.00 79.06 767 GLN A CA 1
ATOM 5870 C C . GLN A 1 767 ? 9.648 13.024 -33.841 1.00 79.06 767 GLN A C 1
ATOM 5872 O O . GLN A 1 767 ? 8.821 12.398 -33.188 1.00 79.06 767 GLN A O 1
ATOM 5877 N N . GLY A 1 768 ? 10.452 13.938 -33.284 1.00 76.31 768 GLY A N 1
ATOM 5878 C CA . GLY A 1 768 ? 10.486 14.206 -31.838 1.00 76.31 768 GLY A CA 1
ATOM 5879 C C . GLY A 1 768 ? 11.284 13.181 -31.018 1.00 76.31 768 GLY A C 1
ATOM 5880 O O . GLY A 1 768 ? 11.407 13.340 -29.803 1.00 76.31 768 GLY A O 1
ATOM 5881 N N . GLY A 1 769 ? 11.855 12.165 -31.672 1.00 86.75 769 GLY A N 1
ATOM 5882 C CA . GLY A 1 769 ? 12.777 11.213 -31.071 1.00 86.75 769 GLY A CA 1
ATOM 5883 C C . GLY A 1 769 ? 14.092 11.875 -30.660 1.00 86.75 769 GLY A C 1
ATOM 5884 O O . GLY A 1 769 ? 14.629 12.739 -31.346 1.00 86.75 769 GLY A O 1
ATOM 5885 N N . THR A 1 770 ? 14.606 11.470 -29.505 1.00 94.38 770 THR A N 1
ATOM 5886 C CA . THR A 1 770 ? 15.902 11.875 -28.957 1.00 94.38 770 THR A CA 1
ATOM 5887 C C . THR A 1 770 ? 16.527 10.685 -28.245 1.00 94.38 770 THR A C 1
ATOM 5889 O O . THR A 1 770 ? 15.823 9.742 -27.874 1.00 94.38 770 THR A O 1
ATOM 5892 N N . LEU A 1 771 ? 17.819 10.773 -27.929 1.00 93.81 771 LEU A N 1
ATOM 5893 C CA . LEU A 1 771 ? 18.517 9.772 -27.115 1.00 93.81 771 LEU A CA 1
ATOM 5894 C C . LEU A 1 771 ? 17.771 9.393 -25.816 1.00 93.81 771 LEU A C 1
ATOM 5896 O O . LEU A 1 771 ? 17.803 8.244 -25.375 1.00 93.81 771 LEU A O 1
ATOM 5900 N N . THR A 1 772 ? 17.108 10.365 -25.183 1.00 93.00 772 THR A N 1
ATOM 5901 C CA . THR A 1 772 ? 16.447 10.185 -23.875 1.00 93.00 772 THR A CA 1
ATOM 5902 C C . THR A 1 772 ? 14.998 9.705 -23.960 1.00 93.00 772 THR A C 1
ATOM 5904 O O . THR A 1 772 ? 14.503 9.090 -23.013 1.00 93.00 772 THR A O 1
ATOM 5907 N N . SER A 1 773 ? 14.313 9.968 -25.076 1.00 94.38 773 SER A N 1
ATOM 5908 C CA . SER A 1 773 ? 12.919 9.552 -25.283 1.00 94.38 773 SER A CA 1
ATOM 5909 C C . SER A 1 773 ? 12.800 8.131 -25.828 1.00 94.38 773 SER A C 1
ATOM 5911 O O . SER A 1 773 ? 11.707 7.583 -25.840 1.00 94.38 773 SER A O 1
ATOM 5913 N N . LEU A 1 774 ? 13.896 7.554 -26.316 1.00 94.88 774 LEU A N 1
ATOM 5914 C CA . LEU A 1 774 ? 13.886 6.277 -27.014 1.00 94.88 774 LEU A CA 1
ATOM 5915 C C . LEU A 1 774 ? 13.806 5.080 -26.062 1.00 94.88 774 LEU A C 1
ATOM 5917 O O . LEU A 1 774 ? 14.555 5.031 -25.079 1.00 94.88 774 LEU A O 1
ATOM 5921 N N . ARG A 1 775 ? 12.966 4.099 -26.387 1.00 95.56 775 ARG A N 1
ATOM 5922 C CA . ARG A 1 775 ? 12.953 2.756 -25.785 1.00 95.56 775 ARG A CA 1
ATOM 5923 C C . ARG A 1 775 ? 12.868 1.702 -26.890 1.00 95.56 775 ARG A C 1
ATOM 5925 O O . ARG A 1 775 ? 12.477 2.024 -28.011 1.00 95.56 775 ARG A O 1
ATOM 5932 N N . PHE A 1 776 ? 13.247 0.478 -26.544 1.00 95.94 776 PHE A N 1
ATOM 5933 C CA . PHE A 1 776 ? 13.118 -0.699 -27.393 1.00 95.94 776 PHE A CA 1
ATOM 5934 C C . PHE A 1 776 ? 12.437 -1.802 -26.594 1.00 95.94 776 PHE A C 1
ATOM 5936 O O . PHE A 1 776 ? 12.744 -1.951 -25.413 1.00 95.94 776 PHE A O 1
ATOM 5943 N N . GLY A 1 777 ? 11.526 -2.523 -27.231 1.00 96.06 777 GLY A N 1
ATOM 5944 C CA . GLY A 1 777 ? 10.821 -3.666 -26.659 1.00 96.06 777 GLY A CA 1
ATOM 5945 C C . GLY A 1 777 ? 9.801 -4.181 -27.665 1.00 96.06 777 GLY A C 1
ATOM 5946 O O . GLY A 1 777 ? 9.247 -3.379 -28.416 1.00 96.06 777 GLY A O 1
ATOM 5947 N N . ASP A 1 778 ? 9.595 -5.490 -27.720 1.00 97.00 778 ASP A N 1
ATOM 5948 C CA . ASP A 1 778 ? 8.595 -6.101 -28.598 1.00 97.00 778 ASP A CA 1
ATOM 5949 C C . ASP A 1 778 ? 7.197 -5.806 -28.041 1.00 97.00 778 ASP A C 1
ATOM 5951 O O . ASP A 1 778 ? 6.771 -6.421 -27.071 1.00 97.00 778 ASP A O 1
ATOM 5955 N N . VAL A 1 779 ? 6.486 -4.815 -28.584 1.00 97.12 779 VAL A N 1
ATOM 5956 C CA . VAL A 1 779 ? 5.153 -4.440 -28.074 1.00 97.12 779 VAL A CA 1
ATOM 5957 C C . VAL A 1 779 ? 4.022 -5.075 -28.878 1.00 97.12 779 VAL A C 1
ATOM 5959 O O . VAL A 1 779 ? 2.852 -4.937 -28.498 1.00 97.12 779 VAL A O 1
ATOM 5962 N N . ASN A 1 780 ? 4.341 -5.742 -29.987 1.00 95.00 780 ASN A N 1
ATOM 5963 C CA . ASN A 1 780 ? 3.366 -6.351 -30.883 1.00 95.00 780 ASN A CA 1
ATOM 5964 C C . ASN A 1 780 ? 3.336 -7.898 -30.766 1.00 95.00 780 ASN A C 1
ATOM 5966 O O . ASN A 1 780 ? 2.316 -8.505 -31.114 1.00 95.00 780 ASN A O 1
ATOM 5970 N N . GLY A 1 781 ? 4.369 -8.499 -30.168 1.00 94.75 781 GLY A N 1
ATOM 5971 C CA . GLY A 1 781 ? 4.544 -9.927 -29.917 1.00 94.75 781 GLY A CA 1
ATOM 5972 C C . GLY A 1 781 ? 5.073 -10.717 -31.118 1.00 94.75 781 GLY A C 1
ATOM 5973 O O . GLY A 1 781 ? 4.698 -11.883 -31.273 1.00 94.75 781 GLY A O 1
ATOM 5974 N N . ASP A 1 782 ? 5.840 -10.095 -32.018 1.00 94.50 782 ASP A N 1
ATOM 5975 C CA . ASP A 1 782 ? 6.408 -10.738 -33.213 1.00 94.50 782 ASP A CA 1
ATOM 5976 C C . ASP A 1 782 ? 7.824 -11.303 -33.014 1.00 94.50 782 ASP A C 1
ATOM 5978 O O . ASP A 1 782 ? 8.345 -11.974 -33.911 1.00 94.50 782 ASP A O 1
ATOM 5982 N N . GLY A 1 783 ? 8.399 -11.112 -31.826 1.00 92.88 783 GLY A N 1
ATOM 5983 C CA . GLY A 1 783 ? 9.729 -11.553 -31.431 1.00 92.88 783 GLY A CA 1
ATOM 5984 C C . GLY A 1 783 ? 10.830 -10.527 -31.695 1.00 92.88 783 GLY A C 1
ATOM 5985 O O . GLY A 1 783 ? 11.937 -10.726 -31.210 1.00 92.88 783 GLY A O 1
ATOM 5986 N N . ALA A 1 784 ? 10.563 -9.437 -32.422 1.00 95.62 784 ALA A N 1
ATOM 5987 C CA . ALA A 1 784 ? 11.537 -8.384 -32.679 1.00 95.62 784 ALA A CA 1
ATOM 5988 C C . ALA A 1 784 ? 11.192 -7.108 -31.900 1.00 95.62 784 ALA A C 1
ATOM 5990 O O . ALA A 1 784 ? 10.063 -6.626 -31.870 1.00 95.62 784 ALA A O 1
ATOM 5991 N N . ALA A 1 785 ? 12.199 -6.483 -31.298 1.00 97.00 785 ALA A N 1
ATOM 5992 C CA . ALA A 1 785 ? 12.010 -5.254 -30.552 1.00 97.00 785 ALA A CA 1
ATOM 5993 C C . ALA A 1 785 ? 11.588 -4.095 -31.467 1.00 97.00 785 ALA A C 1
ATOM 5995 O O . ALA A 1 785 ? 12.210 -3.796 -32.498 1.00 97.00 785 ALA A O 1
ATOM 5996 N N . ASP A 1 786 ? 10.562 -3.376 -31.019 1.00 96.19 786 ASP A N 1
ATOM 5997 C CA . ASP A 1 786 ? 10.021 -2.212 -31.699 1.00 96.19 786 ASP A CA 1
ATOM 5998 C C . ASP A 1 786 ? 10.719 -0.921 -31.270 1.00 96.19 786 ASP A C 1
ATOM 6000 O O . ASP A 1 786 ? 11.305 -0.802 -30.192 1.00 96.19 786 ASP A O 1
ATOM 6004 N N . TYR A 1 787 ? 10.622 0.101 -32.120 1.00 93.38 787 TYR A N 1
ATOM 6005 C CA . TYR A 1 787 ? 11.151 1.428 -31.830 1.00 93.38 787 TYR A CA 1
ATOM 6006 C C . TYR A 1 787 ? 10.068 2.277 -31.153 1.00 93.38 787 TYR A C 1
ATOM 6008 O O . TYR A 1 787 ? 9.031 2.569 -31.752 1.00 93.38 787 TYR A O 1
ATOM 6016 N N . LEU A 1 788 ? 10.305 2.721 -29.917 1.00 95.56 788 LEU A N 1
ATOM 6017 C CA . LEU A 1 788 ? 9.324 3.468 -29.124 1.00 95.56 788 LEU A CA 1
ATOM 6018 C C . LEU A 1 788 ? 9.827 4.881 -28.810 1.00 95.56 788 LEU A C 1
ATOM 6020 O O . LEU A 1 788 ? 10.956 5.070 -28.343 1.00 95.56 788 LEU A O 1
ATOM 6024 N N . THR A 1 789 ? 8.972 5.888 -29.002 1.00 95.75 789 THR A N 1
ATOM 6025 C CA . THR A 1 789 ? 9.236 7.261 -28.543 1.00 95.75 789 THR A CA 1
ATOM 6026 C C . THR A 1 789 ? 8.327 7.629 -27.383 1.00 95.75 789 THR A C 1
ATOM 6028 O O . THR A 1 789 ? 7.108 7.656 -27.550 1.00 95.75 789 THR A O 1
ATOM 6031 N N . VAL A 1 790 ? 8.932 7.976 -26.248 1.00 96.75 790 VAL A N 1
ATOM 6032 C CA . VAL A 1 790 ? 8.242 8.367 -25.016 1.00 96.75 790 VAL A CA 1
ATOM 6033 C C . VAL A 1 790 ? 8.268 9.891 -24.835 1.00 96.75 790 VAL A C 1
ATOM 6035 O O . VAL A 1 790 ? 9.339 10.506 -24.727 1.00 96.75 790 VAL A O 1
ATOM 6038 N N . GLY A 1 791 ? 7.084 10.502 -24.803 1.00 94.75 791 GLY A N 1
ATOM 6039 C CA . GLY A 1 791 ? 6.859 11.920 -24.522 1.00 94.75 791 GLY A CA 1
ATOM 6040 C C . GLY A 1 791 ? 7.193 12.288 -23.076 1.00 94.75 791 GLY A C 1
ATOM 6041 O O . GLY A 1 791 ? 7.335 11.424 -22.220 1.00 94.75 791 GLY A O 1
ATOM 6042 N N . SER A 1 792 ? 7.349 13.580 -22.770 1.00 93.81 792 SER A N 1
ATOM 6043 C CA . SER A 1 792 ? 7.738 14.040 -21.421 1.00 93.81 792 SER A CA 1
ATOM 6044 C C . SER A 1 792 ? 6.744 13.675 -20.311 1.00 93.81 792 SER A C 1
ATOM 6046 O O . SER A 1 792 ? 7.148 13.608 -19.156 1.00 93.81 792 SER A O 1
ATOM 6048 N N . ASP A 1 793 ? 5.484 13.446 -20.671 1.00 86.62 793 ASP A N 1
ATOM 6049 C CA . ASP A 1 793 ? 4.358 13.015 -19.828 1.00 86.62 793 ASP A CA 1
ATOM 6050 C C . ASP A 1 793 ? 4.147 11.482 -19.821 1.00 86.62 793 ASP A C 1
ATOM 6052 O O . ASP A 1 793 ? 3.155 10.967 -19.295 1.00 86.62 793 ASP A O 1
ATOM 6056 N N . GLY A 1 794 ? 5.060 10.738 -20.451 1.00 94.12 794 GLY A N 1
ATOM 6057 C CA . GLY A 1 794 ? 4.991 9.286 -20.572 1.00 94.12 794 GLY A CA 1
ATOM 6058 C C . GLY A 1 794 ? 4.063 8.781 -21.680 1.00 94.12 794 GLY A C 1
ATOM 6059 O O . GLY A 1 794 ? 3.890 7.576 -21.795 1.00 94.12 794 GLY A O 1
ATOM 6060 N N . SER A 1 795 ? 3.492 9.653 -22.518 1.00 95.25 795 SER A N 1
ATOM 6061 C CA . SER A 1 795 ? 2.800 9.219 -23.744 1.00 95.25 795 SER A CA 1
ATOM 6062 C C . SER A 1 795 ? 3.745 8.475 -24.696 1.00 95.25 795 SER A C 1
ATOM 6064 O O . SER A 1 795 ? 4.954 8.712 -24.693 1.00 95.25 795 SER A O 1
ATOM 6066 N N . VAL A 1 796 ? 3.217 7.563 -25.520 1.00 96.94 796 VAL A N 1
ATOM 6067 C CA . VAL A 1 796 ? 4.039 6.664 -26.348 1.00 96.94 796 VAL A CA 1
ATOM 6068 C C . VAL A 1 796 ? 3.534 6.628 -27.783 1.00 96.94 796 VAL A C 1
ATOM 6070 O O . VAL A 1 796 ? 2.353 6.391 -28.041 1.00 96.94 796 VAL A O 1
ATOM 6073 N N . HIS A 1 797 ? 4.457 6.783 -28.731 1.00 95.69 797 HIS A N 1
ATOM 6074 C CA . HIS A 1 797 ? 4.265 6.341 -30.112 1.00 95.69 797 HIS A CA 1
ATOM 6075 C C . HIS A 1 797 ? 5.147 5.116 -30.361 1.00 95.69 797 HIS A C 1
ATOM 6077 O O . HIS A 1 797 ? 6.340 5.149 -30.044 1.00 95.69 797 HIS A O 1
ATOM 6083 N N . ALA A 1 798 ? 4.562 4.063 -30.926 1.00 95.69 798 ALA A N 1
ATOM 6084 C CA . ALA A 1 798 ? 5.268 2.853 -31.317 1.00 95.69 798 ALA A CA 1
ATOM 6085 C C . ALA A 1 798 ? 5.508 2.843 -32.829 1.00 95.69 798 ALA A C 1
ATOM 6087 O O . ALA A 1 798 ? 4.706 3.360 -33.608 1.00 95.69 798 ALA A O 1
ATOM 6088 N N . TYR A 1 799 ? 6.623 2.265 -33.250 1.00 94.81 799 TYR A N 1
ATOM 6089 C CA . TYR A 1 799 ? 6.988 2.097 -34.649 1.00 94.81 799 TYR A CA 1
ATOM 6090 C C . TYR A 1 799 ? 7.384 0.640 -34.839 1.00 94.81 799 TYR A C 1
ATOM 6092 O O . TYR A 1 799 ? 8.523 0.268 -34.549 1.00 94.81 799 TYR A O 1
ATOM 6100 N N . PHE A 1 800 ? 6.427 -0.169 -35.298 1.00 95.12 800 PHE A N 1
ATOM 6101 C CA . PHE A 1 800 ? 6.598 -1.612 -35.384 1.00 95.12 800 PHE A CA 1
ATOM 6102 C C . PHE A 1 800 ? 7.689 -1.967 -36.383 1.00 95.12 800 PHE A C 1
ATOM 6104 O O . PHE A 1 800 ? 7.651 -1.528 -37.543 1.00 95.12 800 PHE A O 1
ATOM 6111 N N . ASN A 1 801 ? 8.680 -2.714 -35.922 1.00 94.44 801 ASN A N 1
ATOM 6112 C CA . ASN A 1 801 ? 9.892 -3.001 -36.663 1.00 94.44 801 ASN A CA 1
ATOM 6113 C C . ASN A 1 801 ? 9.653 -4.110 -37.695 1.00 94.44 801 ASN A C 1
ATOM 6115 O O . ASN A 1 801 ? 9.405 -5.254 -37.363 1.00 94.44 801 ASN A O 1
ATOM 6119 N N . ASN A 1 802 ? 9.780 -3.779 -38.981 1.00 92.31 802 ASN A N 1
ATOM 6120 C CA . ASN A 1 802 ? 9.647 -4.740 -40.079 1.00 92.31 802 ASN A CA 1
ATOM 6121 C C . ASN A 1 802 ? 11.022 -5.050 -40.723 1.00 92.31 802 ASN A C 1
ATOM 6123 O O . ASN A 1 802 ? 11.124 -5.274 -41.930 1.00 92.31 802 ASN A O 1
ATOM 6127 N N . GLY A 1 803 ? 12.113 -4.997 -39.946 1.00 82.88 803 GLY A N 1
ATOM 6128 C CA . GLY A 1 803 ? 13.501 -5.240 -40.385 1.00 82.88 803 GLY A CA 1
ATOM 6129 C C . GLY A 1 803 ? 14.330 -3.973 -40.677 1.00 82.88 803 GLY A C 1
ATOM 6130 O O . GLY A 1 803 ? 15.424 -4.039 -41.259 1.00 82.88 803 GLY A O 1
ATOM 6131 N N . GLY A 1 804 ? 13.823 -2.800 -40.289 1.00 81.75 804 GLY A N 1
ATOM 6132 C CA . GLY A 1 804 ? 14.457 -1.492 -40.495 1.00 81.75 804 GLY A CA 1
ATOM 6133 C C . GLY A 1 804 ? 14.515 -1.013 -41.953 1.00 81.75 804 GLY A C 1
ATOM 6134 O O . GLY A 1 804 ? 13.956 -1.630 -42.861 1.00 81.75 804 GLY A O 1
ATOM 6135 N N . LEU A 1 805 ? 15.195 0.119 -42.192 1.00 74.31 805 LEU A N 1
ATOM 6136 C CA . LEU A 1 805 ? 15.085 0.896 -43.445 1.00 74.31 805 LEU A CA 1
ATOM 6137 C C . LEU A 1 805 ? 15.365 0.132 -44.749 1.00 74.31 805 LEU A C 1
ATOM 6139 O O . LEU A 1 805 ? 14.705 0.399 -45.749 1.00 74.31 805 LEU A O 1
ATOM 6143 N N . ASP A 1 806 ? 16.323 -0.797 -44.753 1.00 68.38 806 ASP A N 1
ATOM 6144 C CA . ASP A 1 806 ? 16.698 -1.541 -45.971 1.00 68.38 806 ASP A CA 1
ATOM 6145 C C . ASP A 1 806 ? 15.984 -2.901 -46.113 1.00 68.38 806 ASP A C 1
ATOM 6147 O O . ASP A 1 806 ? 16.394 -3.719 -46.936 1.00 68.38 806 ASP A O 1
ATOM 6151 N N . ALA A 1 807 ? 14.968 -3.175 -45.289 1.00 74.19 807 ALA A N 1
ATOM 6152 C CA . ALA A 1 807 ? 14.129 -4.370 -45.385 1.00 74.19 807 ALA A CA 1
ATOM 6153 C C . ALA A 1 807 ? 12.647 -3.970 -45.510 1.00 74.19 807 ALA A C 1
ATOM 6155 O O . ALA A 1 807 ? 12.235 -3.532 -46.583 1.00 74.19 807 ALA A O 1
ATOM 6156 N N . GLY A 1 808 ? 11.846 -4.096 -44.450 1.00 76.44 808 GLY A N 1
ATOM 6157 C CA . GLY A 1 808 ? 10.423 -3.734 -44.440 1.00 76.44 808 GLY A CA 1
ATOM 6158 C C . GLY A 1 808 ? 10.102 -2.384 -43.791 1.00 76.44 808 GLY A C 1
ATOM 6159 O O . GLY A 1 808 ? 8.951 -1.957 -43.834 1.00 76.44 808 GLY A O 1
ATOM 6160 N N . GLY A 1 809 ? 11.090 -1.677 -43.233 1.00 88.31 809 GLY A N 1
ATOM 6161 C CA . GLY A 1 809 ? 10.899 -0.366 -42.610 1.00 88.31 809 GLY A CA 1
ATOM 6162 C C . GLY A 1 809 ? 10.243 -0.432 -41.228 1.00 88.31 809 GLY A C 1
ATOM 6163 O O . GLY A 1 809 ? 10.443 -1.388 -40.483 1.00 88.31 809 GLY A O 1
ATOM 6164 N N . PHE A 1 810 ? 9.488 0.614 -40.882 1.00 92.50 810 PHE A N 1
ATOM 6165 C CA . PHE A 1 810 ? 8.780 0.738 -39.607 1.00 92.50 810 PHE A CA 1
ATOM 6166 C C . PHE A 1 810 ? 7.323 1.140 -39.843 1.00 92.50 810 PHE A C 1
ATOM 6168 O O . PHE A 1 810 ? 7.061 2.073 -40.608 1.00 92.50 810 PHE A O 1
ATOM 6175 N N . THR A 1 811 ? 6.386 0.481 -39.163 1.00 93.25 811 THR A N 1
ATOM 6176 C CA . THR A 1 811 ? 4.952 0.788 -39.259 1.00 93.25 811 THR A CA 1
ATOM 6177 C C . THR A 1 811 ? 4.528 1.656 -38.069 1.00 93.25 811 THR A C 1
ATOM 6179 O O . THR A 1 811 ? 4.607 1.195 -36.933 1.00 93.25 811 THR A O 1
ATOM 6182 N N . PRO A 1 812 ? 4.114 2.921 -38.272 1.00 93.12 812 PRO A N 1
ATOM 6183 C CA . PRO A 1 812 ? 3.808 3.822 -37.165 1.00 93.12 812 PRO A CA 1
ATOM 6184 C C . PRO A 1 812 ? 2.443 3.522 -36.527 1.00 93.12 812 PRO A C 1
ATOM 6186 O O . PRO A 1 812 ? 1.416 3.542 -37.203 1.00 93.12 812 PRO A O 1
ATOM 6189 N N . HIS A 1 813 ? 2.437 3.368 -35.206 1.00 94.12 813 HIS A N 1
ATOM 6190 C CA . HIS A 1 813 ? 1.268 3.296 -34.331 1.00 94.12 813 HIS A CA 1
ATOM 6191 C C . HIS A 1 813 ? 1.334 4.458 -33.330 1.00 94.12 813 HIS A C 1
ATOM 6193 O O . HIS A 1 813 ? 2.001 4.414 -32.293 1.00 94.12 813 HIS A O 1
ATOM 6199 N N . LEU A 1 814 ? 0.694 5.571 -33.689 1.00 93.25 814 LEU A N 1
ATOM 6200 C CA . LEU A 1 814 ? 0.750 6.804 -32.905 1.00 93.25 814 LEU A CA 1
ATOM 6201 C C . LEU A 1 814 ? -0.234 6.754 -31.728 1.00 93.25 814 LEU A C 1
ATOM 6203 O O . LEU A 1 814 ? -1.343 6.263 -31.888 1.00 93.25 814 LEU A O 1
ATOM 6207 N N . ASN A 1 815 ? 0.138 7.343 -30.584 1.00 92.00 815 ASN A N 1
ATOM 6208 C CA . ASN A 1 815 ? -0.652 7.324 -29.347 1.00 92.00 815 ASN A CA 1
ATOM 6209 C C . ASN A 1 815 ? -0.899 5.906 -28.823 1.00 92.00 815 ASN A C 1
ATOM 6211 O O . ASN A 1 815 ? -1.922 5.656 -28.188 1.00 92.00 815 ASN A O 1
ATOM 6215 N N . PHE A 1 816 ? 0.052 5.005 -29.080 1.00 95.44 816 PHE A N 1
ATOM 6216 C CA . PHE A 1 816 ? 0.051 3.621 -28.618 1.00 95.44 816 PHE A CA 1
ATOM 6217 C C . PHE A 1 816 ? -0.216 3.522 -27.109 1.00 95.44 816 PHE A C 1
ATOM 6219 O O . PHE A 1 816 ? -0.949 2.639 -26.667 1.00 95.44 816 PHE A O 1
ATOM 6226 N N . ALA A 1 817 ? 0.286 4.495 -26.343 1.00 95.94 817 ALA A N 1
ATOM 6227 C CA . ALA A 1 817 ? -0.197 4.826 -25.008 1.00 95.94 817 ALA A CA 1
ATOM 6228 C C . ALA A 1 817 ? -0.454 6.337 -24.903 1.00 95.94 817 ALA A C 1
ATOM 6230 O O . ALA A 1 817 ? 0.342 7.151 -25.385 1.00 95.94 817 ALA A O 1
ATOM 6231 N N . TYR A 1 818 ? -1.561 6.717 -24.271 1.00 94.00 818 TYR A N 1
ATOM 6232 C CA . TYR A 1 818 ? -1.822 8.105 -23.886 1.00 94.00 818 TYR A CA 1
ATOM 6233 C C . TYR A 1 818 ? -0.920 8.537 -22.721 1.00 94.00 818 TYR A C 1
ATOM 6235 O O . TYR A 1 818 ? -0.147 7.742 -22.184 1.00 94.00 818 TYR A O 1
ATOM 6243 N N . ALA A 1 819 ? -0.985 9.821 -22.362 1.00 88.75 819 ALA A N 1
ATOM 6244 C CA . ALA A 1 819 ? -0.191 10.381 -21.277 1.00 88.75 819 ALA A CA 1
ATOM 6245 C C . ALA A 1 819 ? -0.465 9.646 -19.958 1.00 88.75 819 ALA A C 1
ATOM 6247 O O . ALA A 1 819 ? -1.609 9.440 -19.560 1.00 88.75 819 ALA A O 1
ATOM 6248 N N . SER A 1 820 ? 0.613 9.258 -19.285 1.00 85.25 820 SER A N 1
ATOM 6249 C CA . SER A 1 820 ? 0.553 8.579 -17.988 1.00 85.25 820 SER A CA 1
ATOM 6250 C C . SER A 1 820 ? 0.654 9.545 -16.805 1.00 85.25 820 SER A C 1
ATOM 6252 O O . SER A 1 820 ? 0.521 9.122 -15.659 1.00 85.25 820 SER A O 1
ATOM 6254 N N . ASP A 1 821 ? 0.985 10.809 -17.091 1.00 84.00 821 ASP A N 1
ATOM 6255 C CA . ASP A 1 821 ? 1.402 11.855 -16.151 1.00 84.00 821 ASP A CA 1
ATOM 6256 C C . ASP A 1 821 ? 2.674 11.529 -15.342 1.00 84.00 821 ASP A C 1
ATOM 6258 O O . ASP A 1 821 ? 3.064 12.274 -14.437 1.00 84.00 821 ASP A O 1
ATOM 6262 N N . TYR A 1 822 ? 3.390 10.457 -15.704 1.00 85.62 822 TYR A N 1
ATOM 6263 C CA . TYR A 1 822 ? 4.719 10.155 -15.182 1.00 85.62 822 TYR A CA 1
ATOM 6264 C C . TYR A 1 822 ? 5.819 10.684 -16.107 1.00 85.62 822 TYR A C 1
ATOM 6266 O O . TYR A 1 822 ? 5.756 10.495 -17.323 1.00 85.62 822 TYR A O 1
ATOM 6274 N N . PRO A 1 823 ? 6.878 11.292 -15.543 1.00 88.38 823 PRO A N 1
ATOM 6275 C CA . PRO A 1 823 ? 8.046 11.685 -16.314 1.00 88.38 823 PRO A CA 1
ATOM 6276 C C . PRO A 1 823 ? 8.673 10.508 -17.069 1.00 88.38 823 PRO A C 1
ATOM 6278 O O . PRO A 1 823 ? 8.870 9.423 -16.512 1.00 88.38 823 PRO A O 1
ATOM 6281 N N . ARG A 1 824 ? 9.046 10.741 -18.331 1.00 93.50 824 ARG A N 1
ATOM 6282 C CA . ARG A 1 824 ? 9.615 9.721 -19.234 1.00 93.50 824 ARG A CA 1
ATOM 6283 C C . ARG A 1 824 ? 10.810 8.956 -18.673 1.00 93.50 824 ARG A C 1
ATOM 6285 O O . ARG A 1 824 ? 11.061 7.831 -19.090 1.00 93.50 824 ARG A O 1
ATOM 6292 N N . GLU A 1 825 ? 11.594 9.554 -17.777 1.00 89.69 825 GLU A N 1
ATOM 6293 C CA . GLU A 1 825 ? 12.756 8.912 -17.155 1.00 89.69 825 GLU A CA 1
ATOM 6294 C C . GLU A 1 825 ? 12.397 7.690 -16.304 1.00 89.69 825 GLU A C 1
ATOM 6296 O O . GLU A 1 825 ? 13.272 6.865 -16.049 1.00 89.69 825 GLU A O 1
ATOM 6301 N N . TYR A 1 826 ? 11.136 7.561 -15.889 1.00 91.00 826 TYR A N 1
ATOM 6302 C CA . TYR A 1 826 ? 10.638 6.395 -15.163 1.00 91.00 826 TYR A CA 1
ATOM 6303 C C . TYR A 1 826 ? 10.031 5.337 -16.082 1.00 91.00 826 TYR A C 1
ATOM 6305 O O . TYR A 1 826 ? 9.837 4.209 -15.645 1.00 91.00 826 TYR A O 1
ATOM 6313 N N . VAL A 1 827 ? 9.740 5.681 -17.337 1.00 96.19 827 VAL A N 1
ATOM 6314 C CA . VAL A 1 827 ? 9.038 4.793 -18.265 1.00 96.19 827 VAL A CA 1
ATOM 6315 C C . VAL A 1 827 ? 10.003 3.776 -18.868 1.00 96.19 827 VAL A C 1
ATOM 6317 O O . VAL A 1 827 ? 11.030 4.151 -19.455 1.00 96.19 827 VAL A O 1
ATOM 6320 N N . GLN A 1 828 ? 9.659 2.499 -18.725 1.00 96.25 828 GLN A N 1
ATOM 6321 C CA . GLN A 1 828 ? 10.375 1.339 -19.259 1.00 96.25 828 GLN A CA 1
ATOM 6322 C C . GLN A 1 828 ? 9.380 0.339 -19.866 1.00 96.25 828 GLN A C 1
ATOM 6324 O O . GLN A 1 828 ? 8.182 0.426 -19.594 1.00 96.25 828 GLN A O 1
ATOM 6329 N N . PHE A 1 829 ? 9.885 -0.574 -20.699 1.00 97.50 829 PHE A N 1
ATOM 6330 C CA . PHE A 1 829 ? 9.096 -1.578 -21.413 1.00 97.50 829 PHE A CA 1
ATOM 6331 C C . PHE A 1 829 ? 9.741 -2.946 -21.244 1.00 97.50 829 PHE A C 1
ATOM 6333 O O . PHE A 1 829 ? 10.893 -3.102 -21.633 1.00 97.50 829 PHE A O 1
ATOM 6340 N N . HIS A 1 830 ? 9.007 -3.874 -20.639 1.00 96.56 830 HIS A N 1
ATOM 6341 C CA . HIS A 1 830 ? 9.487 -5.189 -20.203 1.00 96.56 830 HIS A CA 1
ATOM 6342 C C . HIS A 1 830 ? 8.310 -6.159 -20.158 1.00 96.56 830 HIS A C 1
ATOM 6344 O O . HIS A 1 830 ? 7.218 -5.735 -19.779 1.00 96.56 830 HIS A O 1
ATOM 6350 N N . ASP A 1 831 ? 8.499 -7.420 -20.537 1.00 95.06 831 ASP A N 1
ATOM 6351 C CA . ASP A 1 831 ? 7.425 -8.420 -20.471 1.00 95.06 831 ASP A CA 1
ATOM 6352 C C . ASP A 1 831 ? 7.349 -8.997 -19.055 1.00 95.06 831 ASP A C 1
ATOM 6354 O O . ASP A 1 831 ? 8.053 -9.939 -18.692 1.00 95.06 831 ASP A O 1
ATOM 6358 N N . ILE A 1 832 ? 6.501 -8.398 -18.217 1.00 93.88 832 ILE A N 1
ATOM 6359 C CA . ILE A 1 832 ? 6.349 -8.839 -16.826 1.00 93.88 832 ILE A CA 1
ATOM 6360 C C . ILE A 1 832 ? 5.352 -9.995 -16.700 1.00 93.88 832 ILE A C 1
ATOM 6362 O O . ILE A 1 832 ? 5.268 -10.644 -15.653 1.00 93.88 832 ILE A O 1
ATOM 6366 N N . SER A 1 833 ? 4.562 -10.231 -17.747 1.00 89.31 833 SER A N 1
ATOM 6367 C CA . SER A 1 833 ? 3.488 -11.221 -17.765 1.00 89.31 833 SER A CA 1
ATOM 6368 C C . SER A 1 833 ? 3.922 -12.567 -18.355 1.00 89.31 833 SER A C 1
ATOM 6370 O O . SER A 1 833 ? 3.371 -13.614 -17.988 1.00 89.31 833 SER A O 1
ATOM 6372 N N . GLY A 1 834 ? 4.943 -12.545 -19.209 1.00 89.31 834 GLY A N 1
ATOM 6373 C CA . GLY A 1 834 ? 5.431 -13.659 -20.010 1.00 89.31 834 GLY A CA 1
ATOM 6374 C C . GLY A 1 834 ? 4.511 -14.017 -21.170 1.00 89.31 834 GLY A C 1
ATOM 6375 O O . GLY A 1 834 ? 4.372 -15.202 -21.490 1.00 89.31 834 GLY A O 1
ATOM 6376 N N . ASP A 1 835 ? 3.810 -13.032 -21.738 1.00 87.69 835 ASP A N 1
ATOM 6377 C CA . ASP A 1 835 ? 2.915 -13.217 -22.886 1.00 87.69 835 ASP A CA 1
ATOM 6378 C C . ASP A 1 835 ? 3.572 -12.896 -24.242 1.00 87.69 835 ASP A C 1
ATOM 6380 O O . ASP A 1 835 ? 2.924 -13.024 -25.287 1.00 87.69 835 ASP A O 1
ATOM 6384 N N . GLY A 1 836 ? 4.861 -12.551 -24.221 1.00 90.19 836 GLY A N 1
ATOM 6385 C CA . GLY A 1 836 ? 5.672 -12.181 -25.371 1.00 90.19 836 GLY A CA 1
ATOM 6386 C C . GLY A 1 836 ? 5.565 -10.706 -25.746 1.00 90.19 836 GLY A C 1
ATOM 6387 O O . GLY A 1 836 ? 6.122 -10.321 -26.766 1.00 90.19 836 GLY A O 1
ATOM 6388 N N . LYS A 1 837 ? 4.841 -9.877 -24.981 1.00 95.25 837 LYS A N 1
ATOM 6389 C CA . LYS A 1 837 ? 4.729 -8.439 -25.240 1.00 95.25 837 LYS A CA 1
ATOM 6390 C C . LYS A 1 837 ? 5.301 -7.638 -24.090 1.00 95.25 837 LYS A C 1
ATOM 6392 O O . LYS A 1 837 ? 4.981 -7.835 -22.926 1.00 95.25 837 LYS A O 1
ATOM 6397 N N . ALA A 1 838 ? 6.068 -6.620 -24.439 1.00 97.19 838 ALA A N 1
ATOM 6398 C CA . ALA A 1 838 ? 6.542 -5.645 -23.489 1.00 97.19 838 ALA A CA 1
ATOM 6399 C C . ALA A 1 838 ? 5.369 -4.820 -22.931 1.00 97.19 838 ALA A C 1
ATOM 6401 O O . ALA A 1 838 ? 4.587 -4.201 -23.669 1.00 97.19 838 ALA A O 1
ATOM 6402 N N . ASP A 1 839 ? 5.297 -4.785 -21.605 1.00 96.44 839 ASP A N 1
ATOM 6403 C CA . ASP A 1 839 ? 4.326 -4.051 -20.808 1.00 96.44 839 ASP A CA 1
ATOM 6404 C C . ASP A 1 839 ? 4.822 -2.640 -20.483 1.00 96.44 839 ASP A C 1
ATOM 6406 O O . ASP A 1 839 ? 6.021 -2.362 -20.480 1.00 96.44 839 ASP A O 1
ATOM 6410 N N . TYR A 1 840 ? 3.902 -1.722 -20.175 1.00 97.06 840 TYR A N 1
ATOM 6411 C CA . TYR A 1 840 ? 4.260 -0.355 -19.800 1.00 97.06 840 TYR A CA 1
ATOM 6412 C C . TYR A 1 840 ? 4.550 -0.290 -18.303 1.00 97.06 840 TYR A C 1
ATOM 6414 O O . TYR A 1 840 ? 3.661 -0.531 -17.479 1.00 97.06 840 TYR A O 1
ATOM 6422 N N . LEU A 1 841 ? 5.770 0.103 -17.939 1.00 96.56 841 LEU A N 1
ATOM 6423 C CA . LEU A 1 841 ? 6.213 0.175 -16.550 1.00 96.56 841 LEU A CA 1
ATOM 6424 C C . LEU A 1 841 ? 6.662 1.584 -16.162 1.00 96.56 841 LEU A C 1
ATOM 6426 O O . LEU A 1 841 ? 7.363 2.265 -16.908 1.00 96.56 841 LEU A O 1
ATOM 6430 N N . VAL A 1 842 ? 6.321 1.990 -14.939 1.00 94.12 842 VAL A N 1
ATOM 6431 C CA . VAL A 1 842 ? 6.877 3.168 -14.261 1.00 94.12 842 VAL A CA 1
ATOM 6432 C C . VAL A 1 842 ? 7.773 2.681 -13.131 1.00 94.12 842 VAL A C 1
ATOM 6434 O O . VAL A 1 842 ? 7.284 2.213 -12.103 1.00 94.12 842 VAL A O 1
ATOM 6437 N N . VAL A 1 843 ? 9.084 2.809 -13.326 1.00 91.38 843 VAL A N 1
ATOM 6438 C CA . VAL A 1 843 ? 10.131 2.348 -12.409 1.00 91.38 843 VAL A CA 1
ATOM 6439 C C . VAL A 1 843 ? 10.715 3.539 -11.651 1.00 91.38 843 VAL A C 1
ATOM 6441 O O . VAL A 1 843 ? 11.414 4.391 -12.206 1.00 91.38 843 VAL A O 1
ATOM 6444 N N . TYR A 1 844 ? 10.436 3.613 -10.353 1.00 84.94 844 TYR A N 1
ATOM 6445 C CA . TYR A 1 844 ? 10.895 4.695 -9.485 1.00 84.94 844 TYR A CA 1
ATOM 6446 C C . TYR A 1 844 ? 12.352 4.499 -9.046 1.00 84.94 844 TYR A C 1
ATOM 6448 O O . TYR A 1 844 ? 12.849 3.382 -8.929 1.00 84.94 844 TYR A O 1
ATOM 6456 N N . LYS A 1 845 ? 13.035 5.592 -8.672 1.00 76.50 845 LYS A N 1
ATOM 6457 C CA . LYS A 1 845 ? 14.420 5.534 -8.147 1.00 76.50 845 LYS A CA 1
ATOM 6458 C C . LYS A 1 845 ? 14.564 4.672 -6.882 1.00 76.50 845 LYS A C 1
ATOM 6460 O O . LYS A 1 845 ? 15.610 4.068 -6.687 1.00 76.50 845 LYS A O 1
ATOM 6465 N N . GLY A 1 846 ? 13.523 4.600 -6.046 1.00 70.88 846 GLY A N 1
ATOM 6466 C CA . GLY A 1 846 ? 13.470 3.710 -4.873 1.00 70.88 846 GLY A CA 1
ATOM 6467 C C . GLY A 1 846 ? 13.242 2.232 -5.221 1.00 70.88 846 GLY A C 1
ATOM 6468 O O . GLY A 1 846 ? 13.229 1.378 -4.345 1.00 70.88 846 GLY A O 1
ATOM 6469 N N . GLY A 1 847 ? 13.068 1.914 -6.502 1.00 80.00 847 GLY A N 1
ATOM 6470 C CA . GLY A 1 847 ? 12.812 0.570 -7.003 1.00 80.00 847 GLY A CA 1
ATOM 6471 C C . GLY A 1 847 ? 11.356 0.125 -6.953 1.00 80.00 847 GLY A C 1
ATOM 6472 O O . GLY A 1 847 ? 11.070 -1.014 -7.286 1.00 80.00 847 GLY A O 1
ATOM 6473 N N . ALA A 1 848 ? 10.424 0.997 -6.561 1.00 85.69 848 ALA A N 1
ATOM 6474 C CA . ALA A 1 848 ? 9.010 0.697 -6.742 1.00 85.69 848 ALA A CA 1
ATOM 6475 C C . ALA A 1 848 ? 8.678 0.620 -8.242 1.00 85.69 848 ALA A C 1
ATOM 6477 O O . ALA A 1 848 ? 9.251 1.376 -9.033 1.00 85.69 848 ALA A O 1
ATOM 6478 N N . ILE A 1 849 ? 7.747 -0.252 -8.625 1.00 90.50 849 ILE A N 1
ATOM 6479 C CA . ILE A 1 849 ? 7.301 -0.428 -10.009 1.00 90.50 849 ILE A CA 1
ATOM 6480 C C . ILE A 1 849 ? 5.780 -0.426 -10.054 1.00 90.50 849 ILE A C 1
ATOM 6482 O O . ILE A 1 849 ? 5.130 -1.197 -9.348 1.00 90.50 849 ILE A O 1
ATOM 6486 N N . ARG A 1 850 ? 5.218 0.422 -10.918 1.00 88.94 850 ARG A N 1
ATOM 6487 C CA . ARG A 1 850 ? 3.810 0.365 -11.324 1.00 88.94 850 ARG A CA 1
ATOM 6488 C C . ARG A 1 850 ? 3.721 -0.153 -12.757 1.00 88.94 850 ARG A C 1
ATOM 6490 O O . ARG A 1 850 ? 4.499 0.300 -13.592 1.00 88.94 850 ARG A O 1
ATOM 6497 N N . ALA A 1 851 ? 2.784 -1.056 -13.029 1.00 91.62 851 ALA A N 1
ATOM 6498 C CA . ALA A 1 851 ? 2.692 -1.746 -14.314 1.00 91.62 851 ALA A CA 1
ATOM 6499 C C . ALA A 1 851 ? 1.307 -1.651 -14.962 1.00 91.62 851 ALA A C 1
ATOM 6501 O O . ALA A 1 851 ? 0.276 -1.540 -14.287 1.00 91.62 851 ALA A O 1
ATOM 6502 N N . TRP A 1 852 ? 1.304 -1.730 -16.290 1.00 92.25 852 TRP A N 1
ATOM 6503 C CA . TRP A 1 852 ? 0.121 -1.872 -17.122 1.00 92.25 852 TRP A CA 1
ATOM 6504 C C . TRP A 1 852 ? 0.386 -2.919 -18.198 1.00 92.25 852 TRP A C 1
ATOM 6506 O O . TRP A 1 852 ? 1.299 -2.742 -19.003 1.00 92.25 852 TRP A O 1
ATOM 6516 N N . LEU A 1 853 ? -0.439 -3.967 -18.236 1.00 90.19 853 LEU A N 1
ATOM 6517 C CA . LEU A 1 853 ? -0.317 -5.013 -19.241 1.00 90.19 853 LEU A CA 1
ATOM 6518 C C . LEU A 1 853 ? -0.730 -4.529 -20.621 1.00 90.19 853 LEU A C 1
ATOM 6520 O O . LEU A 1 853 ? -1.789 -3.902 -20.775 1.00 90.19 853 LEU A O 1
ATOM 6524 N N . ASN A 1 854 ? 0.070 -4.891 -21.613 1.00 92.81 854 ASN A N 1
ATOM 6525 C CA . ASN A 1 854 ? -0.156 -4.575 -23.009 1.00 92.81 854 ASN A CA 1
ATOM 6526 C C . ASN A 1 854 ? -1.189 -5.528 -23.640 1.00 92.81 854 ASN A C 1
ATOM 6528 O O . ASN A 1 854 ? -0.940 -6.707 -23.868 1.00 92.81 854 ASN A O 1
ATOM 6532 N N . ARG A 1 855 ? -2.369 -5.011 -24.004 1.00 86.88 855 ARG A N 1
ATOM 6533 C CA . ARG A 1 855 ? -3.417 -5.772 -24.719 1.00 86.88 855 ARG A CA 1
ATOM 6534 C C . ARG A 1 855 ? -3.410 -5.522 -26.233 1.00 86.88 855 ARG A C 1
ATOM 6536 O O . ARG A 1 855 ? -4.404 -5.787 -26.907 1.00 86.88 855 ARG A O 1
ATOM 6543 N N . GLY A 1 856 ? -2.287 -5.045 -26.767 1.00 84.44 856 GLY A N 1
ATOM 6544 C CA . GLY A 1 856 ? -2.108 -4.624 -28.160 1.00 84.44 856 GLY A CA 1
ATOM 6545 C C . GLY A 1 856 ? -2.041 -3.105 -28.354 1.00 84.44 856 GLY A C 1
ATOM 6546 O O . GLY A 1 856 ? -2.164 -2.650 -29.489 1.00 84.44 856 GLY A O 1
ATOM 6547 N N . GLY A 1 857 ? -1.871 -2.340 -27.268 1.00 86.62 857 GLY A N 1
ATOM 6548 C CA . GLY A 1 857 ? -1.862 -0.876 -27.254 1.00 86.62 857 GLY A CA 1
ATOM 6549 C C . GLY A 1 857 ? -3.143 -0.229 -27.786 1.00 86.62 857 GLY A C 1
ATOM 6550 O O . GLY A 1 857 ? -4.126 -0.893 -28.127 1.00 86.62 857 GLY A O 1
ATOM 6551 N N . ASN A 1 858 ? -3.179 1.103 -27.787 1.00 85.19 858 ASN A N 1
ATOM 6552 C CA . ASN A 1 858 ? -4.315 1.829 -28.351 1.00 85.19 858 ASN A CA 1
ATOM 6553 C C . ASN A 1 858 ? -4.321 1.651 -29.874 1.00 85.19 858 ASN A C 1
ATOM 6555 O O . ASN A 1 858 ? -3.323 1.957 -30.532 1.00 85.19 858 ASN A O 1
ATOM 6559 N N . GLN A 1 859 ? -5.438 1.150 -30.406 1.00 68.25 859 GLN A N 1
ATOM 6560 C CA . GLN A 1 859 ? -5.629 0.913 -31.840 1.00 68.25 859 GLN A CA 1
ATOM 6561 C C . GLN A 1 859 ? -6.024 2.171 -32.609 1.00 68.25 859 GLN A C 1
ATOM 6563 O O . GLN A 1 859 ? -6.840 2.964 -32.078 1.00 68.25 859 GLN A O 1
#

Radius of gyration: 35.45 Å; chains: 1; bounding box: 108×75×112 Å

Organism: NCBI:txid1751298

Secondary structure (DSSP, 8-state):
------------------------------------------PPPP--TTSTTTTTTSPPHHHHHHHTPPPTT-EEEE--B--STT--BSHHHHHHHHHHTT-EEHHHHHHHTT--PPPPPPTT----HHHHHHHHHHHHHHHHHHHHH--EEEEEEE-S---TT-HIIIIIHHHHHHT-SSEEEEEEEETTT--EEEEEE-TT--HHHHHHHHHHHHHHHHHHHHHHTTPPPGGG--------------------TTS-EEEEEEE-SS-EEEEEEE---TTS-TTS-HHHHHHHTPPEEEEEEE-TTS-EEEEEEEESS-TT-TT--PEEE-TTT--TT--THHHHHHHH-TTTT-EEEEEEEEEHHHHTTTSTTS-TTHHHHHHHHHHTT-EEEE--SEE-SSSSS-EEEEETT--HHHHHHHHHHHHHHH--SEEEEE--HHHHHHT--GGGHHHHHHHHHHHHHHHSTT-EEEEEPPPP--STTTHHHHHHHHHHHHHHHHHHHHTT-SEEEEP-TTS-GGGB-TT-SSBPHHHHHHHHHHHHHHHHHTTTT--PPPPPPS--TT--TT-BTTBTTEEEEEEEEE--SS-PEEEEE-SSSSSSPEEEEE-TTS-EEEEEEEE-SSTT-EEEEEEEEE--TTGGGS---TT----GGGEEEE-SSSSSSPEEEEE-TT--EEEEEEEE-GGG-EEEEEEEEEE--TT--GGGEEEE-SSSSSSPEEEEE-TTS-EEEEEEE--SSTTSPPEEEEEEEEE---TT--TTTEEEE-SSSSSSPEEEEE-TTS-EEEEEEEEETTTTEEEEEEEEE---SS-GGGEEEE-SSSSSSPEEEEE-TTSEEEEEEESS---

Foldseek 3Di:
DDDDDDDDDDDDDDDDDDDDDDDDDDDDDDDPPVPPPDDDDPDQAAQEPPDPCPPVLADDLVRLLVLLQWDAQQAEAEQAFFDDPPGDTLVVVRQVVSVVLVHHYLVRSCVVSSRRQHDQDDPPDPDDPVRNVVSCVSVLSSLLSNLQNHAEEHEYEYEPGHDPPTCVVPPRVCCNQPPHPRYAFYWYQYLLFRDIDTPDGHPLDDPVLSVLLVVLSVLLVCVVVCVLVPHDAPVPPDQDPDPDDDDDDPQDFPDRPDFQKTWDWDDDPFFIFIFIAHDDPPPPPPDDDPSSVQFSNFDFGWGFGDGVRHHGQWIWTWGTDDPDDPPTDTDTGGSVSNRNPDHDLQSVQLSQLLLAPFEFAEAAQEECQSQQPQEPFSRQLNQLLVVSNVSSNYHYAYADDDATGDHPRRHYNYAYLDALVRSLVRLLFRLLQSLGLEYEYAHDQNCLVVVNPLVCLLVSVLVSLVSSCVSRVNHQYEYEQQADELAPRRRVSSVSNNVSNQVSQVVVVVVVDNYDYQYLPVLDNVQPDHNDSYGYNSSSSSVSVSVSVVVSVVSVSRDHGDDRDPDGPDPPCQAALFGDQWGWPHWLFSFDQAQFDWDWAAALLPLATWTWGAHQLGKIWTWGFDDDPDAQRTDTHTPGIDDAPCSNVPDDPVPDRRGSLQWDWFAAALPSHTWIWGQDQQRWIWTWDFDQDPPRHTDTHGLGGQDDDGDQGSLQWDWFAAPLPSHTWIWGAAQQRFIKTFDWAHDPPSSHHTHTDIDHRLDVHDVVDGSLQWAWWAAQLPRHIWTWGADQQRFIKTWCRPRGDVGPHTHTDHSLTHGNRDGSNQWYWGRNRSPSHTWTWRADSSGIIITMDRNRGDD

InterPro domains:
  IPR013517 FG-GAP repeat [PF13517] (667-731)
  IPR013517 FG-GAP repeat [PF13517] (778-842)
  IPR013830 SGNH hydrolase-type esterase domain [PF13472] (365-541)
  IPR028994 Integrin alpha, N-terminal [G3DSA:2.130.10.130] (591-800)
  IPR028994 Integrin alpha, N-terminal [SSF69318] (591-854)
  IPR036514 SGNH hydrolase superfamily [G3DSA:3.40.50.1110] (355-562)
  IPR051532 Diverse Ester Hydrolysis Enzymes [PTHR30383] (305-563)